Protein AF-A0A7X8C1Z1-F1 (afdb_monomer)

pLDDT: mean 78.47, std 12.82, range [42.66, 96.12]

Mean predicted aligned error: 22.62 Å

Nearest PDB structures (foldseek):
  5nnv-assembly1_A  TM=7.033E-01  e=5.741E-03  Bacillus subtilis subsp. subtilis str. 168
  8iyj-assembly1_V7  TM=1.852E-01  e=5.511E-02  Mus musculus
  8otz-assembly1_EY  TM=2.264E-01  e=3.628E-01  Bos taurus
  8auc-assembly3_B  TM=2.057E-01  e=2.925E-01  Corynebacterium glutamicum ATCC 13032
  8auc-assembly3_A  TM=2.122E-01  e=5.582E-01  Corynebacterium glutamicum ATCC 13032

Secondary structure (DSSP, 8-state):
--HHHHHHHHHHHHHTHHHHHHHHHHHHHHHHHHHHHHHHHHHHHHHHHHHHHHTT--SEEEEEEEEE-HHHHHHHHTTTEEEEEE--EEEEEETTTEEEEEEE---TTS-EEEEE----STTEEEEEGGGGGSS--TT-EEEEPP-SPPPPTTS-GGGTT-PPPEES-SEEEEEEEEE-GGG-BSS--SSS--SEEEEE-GGGEE-SSEEEEEEEETTGGGS-TTSHHHHHHHHHHHHHHHHHHTTHHHHHHHHHHHHHHHHHHHHHHHHHHHHHHHHHHHHHHHHHHHHHHHHHHHHHHHHHHHHHHHHHHHHHHHHHHHHHHHHHHHHHHHHHHHHHHHHHHHHHHHHHHHHHHHHHHHHHHHHHHHHHHHHHHHHHHHHHHHHHHHHHHHHHHHHHHHHHHHHHHHHHHTTTGGGTTTTTHHHHHHHHTTSS-GGGHHHHHHHHHHHTTT---HHHHHHHHHHHHHHHHHHHHHHHHHHHHHHHHHHHHHHHHTTHHHHHHHHHHHHHHHHHHHHHHHHHHHHHHHHHHHHHHHHHHHHHHHHHHHHHHHHHHHHHHHHHHHHHHHHHHHHTS-TT-HHHHHHHHHHHHHHHHHHHHHHHHHHHHHHHHHHHHHHHHHHHHHHHHHHHHHHHHHHHHHHHHHHHHHHHHHHHHHHHTSHHHHHHHHHHHHHHHHHHHHHHHHHHTTSGGGSTTS-TT--SS-TTSGGGSTTTTHHHHHHHHHHHHHHHHHHHHHHHHHHHHHHHHHHHHHHHHHHHHHHHHHHHHHHHHHHHHHHHHHHHHHHHHHHHHHHHHHHHHHHHHHHHHHHHHHHHHHHHHHHHHHHHHHHHHHHHHHHHHHHHHHHHHHHHHHHHHHHHHHHT--PPPEEEEEGGGSHHHHHHHHHHHHHHHHHHHHHHHHHHHHHHHHHHHHHHHHHHTHHHHHHHHHTT--HHHHHHHHHHHHHHHHHHHHHHHHHHHHHHHHHHHHHHHTTTB--SS--

Solvent-accessible surface area (backbone atoms only — not comparable to full-atom values): 51003 Å² total; per-residue (Å²): 132,62,70,63,58,58,54,46,48,57,50,44,46,66,74,45,36,73,61,44,50,51,43,15,52,41,31,15,51,27,34,13,51,29,43,5,40,46,50,27,20,61,51,49,53,49,52,50,36,50,51,44,62,75,55,67,57,61,52,27,39,37,36,34,76,74,39,39,49,72,69,55,52,50,59,47,40,74,73,63,32,50,74,51,78,34,56,48,45,71,32,39,36,37,94,75,74,37,44,24,36,37,37,48,62,78,60,82,72,51,57,46,59,78,42,74,39,69,41,88,41,58,54,22,23,16,36,27,50,78,46,67,83,50,97,64,54,76,68,42,78,37,35,42,54,82,79,41,84,69,81,56,100,84,64,68,89,82,59,75,76,70,34,64,50,20,58,74,60,44,64,26,33,28,39,16,26,27,48,44,76,88,45,39,29,73,82,46,64,64,93,56,98,50,77,46,41,33,38,28,22,46,81,24,49,44,60,61,25,26,36,33,34,38,28,37,47,71,72,36,70,76,40,54,72,96,32,74,68,19,52,54,46,47,53,51,52,48,54,54,49,53,63,67,50,68,59,43,30,62,53,53,41,49,53,53,46,55,56,52,50,50,55,51,52,51,54,52,47,53,48,54,51,54,55,49,50,53,53,49,55,52,48,54,53,50,50,41,49,50,54,33,51,50,28,49,52,46,30,52,51,28,53,52,49,32,50,50,28,50,52,50,28,50,49,24,51,48,47,31,50,50,19,51,49,42,31,53,51,16,49,52,41,30,55,51,17,51,52,47,33,56,50,27,53,55,48,35,54,53,31,51,53,48,27,53,51,20,49,53,46,28,55,51,28,49,50,49,34,53,50,42,54,50,50,37,52,49,52,49,51,50,38,50,47,50,33,49,49,30,43,44,48,25,48,48,22,43,41,44,32,47,46,20,50,39,34,60,51,50,56,68,49,59,76,65,58,78,73,60,65,76,66,59,72,68,61,61,71,62,59,71,73,72,77,79,62,84,84,50,56,67,58,50,50,57,50,52,61,46,59,78,67,76,72,78,58,77,71,57,58,56,52,59,59,55,60,57,55,60,57,58,56,58,57,52,58,59,58,58,58,58,50,58,57,58,53,56,60,50,56,59,58,56,57,57,52,70,54,45,64,63,54,49,52,54,43,52,50,53,42,53,54,43,51,50,52,47,50,57,52,50,65,55,48,52,61,50,53,52,48,45,52,50,43,51,52,52,36,53,51,45,49,50,50,44,54,53,44,49,54,51,31,53,50,30,48,49,52,24,53,53,25,47,50,53,23,52,55,30,52,58,54,44,75,76,43,60,90,88,38,76,66,32,60,52,37,51,53,52,25,53,52,24,49,51,44,26,54,52,29,44,52,49,26,52,52,42,49,60,62,41,54,60,46,51,51,52,38,53,50,42,51,51,51,42,54,51,49,52,53,51,51,49,57,52,51,54,50,47,56,52,45,53,52,52,41,53,54,44,52,54,52,45,57,61,54,54,62,64,73,33,73,69,60,54,48,55,52,51,54,55,52,54,57,48,52,58,60,52,56,64,54,56,62,72,63,59,73,77,64,69,83,76,68,88,84,77,79,87,84,80,68,88,83,69,52,85,72,16,82,79,46,44,85,65,19,66,72,48,31,68,59,22,56,56,54,33,56,57,36,51,55,53,38,58,51,54,50,53,55,40,50,54,55,45,53,50,33,51,51,52,28,51,53,23,46,53,46,29,55,49,24,53,53,50,39,51,53,32,52,53,52,33,54,50,23,51,50,44,34,50,53,15,51,51,42,33,52,52,18,50,49,40,31,55,51,19,53,48,48,32,52,51,27,49,50,52,32,54,50,30,51,47,50,28,52,51,28,45,48,49,29,55,51,36,48,50,52,39,53,51,52,52,52,49,49,58,54,51,52,56,53,50,57,53,52,47,55,47,52,56,49,52,48,54,52,51,52,52,55,59,70,69,63,70,70,43,54,73,46,85,40,42,49,71,70,26,66,54,53,40,52,52,53,50,51,24,48,51,39,40,54,51,29,64,56,54,33,56,55,35,48,50,50,36,51,52,52,43,50,54,51,49,53,49,50,52,61,75,41,42,66,61,53,51,53,42,45,73,74,66,52,56,69,68,65,63,48,46,51,61,50,50,54,53,49,53,27,38,54,54,12,36,58,55,8,41,57,52,8,55,68,48,40,30,53,54,54,47,58,62,47,45,75,49,32,75,64,86,74,80,130

Sequence (983 aa):
MNKVIWKDNLTEIKKSWPRFLSILLIMLLGVAFFVGIRATSPAMVETARQFYEQYHLPDGQILSTLGLNEDDIQLIEEKGLTVDPLKALETTLNPLSERVKVYPNSNKNYFFAVEGALPQKADEIALDIKYRQSDINIGDVVELEQVSAAPKEDEDANLEGLQAPYLTRTKFKVTGFVDTPLYFSKISRGVSNINGYVLVMPEAVAGDIYTEVLYWSTEAGRYRAYSDQYNQVMDEVQSDLEAAFAQRPEIRLQQLKDDLNLTLSDGAKEIDEGYAELASAEKELESAKEELSEGQSLYESGSEELAKGYDEWTSASIKLADGRNEYHDGLAELESGEAAYQSGLEEIKTQEETLNNGEAEYQAGLAEYQSGVKTFNEKISSAQSELSLNKAKLDEAKEQLDASKAQLDEGWAALESGKAELTKGQEQMANELQQKIPNLAENLTNLKTQAQQGQFDEQTNQKILAESTSQAELTVIYLQQQLTQLTKQKTTLESQIKAAPEQIKQVNAGIAEVEAGLAELNEHLTPLAESESSLTEELSTVEATVTEQQAIVDQAQVAYNEAVQARDEKATQLENLEPESTEYATVEAQLQEAEALVTQTHNTLTAEQATLAPLIATRDELSAQLSTISEQKTALTDQVAELESQKATLEEQLAGLNQLISPETAKQVEQLTRAIASLQTQIESLQAGLQEFATAQAEIRTNEATLNEGQKAYEQGWSEYAAGLKAYQEGKAQFDEEKQAGQTELDNAKSELATAREKLDNGWSQLNAGKEQLASSFNELATGREKLATALQEIEDGETELADGLTELEDSQKELADAKKELEEGQKEYEENLAKFKAEKKDALKELKKAEADLADGQKEVDDLKEPTYYLNQRDSFDSYDSLYDNANQIKQISTVFPLFFFAIAVLVTFTTIKRMVSEQRNYMGTMKQMGYPNHVILSKFVMYALLATVIGTVIGIELGYRIFPPVIMNAYNSLFHFDSAV

Radius of gyration: 95.8 Å; Cα contacts (8 Å, |Δi|>4): 966; chains: 1; bounding box: 195×64×282 Å

Foldseek 3Di:
DDPVLVVVLVVVCVVPVVLLQVLLQLLLQLLLLLLQLQLQLVLLLVLVLCLCVVLVAFQFKKFWPQFAAPVNVVLLVVLVKDKDFWLKDWWAKPPVRFTAIETAPPDVRFKDFPWFDADPDQQAKEWAPVCVPDPDDQFDKMFTDWPADDDDPPDDPLCPGRWRKTFPGGIHGHGGHMDGSCQFFPPFDFDDPGPTYMYGHPVRIDTRGTRMMGIHHPLLVVDTPPDPSSVVVVVVSLVSSCVSCVCVLVVVLVVVLVSLVVVLVVLVVVLVVLVVVLVVLVVVLVVLVVLLVVLVVLLVVLVVLLVVLVVLLVVLVVLLVVLVVLLVVLVVLLVVLVVLLVVLVVLLVVLVVLLVVLVVLLVVLVVLLVVLVVVLCVLLVVLVVLLVVLVVLLVVLVCLQVVLVVLQVVLPPLQPPLVPPVPVVVPPVVPVVPPDDPVCPVVVVVVVVVVVVPDDDPVNVVVVVVVVVVVLVVVLVVLVVVLVVLVVVLVVLVVLLVPLVVVLVVLVVVLVVLVVVLVVLVVVLVVLVVVLVVLVVVLVVLVVVLVVLVVQLVVLVVQLVVLVVQLVVLVVVLVPDDPPDPVNVVSVVSNVVSVVSNVVSVVSSVVSVVVSVVSVVVSVVSVVVSVVSVVVSVVSVVVSVVSVVVSVVSVVVSVVSVVSNDPVSVVVSVVSVVVSVVSVVVSVVSVPVVPPPPPSPDDNPDRNDSNPPSNPSNPPSPVSSVVSVVSSVVSVVVSVVSSVVSVVSSVVSVVSSVVSVVSSVVSVVSSVVSVVSSVVSVVSSVVSVVSSVVSVVSSVVSVVSSVVSVVSSVVSVVSSVVSVVSSVVSVVVSVVSVVVSVVCVVVSVVVSVVSVVVSVVSVVVSVPDDRMDMDITGQCSRPVSVVSSVVSVVSVVVSVPVSVVSVVVSCVSLCVSLVVVCVVCVVVVVVCVVVVHDPVSVVCSSVVSSVVSSVSSSVSSSVSSNPPSNQVVVVVCCVGGVRDHRD

Organism: NCBI:txid136093

Structure (mmCIF, N/CA/C/O backbone):
data_AF-A0A7X8C1Z1-F1
#
_entry.id   AF-A0A7X8C1Z1-F1
#
loop_
_atom_site.group_PDB
_atom_site.id
_atom_site.type_symbol
_atom_site.label_atom_id
_atom_site.label_alt_id
_atom_site.label_comp_id
_atom_site.label_asym_id
_atom_site.label_entity_id
_atom_site.label_seq_id
_atom_site.pdbx_PDB_ins_code
_atom_site.Cartn_x
_atom_site.Cartn_y
_atom_site.Cartn_z
_atom_site.occupancy
_atom_site.B_iso_or_equiv
_atom_site.auth_seq_id
_atom_site.auth_comp_id
_atom_site.auth_asym_id
_atom_site.auth_atom_id
_atom_site.pdbx_PDB_model_num
ATOM 1 N N . MET A 1 1 ? 64.028 12.147 -149.260 1.00 51.75 1 MET A N 1
ATOM 2 C CA . MET A 1 1 ? 65.180 12.241 -148.331 1.00 51.75 1 MET A CA 1
ATOM 3 C C . MET A 1 1 ? 66.190 11.164 -148.716 1.00 51.75 1 MET A C 1
ATOM 5 O O . MET A 1 1 ? 65.846 9.991 -148.673 1.00 51.75 1 MET A O 1
ATOM 9 N N . ASN A 1 2 ? 67.366 11.548 -149.224 1.00 55.59 2 ASN A N 1
ATOM 10 C CA . ASN A 1 2 ? 68.317 10.635 -149.877 1.00 55.59 2 ASN A CA 1
ATOM 11 C C . ASN A 1 2 ? 68.725 9.462 -148.962 1.00 55.59 2 ASN A C 1
ATOM 13 O O . ASN A 1 2 ? 69.280 9.702 -147.892 1.00 55.59 2 ASN A O 1
ATOM 17 N N . LYS A 1 3 ? 68.551 8.203 -149.419 1.00 63.72 3 LYS A N 1
ATOM 18 C CA . LYS A 1 3 ? 69.095 6.967 -148.790 1.00 63.72 3 LYS A CA 1
ATOM 19 C C . LYS A 1 3 ? 70.566 7.114 -148.370 1.00 63.72 3 LYS A C 1
ATOM 21 O O . LYS A 1 3 ? 71.013 6.496 -147.409 1.00 63.72 3 LYS A O 1
ATOM 26 N N . VAL A 1 4 ? 71.296 7.960 -149.090 1.00 68.81 4 VAL A N 1
ATOM 27 C CA . VAL A 1 4 ? 72.692 8.315 -148.839 1.00 68.81 4 VAL A CA 1
ATOM 28 C C . VAL A 1 4 ? 72.886 8.986 -147.472 1.00 68.81 4 VAL A C 1
ATOM 30 O O . VAL A 1 4 ? 73.782 8.585 -146.743 1.00 68.81 4 VAL A O 1
ATOM 33 N N . ILE A 1 5 ? 72.021 9.926 -147.074 1.00 67.75 5 ILE A N 1
ATOM 34 C CA . ILE A 1 5 ? 72.144 10.665 -145.800 1.00 67.75 5 ILE A CA 1
ATOM 35 C C . ILE A 1 5 ? 71.871 9.743 -144.607 1.00 67.75 5 ILE A C 1
ATOM 37 O O . ILE A 1 5 ? 72.552 9.810 -143.591 1.00 67.75 5 ILE A O 1
ATOM 41 N N . TRP A 1 6 ? 70.903 8.835 -144.736 1.00 68.00 6 TRP A N 1
ATOM 42 C CA . TRP A 1 6 ? 70.576 7.882 -143.672 1.00 68.00 6 TRP A CA 1
ATOM 43 C C . TRP A 1 6 ? 71.698 6.861 -143.449 1.00 68.00 6 TRP A C 1
ATOM 45 O O . TRP A 1 6 ? 72.073 6.567 -142.315 1.00 68.00 6 TRP A O 1
ATOM 55 N N . LYS A 1 7 ? 72.285 6.358 -144.540 1.00 76.31 7 LYS A N 1
ATOM 56 C CA . LYS A 1 7 ? 73.430 5.444 -144.477 1.00 76.31 7 LYS A CA 1
ATOM 57 C C . LYS A 1 7 ? 74.681 6.143 -143.937 1.00 76.31 7 LYS A C 1
ATOM 59 O O . LYS A 1 7 ? 75.439 5.531 -143.185 1.00 76.31 7 LYS A O 1
ATOM 64 N N . ASP A 1 8 ? 74.864 7.416 -144.277 1.00 73.94 8 ASP A N 1
ATOM 65 C CA . ASP A 1 8 ? 75.932 8.253 -143.733 1.00 73.94 8 ASP A CA 1
ATOM 66 C C . ASP A 1 8 ? 75.754 8.482 -142.223 1.00 73.94 8 ASP A C 1
ATOM 68 O O . ASP A 1 8 ? 76.683 8.226 -141.467 1.00 73.94 8 ASP A O 1
ATOM 72 N N . ASN A 1 9 ? 74.546 8.811 -141.749 1.00 74.31 9 ASN A N 1
ATOM 73 C CA . ASN A 1 9 ? 74.257 8.976 -140.316 1.00 74.31 9 ASN A CA 1
ATOM 74 C C . ASN A 1 9 ? 74.516 7.699 -139.502 1.00 74.31 9 ASN A C 1
ATOM 76 O O . ASN A 1 9 ? 75.120 7.763 -138.436 1.00 74.31 9 ASN A O 1
ATOM 80 N N . LEU A 1 10 ? 74.110 6.530 -140.005 1.00 77.31 10 LEU A N 1
ATOM 81 C CA . LEU A 1 10 ? 74.387 5.250 -139.338 1.00 77.31 10 LEU A CA 1
ATOM 82 C C . LEU A 1 10 ? 75.880 4.916 -139.307 1.00 77.31 10 LEU A C 1
ATOM 84 O O . LEU A 1 10 ? 76.385 4.361 -138.331 1.00 77.31 10 LEU A O 1
ATOM 88 N N . THR A 1 11 ? 76.594 5.239 -140.382 1.00 79.25 11 THR A N 1
ATOM 89 C CA . THR A 1 11 ? 78.046 5.046 -140.441 1.00 79.25 11 THR A CA 1
ATOM 90 C C . THR A 1 11 ? 78.751 6.009 -139.488 1.00 79.25 11 THR A C 1
ATOM 92 O O . THR A 1 11 ? 79.716 5.628 -138.830 1.00 79.25 11 THR A O 1
ATOM 95 N N . GLU A 1 12 ? 78.239 7.230 -139.362 1.00 81.00 12 GLU A N 1
ATOM 96 C CA . GLU A 1 12 ? 78.730 8.235 -138.430 1.00 81.00 12 GLU A CA 1
ATOM 97 C C . GLU A 1 12 ? 78.554 7.791 -136.978 1.00 81.00 12 GLU A C 1
ATOM 99 O O . GLU A 1 12 ? 79.520 7.824 -136.227 1.00 81.00 12 GLU A O 1
ATOM 104 N N . ILE A 1 13 ? 77.384 7.256 -136.605 1.00 81.56 13 ILE A N 1
ATOM 105 C CA . ILE A 1 13 ? 77.152 6.660 -135.276 1.00 81.56 13 ILE A CA 1
ATOM 106 C C . ILE A 1 13 ? 78.198 5.586 -134.962 1.00 81.56 13 ILE A C 1
ATOM 108 O O . ILE A 1 13 ? 78.695 5.533 -133.841 1.00 81.56 13 ILE A O 1
ATOM 112 N N . LYS A 1 14 ? 78.601 4.774 -135.948 1.00 82.88 14 LYS A N 1
ATOM 113 C CA . LYS A 1 14 ? 79.664 3.775 -135.758 1.00 82.88 14 LYS A CA 1
ATOM 114 C C . LYS A 1 14 ? 81.058 4.396 -135.624 1.00 82.88 14 LYS A C 1
ATOM 116 O O . LYS A 1 14 ? 81.857 3.901 -134.837 1.00 82.88 14 LYS A O 1
ATOM 121 N N . LYS A 1 15 ? 81.365 5.466 -136.363 1.00 81.94 15 LYS A N 1
ATOM 122 C CA . LYS A 1 15 ? 82.672 6.146 -136.298 1.00 81.94 15 LYS A CA 1
ATOM 123 C C . LYS A 1 15 ? 82.842 6.984 -135.030 1.00 81.94 15 LYS A C 1
ATOM 125 O O . LYS A 1 15 ? 83.926 6.998 -134.457 1.00 81.94 15 LYS A O 1
ATOM 130 N N . SER A 1 16 ? 81.787 7.652 -134.570 1.00 84.06 16 SER A N 1
ATOM 131 C CA . SER A 1 16 ? 81.776 8.483 -133.362 1.00 84.06 16 SER A CA 1
ATOM 132 C C . SER A 1 16 ? 81.027 7.829 -132.196 1.00 84.06 16 SER A C 1
ATOM 134 O O . SER A 1 16 ? 80.465 8.528 -131.351 1.00 84.06 16 SER A O 1
ATOM 136 N N . TRP A 1 17 ? 81.046 6.494 -132.114 1.00 84.75 17 TRP A N 1
ATOM 137 C CA . TRP A 1 17 ? 80.276 5.711 -131.140 1.00 84.75 17 TRP A CA 1
ATOM 138 C C . TRP A 1 17 ? 80.414 6.165 -129.674 1.00 84.75 17 TRP A C 1
ATOM 140 O O . TRP A 1 17 ? 79.380 6.307 -129.020 1.00 84.75 17 TRP A O 1
ATOM 150 N N . PRO A 1 18 ? 81.610 6.514 -129.145 1.00 87.06 18 PRO A N 1
ATOM 151 C CA . PRO A 1 18 ? 81.729 6.990 -127.761 1.00 87.06 18 PRO A CA 1
ATOM 152 C C . PRO A 1 18 ? 80.897 8.248 -127.473 1.00 87.06 18 PRO A C 1
ATOM 154 O O . PRO A 1 18 ? 80.368 8.421 -126.380 1.00 87.06 18 PRO A O 1
ATOM 157 N N . ARG A 1 19 ? 80.737 9.123 -128.473 1.00 86.50 19 ARG A N 1
ATOM 158 C CA . ARG A 1 19 ? 79.930 10.345 -128.358 1.00 86.50 19 ARG A CA 1
ATOM 159 C C . ARG A 1 19 ? 78.437 10.040 -128.403 1.00 86.50 19 ARG A C 1
ATOM 161 O O . ARG A 1 19 ? 77.676 10.675 -127.685 1.00 86.50 19 ARG A O 1
ATOM 168 N N . PHE A 1 20 ? 78.024 9.087 -129.243 1.00 88.62 20 PHE A N 1
ATOM 169 C CA . PHE A 1 20 ? 76.629 8.636 -129.312 1.00 88.62 20 PHE A CA 1
ATOM 170 C C . PHE A 1 20 ? 76.206 8.012 -127.984 1.00 88.62 20 PHE A C 1
ATOM 172 O O . PHE A 1 20 ? 75.196 8.406 -127.407 1.00 88.62 20 PHE A O 1
ATOM 179 N N . LEU A 1 21 ? 77.029 7.091 -127.474 1.00 89.69 21 LEU A N 1
ATOM 180 C CA . LEU A 1 21 ? 76.781 6.402 -126.217 1.00 89.69 21 LEU A CA 1
ATOM 181 C C . LEU A 1 21 ? 76.767 7.376 -125.033 1.00 89.69 21 LEU A C 1
ATOM 183 O O . LEU A 1 21 ? 75.921 7.243 -124.163 1.00 89.69 21 LEU A O 1
ATOM 187 N N . SER A 1 22 ? 77.639 8.389 -125.020 1.00 88.31 22 SER A N 1
ATOM 188 C CA . SER A 1 22 ? 77.633 9.417 -123.971 1.00 88.31 22 SER A CA 1
ATOM 189 C C . SER A 1 22 ? 76.330 10.227 -123.941 1.00 88.31 22 SER A C 1
ATOM 191 O O . SER A 1 22 ? 75.760 10.397 -122.865 1.00 88.31 22 SER A O 1
ATOM 193 N N . ILE A 1 23 ? 75.824 10.673 -125.100 1.00 89.12 23 ILE A N 1
ATOM 194 C CA . ILE A 1 23 ? 74.533 11.382 -125.186 1.00 89.12 23 ILE A CA 1
ATOM 195 C C . ILE A 1 23 ? 73.380 10.449 -124.784 1.00 89.12 23 ILE A C 1
ATOM 197 O O . ILE A 1 23 ? 72.481 10.857 -124.053 1.00 89.12 23 ILE A O 1
ATOM 201 N N . LEU A 1 24 ? 73.412 9.189 -125.221 1.00 92.12 24 LEU A N 1
ATOM 202 C CA . LEU A 1 24 ? 72.391 8.202 -124.872 1.00 92.12 24 LEU A CA 1
ATOM 203 C C . LEU A 1 24 ? 72.365 7.930 -123.364 1.00 92.12 24 LEU A C 1
ATOM 205 O O . LEU A 1 24 ? 71.299 8.007 -122.763 1.00 92.12 24 LEU A O 1
ATOM 209 N N . LEU A 1 25 ? 73.515 7.640 -122.748 1.00 91.81 25 LEU A N 1
ATOM 210 C CA . LEU A 1 25 ? 73.607 7.303 -121.325 1.00 91.81 25 LEU A CA 1
ATOM 211 C C . LEU A 1 25 ? 73.201 8.473 -120.429 1.00 91.81 25 LEU A C 1
ATOM 213 O O . LEU A 1 25 ? 72.539 8.248 -119.421 1.00 91.81 25 LEU A O 1
ATOM 217 N N . ILE A 1 26 ? 73.545 9.713 -120.791 1.00 90.62 26 ILE A N 1
ATOM 218 C CA . ILE A 1 26 ? 73.160 10.873 -119.980 1.00 90.62 26 ILE A CA 1
ATOM 219 C C . ILE A 1 26 ? 71.663 11.182 -120.092 1.00 90.62 26 ILE A C 1
ATOM 221 O O . ILE A 1 26 ? 71.037 11.523 -119.090 1.00 90.62 26 ILE A O 1
ATOM 225 N N . MET A 1 27 ? 71.073 10.993 -121.280 1.00 91.69 27 MET A N 1
ATOM 226 C CA . MET A 1 27 ? 69.622 11.091 -121.465 1.00 91.69 27 MET A CA 1
ATOM 227 C C . MET A 1 27 ? 68.884 9.966 -120.739 1.00 91.69 27 MET A C 1
ATOM 229 O O . MET A 1 27 ? 67.872 10.227 -120.096 1.00 91.69 27 MET A O 1
ATOM 233 N N . LEU A 1 28 ? 69.405 8.738 -120.799 1.00 93.12 28 LEU A N 1
ATOM 234 C CA . LEU A 1 28 ? 68.870 7.589 -120.072 1.00 93.12 28 LEU A CA 1
ATOM 235 C C . LEU A 1 28 ? 68.874 7.847 -118.569 1.00 93.12 28 LEU A C 1
ATOM 237 O O . LEU A 1 28 ? 67.826 7.730 -117.944 1.00 93.12 28 LEU A O 1
ATOM 241 N N . LEU A 1 29 ? 70.018 8.241 -118.002 1.00 89.81 29 LEU A N 1
ATOM 242 C CA . LEU A 1 29 ? 70.148 8.503 -116.570 1.00 89.81 29 LEU A CA 1
ATOM 243 C C . LEU A 1 29 ? 69.206 9.628 -116.118 1.00 89.81 29 LEU A C 1
ATOM 245 O O . LEU A 1 29 ? 68.498 9.466 -115.129 1.00 89.81 29 LEU A O 1
ATOM 249 N N . GLY A 1 30 ? 69.157 10.741 -116.859 1.00 90.25 30 GLY A N 1
ATOM 250 C CA . GLY A 1 30 ? 68.296 11.874 -116.513 1.00 90.25 30 GLY A CA 1
ATOM 251 C C . GLY A 1 30 ? 66.805 11.531 -116.544 1.00 90.25 30 GLY A C 1
ATOM 252 O O . GLY A 1 30 ? 66.067 11.912 -115.638 1.00 90.25 30 GLY A O 1
ATOM 253 N N . VAL A 1 31 ? 66.363 10.771 -117.551 1.00 91.56 31 VAL A N 1
ATOM 254 C CA . VAL A 1 31 ? 64.961 10.341 -117.667 1.00 91.56 31 VAL A CA 1
ATOM 255 C C . VAL A 1 31 ? 64.616 9.257 -116.643 1.00 91.56 31 VAL A C 1
ATOM 257 O O . VAL A 1 31 ? 63.558 9.346 -116.024 1.00 91.56 31 VAL A O 1
ATOM 260 N N . ALA A 1 32 ? 65.500 8.279 -116.420 1.00 91.25 32 ALA A N 1
ATOM 261 C CA . ALA A 1 32 ? 65.293 7.235 -115.417 1.00 91.25 32 ALA A CA 1
ATOM 262 C C . ALA A 1 32 ? 65.145 7.816 -114.014 1.00 91.25 32 ALA A C 1
ATOM 264 O O . ALA A 1 32 ? 64.226 7.444 -113.290 1.00 91.25 32 ALA A O 1
ATOM 265 N N . PHE A 1 33 ? 65.997 8.776 -113.656 1.00 88.81 33 PHE A N 1
ATOM 266 C CA . PHE A 1 33 ? 65.933 9.444 -112.363 1.00 88.81 33 PHE A CA 1
ATOM 267 C C . PHE A 1 33 ? 64.655 10.287 -112.209 1.00 88.81 33 PHE A C 1
ATOM 269 O O . PHE A 1 33 ? 64.007 10.225 -111.168 1.00 88.81 33 PHE A O 1
ATOM 276 N N . PHE A 1 34 ? 64.244 11.030 -113.250 1.00 89.38 34 PHE A N 1
ATOM 277 C CA . PHE A 1 34 ? 62.995 11.808 -113.229 1.00 89.38 34 PHE A CA 1
ATOM 278 C C . PHE A 1 34 ? 61.769 10.921 -113.026 1.00 89.38 34 PHE A C 1
ATOM 280 O O . PHE A 1 34 ? 60.989 11.154 -112.107 1.00 89.38 34 PHE A O 1
ATOM 287 N N . VAL A 1 35 ? 61.595 9.911 -113.883 1.00 89.88 35 VAL A N 1
ATOM 288 C CA . VAL A 1 35 ? 60.420 9.032 -113.835 1.00 89.88 35 VAL A CA 1
ATOM 289 C C . VAL A 1 35 ? 60.425 8.203 -112.560 1.00 89.88 35 VAL A C 1
ATOM 291 O O . VAL A 1 35 ? 59.389 8.094 -111.913 1.00 89.88 35 VAL A O 1
ATOM 294 N N . GLY A 1 36 ? 61.588 7.673 -112.183 1.00 88.38 36 GLY A N 1
ATOM 295 C CA . GLY A 1 36 ? 61.745 6.824 -111.015 1.00 88.38 36 GLY A CA 1
ATOM 296 C C . GLY A 1 36 ? 61.325 7.509 -109.721 1.00 88.38 36 GLY A C 1
ATOM 297 O O . GLY A 1 36 ? 60.405 7.038 -109.064 1.00 88.38 36 GLY A O 1
ATOM 298 N N . ILE A 1 37 ? 61.927 8.655 -109.392 1.00 87.38 37 ILE A N 1
ATOM 299 C CA . ILE A 1 37 ? 61.613 9.369 -108.141 1.00 87.38 37 ILE A CA 1
ATOM 300 C C . ILE A 1 37 ? 60.203 9.964 -108.177 1.00 87.38 37 ILE A C 1
ATOM 302 O O . ILE A 1 37 ? 59.503 9.974 -107.166 1.00 87.38 37 ILE A O 1
ATOM 306 N N . ARG A 1 38 ? 59.743 10.443 -109.341 1.00 88.62 38 ARG A N 1
ATOM 307 C CA . ARG A 1 38 ? 58.397 11.019 -109.454 1.00 88.62 38 ARG A CA 1
ATOM 308 C C . ARG A 1 38 ? 57.295 9.971 -109.283 1.00 88.62 38 ARG A C 1
ATOM 310 O O . ARG A 1 38 ? 56.230 10.317 -108.783 1.00 88.62 38 ARG A O 1
ATOM 317 N N . ALA A 1 39 ? 57.542 8.721 -109.677 1.00 88.31 39 ALA A N 1
ATOM 318 C CA . ALA A 1 39 ? 56.617 7.610 -109.460 1.00 88.31 39 ALA A CA 1
ATOM 319 C C . ALA A 1 39 ? 56.599 7.123 -107.999 1.00 88.31 39 ALA A C 1
ATOM 321 O O . ALA A 1 39 ? 55.574 6.618 -107.549 1.00 88.31 39 ALA A O 1
ATOM 322 N N . THR A 1 40 ? 57.686 7.315 -107.244 1.00 87.31 40 THR A N 1
ATOM 323 C CA . THR A 1 40 ? 57.791 6.876 -105.844 1.00 87.31 40 THR A CA 1
ATOM 324 C C . THR A 1 40 ? 56.790 7.563 -104.913 1.00 87.31 40 THR A C 1
ATOM 326 O O .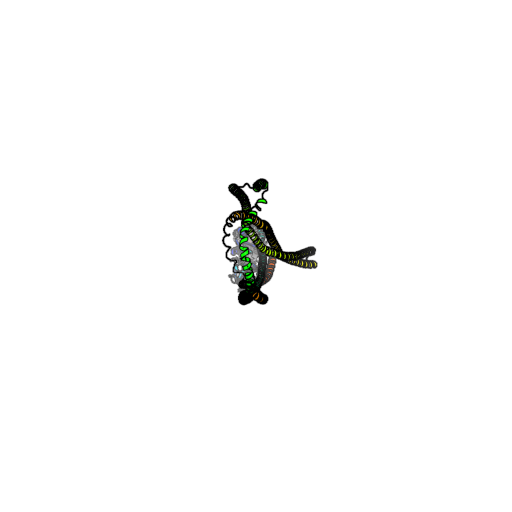 THR A 1 40 ? 56.201 6.895 -104.076 1.00 87.31 40 THR A O 1
ATOM 329 N N . SER A 1 41 ? 56.558 8.872 -105.055 1.00 85.69 41 SER A N 1
ATOM 330 C CA . SER A 1 41 ? 55.653 9.611 -104.155 1.00 85.69 41 SER A CA 1
ATOM 331 C C . SER A 1 41 ? 54.198 9.098 -104.201 1.00 85.69 41 SER A C 1
ATOM 333 O O . SER A 1 41 ? 53.682 8.717 -103.151 1.00 85.69 41 SER A O 1
ATOM 335 N N . PRO A 1 42 ? 53.545 8.979 -105.379 1.00 85.38 42 PRO A N 1
ATOM 336 C CA . PRO A 1 42 ? 52.236 8.333 -105.474 1.00 85.38 42 PRO A CA 1
ATOM 337 C C . PRO A 1 42 ? 52.238 6.878 -104.997 1.00 85.38 42 PRO A C 1
ATOM 339 O O . PRO A 1 42 ? 51.263 6.454 -104.394 1.00 85.38 42 PRO A O 1
ATOM 342 N N . ALA A 1 43 ? 53.320 6.125 -105.235 1.00 85.25 43 ALA A N 1
ATOM 343 C CA . ALA A 1 43 ? 53.429 4.742 -104.770 1.00 85.25 43 ALA A CA 1
ATOM 344 C C . ALA A 1 43 ? 53.443 4.641 -103.232 1.00 85.25 43 ALA A C 1
ATOM 346 O O . ALA A 1 43 ? 52.833 3.728 -102.686 1.00 85.25 43 ALA A O 1
ATOM 347 N N . MET A 1 44 ? 54.081 5.587 -102.529 1.00 84.50 44 MET A N 1
ATOM 348 C CA . MET A 1 44 ? 54.083 5.649 -101.057 1.00 84.50 44 MET A CA 1
ATOM 349 C C . MET A 1 44 ? 52.688 5.892 -100.493 1.00 84.50 44 MET A C 1
ATOM 351 O O . MET A 1 44 ? 52.238 5.132 -99.641 1.00 84.50 44 MET A O 1
ATOM 355 N N . VAL A 1 45 ? 51.985 6.900 -101.012 1.00 84.94 45 VAL A N 1
ATOM 356 C CA . VAL A 1 45 ? 50.613 7.216 -100.581 1.00 84.94 45 VAL A CA 1
ATOM 357 C C . VAL A 1 45 ? 49.657 6.065 -100.904 1.00 84.94 45 VAL A C 1
ATOM 359 O O . VAL A 1 45 ? 48.806 5.714 -100.097 1.00 84.94 45 VAL A O 1
ATOM 362 N N . GLU A 1 46 ? 49.822 5.432 -102.063 1.00 84.75 46 GLU A N 1
ATOM 363 C CA . GLU A 1 46 ? 49.012 4.288 -102.481 1.00 84.75 46 GLU A CA 1
ATOM 364 C C . GLU A 1 46 ? 49.257 3.040 -101.617 1.00 84.75 46 GLU A C 1
ATOM 366 O O . GLU A 1 46 ? 48.304 2.345 -101.275 1.00 84.75 46 GLU A O 1
ATOM 371 N N . THR A 1 47 ? 50.507 2.779 -101.222 1.00 84.25 47 THR A N 1
ATOM 372 C CA . THR A 1 47 ? 50.854 1.677 -100.304 1.00 84.25 47 THR A CA 1
ATOM 373 C C . THR A 1 47 ? 50.225 1.908 -98.931 1.00 84.25 47 THR A C 1
ATOM 375 O O . THR A 1 47 ? 49.610 1.004 -98.372 1.00 84.25 47 THR A O 1
ATOM 378 N N . ALA A 1 48 ? 50.298 3.142 -98.427 1.00 82.62 48 ALA A N 1
ATOM 379 C CA . ALA A 1 48 ? 49.635 3.539 -97.191 1.00 82.62 48 ALA A CA 1
ATOM 380 C C . ALA A 1 48 ? 48.118 3.342 -97.277 1.00 82.62 48 ALA A C 1
ATOM 382 O O . ALA A 1 48 ? 47.515 2.723 -96.410 1.00 82.62 48 ALA A O 1
ATOM 383 N N . ARG A 1 49 ? 47.499 3.821 -98.361 1.00 83.38 49 ARG A N 1
ATOM 384 C CA . ARG A 1 49 ? 46.061 3.684 -98.616 1.00 83.38 49 ARG A CA 1
ATOM 385 C C . ARG A 1 49 ? 45.622 2.222 -98.598 1.00 83.38 49 ARG A C 1
ATOM 387 O O . ARG A 1 49 ? 44.642 1.894 -97.940 1.00 83.38 49 ARG A O 1
ATOM 394 N N . GLN A 1 50 ? 46.343 1.353 -99.309 1.00 83.50 50 GLN A N 1
ATOM 395 C CA . GLN A 1 50 ? 46.049 -0.080 -99.326 1.00 83.50 50 GLN A CA 1
ATOM 396 C C . GLN A 1 50 ? 46.168 -0.690 -97.932 1.00 83.50 50 GLN A C 1
ATOM 398 O O . GLN A 1 50 ? 45.331 -1.507 -97.572 1.00 83.50 50 GLN A O 1
ATOM 403 N N . PHE A 1 51 ? 47.140 -0.252 -97.133 1.00 83.62 51 PHE A N 1
ATOM 404 C CA . PHE A 1 51 ? 47.283 -0.685 -95.748 1.00 83.62 51 PHE A CA 1
ATOM 405 C C . PHE A 1 51 ? 46.076 -0.273 -94.881 1.00 83.62 51 PHE A C 1
ATOM 407 O O . PHE A 1 51 ? 45.497 -1.123 -94.206 1.00 83.62 51 PHE A O 1
ATOM 414 N N . TYR A 1 52 ? 45.632 0.989 -94.954 1.00 82.06 52 TYR A N 1
ATOM 415 C CA . TYR A 1 52 ? 44.438 1.474 -94.240 1.00 82.06 52 TYR A CA 1
ATOM 416 C C . TYR A 1 52 ? 43.163 0.716 -94.633 1.00 82.06 52 TYR A C 1
ATOM 418 O O . TYR A 1 52 ? 42.372 0.349 -93.765 1.00 82.06 52 TYR A O 1
ATOM 426 N N . GLU A 1 53 ? 42.978 0.452 -95.929 1.00 82.75 53 GLU A N 1
ATOM 427 C CA . GLU A 1 53 ? 41.816 -0.281 -96.444 1.00 82.75 53 GLU A CA 1
ATOM 428 C C . GLU A 1 53 ? 41.865 -1.776 -96.104 1.00 82.75 53 GLU A C 1
ATOM 430 O O . GLU A 1 53 ? 40.844 -2.339 -95.722 1.00 82.75 53 GLU A O 1
ATOM 435 N N . GLN A 1 54 ? 43.033 -2.417 -96.218 1.00 83.25 54 GLN A N 1
ATOM 436 C CA . GLN A 1 54 ? 43.213 -3.847 -95.948 1.00 83.25 54 GLN A CA 1
ATOM 437 C C . GLN A 1 54 ? 42.921 -4.193 -94.487 1.00 83.25 54 GLN A C 1
ATOM 439 O O . GLN A 1 54 ? 42.328 -5.236 -94.218 1.00 83.25 54 GLN A O 1
ATOM 444 N N . TYR A 1 55 ? 43.347 -3.334 -93.560 1.00 82.88 55 TYR A N 1
ATOM 445 C CA . TYR A 1 55 ? 43.191 -3.553 -92.122 1.00 82.88 55 TYR A CA 1
ATOM 446 C C . TYR A 1 55 ? 41.991 -2.812 -91.514 1.00 82.88 55 TYR A C 1
ATOM 448 O O . TYR A 1 55 ? 41.809 -2.871 -90.302 1.00 82.88 55 TYR A O 1
ATOM 456 N N . HIS A 1 56 ? 41.164 -2.140 -92.329 1.00 85.00 56 HIS A N 1
ATOM 457 C CA . HIS A 1 56 ? 39.977 -1.389 -91.887 1.00 85.00 56 HIS A CA 1
ATOM 458 C C . HIS A 1 56 ? 40.240 -0.475 -90.675 1.00 85.00 56 HIS A C 1
ATOM 460 O O . HIS A 1 56 ? 39.463 -0.433 -89.723 1.00 85.00 56 HIS A O 1
ATOM 466 N N . LEU A 1 57 ? 41.358 0.250 -90.696 1.00 86.25 57 LEU A N 1
ATOM 467 C CA . LEU A 1 57 ? 41.798 1.070 -89.564 1.00 86.25 57 LEU A CA 1
ATOM 468 C C . LEU A 1 57 ? 40.840 2.246 -89.288 1.00 86.25 57 LEU A C 1
ATOM 470 O O . LEU A 1 57 ? 40.255 2.770 -90.238 1.00 86.25 57 LEU A O 1
ATOM 474 N N . PRO A 1 58 ? 40.697 2.700 -88.028 1.00 89.25 58 PRO A N 1
ATOM 475 C CA . PRO A 1 58 ? 39.795 3.798 -87.662 1.00 89.25 58 PRO A CA 1
ATOM 476 C C . PRO A 1 58 ? 40.166 5.121 -88.335 1.00 89.25 58 PRO A C 1
ATOM 478 O O . PRO A 1 58 ? 41.329 5.353 -88.682 1.00 89.25 58 PRO A O 1
ATOM 481 N N . ASP A 1 59 ? 39.170 5.982 -88.545 1.00 90.69 59 ASP A N 1
ATOM 482 C CA . ASP A 1 59 ? 39.349 7.340 -89.075 1.00 90.69 59 ASP A CA 1
ATOM 483 C C . ASP A 1 59 ? 39.759 8.337 -87.971 1.00 90.69 59 ASP A C 1
ATOM 485 O O . ASP A 1 59 ? 40.386 9.359 -88.264 1.00 90.69 59 ASP A O 1
ATOM 489 N N . GLY A 1 60 ? 39.502 8.001 -86.703 1.00 89.19 60 GLY A N 1
ATOM 490 C CA . GLY A 1 60 ? 40.015 8.728 -85.547 1.00 89.19 60 GLY A CA 1
ATOM 491 C C . GLY A 1 60 ? 39.771 8.021 -84.213 1.00 89.19 60 GLY A C 1
ATOM 492 O O . GLY A 1 60 ? 39.315 6.876 -84.159 1.00 89.19 60 GLY A O 1
ATOM 493 N N . GLN A 1 61 ? 40.128 8.709 -83.131 1.00 90.06 61 GLN A N 1
ATOM 494 C CA . GLN A 1 61 ? 40.085 8.210 -81.762 1.00 90.06 61 GLN A CA 1
ATOM 495 C C . GLN A 1 61 ? 39.697 9.324 -80.786 1.00 90.06 61 GLN A C 1
ATOM 497 O O . GLN A 1 61 ? 40.195 10.442 -80.891 1.00 90.06 61 GLN A O 1
ATOM 502 N N . ILE A 1 62 ? 38.879 8.994 -79.790 1.00 91.25 62 ILE A N 1
ATOM 503 C CA . ILE A 1 62 ? 38.514 9.886 -78.688 1.00 91.25 62 ILE A CA 1
ATOM 504 C C . ILE A 1 62 ? 39.060 9.326 -77.368 1.00 91.25 62 ILE A C 1
ATOM 506 O O . ILE A 1 62 ? 38.922 8.133 -77.108 1.00 91.25 62 ILE A O 1
ATOM 510 N N . LEU A 1 63 ? 39.683 10.174 -76.543 1.00 87.88 63 LEU A N 1
ATOM 511 C CA . LEU A 1 63 ? 40.214 9.834 -75.209 1.00 87.88 63 LEU A CA 1
ATOM 512 C C . LEU A 1 63 ? 39.686 10.825 -74.160 1.00 87.88 63 LEU A C 1
ATOM 514 O O . LEU A 1 63 ? 39.470 11.988 -74.489 1.00 87.88 63 LEU A O 1
ATOM 518 N N . SER A 1 64 ? 39.547 10.404 -72.899 1.00 86.94 64 SER A N 1
ATOM 519 C CA . SER A 1 64 ? 39.135 11.274 -71.780 1.00 86.94 64 SER A CA 1
ATOM 520 C C . SER A 1 64 ? 39.979 11.027 -70.530 1.00 86.94 64 SER A C 1
ATOM 522 O O . SER A 1 64 ? 40.260 9.878 -70.186 1.00 86.94 64 SER A O 1
ATOM 524 N N . THR A 1 65 ? 40.359 12.092 -69.812 1.00 80.12 65 THR A N 1
ATOM 525 C CA . THR A 1 65 ? 41.149 11.982 -68.568 1.00 80.12 65 THR A CA 1
ATOM 526 C C . THR A 1 65 ? 40.386 11.362 -67.395 1.00 80.12 65 THR A C 1
ATOM 528 O O . THR A 1 65 ? 41.033 10.872 -66.476 1.00 80.12 65 THR A O 1
ATOM 531 N N . LEU A 1 66 ? 39.047 11.371 -67.413 1.00 78.00 66 LEU A N 1
ATOM 532 C CA . LEU A 1 66 ? 38.190 10.697 -66.417 1.00 78.00 66 LEU A CA 1
ATOM 533 C C . LEU A 1 66 ? 37.314 9.602 -67.057 1.00 78.00 66 LEU A C 1
ATOM 535 O O . LEU A 1 66 ? 36.269 9.238 -66.521 1.00 78.00 66 LEU A O 1
ATOM 539 N N . GLY A 1 67 ? 37.738 9.089 -68.218 1.00 82.00 67 GLY A N 1
ATOM 540 C CA . GLY A 1 67 ? 36.995 8.100 -68.998 1.00 82.00 67 GLY A CA 1
ATOM 541 C C . GLY A 1 67 ? 35.762 8.663 -69.710 1.00 82.00 67 GLY A C 1
ATOM 542 O O . GLY A 1 67 ? 35.384 9.824 -69.544 1.00 82.00 67 GLY A O 1
ATOM 543 N N . LEU A 1 68 ? 35.184 7.821 -70.557 1.00 87.50 68 LEU A N 1
ATOM 544 C CA . LEU A 1 68 ? 33.972 8.029 -71.336 1.00 87.50 68 LEU A CA 1
ATOM 545 C C . LEU A 1 68 ? 32.909 7.055 -70.834 1.00 87.50 68 LEU A C 1
ATOM 547 O O . LEU A 1 68 ? 33.209 5.879 -70.609 1.00 87.50 68 LEU A O 1
ATOM 551 N N . ASN A 1 69 ? 31.686 7.532 -70.646 1.00 86.62 69 ASN A N 1
ATOM 552 C CA . ASN A 1 69 ? 30.559 6.695 -70.240 1.00 86.62 69 ASN A CA 1
ATOM 553 C C . ASN A 1 69 ? 29.663 6.354 -71.444 1.00 86.62 69 ASN A C 1
ATOM 555 O O . ASN A 1 69 ? 29.919 6.772 -72.573 1.00 86.62 69 ASN A O 1
ATOM 559 N N . GLU A 1 70 ? 28.606 5.581 -71.209 1.00 85.81 70 GLU A N 1
ATOM 560 C CA . GLU A 1 70 ? 27.674 5.172 -72.264 1.00 85.81 70 GLU A CA 1
ATOM 561 C C . GLU A 1 70 ? 26.966 6.369 -72.933 1.00 85.81 70 GLU A C 1
ATOM 563 O O . GLU A 1 70 ? 26.725 6.335 -74.139 1.00 85.81 70 GLU A O 1
ATOM 568 N N . ASP A 1 71 ? 26.710 7.461 -72.197 1.00 87.69 71 ASP A N 1
ATOM 569 C CA . ASP A 1 71 ? 26.154 8.697 -72.769 1.00 87.69 71 ASP A CA 1
ATOM 570 C C . ASP A 1 71 ? 27.112 9.316 -73.800 1.00 87.69 71 ASP A C 1
ATOM 572 O O . ASP A 1 71 ? 26.677 9.850 -74.821 1.00 87.69 71 ASP A O 1
ATOM 576 N N . ASP A 1 72 ? 28.424 9.249 -73.549 1.00 90.31 72 ASP A N 1
ATOM 577 C CA . ASP A 1 72 ? 29.435 9.727 -74.492 1.00 90.31 72 ASP A CA 1
ATOM 578 C C . ASP A 1 72 ? 29.507 8.835 -75.739 1.00 90.31 72 ASP A C 1
ATOM 580 O O . ASP A 1 72 ? 29.681 9.353 -76.842 1.00 90.31 72 ASP A O 1
ATOM 584 N N . ILE A 1 73 ? 29.329 7.514 -75.597 1.00 90.69 73 ILE A N 1
ATOM 585 C CA . ILE A 1 73 ? 29.259 6.585 -76.738 1.00 90.69 73 ILE A CA 1
ATOM 586 C C . ILE A 1 73 ? 28.056 6.925 -77.620 1.00 90.69 73 ILE A C 1
ATOM 588 O O . ILE A 1 73 ? 28.217 7.126 -78.826 1.00 90.69 73 ILE A O 1
ATOM 592 N N . GLN A 1 74 ? 26.877 7.082 -77.015 1.00 89.81 74 GLN A N 1
ATOM 593 C CA . GLN A 1 74 ? 25.655 7.460 -77.729 1.00 89.81 74 GLN A CA 1
ATOM 594 C C . GLN A 1 74 ? 25.811 8.811 -78.436 1.00 89.81 74 GLN A C 1
ATOM 596 O O . GLN A 1 74 ? 25.436 8.943 -79.601 1.00 89.81 74 GLN A O 1
ATOM 601 N N . LEU A 1 75 ? 26.438 9.794 -77.781 1.00 90.88 75 LEU A N 1
ATOM 602 C CA . LEU A 1 75 ? 26.698 11.110 -78.369 1.00 90.88 75 LEU A CA 1
ATOM 603 C C . LEU A 1 75 ? 27.549 11.027 -79.648 1.00 90.88 75 LEU A C 1
ATOM 605 O O . LEU A 1 75 ? 27.329 11.795 -80.588 1.00 90.88 75 LEU A O 1
ATOM 609 N N . ILE A 1 76 ? 28.521 10.110 -79.696 1.00 91.56 76 ILE A N 1
ATOM 610 C CA . ILE A 1 76 ? 29.369 9.896 -80.877 1.00 91.56 76 ILE A CA 1
ATOM 611 C C . ILE A 1 76 ? 28.577 9.178 -81.981 1.00 91.56 76 ILE A C 1
ATOM 613 O O . ILE A 1 76 ? 28.641 9.579 -83.146 1.00 91.56 76 ILE A O 1
ATOM 617 N N . GLU A 1 77 ? 27.799 8.150 -81.637 1.00 90.81 77 GLU A N 1
ATOM 618 C CA . GLU A 1 77 ? 26.971 7.402 -82.595 1.00 90.81 77 GLU A CA 1
ATOM 619 C C . GLU A 1 77 ? 25.891 8.277 -83.252 1.00 90.81 77 GLU A C 1
ATOM 621 O O . GLU A 1 77 ? 25.634 8.153 -84.454 1.00 90.81 77 GLU A O 1
ATOM 626 N N . GLU A 1 78 ? 25.312 9.233 -82.516 1.00 90.88 78 GLU A N 1
ATOM 627 C CA . GLU A 1 78 ? 24.356 10.221 -83.039 1.00 90.88 78 GLU A CA 1
ATOM 628 C C . GLU A 1 78 ? 24.938 11.094 -84.165 1.00 90.88 78 GLU A C 1
ATOM 630 O O . GLU A 1 78 ? 24.187 11.619 -84.993 1.00 90.88 78 GLU A O 1
ATOM 635 N N . LYS A 1 79 ? 26.271 11.217 -84.259 1.00 89.19 79 LYS A N 1
ATOM 636 C CA . LYS A 1 79 ? 26.960 11.886 -85.379 1.00 89.19 79 LYS A CA 1
ATOM 637 C C . LYS A 1 79 ? 27.090 11.011 -86.628 1.00 89.19 79 LYS A C 1
ATOM 639 O O . LYS A 1 79 ? 27.703 11.426 -87.609 1.00 89.19 79 LYS A O 1
ATOM 644 N N . GLY A 1 80 ? 26.496 9.818 -86.632 1.00 86.44 80 GLY A N 1
ATOM 645 C CA . GLY A 1 80 ? 26.549 8.881 -87.756 1.00 86.44 80 GLY A CA 1
ATOM 646 C C . GLY A 1 80 ? 27.893 8.161 -87.885 1.00 86.44 80 GLY A C 1
ATOM 647 O O . GLY A 1 80 ? 28.218 7.644 -88.960 1.00 86.44 80 GLY A O 1
ATOM 648 N N . LEU A 1 81 ? 28.674 8.140 -86.804 1.00 92.94 81 LEU A N 1
ATOM 649 C CA . LEU A 1 81 ? 29.947 7.439 -86.715 1.00 92.94 81 LEU A CA 1
ATOM 650 C C . LEU A 1 81 ? 29.717 6.031 -86.170 1.00 92.94 81 LEU A C 1
ATOM 652 O O . LEU A 1 81 ? 28.920 5.822 -85.262 1.00 92.94 81 LEU A O 1
ATOM 656 N N . THR A 1 82 ? 30.421 5.054 -86.733 1.00 91.69 82 THR A N 1
ATOM 657 C CA . THR A 1 82 ? 30.516 3.726 -86.112 1.00 91.69 82 THR A CA 1
ATOM 658 C C . THR A 1 82 ? 31.636 3.770 -85.089 1.00 91.69 82 THR A C 1
ATOM 660 O O . THR A 1 82 ? 32.696 4.310 -85.404 1.00 91.69 82 THR A O 1
ATOM 663 N N . VAL A 1 83 ? 31.419 3.214 -83.900 1.00 91.81 83 VAL A N 1
ATOM 664 C CA . VAL A 1 83 ? 32.370 3.291 -82.787 1.00 91.81 83 VAL A CA 1
ATOM 665 C C . VAL A 1 83 ? 32.772 1.910 -82.278 1.00 91.81 83 VAL A C 1
ATOM 667 O O . VAL A 1 83 ? 32.023 0.943 -82.400 1.00 91.81 83 VAL A O 1
ATOM 670 N N . ASP A 1 84 ? 33.969 1.828 -81.710 1.00 89.88 84 ASP A N 1
ATOM 671 C CA . ASP A 1 84 ? 34.482 0.671 -80.978 1.00 89.88 84 ASP A CA 1
ATOM 672 C C . ASP A 1 84 ? 35.072 1.177 -79.649 1.00 89.88 84 ASP A C 1
ATOM 674 O O . ASP A 1 84 ? 36.192 1.711 -79.633 1.00 89.88 84 ASP A O 1
ATOM 678 N N . PRO A 1 85 ? 34.291 1.130 -78.553 1.00 90.19 85 PRO A N 1
ATOM 679 C CA . PRO A 1 85 ? 34.725 1.610 -77.251 1.00 90.19 85 PRO A CA 1
ATOM 680 C C . PRO A 1 85 ? 35.623 0.572 -76.566 1.00 90.19 85 PRO A C 1
ATOM 682 O O . PRO A 1 85 ? 35.278 -0.604 -76.437 1.00 90.19 85 PRO A O 1
ATOM 685 N N . LEU A 1 86 ? 36.793 1.002 -76.097 1.00 87.75 86 LEU A N 1
ATOM 686 C CA . LEU A 1 86 ? 37.803 0.127 -75.511 1.00 87.75 86 LEU A CA 1
ATOM 687 C C . LEU A 1 86 ? 38.113 0.536 -74.068 1.00 87.75 86 LEU A C 1
ATOM 689 O O . LEU A 1 86 ? 38.315 1.704 -73.729 1.00 87.75 86 LEU A O 1
ATOM 693 N N . LYS A 1 87 ? 38.214 -0.482 -73.211 1.00 88.00 87 LYS A N 1
ATOM 694 C CA . LYS A 1 87 ? 38.704 -0.378 -71.831 1.00 88.00 87 LYS A CA 1
ATOM 695 C C . LYS A 1 87 ? 40.204 -0.666 -71.814 1.00 88.00 87 LYS A C 1
ATOM 697 O O . LYS A 1 87 ? 40.647 -1.683 -71.288 1.00 88.00 87 LYS A O 1
ATOM 702 N N . ALA A 1 88 ? 40.985 0.172 -72.488 1.00 87.06 88 ALA A N 1
ATOM 703 C CA . ALA A 1 88 ? 42.436 0.035 -72.497 1.00 87.06 88 ALA A CA 1
ATOM 704 C C . ALA A 1 88 ? 43.051 0.658 -71.241 1.00 87.06 88 ALA A C 1
ATOM 706 O O . ALA A 1 88 ? 42.591 1.689 -70.754 1.00 87.06 88 ALA A O 1
ATOM 707 N N . LEU A 1 89 ? 44.120 0.062 -70.727 1.00 87.19 89 LEU A N 1
ATOM 708 C CA . LEU A 1 89 ? 44.821 0.583 -69.554 1.00 87.19 89 LEU A CA 1
ATOM 709 C C . LEU A 1 89 ? 46.321 0.630 -69.800 1.00 87.19 89 LEU A C 1
ATOM 711 O O . LEU A 1 89 ? 46.876 -0.199 -70.516 1.00 87.19 89 LEU A O 1
ATOM 715 N N . GLU A 1 90 ? 46.988 1.625 -69.231 1.00 88.50 90 GLU A N 1
ATOM 716 C CA . GLU A 1 90 ? 48.439 1.752 -69.315 1.00 88.50 90 GLU A CA 1
ATOM 717 C C . GLU A 1 90 ? 49.064 1.312 -67.997 1.00 88.50 90 GLU A C 1
ATOM 719 O O . GLU A 1 90 ? 48.727 1.844 -66.945 1.00 88.50 90 GLU A O 1
ATOM 724 N N . THR A 1 91 ? 49.976 0.346 -68.053 1.00 90.44 91 THR A N 1
ATOM 725 C CA . THR A 1 91 ? 50.607 -0.246 -66.868 1.00 90.44 91 THR A CA 1
ATOM 726 C C . THR A 1 91 ? 52.076 -0.582 -67.119 1.00 90.44 91 THR A C 1
ATOM 728 O O . THR A 1 91 ? 52.570 -0.478 -68.241 1.00 90.44 91 THR A O 1
ATOM 731 N N . THR A 1 92 ? 52.794 -0.990 -66.081 1.00 91.50 92 THR A N 1
ATOM 732 C CA . THR A 1 92 ? 54.162 -1.495 -66.165 1.00 91.50 92 THR A CA 1
ATOM 733 C C . THR A 1 92 ? 54.160 -3.008 -66.380 1.00 91.50 92 THR A C 1
ATOM 735 O O . THR A 1 92 ? 53.551 -3.756 -65.616 1.00 91.50 92 THR A O 1
ATOM 738 N N . LEU A 1 93 ? 54.886 -3.472 -67.398 1.00 92.69 93 LEU A N 1
ATOM 739 C CA . LEU A 1 93 ? 55.177 -4.884 -67.641 1.00 92.69 93 LEU A CA 1
ATOM 740 C C . LEU A 1 93 ? 56.459 -5.298 -66.908 1.00 92.69 93 LEU A C 1
ATOM 742 O O . LEU A 1 93 ? 57.557 -4.872 -67.272 1.00 92.69 93 LEU A O 1
ATOM 746 N N . ASN A 1 94 ? 56.332 -6.190 -65.931 1.00 91.44 94 ASN A N 1
ATOM 747 C CA . ASN A 1 94 ? 57.431 -6.773 -65.166 1.00 91.44 94 ASN A CA 1
ATOM 748 C C . ASN A 1 94 ? 57.768 -8.198 -65.658 1.00 91.44 94 ASN A C 1
ATOM 750 O O . ASN A 1 94 ? 56.861 -8.962 -66.006 1.00 91.44 94 ASN A O 1
ATOM 754 N N . PRO A 1 95 ? 59.066 -8.577 -65.713 1.00 88.06 95 PRO A N 1
ATOM 755 C CA . PRO A 1 95 ? 60.227 -7.916 -65.091 1.00 88.06 95 PRO A CA 1
ATOM 756 C C . PRO A 1 95 ? 60.920 -6.839 -65.946 1.00 88.06 95 PRO A C 1
ATOM 758 O O . PRO A 1 95 ? 61.977 -6.354 -65.557 1.00 88.06 95 PRO A O 1
ATOM 761 N N . LEU A 1 96 ? 60.383 -6.478 -67.116 1.00 88.75 96 LEU A N 1
ATOM 762 C CA . LEU A 1 96 ? 61.045 -5.512 -68.002 1.00 88.75 96 LEU A CA 1
ATOM 763 C C . LEU A 1 96 ? 60.989 -4.064 -67.485 1.00 88.75 96 LEU A C 1
ATOM 765 O O . LEU A 1 96 ? 61.776 -3.241 -67.943 1.00 88.75 96 LEU A O 1
ATOM 769 N N . SER A 1 97 ? 60.085 -3.755 -66.550 1.00 89.75 97 SER A N 1
ATOM 770 C CA . SER A 1 97 ? 59.802 -2.396 -66.066 1.00 89.75 97 SER A CA 1
ATOM 771 C C . SER A 1 97 ? 59.477 -1.424 -67.208 1.00 89.75 97 SER A C 1
ATOM 773 O O . SER A 1 97 ? 59.884 -0.264 -67.221 1.00 89.75 97 SER A O 1
ATOM 775 N N . GLU A 1 98 ? 58.743 -1.926 -68.199 1.00 89.31 98 GLU A N 1
ATOM 776 C CA . GLU A 1 98 ? 58.397 -1.207 -69.422 1.00 89.31 98 GLU A CA 1
ATOM 777 C C . GLU A 1 98 ? 56.940 -0.750 -69.363 1.00 89.31 98 GLU A C 1
ATOM 779 O O . GLU A 1 98 ? 56.051 -1.565 -69.119 1.00 89.31 98 GLU A O 1
ATOM 784 N N . ARG A 1 99 ? 56.669 0.531 -69.644 1.00 89.81 99 ARG A N 1
ATOM 785 C CA . ARG A 1 99 ? 55.292 1.034 -69.753 1.00 89.81 99 ARG A CA 1
ATOM 786 C C . ARG A 1 99 ? 54.637 0.450 -71.001 1.00 89.81 99 ARG A C 1
ATOM 788 O O . ARG A 1 99 ? 55.090 0.706 -72.123 1.00 89.81 99 ARG A O 1
ATOM 795 N N . VAL A 1 100 ? 53.582 -0.326 -70.806 1.00 90.69 100 VAL A N 1
ATOM 796 C CA . VAL A 1 100 ? 52.806 -0.966 -71.861 1.00 90.69 100 VAL A CA 1
ATOM 797 C C . VAL A 1 100 ? 51.358 -0.518 -71.838 1.00 90.69 100 VAL A C 1
ATOM 799 O O . VAL A 1 100 ? 50.790 -0.250 -70.781 1.00 90.69 100 VAL A O 1
ATOM 802 N N . LYS A 1 101 ? 50.745 -0.488 -73.017 1.00 90.19 101 LYS A N 1
ATOM 803 C CA . LYS A 1 101 ? 49.298 -0.358 -73.149 1.00 90.19 101 LYS A CA 1
ATOM 804 C C . LYS A 1 101 ? 48.652 -1.729 -73.276 1.00 90.19 101 LYS A C 1
ATOM 806 O O . LYS A 1 101 ? 49.013 -2.510 -74.153 1.00 90.19 101 LYS A O 1
ATOM 811 N N . VAL A 1 102 ? 47.711 -2.015 -72.395 1.00 91.06 102 VAL A N 1
ATOM 812 C CA . VAL A 1 102 ? 46.943 -3.251 -72.350 1.00 91.06 102 VAL A CA 1
ATOM 813 C C . VAL A 1 102 ? 45.671 -3.043 -73.150 1.00 91.06 102 VAL A C 1
ATOM 815 O O . VAL A 1 102 ? 44.844 -2.199 -72.808 1.00 91.06 102 VAL A O 1
ATOM 818 N N . TYR A 1 103 ? 45.524 -3.829 -74.207 1.00 89.94 103 TYR A N 1
ATOM 819 C CA . TYR A 1 103 ? 44.314 -3.882 -75.005 1.00 89.94 103 TYR A CA 1
ATOM 820 C C . TYR A 1 103 ? 43.508 -5.131 -74.634 1.00 89.94 103 TYR A C 1
ATOM 822 O O . TYR A 1 103 ? 44.064 -6.237 -74.647 1.00 89.94 103 TYR A O 1
ATOM 830 N N . PRO A 1 104 ? 42.208 -4.996 -74.323 1.00 89.06 104 PRO A N 1
ATOM 831 C CA . PRO A 1 104 ? 41.314 -6.141 -74.297 1.00 89.06 104 PRO A CA 1
ATOM 832 C C . PRO A 1 104 ? 41.086 -6.629 -75.733 1.00 89.06 104 PRO A C 1
ATOM 834 O O . PRO A 1 104 ? 40.854 -5.842 -76.651 1.00 89.06 104 PRO A O 1
ATOM 837 N N . ASN A 1 105 ? 41.160 -7.941 -75.948 1.00 84.06 105 ASN A N 1
ATOM 838 C CA . ASN A 1 105 ? 40.958 -8.585 -77.248 1.00 84.06 105 ASN A CA 1
ATOM 839 C C . ASN A 1 105 ? 39.466 -8.648 -77.626 1.00 84.06 105 ASN A C 1
ATOM 841 O O . ASN A 1 105 ? 38.909 -9.726 -77.839 1.00 84.06 105 ASN A O 1
ATOM 845 N N . SER A 1 106 ? 38.809 -7.490 -77.658 1.00 72.44 106 SER A N 1
ATOM 846 C CA . SER A 1 106 ? 37.376 -7.334 -77.931 1.00 72.44 106 SER A CA 1
ATOM 847 C C . SER A 1 106 ? 37.065 -7.469 -79.422 1.00 72.44 106 SER A C 1
ATOM 849 O O . SER A 1 106 ? 36.017 -7.987 -79.805 1.00 72.44 106 SER A O 1
ATOM 851 N N . ASN A 1 107 ? 38.002 -7.049 -80.277 1.00 68.31 107 ASN A N 1
ATOM 852 C CA . ASN A 1 107 ? 37.844 -7.018 -81.724 1.00 68.31 107 ASN A CA 1
ATOM 853 C C . ASN A 1 107 ? 39.067 -7.640 -82.421 1.00 68.31 107 ASN A C 1
ATOM 855 O O . ASN A 1 107 ? 40.208 -7.217 -82.233 1.00 68.31 107 ASN A O 1
ATOM 859 N N . LYS A 1 108 ? 38.825 -8.663 -83.250 1.00 62.59 108 LYS A N 1
ATOM 860 C CA . LYS A 1 108 ? 39.871 -9.525 -83.834 1.00 62.59 108 LYS A CA 1
ATOM 861 C C . LYS A 1 108 ? 40.684 -8.870 -84.956 1.00 62.59 108 LYS A C 1
ATOM 863 O O . LYS A 1 108 ? 41.606 -9.499 -85.465 1.00 62.59 108 LYS A O 1
ATOM 868 N N . ASN A 1 109 ? 40.346 -7.645 -85.360 1.00 69.19 109 ASN A N 1
ATOM 869 C CA . ASN A 1 109 ? 40.926 -7.015 -86.549 1.00 69.19 109 ASN A CA 1
ATOM 870 C C . ASN A 1 109 ? 42.139 -6.113 -86.259 1.00 69.19 109 ASN A C 1
ATOM 872 O O . ASN A 1 109 ? 42.822 -5.715 -87.200 1.00 69.19 109 ASN A O 1
ATOM 876 N N . TYR A 1 110 ? 42.450 -5.823 -84.989 1.00 76.62 110 TYR A N 1
ATOM 877 C CA . TYR A 1 110 ? 43.565 -4.931 -84.633 1.00 76.62 110 TYR A CA 1
ATOM 878 C C . TYR A 1 110 ? 44.845 -5.646 -84.225 1.00 76.62 110 TYR A C 1
ATOM 880 O O . TYR A 1 110 ? 45.899 -5.026 -84.205 1.00 76.62 110 TYR A O 1
ATOM 888 N N . PHE A 1 111 ? 44.791 -6.923 -83.868 1.00 85.81 111 PHE A N 1
ATOM 889 C CA . PHE A 1 111 ? 45.965 -7.637 -83.380 1.00 85.81 111 PHE A CA 1
ATOM 890 C C . PHE A 1 111 ? 46.055 -8.994 -84.051 1.00 85.81 111 PHE A C 1
ATOM 892 O O . PHE A 1 111 ? 45.088 -9.755 -84.078 1.00 85.81 111 PHE A O 1
ATOM 899 N N . PHE A 1 112 ? 47.234 -9.317 -84.568 1.00 85.62 112 PHE A N 1
ATOM 900 C CA . PHE A 1 112 ? 47.501 -10.615 -85.168 1.00 85.62 112 PHE A CA 1
ATOM 901 C C . PHE A 1 112 ? 48.750 -11.238 -84.552 1.00 85.62 112 PHE A C 1
ATOM 903 O O . PHE A 1 112 ? 49.735 -10.565 -84.248 1.00 85.62 112 PHE A O 1
ATOM 910 N N . ALA A 1 113 ? 48.696 -12.553 -84.341 1.00 86.06 113 ALA A N 1
ATOM 911 C CA . ALA A 1 113 ? 49.820 -13.303 -83.802 1.00 86.06 113 ALA A CA 1
ATOM 912 C C . ALA A 1 113 ? 50.892 -13.471 -84.885 1.00 86.06 113 ALA A C 1
ATOM 914 O O . ALA A 1 113 ? 50.633 -14.048 -85.942 1.00 86.06 113 ALA A O 1
ATOM 915 N N . VAL A 1 114 ? 52.100 -12.987 -84.603 1.00 87.19 114 VAL A N 1
ATOM 916 C CA . VAL A 1 114 ? 53.280 -13.189 -85.457 1.00 87.19 114 VAL A CA 1
ATOM 917 C C . VAL A 1 114 ? 53.995 -14.481 -85.064 1.00 87.19 114 VAL A C 1
ATOM 919 O O . VAL A 1 114 ? 54.477 -15.223 -85.919 1.00 87.19 114 VAL A O 1
ATOM 922 N N . GLU A 1 115 ? 54.049 -14.768 -83.763 1.00 89.50 115 GLU A N 1
ATOM 923 C CA . GLU A 1 115 ? 54.631 -15.984 -83.199 1.00 89.50 115 GLU A CA 1
ATOM 924 C C . GLU A 1 115 ? 53.803 -16.440 -81.993 1.00 89.50 115 GLU A C 1
ATOM 926 O O . GLU A 1 115 ? 53.403 -15.623 -81.171 1.00 89.50 115 GLU A O 1
ATOM 931 N N . GLY A 1 116 ? 53.532 -17.741 -81.871 1.00 90.94 116 GLY A N 1
ATOM 932 C CA . GLY A 1 116 ? 52.620 -18.255 -80.843 1.00 90.94 116 GLY A CA 1
ATOM 933 C C . GLY A 1 116 ? 51.144 -18.055 -81.206 1.00 90.94 116 GLY A C 1
ATOM 934 O O . GLY A 1 116 ? 50.770 -18.189 -82.372 1.00 90.94 116 GLY A O 1
ATOM 935 N N . ALA A 1 117 ? 50.300 -17.789 -80.208 1.00 90.38 117 ALA A N 1
ATOM 936 C CA . ALA A 1 117 ? 48.857 -17.604 -80.373 1.00 90.38 117 ALA A CA 1
ATOM 937 C C . ALA A 1 117 ? 48.358 -16.336 -79.659 1.00 90.38 117 ALA A C 1
ATOM 939 O O . ALA A 1 117 ? 49.003 -15.846 -78.737 1.00 90.38 117 ALA A O 1
ATOM 940 N N . LEU A 1 118 ? 47.199 -15.823 -80.089 1.00 90.38 118 LEU A N 1
ATOM 941 C CA . LEU A 1 118 ? 46.453 -14.800 -79.346 1.00 90.38 118 LEU A CA 1
ATOM 942 C C . LEU A 1 118 ? 45.893 -15.407 -78.048 1.00 90.38 118 LEU A C 1
ATOM 944 O O . LEU A 1 118 ? 45.489 -16.578 -78.085 1.00 90.38 118 LEU A O 1
ATOM 948 N N . PRO A 1 119 ? 45.795 -14.636 -76.948 1.00 92.06 119 PRO A N 1
ATOM 949 C CA . PRO A 1 119 ? 45.240 -15.130 -75.693 1.00 92.06 119 PRO A CA 1
ATOM 950 C C . PRO A 1 119 ? 43.806 -15.629 -75.913 1.00 92.06 119 PRO A C 1
ATOM 952 O O . PRO A 1 119 ? 43.035 -15.014 -76.653 1.00 92.06 119 PRO A O 1
ATOM 955 N N . GLN A 1 120 ? 43.474 -16.778 -75.323 1.00 89.62 120 GLN A N 1
ATOM 956 C CA . GLN A 1 120 ? 42.139 -17.390 -75.368 1.00 89.62 120 GLN A CA 1
ATOM 957 C C . GLN A 1 120 ? 41.494 -17.469 -73.981 1.00 89.62 120 GLN A C 1
ATOM 959 O O . GLN A 1 120 ? 40.292 -17.706 -73.874 1.00 89.62 120 GLN A O 1
ATOM 964 N N . LYS A 1 121 ? 42.289 -17.317 -72.917 1.00 90.94 121 LYS A N 1
ATOM 965 C CA . LYS A 1 121 ? 41.837 -17.352 -71.524 1.00 90.94 121 LYS A CA 1
ATOM 966 C C . LYS A 1 121 ? 42.206 -16.071 -70.793 1.00 90.94 121 LYS A C 1
ATOM 968 O O . LYS A 1 121 ? 43.162 -15.391 -71.152 1.00 90.94 121 LYS A O 1
ATOM 973 N N . ALA A 1 122 ? 41.468 -15.777 -69.728 1.00 88.94 122 ALA A N 1
ATOM 974 C CA . ALA A 1 122 ? 41.673 -14.572 -68.934 1.00 88.94 122 ALA A CA 1
ATOM 975 C C . ALA A 1 122 ? 43.073 -14.474 -68.293 1.00 88.94 122 ALA A C 1
ATOM 977 O O . ALA A 1 122 ? 43.514 -13.373 -68.015 1.00 88.94 122 ALA A O 1
ATOM 978 N N . ASP A 1 123 ? 43.784 -15.586 -68.057 1.00 92.00 123 ASP A N 1
ATOM 979 C CA . ASP A 1 123 ? 45.163 -15.642 -67.528 1.00 92.00 123 ASP A CA 1
ATOM 980 C C . ASP A 1 123 ? 46.249 -15.650 -68.612 1.00 92.00 123 ASP A C 1
ATOM 982 O O . ASP A 1 123 ? 47.426 -15.839 -68.308 1.00 92.00 123 ASP A O 1
ATOM 986 N N . GLU A 1 124 ? 45.882 -15.454 -69.872 1.00 94.81 124 GLU A N 1
ATOM 987 C CA . GLU A 1 124 ? 46.806 -15.453 -70.997 1.00 94.81 124 GLU A CA 1
ATOM 988 C C . GLU A 1 124 ? 47.039 -14.029 -71.509 1.00 94.81 124 GLU A C 1
ATOM 990 O O . GLU A 1 124 ? 46.121 -13.212 -71.584 1.00 94.81 124 GLU A O 1
ATOM 995 N N . ILE A 1 125 ? 48.281 -13.745 -71.897 1.00 95.00 125 ILE A N 1
ATOM 996 C CA . ILE A 1 125 ? 48.694 -12.470 -72.489 1.00 95.00 125 ILE A CA 1
ATOM 997 C C . ILE A 1 125 ? 49.501 -12.735 -73.754 1.00 95.00 125 ILE A C 1
ATOM 999 O O . ILE A 1 125 ? 50.241 -13.720 -73.834 1.00 95.00 125 ILE A O 1
ATOM 1003 N N . ALA A 1 126 ? 49.389 -11.858 -74.742 1.00 94.50 126 ALA A N 1
ATOM 1004 C CA . ALA A 1 126 ? 50.346 -11.786 -75.836 1.00 94.50 126 ALA A CA 1
ATOM 1005 C C . ALA A 1 126 ? 51.069 -10.439 -75.801 1.00 94.50 126 ALA A C 1
ATOM 1007 O O . ALA A 1 126 ? 50.459 -9.401 -75.553 1.00 94.50 126 ALA A O 1
ATOM 1008 N N . LEU A 1 127 ? 52.381 -10.465 -76.016 1.00 94.25 127 LEU A N 1
ATOM 1009 C CA . LEU A 1 127 ? 53.236 -9.284 -75.899 1.00 94.25 127 LEU A CA 1
ATOM 1010 C C . LEU A 1 127 ? 53.539 -8.697 -77.276 1.00 94.25 127 LEU A C 1
ATOM 1012 O O . LEU A 1 127 ? 53.560 -9.418 -78.267 1.00 94.25 127 LEU A O 1
ATOM 1016 N N . ASP A 1 128 ? 53.829 -7.404 -77.345 1.00 91.25 128 ASP A N 1
ATOM 1017 C CA . ASP A 1 128 ? 54.343 -6.745 -78.549 1.00 91.25 128 ASP A CA 1
ATOM 1018 C C . ASP A 1 128 ? 55.479 -7.537 -79.216 1.00 91.25 128 ASP A C 1
ATOM 1020 O O . ASP A 1 128 ? 56.367 -8.052 -78.532 1.00 91.25 128 ASP A O 1
ATOM 1024 N N . ILE A 1 129 ? 55.521 -7.573 -80.547 1.00 88.75 129 ILE A N 1
ATOM 1025 C CA . ILE A 1 129 ? 56.570 -8.255 -81.310 1.00 88.75 129 ILE A CA 1
ATOM 1026 C C . ILE A 1 129 ? 57.985 -7.753 -81.005 1.00 88.75 129 ILE A C 1
ATOM 1028 O O . ILE A 1 129 ? 58.939 -8.530 -81.106 1.00 88.75 129 ILE A O 1
ATOM 1032 N N . LYS A 1 130 ? 58.163 -6.505 -80.550 1.00 86.31 130 LYS A N 1
ATOM 1033 C CA . LYS A 1 130 ? 59.482 -6.041 -80.069 1.00 86.31 130 LYS A CA 1
ATOM 1034 C C . LYS A 1 130 ? 59.972 -6.843 -78.847 1.00 86.31 130 LYS A C 1
ATOM 1036 O O . LYS A 1 130 ? 61.175 -7.035 -78.682 1.00 86.31 130 LYS A O 1
ATOM 1041 N N . TYR A 1 131 ? 59.017 -7.347 -78.058 1.00 90.44 131 TYR A N 1
ATOM 1042 C CA . TYR A 1 131 ? 59.093 -8.349 -76.989 1.00 90.44 131 TYR A CA 1
ATOM 1043 C C . TYR A 1 131 ? 59.997 -9.540 -77.301 1.00 90.44 131 TYR A C 1
ATOM 1045 O O . TYR A 1 131 ? 60.704 -10.064 -76.441 1.00 90.44 131 TYR A O 1
ATOM 1053 N N . ARG A 1 132 ? 59.997 -9.957 -78.566 1.00 88.06 132 ARG A N 1
ATOM 1054 C CA . ARG A 1 132 ? 60.617 -11.201 -79.017 1.00 88.06 132 ARG A CA 1
ATOM 1055 C C . ARG A 1 132 ? 62.124 -11.272 -78.781 1.00 88.06 132 ARG A C 1
ATOM 1057 O O . ARG A 1 132 ? 62.669 -12.359 -78.645 1.00 88.06 132 ARG A O 1
ATOM 1064 N N . GLN A 1 133 ? 62.807 -10.129 -78.803 1.00 84.31 133 GLN A N 1
ATOM 1065 C CA . GLN A 1 133 ? 64.260 -10.067 -78.611 1.00 84.31 133 GLN A CA 1
ATOM 1066 C C . GLN A 1 133 ? 64.659 -9.863 -77.141 1.00 84.31 133 GLN A C 1
ATOM 1068 O O . GLN A 1 133 ? 65.847 -9.722 -76.860 1.00 84.31 133 GLN A O 1
ATOM 1073 N N . SER A 1 134 ? 63.685 -9.810 -76.227 1.00 88.44 134 SER A N 1
ATOM 1074 C CA . SER A 1 134 ? 63.925 -9.728 -74.784 1.00 88.44 134 SER A CA 1
ATOM 1075 C C . SER A 1 134 ? 64.174 -11.108 -74.166 1.00 88.44 134 SER A C 1
ATOM 1077 O O . SER A 1 134 ? 64.124 -12.128 -74.850 1.00 88.44 134 SER A O 1
ATOM 1079 N N . ASP A 1 135 ? 64.404 -11.136 -72.852 1.00 86.94 135 ASP A N 1
ATOM 1080 C CA . ASP A 1 135 ? 64.593 -12.375 -72.090 1.00 86.94 135 ASP A CA 1
ATOM 1081 C C . ASP A 1 135 ? 63.277 -13.145 -71.820 1.00 86.94 135 ASP A C 1
ATOM 1083 O O . ASP A 1 135 ? 63.314 -14.216 -71.214 1.00 86.94 135 ASP A O 1
ATOM 1087 N N . ILE A 1 136 ? 62.119 -12.630 -72.261 1.00 91.12 136 ILE A N 1
ATOM 1088 C CA . ILE A 1 136 ? 60.805 -13.271 -72.082 1.00 91.12 136 ILE A CA 1
ATOM 1089 C C . ILE A 1 136 ? 60.526 -14.263 -73.216 1.00 91.12 136 ILE A C 1
ATOM 1091 O O . ILE A 1 136 ? 60.547 -13.896 -74.391 1.00 91.12 136 ILE A O 1
ATOM 1095 N N . ASN A 1 137 ? 60.166 -15.499 -72.869 1.00 91.69 137 ASN A N 1
ATOM 1096 C CA . ASN A 1 137 ? 59.794 -16.553 -73.810 1.00 91.69 137 ASN A CA 1
ATOM 1097 C C . ASN A 1 137 ? 58.300 -16.899 -73.741 1.00 91.69 137 ASN A C 1
ATOM 1099 O O . ASN A 1 137 ? 57.609 -16.670 -72.748 1.00 91.69 137 ASN A O 1
ATOM 1103 N N . ILE A 1 138 ? 57.793 -17.524 -74.808 1.00 92.94 138 ILE A N 1
ATOM 1104 C CA . ILE A 1 138 ? 56.432 -18.072 -74.821 1.00 92.94 138 ILE A CA 1
ATOM 1105 C C . ILE A 1 138 ? 56.325 -19.174 -73.759 1.00 92.94 138 ILE A C 1
ATOM 1107 O O . ILE A 1 138 ? 57.096 -20.133 -73.759 1.00 92.94 138 ILE A O 1
ATOM 1111 N N . GLY A 1 139 ? 55.324 -19.054 -72.892 1.00 91.50 139 GLY A N 1
ATOM 1112 C CA . GLY A 1 139 ? 55.083 -19.928 -71.749 1.00 91.50 139 GLY A CA 1
ATOM 1113 C C . GLY A 1 139 ? 55.500 -19.332 -70.405 1.00 91.50 139 GLY A C 1
ATOM 1114 O O . GLY A 1 139 ? 55.026 -19.842 -69.387 1.00 91.50 139 GLY A O 1
ATOM 1115 N N . ASP A 1 140 ? 56.308 -18.268 -70.400 1.00 94.94 140 ASP A N 1
ATOM 1116 C CA . ASP A 1 140 ? 56.712 -17.565 -69.181 1.00 94.94 140 ASP A CA 1
ATOM 1117 C C . ASP A 1 140 ? 55.528 -16.821 -68.552 1.00 94.94 140 ASP A C 1
ATOM 1119 O O . ASP A 1 140 ? 54.528 -16.526 -69.211 1.00 94.94 140 ASP A O 1
ATOM 1123 N N . VAL A 1 141 ? 55.636 -16.525 -67.256 1.00 94.25 141 VAL A N 1
ATOM 1124 C CA . VAL A 1 141 ? 54.655 -15.712 -66.533 1.00 94.25 141 VAL A CA 1
ATOM 1125 C C . VAL A 1 141 ? 55.225 -14.316 -66.346 1.00 94.25 141 VAL A C 1
ATOM 1127 O O . VAL A 1 141 ? 56.315 -14.157 -65.798 1.00 94.25 141 VAL A O 1
ATOM 1130 N N . VAL A 1 142 ? 54.469 -13.323 -66.791 1.00 94.31 142 VAL A N 1
ATOM 1131 C CA . VAL A 1 142 ? 54.766 -11.900 -66.624 1.00 94.31 142 VAL A CA 1
ATOM 1132 C C . VAL A 1 142 ? 53.741 -11.272 -65.694 1.00 94.31 142 VAL A C 1
ATOM 1134 O O . VAL A 1 142 ? 52.644 -11.808 -65.508 1.00 94.31 142 VAL A O 1
ATOM 1137 N N . GLU A 1 143 ? 54.102 -10.140 -65.106 1.00 94.12 143 GLU A N 1
ATOM 1138 C CA . GLU A 1 143 ? 53.225 -9.400 -64.207 1.00 94.12 143 GLU A CA 1
ATOM 1139 C C . GLU A 1 143 ? 52.964 -8.000 -64.758 1.00 94.12 143 GLU A C 1
ATOM 1141 O O . GLU A 1 143 ? 53.892 -7.298 -65.156 1.00 94.12 143 GLU A O 1
ATOM 1146 N N . LEU A 1 144 ? 51.694 -7.620 -64.804 1.00 93.19 144 LEU A N 1
ATOM 1147 C CA . LEU A 1 144 ? 51.244 -6.264 -65.068 1.00 93.19 144 LEU A CA 1
ATOM 1148 C C . LEU A 1 144 ? 50.930 -5.601 -63.729 1.00 93.19 144 LEU A C 1
ATOM 1150 O O . LEU A 1 144 ? 50.203 -6.173 -62.917 1.00 93.19 144 LEU A O 1
ATOM 1154 N N . GLU A 1 145 ? 51.474 -4.411 -63.490 1.00 89.94 145 GLU A N 1
ATOM 1155 C CA . GLU A 1 145 ? 51.165 -3.659 -62.271 1.00 89.94 145 GLU A CA 1
ATOM 1156 C C . GLU A 1 145 ? 49.681 -3.266 -62.223 1.00 89.94 145 GLU A C 1
ATOM 1158 O O . GLU A 1 145 ? 49.046 -2.979 -63.243 1.00 89.94 145 GLU A O 1
ATOM 1163 N N . GLN A 1 146 ? 49.105 -3.264 -61.023 1.00 84.25 146 GLN A N 1
ATOM 1164 C CA . GLN A 1 146 ? 47.735 -2.806 -60.844 1.00 84.25 146 GLN A CA 1
ATOM 1165 C C . GLN A 1 146 ? 47.697 -1.277 -60.943 1.00 84.25 146 GLN A C 1
ATOM 1167 O O . GLN A 1 146 ? 48.411 -0.592 -60.213 1.00 84.25 146 GLN A O 1
ATOM 1172 N N . VAL A 1 147 ? 46.863 -0.749 -61.839 1.00 69.88 147 VAL A N 1
ATOM 1173 C CA . VAL A 1 147 ? 46.764 0.699 -62.110 1.00 69.88 147 VAL A CA 1
ATOM 1174 C C . VAL A 1 147 ? 45.647 1.355 -61.288 1.00 69.88 147 VAL A C 1
ATOM 1176 O O . VAL A 1 147 ? 45.732 2.530 -60.947 1.00 69.88 147 VAL A O 1
ATOM 1179 N N . SER A 1 148 ? 44.618 0.580 -60.944 1.00 67.00 148 SER A N 1
ATOM 1180 C CA . SER A 1 148 ? 43.385 0.998 -60.267 1.00 67.00 148 SER A CA 1
ATOM 1181 C C . SER A 1 148 ? 42.934 -0.098 -59.296 1.00 67.00 148 SER A C 1
ATOM 1183 O O . SER A 1 148 ? 43.051 -1.294 -59.591 1.00 67.00 148 SER A O 1
ATOM 1185 N N . ALA A 1 149 ? 42.478 0.297 -58.105 1.00 57.88 149 ALA A N 1
ATOM 1186 C CA . ALA A 1 149 ? 42.047 -0.647 -57.081 1.00 57.88 149 ALA A CA 1
ATOM 1187 C C . ALA A 1 149 ? 40.835 -1.445 -57.584 1.00 57.88 149 ALA A C 1
ATOM 1189 O O . ALA A 1 149 ? 39.854 -0.863 -58.041 1.00 57.88 149 ALA A O 1
ATOM 1190 N N . ALA A 1 150 ? 40.923 -2.775 -57.510 1.00 56.66 150 ALA A N 1
ATOM 1191 C CA . ALA A 1 150 ? 39.736 -3.609 -57.629 1.00 56.66 150 ALA A CA 1
ATOM 1192 C C . ALA A 1 150 ? 38.810 -3.292 -56.438 1.00 56.66 150 ALA A C 1
ATOM 1194 O O . ALA A 1 150 ? 39.330 -3.039 -55.344 1.00 56.66 150 ALA A O 1
ATOM 1195 N N . PRO A 1 151 ? 37.481 -3.303 -56.629 1.00 58.28 151 PRO A N 1
ATOM 1196 C CA . PRO A 1 151 ? 36.553 -3.096 -55.525 1.00 58.28 151 PRO A CA 1
ATOM 1197 C C . PRO A 1 151 ? 36.794 -4.177 -54.467 1.00 58.28 151 PRO A C 1
ATOM 1199 O O . PRO A 1 151 ? 37.082 -5.333 -54.807 1.00 58.28 151 PRO A O 1
ATOM 1202 N N . LYS A 1 152 ? 36.741 -3.806 -53.185 1.00 56.69 152 LYS A N 1
ATOM 1203 C CA . LYS A 1 152 ? 36.806 -4.804 -52.108 1.00 56.69 152 LYS A CA 1
ATOM 1204 C C . LYS A 1 152 ? 35.499 -5.603 -52.113 1.00 56.69 152 LYS A C 1
ATOM 1206 O O . LYS A 1 152 ? 34.457 -5.043 -52.424 1.00 56.69 152 LYS A O 1
ATOM 1211 N N . GLU A 1 153 ? 35.552 -6.896 -51.781 1.00 49.38 153 GLU A N 1
ATOM 1212 C CA . GLU A 1 153 ? 34.393 -7.815 -51.861 1.00 49.38 153 GLU A CA 1
ATOM 1213 C C . GLU A 1 153 ? 33.160 -7.363 -51.043 1.00 49.38 153 GLU A C 1
ATOM 1215 O O . GLU A 1 153 ? 32.066 -7.849 -51.316 1.00 49.38 153 GLU A O 1
ATOM 1220 N N . ASP A 1 154 ? 33.330 -6.410 -50.116 1.00 48.66 154 ASP A N 1
ATOM 1221 C CA . ASP A 1 154 ? 32.290 -5.869 -49.228 1.00 48.66 154 ASP A CA 1
ATOM 1222 C C . ASP A 1 154 ? 31.931 -4.388 -49.503 1.00 48.66 154 ASP A C 1
ATOM 1224 O O . ASP A 1 154 ? 31.180 -3.793 -48.736 1.00 48.66 154 ASP A O 1
ATOM 1228 N N . GLU A 1 155 ? 32.485 -3.753 -50.547 1.00 50.88 155 GLU A N 1
ATOM 1229 C CA . GLU A 1 155 ? 32.142 -2.364 -50.901 1.00 50.88 155 GLU A CA 1
ATOM 1230 C C . GLU A 1 155 ? 30.898 -2.323 -51.803 1.00 50.88 155 GLU A C 1
ATOM 1232 O O . GLU A 1 155 ? 30.800 -3.029 -52.808 1.00 50.88 155 GLU A O 1
ATOM 1237 N N . ASP A 1 156 ? 29.945 -1.499 -51.378 1.00 44.62 156 ASP A N 1
ATOM 1238 C CA . ASP A 1 156 ? 28.547 -1.467 -51.786 1.00 44.62 156 ASP A CA 1
ATOM 1239 C C . ASP A 1 156 ? 28.285 -1.323 -53.293 1.00 44.62 156 ASP A C 1
ATOM 1241 O O . ASP A 1 156 ? 29.043 -0.707 -54.048 1.00 44.62 156 ASP A O 1
ATOM 1245 N N . ALA A 1 157 ? 27.112 -1.807 -53.707 1.00 44.97 157 ALA A N 1
ATOM 1246 C CA . ALA A 1 157 ? 26.582 -1.764 -55.074 1.00 44.97 157 ALA A CA 1
ATOM 1247 C C . ALA A 1 157 ? 26.301 -0.340 -55.615 1.00 44.97 157 ALA A C 1
ATOM 1249 O O . ALA A 1 157 ? 25.749 -0.192 -56.701 1.00 44.97 157 ALA A O 1
ATOM 1250 N N . ASN A 1 158 ? 26.679 0.711 -54.882 1.00 46.62 158 ASN A N 1
ATOM 1251 C CA . ASN A 1 158 ? 26.310 2.101 -55.163 1.00 46.62 158 ASN A CA 1
ATOM 1252 C C . ASN A 1 158 ? 27.347 2.875 -56.001 1.00 46.62 158 ASN A C 1
ATOM 1254 O O . ASN A 1 158 ? 27.108 4.027 -56.346 1.00 46.62 158 ASN A O 1
ATOM 1258 N N . LEU A 1 159 ? 28.481 2.264 -56.369 1.00 52.31 159 LEU A N 1
ATOM 1259 C CA . LEU A 1 159 ? 29.493 2.861 -57.263 1.00 52.31 159 LEU A CA 1
ATOM 1260 C C . LEU A 1 159 ? 29.354 2.410 -58.734 1.00 52.31 159 LEU A C 1
ATOM 1262 O O . LEU A 1 159 ? 30.331 2.431 -59.491 1.00 52.31 159 LEU A O 1
ATOM 1266 N N . GLU A 1 160 ? 28.156 1.990 -59.152 1.00 52.28 160 GLU A N 1
ATOM 1267 C CA . GLU A 1 160 ? 27.872 1.639 -60.549 1.00 52.28 160 GLU A CA 1
ATOM 1268 C C . GLU A 1 160 ? 28.130 2.837 -61.487 1.00 52.28 160 GLU A C 1
ATOM 1270 O O . GLU A 1 160 ? 27.632 3.940 -61.274 1.00 52.28 160 GLU A O 1
ATOM 1275 N N . GLY A 1 161 ? 28.909 2.631 -62.555 1.00 57.25 161 GLY A N 1
ATOM 1276 C CA . GLY A 1 161 ? 29.110 3.632 -63.617 1.00 57.25 161 GLY A CA 1
ATOM 1277 C C . GLY A 1 161 ? 30.317 4.563 -63.440 1.00 57.25 161 GLY A C 1
ATOM 1278 O O . GLY A 1 161 ? 30.568 5.427 -64.291 1.00 57.25 161 GLY A O 1
ATOM 1279 N N . LEU A 1 162 ? 31.101 4.376 -62.376 1.00 64.38 162 LEU A N 1
ATOM 1280 C CA . LEU A 1 162 ? 32.240 5.237 -62.026 1.00 64.38 162 LEU A CA 1
ATOM 1281 C C . LEU A 1 162 ? 33.587 4.516 -61.973 1.00 64.38 162 LEU A C 1
ATOM 1283 O O . LEU A 1 162 ? 34.636 5.149 -61.833 1.00 64.38 162 LEU A O 1
ATOM 1287 N N . GLN A 1 163 ? 33.587 3.195 -62.130 1.00 74.25 163 GLN A N 1
ATOM 1288 C CA . GLN A 1 163 ? 34.788 2.403 -61.933 1.00 74.25 163 GLN A CA 1
ATOM 1289 C C . GLN A 1 163 ? 35.736 2.462 -63.140 1.00 74.25 163 GLN A C 1
ATOM 1291 O O . GLN A 1 163 ? 35.398 2.015 -64.240 1.00 74.25 163 GLN A O 1
ATOM 1296 N N . ALA A 1 164 ? 36.951 2.975 -62.915 1.00 77.06 164 ALA A N 1
ATOM 1297 C CA . ALA A 1 164 ? 38.038 2.963 -63.893 1.00 77.06 164 ALA A CA 1
ATOM 1298 C C . ALA A 1 164 ? 38.440 1.535 -64.292 1.00 77.06 164 ALA A C 1
ATOM 1300 O O . ALA A 1 164 ? 38.398 0.648 -63.436 1.00 77.06 164 ALA A O 1
ATOM 1301 N N . PRO A 1 165 ? 38.883 1.286 -65.544 1.00 84.56 165 PRO A N 1
ATOM 1302 C CA . PRO A 1 165 ? 39.308 -0.043 -65.941 1.00 84.56 165 PRO A CA 1
ATOM 1303 C C . PRO A 1 165 ? 40.439 -0.546 -65.057 1.00 84.56 165 PRO A C 1
ATOM 1305 O O . PRO A 1 165 ? 41.441 0.148 -64.874 1.00 84.56 165 PRO A O 1
ATOM 1308 N N . TYR A 1 166 ? 40.286 -1.752 -64.529 1.00 86.31 166 TYR A N 1
ATOM 1309 C CA . TYR A 1 166 ? 41.264 -2.415 -63.678 1.00 86.31 166 TYR A CA 1
ATOM 1310 C C . TYR A 1 166 ? 41.493 -3.847 -64.148 1.00 86.31 166 TYR A C 1
ATOM 1312 O O . TYR A 1 166 ? 40.651 -4.465 -64.805 1.00 86.31 166 TYR A O 1
ATOM 1320 N N . LEU A 1 167 ? 42.662 -4.390 -63.813 1.00 87.69 167 LEU A N 1
ATOM 1321 C CA . LEU A 1 167 ? 42.976 -5.776 -64.124 1.00 87.69 167 LEU A CA 1
ATOM 1322 C C . LEU A 1 167 ? 42.318 -6.691 -63.087 1.00 87.69 167 LEU A C 1
ATOM 1324 O O . LEU A 1 167 ? 42.522 -6.513 -61.886 1.00 87.69 167 LEU A O 1
ATOM 1328 N N . THR A 1 168 ? 41.585 -7.712 -63.538 1.00 87.00 168 THR A N 1
ATOM 1329 C CA . THR A 1 168 ? 41.015 -8.747 -62.648 1.00 87.00 168 THR A CA 1
ATOM 1330 C C . THR A 1 168 ? 42.084 -9.704 -62.114 1.00 87.00 168 THR A C 1
ATOM 1332 O O . THR A 1 168 ? 41.822 -10.533 -61.243 1.00 87.00 168 THR A O 1
ATOM 1335 N N . ARG A 1 169 ? 43.303 -9.617 -62.657 1.00 87.81 169 ARG A N 1
ATOM 1336 C CA . ARG A 1 169 ? 44.501 -10.349 -62.236 1.00 87.81 169 ARG A CA 1
ATOM 1337 C C . ARG A 1 169 ? 45.754 -9.639 -62.735 1.00 87.81 169 ARG A C 1
ATOM 1339 O O . ARG A 1 169 ? 45.743 -9.078 -63.821 1.00 87.81 169 ARG A O 1
ATOM 1346 N N . THR A 1 170 ? 46.857 -9.743 -62.003 1.00 90.19 170 THR A N 1
ATOM 1347 C CA . THR A 1 170 ? 48.127 -9.105 -62.393 1.00 90.19 170 THR A CA 1
ATOM 1348 C C . THR A 1 170 ? 49.092 -10.056 -63.096 1.00 90.19 170 THR A C 1
ATOM 1350 O O . THR A 1 170 ? 49.970 -9.612 -63.827 1.00 90.19 170 THR A O 1
ATOM 1353 N N . LYS A 1 171 ? 48.941 -11.375 -62.923 1.00 93.62 171 LYS A N 1
ATOM 1354 C CA . LYS A 1 171 ? 49.861 -12.384 -63.471 1.00 93.62 171 LYS A CA 1
ATOM 1355 C C . LYS A 1 171 ? 49.272 -13.078 -64.685 1.00 93.62 171 LYS A C 1
ATOM 1357 O O . LYS A 1 171 ? 48.182 -13.645 -64.610 1.00 93.62 171 LYS A O 1
ATOM 1362 N N . PHE A 1 172 ? 50.042 -13.096 -65.766 1.00 95.75 172 PHE A N 1
ATOM 1363 C CA . PHE A 1 172 ? 49.613 -13.640 -67.045 1.00 95.75 172 PHE A CA 1
ATOM 1364 C C . PHE A 1 172 ? 50.673 -14.541 -67.660 1.00 95.75 172 PHE A C 1
ATOM 1366 O O . PHE A 1 172 ? 51.869 -14.254 -67.616 1.00 95.75 172 PHE A O 1
ATOM 1373 N N . LYS A 1 173 ? 50.223 -15.620 -68.292 1.00 96.12 173 LYS A N 1
ATOM 1374 C CA . LYS A 1 173 ? 51.066 -16.519 -69.070 1.00 96.12 173 LYS A CA 1
ATOM 1375 C C . LYS A 1 173 ? 51.211 -16.008 -70.500 1.00 96.12 173 LYS A C 1
ATOM 1377 O O . LYS A 1 173 ? 50.217 -15.832 -71.205 1.00 96.12 173 LYS A O 1
ATOM 1382 N N . VAL A 1 174 ? 52.448 -15.834 -70.953 1.00 95.75 174 VAL A N 1
ATOM 1383 C CA . VAL A 1 174 ? 52.766 -15.386 -72.312 1.00 95.75 174 VAL A CA 1
ATOM 1384 C C . VAL A 1 174 ? 52.417 -16.488 -73.312 1.00 95.75 174 VAL A C 1
ATOM 1386 O O . VAL A 1 174 ? 52.972 -17.586 -73.272 1.00 95.75 174 VAL A O 1
ATOM 1389 N N . THR A 1 175 ? 51.497 -16.198 -74.226 1.00 94.12 175 THR A N 1
ATOM 1390 C CA . THR A 1 175 ? 50.998 -17.135 -75.253 1.00 94.12 175 THR A CA 1
ATOM 1391 C C . THR A 1 175 ? 51.585 -16.892 -76.636 1.00 94.12 175 THR A C 1
ATOM 1393 O O . THR A 1 175 ? 51.611 -17.802 -77.471 1.00 94.12 175 THR A O 1
ATOM 1396 N N . GLY A 1 176 ? 52.117 -15.697 -76.870 1.00 94.06 176 GLY A N 1
ATOM 1397 C CA . GLY A 1 176 ? 52.688 -15.326 -78.149 1.00 94.06 176 GLY A CA 1
ATOM 1398 C C . GLY A 1 176 ? 53.151 -13.880 -78.197 1.00 94.06 176 GLY A C 1
ATOM 1399 O O . GLY A 1 176 ? 53.014 -13.123 -77.233 1.00 94.06 176 GLY A O 1
ATOM 1400 N N . PHE A 1 177 ? 53.684 -13.527 -79.360 1.00 93.81 177 PHE A N 1
ATOM 1401 C CA . PHE A 1 177 ? 54.040 -12.176 -79.743 1.00 93.81 177 PHE A CA 1
ATOM 1402 C C . PHE A 1 177 ? 53.103 -11.682 -80.847 1.00 93.81 177 PHE A C 1
ATOM 1404 O O . PHE A 1 177 ? 52.887 -12.372 -81.853 1.00 93.81 177 PHE A O 1
ATOM 1411 N N . VAL A 1 178 ? 52.550 -10.490 -80.657 1.00 91.44 178 VAL A N 1
ATOM 1412 C CA . VAL A 1 178 ? 51.549 -9.870 -81.531 1.00 91.44 178 VAL A CA 1
ATOM 1413 C C . VAL A 1 178 ? 52.085 -8.612 -82.189 1.00 91.44 178 VAL A C 1
ATOM 1415 O O . VAL A 1 178 ? 52.909 -7.903 -81.614 1.00 91.44 178 VAL A O 1
ATOM 1418 N N . ASP A 1 179 ? 51.587 -8.339 -83.390 1.00 87.25 179 ASP A N 1
ATOM 1419 C CA . ASP A 1 179 ? 51.763 -7.057 -84.068 1.00 87.25 179 ASP A CA 1
ATOM 1420 C C . ASP A 1 179 ? 50.385 -6.424 -84.332 1.00 87.25 179 ASP A C 1
ATOM 1422 O O . ASP A 1 179 ? 49.356 -7.115 -84.315 1.00 87.25 179 ASP A O 1
ATOM 1426 N N . THR A 1 180 ? 50.353 -5.106 -84.523 1.00 86.38 180 THR A N 1
ATOM 1427 C CA . THR A 1 180 ? 49.117 -4.339 -84.721 1.00 86.38 180 THR A CA 1
ATOM 1428 C C . THR A 1 180 ? 49.246 -3.331 -85.859 1.00 86.38 180 THR A C 1
ATOM 1430 O O . THR A 1 180 ? 50.196 -2.543 -85.882 1.00 86.38 180 THR A O 1
ATOM 1433 N N . PRO A 1 181 ? 48.268 -3.269 -86.784 1.00 83.50 181 PRO A N 1
ATOM 1434 C CA . PRO A 1 181 ? 48.257 -2.251 -87.818 1.00 83.50 181 PRO A CA 1
ATOM 1435 C C . PRO A 1 181 ? 47.847 -0.871 -87.266 1.00 83.50 181 PRO A C 1
ATOM 1437 O O . PRO A 1 181 ? 48.032 0.125 -87.962 1.00 83.50 181 PRO A O 1
ATOM 1440 N N . LEU A 1 182 ? 47.368 -0.776 -86.012 1.00 81.31 182 LEU A N 1
ATOM 1441 C CA . LEU A 1 182 ? 47.104 0.504 -85.335 1.00 81.31 182 LEU A CA 1
ATOM 1442 C C . LEU A 1 182 ? 48.387 1.343 -85.175 1.00 81.31 182 LEU A C 1
ATOM 1444 O O . LEU A 1 182 ? 48.329 2.571 -85.197 1.00 81.31 182 LEU A O 1
ATOM 1448 N N . TYR A 1 183 ? 49.553 0.692 -85.081 1.00 80.94 183 TYR A N 1
ATOM 1449 C CA . TYR A 1 183 ? 50.865 1.335 -84.976 1.00 80.94 183 TYR A CA 1
ATOM 1450 C C . TYR A 1 183 ? 51.780 0.922 -86.131 1.00 80.94 183 TYR A C 1
ATOM 1452 O O . TYR A 1 183 ? 52.778 0.230 -85.955 1.00 80.94 183 TYR A O 1
ATOM 1460 N N . PHE A 1 184 ? 51.466 1.374 -87.342 1.00 78.69 184 PHE A N 1
ATOM 1461 C CA . PHE A 1 184 ? 52.254 1.020 -88.527 1.00 78.69 184 PHE A CA 1
ATOM 1462 C C . PHE A 1 184 ? 53.631 1.714 -88.608 1.00 78.69 184 PHE A C 1
ATOM 1464 O O . PHE A 1 184 ? 54.438 1.351 -89.462 1.00 78.69 184 PHE A O 1
ATOM 1471 N N . SER A 1 185 ? 53.942 2.693 -87.749 1.00 80.06 185 SER A N 1
ATOM 1472 C CA . SER A 1 185 ? 55.299 3.252 -87.621 1.00 80.06 185 SER A CA 1
ATOM 1473 C C . SER A 1 185 ? 56.127 2.441 -86.624 1.00 80.06 185 SER A C 1
ATOM 1475 O O . SER A 1 185 ? 55.687 2.140 -85.519 1.00 80.06 185 SER A O 1
ATOM 1477 N N . LYS A 1 186 ? 57.374 2.130 -86.993 1.00 75.25 186 LYS A N 1
ATOM 1478 C CA . LYS A 1 186 ? 58.344 1.432 -86.127 1.00 75.25 186 LYS A CA 1
ATOM 1479 C C . LYS A 1 186 ? 58.951 2.335 -85.055 1.00 75.25 186 LYS A C 1
ATOM 1481 O O . LYS A 1 186 ? 59.635 1.837 -84.166 1.00 75.25 186 LYS A O 1
ATOM 1486 N N . ILE A 1 187 ? 58.746 3.648 -85.169 1.00 73.31 187 ILE A N 1
ATOM 1487 C CA . ILE A 1 187 ? 59.372 4.666 -84.315 1.00 73.31 187 ILE A CA 1
ATOM 1488 C C . ILE A 1 187 ? 58.340 5.320 -83.395 1.00 73.31 187 ILE A C 1
ATOM 1490 O O . ILE A 1 187 ? 58.620 5.512 -82.217 1.00 73.31 187 ILE A O 1
ATOM 1494 N N . SER A 1 188 ? 57.159 5.649 -83.924 1.00 72.88 188 SER A N 1
ATOM 1495 C CA . SER A 1 188 ? 56.111 6.380 -83.206 1.00 72.88 188 SER A CA 1
ATOM 1496 C C . SER A 1 188 ? 54.902 5.478 -82.961 1.00 72.88 188 SER A C 1
ATOM 1498 O O . SER A 1 188 ? 54.419 4.823 -83.885 1.00 72.88 188 SER A O 1
ATOM 1500 N N . ARG A 1 189 ? 54.426 5.417 -81.712 1.00 73.44 189 ARG A N 1
ATOM 1501 C CA . ARG A 1 189 ? 53.368 4.496 -81.251 1.00 73.44 189 ARG A CA 1
ATOM 1502 C C . ARG A 1 189 ? 52.170 5.250 -80.666 1.00 73.44 189 ARG A C 1
ATOM 1504 O O . ARG A 1 189 ? 51.675 4.938 -79.587 1.00 73.44 189 ARG A O 1
ATOM 1511 N N . GLY A 1 190 ? 51.698 6.238 -81.426 1.00 69.69 190 GLY A N 1
ATOM 1512 C CA . GLY A 1 190 ? 50.531 7.058 -81.098 1.00 69.69 190 GLY A CA 1
ATOM 1513 C C . GLY A 1 190 ? 50.866 8.285 -80.249 1.00 69.69 190 GLY A C 1
ATOM 1514 O O . GLY A 1 190 ? 52.001 8.749 -80.233 1.00 69.69 190 GLY A O 1
ATOM 1515 N N . VAL A 1 191 ? 49.852 8.817 -79.563 1.00 61.47 191 VAL A N 1
ATOM 1516 C CA . VAL A 1 191 ? 49.936 10.066 -78.778 1.00 61.47 191 VAL A CA 1
ATOM 1517 C C . VAL A 1 191 ? 50.514 9.880 -77.365 1.00 61.47 191 VAL A C 1
ATOM 1519 O O . VAL A 1 191 ? 50.938 10.844 -76.733 1.00 61.47 191 VAL A O 1
ATOM 1522 N N . SER A 1 192 ? 50.561 8.644 -76.864 1.00 64.94 192 SER A N 1
ATOM 1523 C CA . SER A 1 192 ? 51.064 8.277 -75.534 1.00 64.94 192 SER A CA 1
ATOM 1524 C C . SER A 1 192 ? 52.514 7.782 -75.595 1.00 64.94 192 SER A C 1
ATOM 1526 O O . SER A 1 192 ? 52.862 6.991 -76.471 1.00 64.94 192 SER A O 1
ATOM 1528 N N . ASN A 1 193 ? 53.353 8.167 -74.625 1.00 70.12 193 ASN A N 1
ATOM 1529 C CA . ASN A 1 193 ? 54.735 7.679 -74.490 1.00 70.12 193 ASN A CA 1
ATOM 1530 C C . ASN A 1 193 ? 54.771 6.248 -73.911 1.00 70.12 193 ASN A C 1
ATOM 1532 O O . ASN A 1 193 ? 55.236 6.028 -72.789 1.00 70.12 193 ASN A O 1
ATOM 1536 N N . ILE A 1 194 ? 54.195 5.298 -74.647 1.00 82.06 194 ILE A N 1
ATOM 1537 C CA . ILE A 1 194 ? 54.207 3.872 -74.324 1.00 82.06 194 ILE A CA 1
ATOM 1538 C C . ILE A 1 194 ? 55.390 3.211 -75.011 1.00 82.06 194 ILE A C 1
ATOM 1540 O O . ILE A 1 194 ? 55.706 3.495 -76.169 1.00 82.06 194 ILE A O 1
ATOM 1544 N N . ASN A 1 195 ? 56.023 2.272 -74.320 1.00 86.06 195 ASN A N 1
ATOM 1545 C CA . ASN A 1 195 ? 57.113 1.541 -74.926 1.00 86.06 195 ASN A CA 1
ATOM 1546 C C . ASN A 1 195 ? 56.555 0.411 -75.795 1.00 86.06 195 ASN A C 1
ATOM 1548 O O . ASN A 1 195 ? 57.093 0.166 -76.874 1.00 86.06 195 ASN A O 1
ATOM 1552 N N . GLY A 1 196 ? 55.503 -0.288 -75.362 1.00 86.88 196 GLY A N 1
ATOM 1553 C CA . GLY A 1 196 ? 54.885 -1.394 -76.100 1.00 86.88 196 GLY A CA 1
ATOM 1554 C C . GLY A 1 196 ? 53.407 -1.578 -75.809 1.00 86.88 196 GLY A C 1
ATOM 1555 O O . GLY A 1 196 ? 52.821 -0.835 -75.028 1.00 86.88 196 GLY A O 1
ATOM 1556 N N . TYR A 1 197 ? 52.806 -2.571 -76.448 1.00 90.12 197 TYR A N 1
ATOM 1557 C CA . TYR A 1 197 ? 51.437 -2.984 -76.172 1.00 90.12 197 TYR A CA 1
ATOM 1558 C C . TYR A 1 197 ? 51.373 -4.461 -75.802 1.00 90.12 197 TYR A C 1
ATOM 1560 O O . TYR A 1 197 ? 52.247 -5.262 -76.135 1.00 90.12 197 TYR A O 1
ATOM 1568 N N . VAL A 1 198 ? 50.327 -4.822 -75.080 1.00 92.56 198 VAL A N 1
ATOM 1569 C CA . VAL A 1 198 ? 50.028 -6.199 -74.722 1.00 92.56 198 VAL A CA 1
ATOM 1570 C C . VAL A 1 198 ? 48.548 -6.447 -74.939 1.00 92.56 198 VAL A C 1
ATOM 1572 O O . VAL A 1 198 ? 47.725 -5.542 -74.813 1.00 92.56 198 VAL A O 1
ATOM 1575 N N . LEU A 1 199 ? 48.220 -7.678 -75.286 1.00 92.69 199 LEU A N 1
ATOM 1576 C CA . LEU A 1 199 ? 46.863 -8.105 -75.556 1.00 92.69 199 LEU A CA 1
ATOM 1577 C C . LEU A 1 199 ? 46.449 -9.105 -74.484 1.00 92.69 199 LEU A C 1
ATOM 1579 O O . LEU A 1 199 ? 47.143 -10.103 -74.277 1.00 92.69 199 LEU A O 1
ATOM 1583 N N . VAL A 1 200 ? 45.319 -8.849 -73.837 1.00 93.00 200 VAL A N 1
ATOM 1584 C CA . VAL A 1 200 ? 44.687 -9.744 -72.858 1.00 93.00 200 VAL A CA 1
ATOM 1585 C C . VAL A 1 200 ? 43.268 -10.067 -73.306 1.00 93.00 200 VAL A C 1
ATOM 1587 O O . VAL A 1 200 ? 42.717 -9.408 -74.186 1.00 93.00 200 VAL A O 1
ATOM 1590 N N . MET A 1 201 ? 42.653 -11.090 -72.724 1.00 91.69 201 MET A N 1
ATOM 1591 C CA . MET A 1 201 ? 41.230 -11.342 -72.957 1.00 91.69 201 MET A CA 1
ATOM 1592 C C . MET A 1 201 ? 40.361 -10.240 -72.321 1.00 91.69 201 MET A C 1
ATOM 1594 O O . MET A 1 201 ? 40.752 -9.719 -71.276 1.00 91.69 201 MET A O 1
ATOM 1598 N N . PRO A 1 202 ? 39.195 -9.886 -72.897 1.00 88.56 202 PRO A N 1
ATOM 1599 C CA . PRO A 1 202 ? 38.310 -8.866 -72.330 1.00 88.56 202 PRO A CA 1
ATOM 1600 C C . PRO A 1 202 ? 37.967 -9.092 -70.853 1.00 88.56 202 PRO A C 1
ATOM 1602 O O . PRO A 1 202 ? 37.945 -8.144 -70.086 1.00 88.56 202 PRO A O 1
ATOM 1605 N N . GLU A 1 203 ? 37.809 -10.342 -70.412 1.00 88.31 203 GLU A N 1
ATOM 1606 C CA . GLU A 1 203 ? 37.497 -10.698 -69.019 1.00 88.31 203 GLU A CA 1
ATOM 1607 C C . GLU A 1 203 ? 38.660 -10.441 -68.038 1.00 88.31 203 GLU A C 1
ATOM 1609 O O . GLU A 1 203 ? 38.489 -10.500 -66.817 1.00 88.31 203 GLU A O 1
ATOM 1614 N N . ALA A 1 204 ? 39.866 -10.178 -68.550 1.00 89.31 204 ALA A N 1
ATOM 1615 C CA . ALA A 1 204 ? 41.002 -9.754 -67.739 1.00 89.31 204 ALA A CA 1
ATOM 1616 C C . ALA A 1 204 ? 40.918 -8.273 -67.334 1.00 89.31 204 ALA A C 1
ATOM 1618 O O . ALA A 1 204 ? 41.669 -7.857 -66.451 1.00 89.31 204 ALA A O 1
ATOM 1619 N N . VAL A 1 205 ? 40.027 -7.496 -67.961 1.00 89.25 205 VAL A N 1
ATOM 1620 C CA . VAL A 1 205 ? 39.824 -6.071 -67.695 1.00 89.25 205 VAL A CA 1
ATOM 1621 C C . VAL A 1 205 ? 38.367 -5.826 -67.304 1.00 89.25 205 VAL A C 1
ATOM 1623 O O . VAL A 1 205 ? 37.456 -6.030 -68.102 1.00 89.25 205 VAL A O 1
ATOM 1626 N N . ALA A 1 206 ? 38.150 -5.374 -66.074 1.00 84.25 206 ALA A N 1
ATOM 1627 C CA . ALA A 1 206 ? 36.838 -4.997 -65.545 1.00 84.25 206 ALA A CA 1
ATOM 1628 C C . ALA A 1 206 ? 36.774 -3.482 -65.289 1.00 84.25 206 ALA A C 1
ATOM 1630 O O . ALA A 1 206 ? 37.783 -2.800 -65.441 1.00 84.25 206 ALA A O 1
ATOM 1631 N N . GLY A 1 207 ? 35.600 -2.961 -64.930 1.00 80.69 207 GLY A N 1
ATOM 1632 C CA . GLY A 1 207 ? 35.318 -1.528 -64.762 1.00 80.69 207 GLY A CA 1
ATOM 1633 C C . GLY A 1 207 ? 34.265 -1.041 -65.758 1.00 80.69 207 GLY A C 1
ATOM 1634 O O . GLY A 1 207 ? 34.030 -1.704 -66.770 1.00 80.69 207 GLY A O 1
ATOM 1635 N N . ASP A 1 208 ? 33.639 0.100 -65.485 1.00 80.25 208 ASP A N 1
ATOM 1636 C CA . ASP A 1 208 ? 32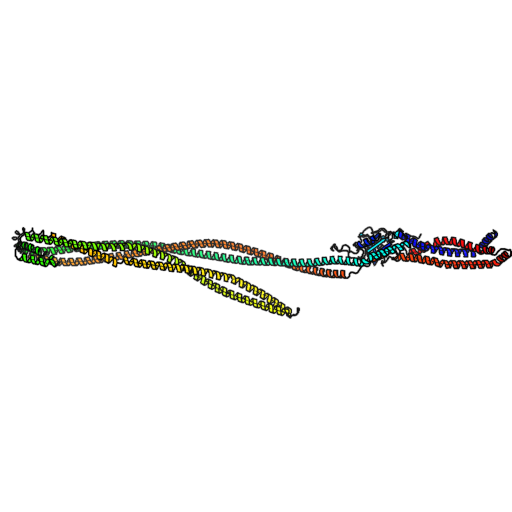.448 0.577 -66.203 1.00 80.25 208 ASP A CA 1
ATOM 1637 C C . ASP A 1 208 ? 32.766 1.636 -67.257 1.00 80.25 208 ASP A C 1
ATOM 1639 O O . ASP A 1 208 ? 32.113 1.682 -68.297 1.00 80.25 208 ASP A O 1
ATOM 1643 N N . ILE A 1 209 ? 33.808 2.440 -67.039 1.00 84.31 209 ILE A N 1
ATOM 1644 C CA . ILE A 1 209 ? 34.159 3.540 -67.945 1.00 84.31 209 ILE A CA 1
ATOM 1645 C C . ILE A 1 209 ? 35.058 3.056 -69.093 1.00 84.31 209 ILE A C 1
ATOM 1647 O O . ILE A 1 209 ? 35.951 2.224 -68.911 1.00 84.31 209 ILE A O 1
ATOM 1651 N N . TYR A 1 210 ? 34.861 3.609 -70.285 1.00 88.31 210 TYR A N 1
ATOM 1652 C CA . TYR A 1 210 ? 35.744 3.410 -71.434 1.00 88.31 210 TYR A CA 1
ATOM 1653 C C . TYR A 1 210 ? 36.876 4.438 -71.396 1.00 88.31 210 TYR A C 1
ATOM 1655 O O . TYR A 1 210 ? 36.663 5.597 -71.062 1.00 88.31 210 TYR A O 1
ATOM 1663 N N . THR A 1 211 ? 38.104 4.053 -71.721 1.00 88.00 211 THR A N 1
ATOM 1664 C CA . THR A 1 211 ? 39.249 4.989 -71.714 1.00 88.00 211 THR A CA 1
ATOM 1665 C C . THR A 1 211 ? 39.522 5.567 -73.091 1.00 88.00 211 THR A C 1
ATOM 1667 O O . THR A 1 211 ? 40.098 6.650 -73.210 1.00 88.00 211 THR A O 1
ATOM 1670 N N . GLU A 1 212 ? 39.090 4.863 -74.133 1.00 88.06 212 GLU A N 1
ATOM 1671 C CA . GLU A 1 212 ? 39.229 5.291 -75.512 1.00 88.06 212 GLU A CA 1
ATOM 1672 C C . GLU A 1 212 ? 38.075 4.783 -76.378 1.00 88.06 212 GLU A C 1
ATOM 1674 O O . GLU A 1 212 ? 37.516 3.715 -76.136 1.00 88.06 212 GLU A O 1
ATOM 1679 N N . VAL A 1 213 ? 37.749 5.536 -77.424 1.00 91.56 213 VAL A N 1
ATOM 1680 C CA . VAL A 1 213 ? 36.756 5.152 -78.431 1.00 91.56 213 VAL A CA 1
ATOM 1681 C C . VAL A 1 213 ? 37.376 5.326 -79.807 1.00 91.56 213 VAL A C 1
ATOM 1683 O O . VAL A 1 213 ? 37.773 6.432 -80.175 1.00 91.56 213 VAL A O 1
ATOM 1686 N N . LEU A 1 214 ? 37.482 4.243 -80.573 1.00 90.62 214 LEU A N 1
ATOM 1687 C CA . LEU A 1 214 ? 37.877 4.299 -81.982 1.00 90.62 214 LEU A CA 1
ATOM 1688 C C . LEU A 1 214 ? 36.632 4.542 -82.837 1.00 90.62 214 LEU A C 1
ATOM 1690 O O . LEU A 1 214 ? 35.582 3.982 -82.532 1.00 90.62 214 LEU A O 1
ATOM 1694 N N . TYR A 1 215 ? 36.728 5.346 -83.899 1.00 92.44 215 TYR A N 1
ATOM 1695 C CA . TYR A 1 215 ? 35.569 5.636 -84.750 1.00 92.44 215 TYR A CA 1
ATOM 1696 C C . TYR A 1 215 ? 35.864 5.595 -86.258 1.00 92.44 215 TYR A C 1
ATOM 1698 O O . TYR A 1 215 ? 36.987 5.844 -86.707 1.00 92.44 215 TYR A O 1
ATOM 1706 N N . TRP A 1 216 ? 34.820 5.309 -87.044 1.00 91.56 216 TRP A N 1
ATOM 1707 C CA . TRP A 1 216 ? 34.814 5.314 -88.512 1.00 91.56 216 TRP A CA 1
ATOM 1708 C C . TRP A 1 216 ? 33.686 6.199 -89.039 1.00 91.56 216 TRP A C 1
ATOM 1710 O O . TRP A 1 216 ? 32.537 6.101 -88.595 1.00 91.56 216 TRP A O 1
ATOM 1720 N N . SER A 1 217 ? 33.995 7.015 -90.044 1.00 91.56 217 SER A N 1
ATOM 1721 C CA . SER A 1 217 ? 33.013 7.809 -90.774 1.00 91.56 217 SER A CA 1
ATOM 1722 C C . SER A 1 217 ? 32.565 7.068 -92.030 1.00 91.56 217 SER A C 1
ATOM 1724 O O . SER A 1 217 ? 33.329 6.838 -92.973 1.00 91.56 217 SER A O 1
ATOM 1726 N N . THR A 1 218 ? 31.271 6.744 -92.078 1.00 87.81 218 THR A N 1
ATOM 1727 C CA . THR A 1 218 ? 30.655 6.106 -93.253 1.00 87.81 218 THR A CA 1
ATOM 1728 C C . THR A 1 218 ? 30.783 6.981 -94.509 1.00 87.81 218 THR A C 1
ATOM 1730 O O . THR A 1 218 ? 30.871 6.458 -95.624 1.00 87.81 218 THR A O 1
ATOM 1733 N N . GLU A 1 219 ? 30.799 8.310 -94.352 1.00 88.06 219 GLU A N 1
ATOM 1734 C CA . GLU A 1 219 ? 30.977 9.246 -95.466 1.00 88.06 219 GLU A CA 1
ATOM 1735 C C . GLU A 1 219 ? 32.447 9.338 -95.897 1.00 88.06 219 GLU A C 1
ATOM 1737 O O . GLU A 1 219 ? 32.729 9.271 -97.095 1.00 88.06 219 GLU A O 1
ATOM 1742 N N . ALA A 1 220 ? 33.393 9.403 -94.951 1.00 87.12 220 ALA A N 1
ATOM 1743 C CA . ALA A 1 220 ? 34.822 9.469 -95.269 1.00 87.12 220 ALA A CA 1
ATOM 1744 C C . ALA A 1 220 ? 35.300 8.203 -95.996 1.00 87.12 220 ALA A C 1
ATOM 1746 O O . ALA A 1 220 ? 36.054 8.298 -96.966 1.00 87.12 220 ALA A O 1
ATOM 1747 N N . GLY A 1 221 ? 34.772 7.031 -95.621 1.00 83.44 221 GLY A N 1
ATOM 1748 C CA . GLY A 1 221 ? 35.059 5.746 -96.271 1.00 83.44 221 GLY A CA 1
ATOM 1749 C C . GLY A 1 221 ? 34.687 5.665 -97.762 1.00 83.44 221 GLY A C 1
ATOM 1750 O O . GLY A 1 221 ? 35.076 4.714 -98.441 1.00 83.44 221 GLY A O 1
ATOM 1751 N N . ARG A 1 222 ? 33.962 6.652 -98.312 1.00 87.12 222 ARG A N 1
ATOM 1752 C CA . ARG A 1 222 ? 33.674 6.759 -99.758 1.00 87.12 222 ARG A CA 1
ATOM 1753 C C . ARG A 1 222 ? 34.832 7.354 -100.557 1.00 87.12 222 ARG A C 1
ATOM 1755 O O . ARG A 1 222 ? 34.871 7.203 -101.782 1.00 87.12 222 ARG A O 1
ATOM 1762 N N . TYR A 1 223 ? 35.754 8.034 -99.885 1.00 88.38 223 TYR A N 1
ATOM 1763 C CA . TYR A 1 223 ? 36.894 8.716 -100.481 1.00 88.38 223 TYR A CA 1
ATOM 1764 C C . TYR A 1 223 ? 38.195 7.991 -100.130 1.00 88.38 223 TYR A C 1
ATOM 1766 O O . TYR A 1 223 ? 38.284 7.233 -99.169 1.00 88.38 223 TYR A O 1
ATOM 1774 N N . ARG A 1 224 ? 39.233 8.198 -100.943 1.00 82.94 224 ARG A N 1
ATOM 1775 C CA . ARG A 1 224 ? 40.537 7.567 -100.703 1.00 82.94 224 ARG A CA 1
ATOM 1776 C C . ARG A 1 224 ? 41.256 8.292 -99.569 1.00 82.94 224 ARG A C 1
ATOM 1778 O O . ARG A 1 224 ? 41.336 9.519 -99.613 1.00 82.94 224 ARG A O 1
ATOM 1785 N N . ALA A 1 225 ? 41.844 7.553 -98.630 1.00 81.00 225 ALA A N 1
ATOM 1786 C CA . ALA A 1 225 ? 42.744 8.131 -97.629 1.00 81.00 225 ALA A CA 1
ATOM 1787 C C . ALA A 1 225 ? 43.834 8.988 -98.308 1.00 81.00 225 ALA A C 1
ATOM 1789 O O . ALA A 1 225 ? 44.283 8.656 -99.411 1.00 81.00 225 ALA A O 1
ATOM 1790 N N . TYR A 1 226 ? 44.220 10.097 -97.670 1.00 81.88 226 TYR A N 1
ATOM 1791 C CA . TYR A 1 226 ? 45.096 11.150 -98.213 1.00 81.88 226 TYR A CA 1
ATOM 1792 C C . TYR A 1 226 ? 44.560 11.936 -99.430 1.00 81.88 226 TYR A C 1
ATOM 1794 O O . TYR A 1 226 ? 45.313 12.704 -100.032 1.00 81.88 226 TYR A O 1
ATOM 1802 N N . SER A 1 227 ? 43.295 11.762 -99.836 1.00 85.38 227 SER A N 1
ATOM 1803 C CA . SER A 1 227 ? 42.676 12.625 -100.856 1.00 85.38 227 SER A CA 1
ATOM 1804 C C . SER A 1 227 ? 42.104 13.902 -100.246 1.00 85.38 227 SER A C 1
ATOM 1806 O O . SER A 1 227 ? 41.637 13.897 -99.110 1.00 85.38 227 SER A O 1
ATOM 1808 N N . ASP A 1 228 ? 42.070 14.976 -101.036 1.00 85.69 228 ASP A N 1
ATOM 1809 C CA . ASP A 1 228 ? 41.488 16.254 -100.610 1.00 85.69 228 ASP A CA 1
ATOM 1810 C C . ASP A 1 228 ? 40.022 16.093 -100.158 1.00 85.69 228 ASP A C 1
ATOM 1812 O O . ASP A 1 228 ? 39.601 16.726 -99.196 1.00 85.69 228 ASP A O 1
ATOM 1816 N N . GLN A 1 229 ? 39.249 15.210 -100.810 1.00 89.69 229 GLN A N 1
ATOM 1817 C CA . GLN A 1 229 ? 37.856 14.940 -100.434 1.00 89.69 229 GLN A CA 1
ATOM 1818 C C . GLN A 1 229 ? 37.729 14.202 -99.097 1.00 89.69 229 GLN A C 1
ATOM 1820 O O . GLN A 1 229 ? 36.831 14.512 -98.324 1.00 89.69 229 GLN A O 1
ATOM 1825 N N . TYR A 1 230 ? 38.611 13.234 -98.829 1.00 89.38 230 TYR A N 1
ATOM 1826 C CA . TYR A 1 230 ? 38.633 12.531 -97.545 1.00 89.38 230 TYR A CA 1
ATOM 1827 C C . TYR A 1 230 ? 38.944 13.510 -96.408 1.00 89.38 230 TYR A C 1
ATOM 1829 O O . TYR A 1 230 ? 38.213 13.544 -95.424 1.00 89.38 230 TYR A O 1
ATOM 1837 N N . ASN A 1 231 ? 39.977 14.343 -96.579 1.00 88.06 231 ASN A N 1
ATOM 1838 C CA . ASN A 1 231 ? 40.373 15.319 -95.563 1.00 88.06 231 ASN A CA 1
ATOM 1839 C C . ASN A 1 231 ? 39.239 16.317 -95.277 1.00 88.06 231 ASN A C 1
ATOM 1841 O O . ASN A 1 231 ? 38.938 16.560 -94.121 1.00 88.06 231 ASN A O 1
ATOM 1845 N N . GLN A 1 232 ? 38.535 16.804 -96.308 1.00 90.81 232 GLN A N 1
ATOM 1846 C CA . GLN A 1 232 ? 37.406 17.720 -96.113 1.00 90.81 232 GLN A CA 1
ATOM 1847 C C . GLN A 1 232 ? 36.266 17.101 -95.283 1.00 90.81 232 GLN A C 1
ATOM 1849 O O . GLN A 1 232 ? 35.709 17.766 -94.416 1.00 90.81 232 GLN A O 1
ATOM 1854 N N . VAL A 1 233 ? 35.901 15.840 -95.544 1.00 91.62 233 VAL A N 1
ATOM 1855 C CA . VAL A 1 233 ? 34.857 15.156 -94.757 1.00 91.62 233 VAL A CA 1
ATOM 1856 C C . VAL A 1 233 ? 35.314 14.952 -93.315 1.00 91.62 233 VAL A C 1
ATOM 1858 O O . VAL A 1 233 ? 34.518 15.095 -92.392 1.00 91.62 233 VAL A O 1
ATOM 1861 N N . MET A 1 234 ? 36.589 14.628 -93.110 1.00 92.06 234 MET A N 1
ATOM 1862 C CA . MET A 1 234 ? 37.141 14.469 -91.769 1.00 92.06 234 MET A CA 1
ATOM 1863 C C . MET A 1 234 ? 37.208 15.799 -91.008 1.00 92.06 234 MET A C 1
ATOM 1865 O O . MET A 1 234 ? 36.861 15.811 -89.831 1.00 92.06 234 MET A O 1
ATOM 1869 N N . ASP A 1 235 ? 37.512 16.922 -91.664 1.00 91.56 235 ASP A N 1
ATOM 1870 C CA . ASP A 1 235 ? 37.438 18.259 -91.054 1.00 91.56 235 ASP A CA 1
ATOM 1871 C C . ASP A 1 235 ? 36.007 18.588 -90.571 1.00 91.56 235 ASP A C 1
ATOM 1873 O O . ASP A 1 235 ? 35.819 19.151 -89.491 1.00 91.56 235 ASP A O 1
ATOM 1877 N N . GLU A 1 236 ? 34.979 18.207 -91.342 1.00 91.00 236 GLU A N 1
ATOM 1878 C CA . GLU A 1 236 ? 33.569 18.367 -90.946 1.00 91.00 236 GLU A CA 1
ATOM 1879 C C . GLU A 1 236 ? 33.223 17.485 -89.734 1.00 91.00 236 GLU A C 1
ATOM 1881 O O . GLU A 1 236 ? 32.656 17.974 -88.756 1.00 91.00 236 GLU A O 1
ATOM 1886 N N . VAL A 1 237 ? 33.642 16.212 -89.750 1.00 92.19 237 VAL A N 1
ATOM 1887 C CA . VAL A 1 237 ? 33.487 15.290 -88.610 1.00 92.19 237 VAL A CA 1
ATOM 1888 C C . VAL A 1 237 ? 34.190 15.830 -87.359 1.00 92.19 237 VAL A C 1
ATOM 1890 O O . VAL A 1 237 ? 33.632 15.735 -86.265 1.00 92.19 237 VAL A O 1
ATOM 1893 N N . GLN A 1 238 ? 35.376 16.435 -87.503 1.00 91.31 238 GLN A N 1
ATOM 1894 C CA . GLN A 1 238 ? 36.104 17.049 -86.388 1.00 91.31 238 GLN A CA 1
ATOM 1895 C C . GLN A 1 238 ? 35.276 18.154 -85.744 1.00 91.31 238 GLN A C 1
ATOM 1897 O O . GLN A 1 238 ? 35.076 18.155 -84.533 1.00 91.31 238 GLN A O 1
ATOM 1902 N N . SER A 1 239 ? 34.777 19.084 -86.561 1.00 91.19 239 SER A N 1
ATOM 1903 C CA . SER A 1 239 ? 34.019 20.236 -86.079 1.00 91.19 239 SER A CA 1
ATOM 1904 C C . SER A 1 239 ? 32.724 19.811 -85.382 1.00 91.19 239 SER A C 1
ATOM 1906 O O . SER A 1 239 ? 32.329 20.436 -84.396 1.00 91.19 239 SER A O 1
ATOM 1908 N N . ASP A 1 240 ? 32.058 18.765 -85.876 1.00 90.88 240 ASP A N 1
ATOM 1909 C CA . ASP A 1 240 ? 30.832 18.238 -85.274 1.00 90.88 240 ASP A CA 1
ATOM 1910 C C . ASP A 1 240 ? 31.092 17.551 -83.927 1.00 90.88 240 ASP A C 1
ATOM 1912 O O . ASP A 1 240 ? 30.291 17.707 -82.996 1.00 90.88 240 ASP A O 1
ATOM 1916 N N . LEU A 1 241 ? 32.204 16.820 -83.804 1.00 91.50 241 LEU A N 1
ATOM 1917 C CA . LEU A 1 241 ? 32.638 16.217 -82.544 1.00 91.50 241 LEU A CA 1
ATOM 1918 C C . LEU A 1 241 ? 33.088 17.285 -81.538 1.00 91.50 241 LEU A C 1
ATOM 1920 O O . LEU A 1 241 ? 32.666 17.238 -80.385 1.00 91.50 241 LEU A O 1
ATOM 1924 N N . GLU A 1 242 ? 33.863 18.287 -81.960 1.00 91.25 242 GLU A N 1
ATOM 1925 C CA . GLU A 1 242 ? 34.283 19.409 -81.106 1.00 91.25 242 GLU A CA 1
ATOM 1926 C C . GLU A 1 242 ? 33.078 20.183 -80.559 1.00 91.25 242 GLU A C 1
ATOM 1928 O O . GLU A 1 242 ? 33.027 20.495 -79.369 1.00 91.25 242 GLU A O 1
ATOM 1933 N N . ALA A 1 243 ? 32.064 20.435 -81.394 1.00 90.62 243 ALA A N 1
ATOM 1934 C CA . ALA A 1 243 ? 30.828 21.078 -80.960 1.00 90.62 243 ALA A CA 1
ATOM 1935 C C . ALA A 1 243 ? 30.015 20.203 -79.990 1.00 90.62 243 ALA A C 1
ATOM 1937 O O . ALA A 1 243 ? 29.449 20.725 -79.030 1.00 90.62 243 ALA A O 1
ATOM 1938 N N . ALA A 1 244 ? 29.953 18.887 -80.221 1.00 89.62 244 ALA A N 1
ATOM 1939 C CA . ALA A 1 244 ? 29.241 17.955 -79.345 1.00 89.62 244 ALA A CA 1
ATOM 1940 C C . ALA A 1 244 ? 29.904 17.823 -77.966 1.00 89.62 244 ALA A C 1
ATOM 1942 O O . ALA A 1 244 ? 29.210 17.791 -76.951 1.00 89.62 244 ALA A O 1
ATOM 1943 N N . PHE A 1 245 ? 31.237 17.798 -77.921 1.00 91.88 245 PHE A N 1
ATOM 1944 C CA . PHE A 1 245 ? 32.001 17.622 -76.686 1.00 91.88 245 PHE A CA 1
ATOM 1945 C C . PHE A 1 245 ? 32.314 18.932 -75.947 1.00 91.88 245 PHE A C 1
ATOM 1947 O O . PHE A 1 245 ? 32.804 18.876 -74.824 1.00 91.88 245 PHE A O 1
ATOM 1954 N N . ALA A 1 246 ? 31.970 20.104 -76.496 1.00 89.50 246 ALA A N 1
ATOM 1955 C CA . ALA A 1 246 ? 32.306 21.407 -75.907 1.00 89.50 246 ALA A CA 1
ATOM 1956 C C . ALA A 1 246 ? 31.818 21.601 -74.457 1.00 89.50 246 ALA A C 1
ATOM 1958 O O . ALA A 1 246 ? 32.521 22.210 -73.658 1.00 89.50 246 ALA A O 1
ATOM 1959 N N . GLN A 1 247 ? 30.631 21.087 -74.112 1.00 88.44 247 GLN A N 1
ATOM 1960 C CA . GLN A 1 247 ? 30.061 21.174 -72.753 1.00 88.44 247 GLN A CA 1
ATOM 1961 C C . GLN A 1 247 ? 30.197 19.875 -71.949 1.00 88.44 247 GLN A C 1
ATOM 1963 O O . GLN A 1 247 ? 29.827 19.828 -70.777 1.00 88.44 247 GLN A O 1
ATOM 1968 N N . ARG A 1 248 ? 30.720 18.800 -72.553 1.00 87.94 248 ARG A N 1
ATOM 1969 C CA . ARG A 1 248 ? 30.836 17.504 -71.872 1.00 87.94 248 ARG A CA 1
ATOM 1970 C C . ARG A 1 248 ? 31.781 17.519 -70.664 1.00 87.94 248 ARG A C 1
ATOM 1972 O O . ARG A 1 248 ? 31.445 16.821 -69.712 1.00 87.94 248 ARG A O 1
ATOM 1979 N N . PRO A 1 249 ? 32.880 18.305 -70.616 1.00 88.38 249 PRO A N 1
ATOM 1980 C CA . PRO A 1 249 ? 33.689 18.447 -69.404 1.00 88.38 249 PRO A CA 1
ATOM 1981 C C . PRO A 1 249 ? 32.893 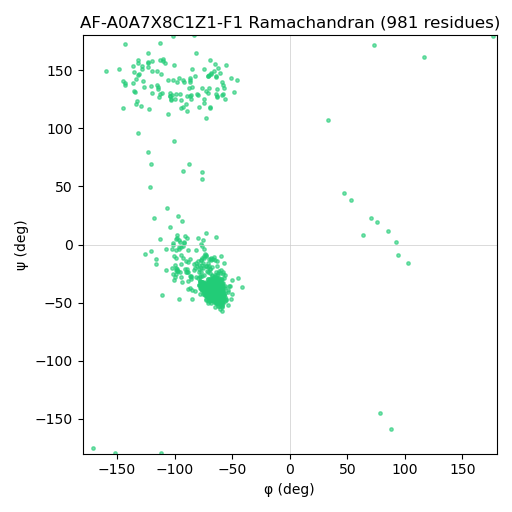18.862 -68.163 1.00 88.38 249 PRO A C 1
ATOM 1983 O O . PRO A 1 249 ? 32.946 18.178 -67.142 1.00 88.38 249 PRO A O 1
ATOM 1986 N N . GLU A 1 250 ? 32.109 19.937 -68.265 1.00 86.44 250 GLU A N 1
ATOM 1987 C CA . GLU A 1 250 ? 31.309 20.460 -67.150 1.00 86.44 250 GLU A CA 1
ATOM 1988 C C . GLU A 1 250 ? 30.208 19.474 -66.741 1.00 86.44 250 GLU A C 1
ATOM 1990 O O . GLU A 1 250 ? 30.044 19.181 -65.557 1.00 86.44 250 GLU A O 1
ATOM 1995 N N . ILE A 1 251 ? 29.493 18.906 -67.723 1.00 85.62 251 ILE A N 1
ATOM 1996 C CA . ILE A 1 251 ? 28.424 17.927 -67.472 1.00 85.62 251 ILE A CA 1
ATOM 1997 C C . ILE A 1 251 ? 28.982 16.696 -66.754 1.00 85.62 251 ILE A C 1
ATOM 1999 O O . ILE A 1 251 ? 28.409 16.252 -65.760 1.00 85.62 251 ILE A O 1
ATOM 2003 N N . ARG A 1 252 ? 30.120 16.167 -67.218 1.00 83.81 252 ARG A N 1
ATOM 2004 C CA . ARG A 1 252 ? 30.733 14.970 -66.635 1.00 83.81 252 ARG A CA 1
ATOM 2005 C C . ARG A 1 252 ? 31.257 15.222 -65.222 1.00 83.81 252 ARG A C 1
ATOM 2007 O O . ARG A 1 252 ? 31.123 14.344 -64.375 1.00 83.81 252 ARG A O 1
ATOM 2014 N N . LEU A 1 253 ? 31.822 16.403 -64.954 1.00 83.75 253 LEU A N 1
ATOM 2015 C CA . LEU A 1 253 ? 32.252 16.783 -63.606 1.00 83.75 253 LEU A CA 1
ATOM 2016 C C . LEU A 1 253 ? 31.063 16.885 -62.644 1.00 83.75 253 LEU A C 1
ATOM 2018 O O . LEU A 1 253 ? 31.162 16.417 -61.514 1.00 83.75 253 LEU A O 1
ATOM 2022 N N . GLN A 1 254 ? 29.947 17.476 -63.080 1.00 83.06 254 GLN A N 1
ATOM 2023 C CA . GLN A 1 254 ? 28.767 17.610 -62.229 1.00 83.06 254 GLN A CA 1
ATOM 2024 C C . GLN A 1 254 ? 28.126 16.253 -61.927 1.00 83.06 254 GLN A C 1
ATOM 2026 O O . GLN A 1 254 ? 27.852 15.983 -60.766 1.00 83.06 254 GLN A O 1
ATOM 2031 N N . GLN A 1 255 ? 27.971 15.380 -62.930 1.00 80.62 255 GLN A N 1
ATOM 2032 C CA . GLN A 1 255 ? 27.486 14.007 -62.722 1.00 80.62 255 GLN A CA 1
ATOM 2033 C C . GLN A 1 255 ? 28.347 13.260 -61.693 1.00 80.62 255 GLN A C 1
ATOM 2035 O O . GLN A 1 255 ? 27.823 12.690 -60.746 1.00 80.62 255 GLN A O 1
ATOM 2040 N N . LEU A 1 256 ? 29.676 13.348 -61.825 1.00 77.50 256 LEU A N 1
ATOM 2041 C CA . LEU A 1 256 ? 30.614 12.732 -60.887 1.00 77.50 256 LEU A CA 1
ATOM 2042 C C . LEU A 1 256 ? 30.465 13.283 -59.457 1.00 77.50 256 LEU A C 1
ATOM 2044 O O . LEU A 1 256 ? 30.539 12.523 -58.498 1.00 77.50 256 LEU A O 1
ATOM 2048 N N . LYS A 1 257 ? 30.256 14.596 -59.303 1.00 81.31 257 LYS A N 1
ATOM 2049 C CA . LYS A 1 257 ? 30.026 15.219 -57.991 1.00 81.31 257 LYS A CA 1
ATOM 2050 C C . LYS A 1 257 ? 28.679 14.827 -57.390 1.00 81.31 257 LYS A C 1
ATOM 2052 O O . LYS A 1 257 ? 28.615 14.603 -56.188 1.00 81.31 257 LYS A O 1
ATOM 2057 N N . ASP A 1 258 ? 27.625 14.764 -58.196 1.00 80.12 258 ASP A N 1
ATOM 2058 C CA . ASP A 1 258 ? 26.287 14.391 -57.736 1.00 80.12 258 ASP A CA 1
ATOM 2059 C C . ASP A 1 258 ? 26.263 12.933 -57.249 1.00 80.12 258 ASP A C 1
ATOM 2061 O O . ASP A 1 258 ? 25.788 12.675 -56.144 1.00 80.12 258 ASP A O 1
ATOM 2065 N N . ASP A 1 259 ? 26.863 12.012 -58.007 1.00 73.25 259 ASP A N 1
ATOM 2066 C CA . ASP A 1 259 ? 26.957 10.595 -57.636 1.00 73.25 259 ASP A CA 1
ATOM 2067 C C . ASP A 1 259 ? 27.799 10.391 -56.361 1.00 73.25 259 ASP A C 1
ATOM 2069 O O . ASP A 1 259 ? 27.387 9.677 -55.449 1.00 73.25 259 ASP A O 1
ATOM 2073 N N . LEU A 1 260 ? 28.950 11.068 -56.234 1.00 76.62 260 LEU A N 1
ATOM 2074 C CA . LEU A 1 260 ? 29.789 10.964 -55.031 1.00 76.62 260 LEU A CA 1
ATOM 2075 C C . LEU A 1 260 ? 29.136 11.600 -53.792 1.00 76.62 260 LEU A C 1
ATOM 2077 O O . LEU A 1 260 ? 29.284 11.077 -52.689 1.00 76.62 260 LEU A O 1
ATOM 2081 N N . ASN A 1 261 ? 28.389 12.698 -53.951 1.00 79.12 261 ASN A N 1
ATOM 2082 C CA . ASN A 1 261 ? 27.657 13.323 -52.845 1.00 79.12 261 ASN A CA 1
ATOM 2083 C C . ASN A 1 261 ? 26.487 12.458 -52.350 1.00 79.12 261 ASN A C 1
ATOM 2085 O O . ASN A 1 261 ? 26.164 12.518 -51.164 1.00 79.12 261 ASN A O 1
ATOM 2089 N N . LEU A 1 262 ? 25.861 11.653 -53.218 1.00 77.12 262 LEU A N 1
ATOM 2090 C CA . LEU A 1 262 ? 24.860 10.665 -52.798 1.00 77.12 262 LEU A CA 1
ATOM 2091 C C . LEU A 1 262 ? 25.491 9.611 -51.879 1.00 77.12 262 LEU A C 1
ATOM 2093 O O . LEU A 1 262 ? 24.991 9.396 -50.779 1.00 77.12 262 LEU A O 1
ATOM 2097 N N . THR A 1 263 ? 26.644 9.057 -52.259 1.00 71.19 263 THR A N 1
ATOM 2098 C CA . THR A 1 263 ? 27.388 8.093 -51.429 1.00 71.19 263 THR A CA 1
ATOM 2099 C C . THR A 1 263 ? 27.836 8.693 -50.093 1.00 71.19 263 THR A C 1
ATOM 2101 O O . THR A 1 263 ? 27.727 8.045 -49.054 1.00 71.19 263 THR A O 1
ATOM 2104 N N . LEU A 1 264 ? 28.299 9.949 -50.084 1.00 76.06 264 LEU A N 1
ATOM 2105 C CA . LEU A 1 264 ? 28.636 10.653 -48.840 1.00 76.06 264 LEU A CA 1
ATOM 2106 C C . LEU A 1 264 ? 27.395 10.896 -47.967 1.00 76.06 264 LEU A C 1
ATOM 2108 O O . LEU A 1 264 ? 27.476 10.798 -46.746 1.00 76.06 264 LEU A O 1
ATOM 2112 N N . SER A 1 265 ? 26.235 11.178 -48.564 1.00 78.50 265 SER A N 1
ATOM 2113 C CA . SER A 1 265 ? 24.981 11.329 -47.819 1.00 78.50 265 SER A CA 1
ATOM 2114 C C . SER A 1 265 ? 24.531 10.020 -47.166 1.00 78.50 265 SER A C 1
ATOM 2116 O O . SER A 1 265 ? 24.019 10.057 -46.048 1.00 78.50 265 SER A O 1
ATOM 2118 N N . ASP A 1 266 ? 24.713 8.884 -47.837 1.00 75.00 266 ASP A N 1
ATOM 2119 C CA . ASP A 1 266 ? 24.403 7.569 -47.271 1.00 75.00 266 ASP A CA 1
ATOM 2120 C C . ASP A 1 266 ? 25.363 7.233 -46.119 1.00 75.00 266 ASP A C 1
ATOM 2122 O O . ASP A 1 266 ? 24.909 6.874 -45.033 1.00 75.00 266 ASP A O 1
ATOM 2126 N N . GLY A 1 267 ? 26.667 7.487 -46.286 1.00 77.81 267 GLY A N 1
ATOM 2127 C CA . GLY A 1 267 ? 27.652 7.326 -45.208 1.00 77.81 267 GLY A CA 1
ATOM 2128 C C . GLY A 1 267 ? 27.382 8.225 -43.992 1.00 77.81 267 GLY A C 1
ATOM 2129 O O . GLY A 1 267 ? 27.549 7.799 -42.851 1.00 77.81 267 GLY A O 1
ATOM 2130 N N . ALA A 1 268 ? 26.899 9.455 -44.200 1.00 79.56 268 ALA A N 1
ATOM 2131 C CA . ALA A 1 268 ? 26.473 10.330 -43.105 1.00 79.56 268 ALA A CA 1
ATOM 2132 C C . ALA A 1 268 ? 25.239 9.779 -42.365 1.00 79.56 268 ALA A C 1
ATOM 2134 O O . ALA A 1 268 ? 25.157 9.873 -41.141 1.00 79.56 268 ALA A O 1
ATOM 2135 N N . LYS A 1 269 ? 24.300 9.163 -43.093 1.00 82.44 269 LYS A N 1
ATOM 2136 C CA . LYS A 1 269 ? 23.105 8.543 -42.513 1.00 82.44 269 LYS A CA 1
ATOM 2137 C C . LYS A 1 269 ? 23.446 7.315 -41.665 1.00 82.44 269 LYS A C 1
ATOM 2139 O O . LYS A 1 269 ? 22.861 7.150 -40.600 1.00 82.44 269 LYS A O 1
ATOM 2144 N N . GLU A 1 270 ? 24.400 6.492 -42.092 1.00 78.38 270 GLU A N 1
ATOM 2145 C CA . GLU A 1 270 ? 24.886 5.352 -41.299 1.00 78.38 270 GLU A CA 1
ATOM 2146 C C . GLU A 1 270 ? 25.547 5.797 -39.984 1.00 78.38 270 GLU A C 1
ATOM 2148 O O . GLU A 1 270 ? 25.361 5.157 -38.948 1.00 78.38 270 GLU A O 1
ATOM 2153 N N . ILE A 1 271 ? 26.270 6.925 -39.991 1.00 82.12 271 ILE A N 1
ATOM 2154 C CA . ILE A 1 271 ? 26.835 7.524 -38.770 1.00 82.12 271 ILE A CA 1
ATOM 2155 C C . ILE A 1 271 ? 25.713 7.960 -37.814 1.00 82.12 271 ILE A C 1
ATOM 2157 O O . ILE A 1 271 ? 25.771 7.653 -36.620 1.00 82.12 271 ILE A O 1
ATOM 2161 N N . ASP A 1 272 ? 24.679 8.636 -38.325 1.00 82.75 272 ASP A N 1
ATOM 2162 C CA . ASP A 1 272 ? 23.518 9.056 -37.529 1.00 82.75 272 ASP A CA 1
ATOM 2163 C C . ASP A 1 272 ? 22.750 7.852 -36.950 1.00 82.75 272 ASP A C 1
ATOM 2165 O O . ASP A 1 272 ? 22.373 7.857 -35.773 1.00 82.75 272 ASP A O 1
ATOM 2169 N N . GLU A 1 273 ? 22.545 6.799 -37.747 1.00 82.00 273 GLU A N 1
ATOM 2170 C CA . GLU A 1 273 ? 21.924 5.541 -37.312 1.00 82.00 273 GLU A CA 1
ATOM 2171 C C . GLU A 1 273 ? 22.766 4.850 -36.223 1.00 82.00 273 GLU A C 1
ATOM 2173 O O . GLU A 1 273 ? 22.216 4.436 -35.201 1.00 82.00 273 GLU A O 1
ATOM 2178 N N . GLY A 1 274 ? 24.097 4.828 -36.353 1.00 84.06 274 GLY A N 1
ATOM 2179 C CA . GLY A 1 274 ? 24.991 4.269 -35.335 1.00 84.06 274 GLY A CA 1
ATOM 2180 C C . GLY A 1 274 ? 24.993 5.048 -34.008 1.00 84.06 274 GLY A C 1
ATOM 2181 O O . GLY A 1 274 ? 25.051 4.444 -32.932 1.00 84.06 274 GLY A O 1
ATOM 2182 N N . TYR A 1 275 ? 24.862 6.380 -34.036 1.00 83.38 275 TYR A N 1
ATOM 2183 C CA . TYR A 1 275 ? 24.640 7.167 -32.813 1.00 83.38 275 TYR A CA 1
ATOM 2184 C C . TYR A 1 275 ? 23.247 6.923 -32.206 1.00 83.38 275 TYR A C 1
ATOM 2186 O O . TYR A 1 275 ? 23.110 6.908 -30.979 1.00 83.38 275 TYR A O 1
ATOM 2194 N N . ALA A 1 276 ? 22.219 6.697 -33.030 1.00 82.31 276 ALA A N 1
ATOM 2195 C CA . ALA A 1 276 ? 20.875 6.362 -32.561 1.00 82.31 276 ALA A CA 1
ATOM 2196 C C . ALA A 1 276 ? 20.813 4.972 -31.899 1.00 82.31 276 ALA A C 1
ATOM 2198 O O . ALA A 1 276 ? 20.151 4.820 -30.870 1.00 82.31 276 ALA A O 1
ATOM 2199 N N . GLU A 1 277 ? 21.537 3.978 -32.421 1.00 80.00 277 GLU A N 1
ATOM 2200 C CA . GLU A 1 277 ? 21.673 2.657 -31.792 1.00 80.00 277 GLU A CA 1
ATOM 2201 C C . GLU A 1 277 ? 22.351 2.743 -30.417 1.00 80.00 277 GLU A C 1
ATOM 2203 O O . GLU A 1 277 ? 21.865 2.144 -29.455 1.00 80.00 277 GLU A O 1
ATOM 2208 N N . LEU A 1 278 ? 23.406 3.558 -30.276 1.00 81.94 278 LEU A N 1
ATOM 2209 C CA . LEU A 1 278 ? 24.041 3.814 -28.977 1.00 81.94 278 LEU A CA 1
ATOM 2210 C C . LEU A 1 278 ? 23.080 4.450 -27.966 1.00 81.94 278 LEU A C 1
ATOM 2212 O O . LEU A 1 278 ? 23.087 4.066 -26.795 1.00 81.94 278 LEU A O 1
ATOM 2216 N N . ALA A 1 279 ? 22.242 5.391 -28.408 1.00 81.81 279 ALA A N 1
ATOM 2217 C CA . ALA A 1 279 ? 21.222 6.006 -27.561 1.00 81.81 279 ALA A CA 1
ATOM 2218 C C . ALA A 1 279 ? 20.122 5.005 -27.156 1.00 81.81 279 ALA A C 1
ATOM 2220 O O . ALA A 1 279 ? 19.628 5.049 -26.029 1.00 81.81 279 ALA A O 1
ATOM 2221 N N . SER A 1 280 ? 19.756 4.075 -28.045 1.00 75.44 280 SER A N 1
ATOM 2222 C CA . SER A 1 280 ? 18.811 2.996 -27.733 1.00 75.44 280 SER A CA 1
ATOM 2223 C C . SER A 1 280 ? 19.382 2.021 -26.700 1.00 75.44 280 SER A C 1
ATOM 2225 O O . SER A 1 280 ? 18.693 1.685 -25.741 1.00 75.44 280 SER A O 1
ATOM 2227 N N . ALA A 1 281 ? 20.649 1.623 -26.841 1.00 77.31 281 ALA A N 1
ATOM 2228 C CA . ALA A 1 281 ? 21.327 0.749 -25.882 1.00 77.31 281 ALA A CA 1
ATOM 2229 C C . ALA A 1 281 ? 21.502 1.412 -24.499 1.00 77.31 281 ALA A C 1
ATOM 2231 O O . ALA A 1 281 ? 21.424 0.745 -23.470 1.00 77.31 281 ALA A O 1
ATOM 2232 N N . GLU A 1 282 ? 21.691 2.736 -24.452 1.00 79.62 282 GLU A N 1
ATOM 2233 C CA . GLU A 1 282 ? 21.729 3.501 -23.195 1.00 79.62 282 GLU A CA 1
ATOM 2234 C C . GLU A 1 282 ? 20.351 3.538 -22.513 1.00 79.62 282 GLU A C 1
ATOM 2236 O O . GLU A 1 282 ? 20.263 3.466 -21.289 1.00 79.62 282 GLU A O 1
ATOM 2241 N N . LYS A 1 283 ? 19.270 3.565 -23.301 1.00 81.31 283 LYS A N 1
ATOM 2242 C CA . LYS A 1 283 ? 17.896 3.493 -22.795 1.00 81.31 283 LYS A CA 1
ATOM 2243 C C . LYS A 1 283 ? 17.533 2.103 -22.257 1.00 81.31 283 LYS A C 1
ATOM 2245 O O . LYS A 1 283 ? 16.884 2.027 -21.222 1.00 81.31 283 LYS A O 1
ATOM 2250 N N . GLU A 1 284 ? 17.967 1.025 -22.913 1.00 76.31 284 GLU A N 1
ATOM 2251 C CA . GLU A 1 284 ? 17.793 -0.350 -22.406 1.00 76.31 284 GLU A CA 1
ATOM 2252 C C . GLU A 1 284 ? 18.498 -0.557 -21.057 1.00 76.31 284 GLU A C 1
ATOM 2254 O O . GLU A 1 284 ? 17.950 -1.199 -20.162 1.00 76.31 284 GLU A O 1
ATOM 2259 N N . LEU A 1 285 ? 19.679 0.044 -20.873 1.00 81.06 285 LEU A N 1
ATOM 2260 C CA . LEU A 1 285 ? 20.391 0.017 -19.595 1.00 81.06 285 LEU A CA 1
ATOM 2261 C C . LEU A 1 285 ? 19.646 0.785 -18.487 1.00 81.06 285 LEU A C 1
ATOM 2263 O O . LEU A 1 285 ? 19.674 0.356 -17.334 1.00 81.06 285 LEU A O 1
ATOM 2267 N N . GLU A 1 286 ? 18.988 1.901 -18.818 1.00 80.06 286 GLU A N 1
ATOM 2268 C CA . GLU A 1 286 ? 18.166 2.642 -17.851 1.00 80.06 286 GLU A CA 1
ATOM 2269 C C . GLU A 1 286 ? 16.898 1.862 -17.478 1.00 80.06 286 GLU A C 1
ATOM 2271 O O . GLU A 1 286 ? 16.571 1.782 -16.300 1.00 80.06 286 GLU A O 1
ATOM 2276 N N . SER A 1 287 ? 16.245 1.188 -18.431 1.00 76.06 287 SER A N 1
ATOM 2277 C CA . SER A 1 287 ? 15.110 0.302 -18.129 1.00 76.06 287 SER A CA 1
ATOM 2278 C C . SER A 1 287 ? 15.507 -0.877 -17.230 1.00 76.06 287 SER A C 1
ATOM 2280 O O . SER A 1 287 ? 14.820 -1.148 -16.253 1.00 76.06 287 SER A O 1
ATOM 2282 N N . ALA A 1 288 ? 16.660 -1.514 -17.467 1.00 76.50 288 ALA A N 1
ATOM 2283 C CA . ALA A 1 288 ? 17.173 -2.568 -16.580 1.00 76.50 288 ALA A CA 1
ATOM 2284 C C . ALA A 1 288 ? 17.502 -2.053 -15.160 1.00 76.50 288 ALA A C 1
ATOM 2286 O O . ALA A 1 288 ? 17.477 -2.805 -14.187 1.00 76.50 288 ALA A O 1
ATOM 2287 N N . LYS A 1 289 ? 17.824 -0.762 -15.023 1.00 80.19 289 LYS A N 1
ATOM 2288 C CA . LYS A 1 289 ? 18.061 -0.108 -13.731 1.00 80.19 289 LYS A CA 1
ATOM 2289 C C . LYS A 1 289 ? 16.758 0.244 -13.008 1.00 80.19 289 LYS A C 1
ATOM 2291 O O . LYS A 1 289 ? 16.719 0.162 -11.782 1.00 80.19 289 LYS A O 1
ATOM 2296 N N . GLU A 1 290 ? 15.711 0.614 -13.745 1.00 80.94 290 GLU A N 1
ATOM 2297 C CA . GLU A 1 290 ? 14.355 0.783 -13.207 1.00 80.94 290 GLU A CA 1
ATOM 2298 C C . GLU A 1 290 ? 13.813 -0.551 -12.669 1.00 80.94 290 GLU A C 1
ATOM 2300 O O . GLU A 1 290 ? 13.394 -0.601 -11.515 1.00 80.94 290 GLU A O 1
ATOM 2305 N N . GLU A 1 291 ? 13.939 -1.648 -13.425 1.00 75.38 291 GLU A N 1
ATOM 2306 C CA . GLU A 1 291 ? 13.536 -2.997 -12.980 1.00 75.38 291 GLU A CA 1
ATOM 2307 C C . GLU A 1 291 ? 14.293 -3.450 -11.716 1.00 75.38 291 GLU A C 1
ATOM 2309 O O . GLU A 1 291 ? 13.699 -4.007 -10.792 1.00 75.38 291 GLU A O 1
ATOM 2314 N N . LEU A 1 292 ? 15.594 -3.144 -11.616 1.00 79.44 292 LEU A N 1
ATOM 2315 C CA . LEU A 1 292 ? 16.381 -3.404 -10.405 1.00 79.44 292 LEU A CA 1
ATOM 2316 C C . LEU A 1 292 ? 15.855 -2.620 -9.188 1.00 79.44 292 LEU A C 1
ATOM 2318 O O . LEU A 1 292 ? 15.816 -3.147 -8.075 1.00 79.44 292 LEU A O 1
ATOM 2322 N N . SER A 1 293 ? 15.445 -1.367 -9.394 1.00 81.50 293 SER A N 1
ATOM 2323 C CA . SER A 1 293 ? 14.864 -0.530 -8.341 1.00 81.50 293 SER A CA 1
ATOM 2324 C C . SER A 1 293 ? 13.488 -1.034 -7.899 1.00 81.50 293 SER A C 1
ATOM 2326 O O . SER A 1 293 ? 13.181 -0.983 -6.708 1.00 81.50 293 SER A O 1
ATOM 2328 N N . GLU A 1 294 ? 12.666 -1.530 -8.827 1.00 78.44 294 GLU A N 1
ATOM 2329 C CA . GLU A 1 294 ? 11.373 -2.151 -8.514 1.00 78.44 294 GLU A CA 1
ATOM 2330 C C . GLU A 1 294 ? 11.555 -3.436 -7.696 1.00 78.44 294 GLU A C 1
ATOM 2332 O O . GLU A 1 294 ? 10.916 -3.591 -6.653 1.00 78.44 294 GLU A O 1
ATOM 2337 N N . GLY A 1 295 ? 12.496 -4.307 -8.084 1.00 80.88 295 GLY A N 1
ATOM 2338 C CA . GLY A 1 295 ? 12.847 -5.504 -7.311 1.00 80.88 295 GLY A CA 1
ATOM 2339 C C . GLY A 1 295 ? 13.347 -5.180 -5.897 1.00 80.88 295 GLY A C 1
ATOM 2340 O O . GLY A 1 295 ? 13.042 -5.895 -4.941 1.00 80.88 295 GLY A O 1
ATOM 2341 N N . GLN A 1 296 ? 14.071 -4.068 -5.731 1.00 81.25 296 GLN A N 1
ATOM 2342 C CA . GLN A 1 296 ? 14.563 -3.631 -4.423 1.00 81.25 296 GLN A CA 1
ATOM 2343 C C . GLN A 1 296 ? 13.424 -3.117 -3.529 1.00 81.25 296 GLN A C 1
ATOM 2345 O O . GLN A 1 296 ? 13.378 -3.456 -2.346 1.00 81.25 296 GLN A O 1
ATOM 2350 N N . SER A 1 297 ? 12.465 -2.387 -4.106 1.00 82.12 297 SER A N 1
ATOM 2351 C CA . SER A 1 297 ? 11.253 -1.949 -3.404 1.00 82.12 297 SER A CA 1
ATOM 2352 C C . SER A 1 297 ? 10.354 -3.125 -3.005 1.00 82.12 297 SER A C 1
ATOM 2354 O O . SER A 1 297 ? 9.795 -3.110 -1.909 1.00 82.12 297 SER A O 1
ATOM 2356 N N . LEU A 1 298 ? 10.226 -4.148 -3.858 1.00 80.62 298 LEU A N 1
ATOM 2357 C CA . LEU A 1 298 ? 9.483 -5.375 -3.546 1.00 80.62 298 LEU A CA 1
ATOM 2358 C C . LEU A 1 298 ? 10.106 -6.115 -2.358 1.00 80.62 298 LEU A C 1
ATOM 2360 O O . LEU A 1 298 ? 9.393 -6.492 -1.430 1.00 80.62 298 LEU A O 1
ATOM 2364 N N . TYR A 1 299 ? 11.434 -6.253 -2.333 1.00 81.31 299 TYR A N 1
ATOM 2365 C CA . TYR A 1 299 ? 12.148 -6.867 -1.212 1.00 81.31 299 TYR A CA 1
ATOM 2366 C C . TYR A 1 299 ? 11.970 -6.094 0.107 1.00 81.31 299 TYR A C 1
ATOM 2368 O O . TYR A 1 299 ? 11.757 -6.711 1.151 1.00 81.31 299 TYR A O 1
ATOM 2376 N N . GLU A 1 300 ? 12.031 -4.757 0.079 1.00 84.44 300 GLU A N 1
ATOM 2377 C CA . GLU A 1 300 ? 11.768 -3.926 1.264 1.00 84.44 300 GLU A CA 1
ATOM 2378 C C . GLU A 1 300 ? 10.327 -4.091 1.761 1.00 84.44 300 GLU A C 1
ATOM 2380 O O . GLU A 1 300 ? 10.130 -4.361 2.946 1.00 84.44 300 GLU A O 1
ATOM 2385 N N . SER A 1 301 ? 9.338 -4.042 0.861 1.00 80.00 301 SER A N 1
ATOM 2386 C CA . SER A 1 301 ? 7.928 -4.232 1.226 1.00 80.00 301 SER A CA 1
ATOM 2387 C C . SER A 1 301 ? 7.653 -5.614 1.829 1.00 80.00 301 SER A C 1
ATOM 2389 O O . SER A 1 301 ? 7.074 -5.699 2.910 1.00 80.00 301 SER A O 1
ATOM 2391 N N . GLY A 1 302 ? 8.178 -6.689 1.227 1.00 83.06 302 GLY A N 1
ATOM 2392 C CA . GLY A 1 302 ? 8.037 -8.042 1.770 1.00 83.06 302 GLY A CA 1
ATOM 2393 C C . GLY A 1 302 ? 8.740 -8.218 3.121 1.00 83.06 302 GLY A C 1
ATOM 2394 O O . GLY A 1 302 ? 8.316 -9.024 3.948 1.00 83.06 302 GLY A O 1
ATOM 2395 N N . SER A 1 303 ? 9.803 -7.451 3.393 1.00 81.12 303 SER A N 1
ATOM 2396 C CA . SER A 1 303 ? 10.487 -7.488 4.689 1.00 81.12 303 SER A CA 1
ATOM 2397 C C . SER A 1 303 ? 9.690 -6.775 5.784 1.00 81.12 303 SER A C 1
ATOM 2399 O O . SER A 1 303 ? 9.757 -7.198 6.939 1.00 81.12 303 SER A O 1
ATOM 2401 N N . GLU A 1 304 ? 8.957 -5.711 5.451 1.00 83.81 304 GLU A N 1
ATOM 2402 C CA . GLU A 1 304 ? 8.027 -5.048 6.374 1.00 83.81 304 GLU A CA 1
ATOM 2403 C C . GLU A 1 304 ? 6.795 -5.915 6.653 1.00 83.81 304 GLU A C 1
ATOM 2405 O O . GLU A 1 304 ? 6.343 -6.002 7.795 1.00 83.81 304 GLU A O 1
ATOM 2410 N N . GLU A 1 305 ? 6.274 -6.590 5.632 1.00 80.56 305 GLU A N 1
ATOM 2411 C CA . GLU A 1 305 ? 5.111 -7.477 5.737 1.00 80.56 305 GLU A CA 1
ATOM 2412 C C . GLU A 1 305 ? 5.421 -8.705 6.608 1.00 80.56 305 GLU A C 1
ATOM 2414 O O . GLU A 1 305 ? 4.656 -9.034 7.514 1.00 80.56 305 GLU A O 1
ATOM 2419 N N . LEU A 1 306 ? 6.621 -9.284 6.462 1.00 81.50 306 LEU A N 1
ATOM 2420 C CA . LEU A 1 306 ? 7.119 -10.331 7.358 1.00 81.50 306 LEU A CA 1
ATOM 2421 C C . LEU A 1 306 ? 7.253 -9.857 8.818 1.00 81.50 306 LEU A C 1
ATOM 2423 O O . LEU A 1 306 ? 7.006 -10.632 9.744 1.00 81.50 306 LEU A O 1
ATOM 2427 N N . ALA A 1 307 ? 7.665 -8.605 9.043 1.00 84.06 307 ALA A N 1
ATOM 2428 C CA . ALA A 1 307 ? 7.768 -8.048 10.392 1.00 84.06 307 ALA A CA 1
ATOM 2429 C C . ALA A 1 307 ? 6.384 -7.892 11.043 1.00 84.06 307 ALA A C 1
ATOM 2431 O O . ALA A 1 307 ? 6.213 -8.291 12.194 1.00 84.06 307 ALA A O 1
ATOM 2432 N N . LYS A 1 308 ? 5.385 -7.408 10.289 1.00 82.38 308 LYS A N 1
ATOM 2433 C CA . LYS A 1 308 ? 3.988 -7.331 10.750 1.00 82.38 308 LYS A CA 1
ATOM 2434 C C . LYS A 1 308 ? 3.426 -8.705 11.105 1.00 82.38 308 LYS A C 1
ATOM 2436 O O . LYS A 1 308 ? 2.921 -8.867 12.212 1.00 82.38 308 LYS A O 1
ATOM 2441 N N . GLY A 1 309 ? 3.604 -9.702 10.233 1.00 83.25 309 GLY A N 1
ATOM 2442 C CA . GLY A 1 309 ? 3.161 -11.071 10.517 1.00 83.25 309 GLY A CA 1
ATOM 2443 C C . GLY A 1 309 ? 3.800 -11.645 11.791 1.00 83.25 309 GLY A C 1
ATOM 2444 O O . GLY A 1 309 ? 3.163 -12.375 12.550 1.00 83.25 309 GLY A O 1
ATOM 2445 N N . TYR A 1 310 ? 5.050 -11.271 12.091 1.00 83.50 310 TYR A N 1
ATOM 2446 C CA . TYR A 1 310 ? 5.724 -11.683 13.326 1.00 83.50 310 TYR A CA 1
ATOM 2447 C C . TYR A 1 310 ? 5.143 -11.007 14.580 1.00 83.50 310 TYR A C 1
ATOM 2449 O O . TYR A 1 310 ? 4.999 -11.654 15.626 1.00 83.50 310 TYR A O 1
ATOM 2457 N N . ASP A 1 311 ? 4.792 -9.725 14.493 1.00 84.12 311 ASP A N 1
ATOM 2458 C CA . ASP A 1 311 ? 4.164 -8.971 15.583 1.00 84.12 311 ASP A CA 1
ATOM 2459 C C . ASP A 1 311 ? 2.735 -9.469 15.870 1.00 84.12 311 ASP A C 1
ATOM 2461 O O . ASP A 1 311 ? 2.348 -9.622 17.035 1.00 84.12 311 ASP A O 1
ATOM 2465 N N . GLU A 1 312 ? 1.974 -9.808 14.828 1.00 81.62 312 GLU A N 1
ATOM 2466 C CA . GLU A 1 312 ? 0.630 -10.391 14.930 1.00 81.62 312 GLU A CA 1
ATOM 2467 C C . GLU A 1 312 ? 0.672 -11.790 15.555 1.00 81.62 312 GLU A C 1
ATOM 2469 O O . GLU A 1 312 ? -0.041 -12.057 16.527 1.00 81.62 312 GLU A O 1
ATOM 2474 N N . TRP A 1 313 ? 1.589 -12.652 15.102 1.00 84.06 313 TRP A N 1
ATOM 2475 C CA . TRP A 1 313 ? 1.818 -13.969 15.703 1.00 84.06 313 TRP A CA 1
ATOM 2476 C C . TRP A 1 313 ? 2.213 -13.876 17.187 1.00 84.06 313 TRP A C 1
ATOM 2478 O O . TRP A 1 313 ? 1.756 -14.661 18.030 1.00 84.06 313 TRP A O 1
ATOM 2488 N N . THR A 1 314 ? 3.045 -12.891 17.535 1.00 84.81 314 THR A N 1
ATOM 2489 C CA . THR A 1 314 ? 3.446 -12.631 18.926 1.00 84.81 314 THR A CA 1
ATOM 2490 C C . THR A 1 314 ? 2.260 -12.157 19.769 1.00 84.81 314 THR A C 1
ATOM 2492 O O . THR A 1 314 ? 2.077 -12.626 20.893 1.00 84.81 314 THR A O 1
ATOM 2495 N N . SER A 1 315 ? 1.415 -11.283 19.228 1.00 82.81 315 SER A N 1
ATOM 2496 C CA . SER A 1 315 ? 0.213 -10.790 19.909 1.00 82.81 315 SER A CA 1
ATOM 2497 C C . SER A 1 315 ? -0.808 -11.907 20.151 1.00 82.81 315 SER A C 1
ATOM 2499 O O . SER A 1 315 ? -1.295 -12.053 21.275 1.00 82.81 315 SER A O 1
ATOM 2501 N N . ALA A 1 316 ? -1.055 -12.768 19.157 1.00 84.94 316 ALA A N 1
ATOM 2502 C CA . ALA A 1 316 ? -1.901 -13.954 19.314 1.00 84.94 316 ALA A CA 1
ATOM 2503 C C . ALA A 1 316 ? -1.340 -14.923 20.376 1.00 84.94 316 ALA A C 1
ATOM 2505 O O . ALA A 1 316 ? -2.081 -15.462 21.201 1.00 84.94 316 ALA A O 1
ATOM 2506 N N . SER A 1 317 ? -0.012 -15.086 20.430 1.00 81.88 317 SER A N 1
ATOM 2507 C CA . SER A 1 317 ? 0.656 -15.896 21.459 1.00 81.88 317 SER A CA 1
ATOM 2508 C C . SER A 1 317 ? 0.444 -15.359 22.878 1.00 81.88 317 SER A C 1
ATOM 2510 O O . SER A 1 317 ? 0.302 -16.153 23.812 1.00 81.88 317 SER A O 1
ATOM 2512 N N . ILE A 1 318 ? 0.432 -14.032 23.053 1.00 85.31 318 ILE A N 1
ATOM 2513 C CA . ILE A 1 318 ? 0.178 -13.375 24.345 1.00 85.31 318 ILE A CA 1
ATOM 2514 C C . ILE A 1 318 ? -1.283 -13.571 24.756 1.00 85.31 318 ILE A C 1
ATOM 2516 O O . ILE A 1 318 ? -1.522 -14.071 25.853 1.00 85.31 318 ILE A O 1
ATOM 2520 N N . LYS A 1 319 ? -2.242 -13.312 23.857 1.00 82.00 319 LYS A N 1
ATOM 2521 C CA . LYS A 1 319 ? -3.677 -13.577 24.084 1.00 82.00 319 LYS A CA 1
ATOM 2522 C C . LYS A 1 319 ? -3.935 -15.009 24.561 1.00 82.00 319 LYS A C 1
ATOM 2524 O O . LYS A 1 319 ? -4.618 -15.229 25.556 1.00 82.00 319 LYS A O 1
ATOM 2529 N N . LEU A 1 320 ? -3.329 -15.993 23.895 1.00 85.38 320 LEU A N 1
ATOM 2530 C CA . LEU A 1 320 ? -3.463 -17.404 24.262 1.00 85.38 320 LEU A CA 1
ATOM 2531 C C . LEU A 1 320 ? -2.838 -17.732 25.634 1.00 85.38 320 LEU A C 1
ATOM 2533 O O . LEU A 1 320 ? -3.246 -18.686 26.305 1.00 85.38 320 LEU A O 1
ATOM 2537 N N . ALA A 1 321 ? -1.796 -17.005 26.041 1.00 85.62 321 ALA A N 1
ATOM 2538 C CA . ALA A 1 321 ? -1.204 -17.145 27.367 1.00 85.62 321 ALA A CA 1
ATOM 2539 C C . ALA A 1 321 ? -2.098 -16.517 28.447 1.00 85.62 321 ALA A C 1
ATOM 2541 O O . ALA A 1 321 ? -2.285 -17.135 29.496 1.00 85.62 321 ALA A O 1
ATOM 2542 N N . ASP A 1 322 ? -2.683 -15.353 28.170 1.00 84.62 322 ASP A N 1
ATOM 2543 C CA . ASP A 1 322 ? -3.593 -14.650 29.074 1.00 84.62 322 ASP A CA 1
ATOM 2544 C C . ASP A 1 322 ? -4.884 -15.446 29.292 1.00 84.62 322 ASP A C 1
ATOM 2546 O O . ASP A 1 322 ? -5.193 -15.771 30.439 1.00 84.62 322 ASP A O 1
ATOM 2550 N N . GLY A 1 323 ? -5.530 -15.932 28.225 1.00 86.94 323 GLY A N 1
ATOM 2551 C CA . GLY A 1 323 ? -6.698 -16.817 28.339 1.00 86.94 323 GLY A CA 1
ATOM 2552 C C . GLY A 1 323 ? -6.393 -18.106 29.120 1.00 86.94 323 GLY A C 1
ATOM 2553 O O . GLY A 1 323 ? -7.214 -18.595 29.899 1.00 86.94 323 GLY A O 1
ATOM 2554 N N . ARG A 1 324 ? -5.165 -18.643 29.016 1.00 88.25 324 ARG A N 1
ATOM 2555 C CA . ARG A 1 324 ? -4.719 -19.778 29.850 1.00 88.25 324 ARG A CA 1
ATOM 2556 C C . ARG A 1 324 ? -4.543 -19.423 31.324 1.00 88.25 324 ARG A C 1
ATOM 2558 O O . ARG A 1 324 ? -4.808 -20.282 32.170 1.00 88.25 324 ARG A O 1
ATOM 2565 N N . ASN A 1 325 ? -4.091 -18.214 31.640 1.00 86.19 325 ASN A N 1
ATOM 2566 C CA . ASN A 1 325 ? -3.988 -17.745 33.020 1.00 86.19 325 ASN A CA 1
ATOM 2567 C C . ASN A 1 325 ? -5.384 -17.520 33.613 1.00 86.19 325 ASN A C 1
ATOM 2569 O O . ASN A 1 325 ? -5.660 -18.032 34.696 1.00 86.19 325 ASN A O 1
ATOM 2573 N N . GLU A 1 326 ? -6.293 -16.881 32.871 1.00 86.19 326 GLU A N 1
ATOM 2574 C CA . GLU A 1 326 ? -7.683 -16.688 33.298 1.00 86.19 326 GLU A CA 1
ATOM 2575 C C . GLU A 1 326 ? -8.421 -18.012 33.506 1.00 86.19 326 GLU A C 1
ATOM 2577 O O . GLU A 1 326 ? -9.147 -18.174 34.489 1.00 86.19 326 GLU A O 1
ATOM 2582 N N . TYR A 1 327 ? -8.182 -19.006 32.645 1.00 85.62 327 TYR A N 1
ATOM 2583 C CA . TYR A 1 327 ? -8.707 -20.356 32.838 1.00 85.62 327 TYR A CA 1
ATOM 2584 C C . TYR A 1 327 ? -8.237 -20.947 34.171 1.00 85.62 327 TYR A C 1
ATOM 2586 O O . TYR A 1 327 ? -9.020 -21.572 34.888 1.00 85.62 327 TYR A O 1
ATOM 2594 N N . HIS A 1 328 ? -6.964 -20.745 34.519 1.00 85.00 328 HIS A N 1
ATOM 2595 C CA . HIS A 1 328 ? -6.382 -21.254 35.756 1.00 85.00 328 HIS A CA 1
ATOM 2596 C C . HIS A 1 328 ? -6.928 -20.529 37.000 1.00 85.00 328 HIS A C 1
ATOM 2598 O O . HIS A 1 328 ? -7.170 -21.181 38.022 1.00 85.00 328 HIS A O 1
ATOM 2604 N N . ASP A 1 329 ? -7.163 -19.221 36.904 1.00 82.44 329 ASP A N 1
ATOM 2605 C CA . ASP A 1 329 ? -7.754 -18.398 37.964 1.00 82.44 329 ASP A CA 1
ATOM 2606 C C . ASP A 1 329 ? -9.240 -18.726 38.172 1.00 82.44 329 ASP A C 1
ATOM 2608 O O . ASP A 1 329 ? -9.675 -18.943 39.306 1.00 82.44 329 ASP A O 1
ATOM 2612 N N . GLY A 1 330 ? -10.008 -18.874 37.088 1.00 86.19 330 GLY A N 1
ATOM 2613 C CA . GLY A 1 330 ? -11.402 -19.320 37.136 1.00 86.19 330 GLY A CA 1
ATOM 2614 C C . GLY A 1 330 ? -11.546 -20.708 37.766 1.00 86.19 330 GLY A C 1
ATOM 2615 O O . GLY A 1 330 ? -12.467 -20.945 38.551 1.00 86.19 330 GLY A O 1
ATOM 2616 N N . LEU A 1 331 ? -10.604 -21.621 37.499 1.00 85.31 331 LEU A N 1
ATOM 2617 C CA . LEU A 1 331 ? -10.564 -22.947 38.127 1.00 85.31 331 LEU A CA 1
ATOM 2618 C C . LEU A 1 331 ? -10.299 -22.871 39.634 1.00 85.31 331 LEU A C 1
ATOM 2620 O O . LEU A 1 331 ? -10.940 -23.594 40.398 1.00 85.31 331 LEU A O 1
ATOM 2624 N N . ALA A 1 332 ? -9.395 -21.991 40.065 1.00 83.62 332 ALA A N 1
ATOM 2625 C CA . ALA A 1 332 ? -9.103 -21.779 41.480 1.00 83.62 332 ALA A CA 1
ATOM 2626 C C . ALA A 1 332 ? -10.298 -21.155 42.229 1.00 83.62 332 ALA A C 1
ATOM 2628 O O . ALA A 1 332 ? -10.622 -21.588 43.339 1.00 83.62 332 ALA A O 1
ATOM 2629 N N . GLU A 1 333 ? -10.994 -20.188 41.622 1.00 82.62 333 GLU A N 1
ATOM 2630 C CA . GLU A 1 333 ? -12.224 -19.606 42.179 1.00 82.62 333 GLU A CA 1
ATOM 2631 C C . GLU A 1 333 ? -13.357 -20.636 42.269 1.00 82.62 333 GLU A C 1
ATOM 2633 O O . GLU A 1 333 ? -14.044 -20.702 43.289 1.00 82.62 333 GLU A O 1
ATOM 2638 N N . LEU A 1 334 ? -13.514 -21.494 41.255 1.00 82.50 334 LEU A N 1
ATOM 2639 C CA . LEU A 1 334 ? -14.487 -22.587 41.272 1.00 82.50 334 LEU A CA 1
ATOM 2640 C C . LEU A 1 334 ? -14.207 -23.581 42.412 1.00 82.50 334 LEU A C 1
ATOM 2642 O O . LEU A 1 334 ? -15.129 -23.993 43.117 1.00 82.50 334 LEU A O 1
ATOM 2646 N N . GLU A 1 335 ? -12.942 -23.966 42.603 1.00 83.44 335 GLU A N 1
ATOM 2647 C CA . GLU A 1 335 ? -12.524 -24.911 43.645 1.00 83.44 335 GLU A CA 1
ATOM 2648 C C . GLU A 1 335 ? -12.711 -24.315 45.054 1.00 83.44 335 GLU A C 1
ATOM 2650 O O . GLU A 1 335 ? -13.197 -24.994 45.964 1.00 83.44 335 GLU A O 1
ATOM 2655 N N . SER A 1 336 ? -12.419 -23.020 45.219 1.00 80.50 336 SER A N 1
ATOM 2656 C CA . SER A 1 336 ? -12.687 -22.263 46.447 1.00 80.50 336 SER A CA 1
ATOM 2657 C C . SER A 1 336 ? -14.188 -22.140 46.740 1.00 80.50 336 SER A C 1
ATOM 2659 O O . SER A 1 336 ? -14.621 -22.403 47.866 1.00 80.50 336 SER A O 1
ATOM 2661 N N . GLY A 1 337 ? -14.997 -21.792 45.735 1.00 83.56 337 GLY A N 1
ATOM 2662 C CA . GLY A 1 337 ? -16.451 -21.670 45.857 1.00 83.56 337 GLY A CA 1
ATOM 2663 C C . GLY A 1 337 ? -17.130 -23.000 46.199 1.00 83.56 337 GLY A C 1
ATOM 2664 O O . GLY A 1 337 ? -18.012 -23.040 47.058 1.00 83.56 337 GLY A O 1
ATOM 2665 N N . GLU A 1 338 ? -16.680 -24.113 45.608 1.00 83.38 338 GLU A N 1
ATOM 2666 C CA . GLU A 1 338 ? -17.165 -25.459 45.951 1.00 83.38 338 GLU A CA 1
ATOM 2667 C C . GLU A 1 338 ? -16.819 -25.820 47.404 1.00 83.38 338 GLU A C 1
ATOM 2669 O O . GLU A 1 338 ? -17.675 -26.312 48.142 1.00 83.38 338 GLU A O 1
ATOM 2674 N N . ALA A 1 339 ? -15.599 -25.525 47.862 1.00 83.06 339 ALA A N 1
ATOM 2675 C CA . ALA A 1 339 ? -15.207 -25.758 49.252 1.00 83.06 339 ALA A CA 1
ATOM 2676 C C . ALA A 1 339 ? -16.044 -24.924 50.244 1.00 83.06 339 ALA A C 1
ATOM 2678 O O . ALA A 1 339 ? -16.483 -25.447 51.275 1.00 83.06 339 ALA A O 1
ATOM 2679 N N . ALA A 1 340 ? -16.313 -23.654 49.925 1.00 81.31 340 ALA A N 1
ATOM 2680 C CA . ALA A 1 340 ? -17.167 -22.775 50.723 1.00 81.31 340 ALA A CA 1
ATOM 2681 C C . ALA A 1 340 ? -18.627 -23.261 50.757 1.00 81.31 340 ALA A C 1
ATOM 2683 O O . ALA A 1 340 ? -19.239 -23.298 51.826 1.00 81.31 340 ALA A O 1
ATOM 2684 N N . TYR A 1 341 ? -19.157 -23.724 49.621 1.00 81.06 341 TYR A N 1
ATOM 2685 C CA . TYR A 1 341 ? -20.497 -24.300 49.515 1.00 81.06 341 TYR A CA 1
ATOM 2686 C C . TYR A 1 341 ? -20.661 -25.559 50.383 1.00 81.06 341 TYR A C 1
ATOM 2688 O O . TYR A 1 341 ? -21.630 -25.671 51.138 1.00 81.06 341 TYR A O 1
ATOM 2696 N N . GLN A 1 342 ? -19.690 -26.480 50.350 1.00 82.31 342 GLN A N 1
ATOM 2697 C CA . GLN A 1 342 ? -19.703 -27.678 51.202 1.00 82.31 342 GLN A CA 1
ATOM 2698 C C . GLN A 1 342 ? -19.607 -27.321 52.693 1.00 82.31 342 GLN A C 1
ATOM 2700 O O . GLN A 1 342 ? -20.328 -27.889 53.515 1.00 82.31 342 GLN A O 1
ATOM 2705 N N . SER A 1 343 ? -18.767 -26.342 53.050 1.00 80.75 343 SER A N 1
ATOM 2706 C CA . SER A 1 343 ? -18.668 -25.847 54.428 1.00 80.75 343 SER A CA 1
ATOM 2707 C C . SER A 1 343 ? -19.985 -25.227 54.912 1.00 80.75 343 SER A C 1
ATOM 2709 O O . SER A 1 343 ? -20.425 -25.526 56.022 1.00 80.75 343 SER A O 1
ATOM 2711 N N . GLY A 1 344 ? -20.646 -24.416 54.080 1.00 83.50 344 GLY A N 1
ATOM 2712 C CA . GLY A 1 344 ? -21.939 -23.805 54.398 1.00 83.50 344 GLY A CA 1
ATOM 2713 C C . GLY A 1 344 ? -23.061 -24.832 54.595 1.00 83.50 344 GLY A C 1
ATOM 2714 O O . GLY A 1 344 ? -23.894 -24.672 55.488 1.00 83.50 344 GLY A O 1
ATOM 2715 N N . LEU A 1 345 ? -23.066 -25.927 53.824 1.00 82.56 345 LEU A N 1
ATOM 2716 C CA . LEU A 1 345 ? -24.019 -27.030 54.009 1.00 82.56 345 LEU A CA 1
ATOM 2717 C C . LEU A 1 345 ? -23.834 -27.744 55.358 1.00 82.56 345 LEU A C 1
ATOM 2719 O O . LEU A 1 345 ? -24.820 -28.041 56.039 1.00 82.56 345 LEU A O 1
ATOM 2723 N N . GLU A 1 346 ? -22.590 -28.013 55.762 1.00 81.62 346 GLU A N 1
ATOM 2724 C CA . GLU A 1 346 ? -22.293 -28.663 57.046 1.00 81.62 346 GLU A CA 1
ATOM 2725 C C . GLU A 1 346 ? -22.623 -27.735 58.237 1.00 81.62 346 GLU A C 1
ATOM 2727 O O . GLU A 1 346 ? -23.107 -28.187 59.282 1.00 81.62 346 GLU A O 1
ATOM 2732 N N . GLU A 1 347 ? -22.436 -26.424 58.068 1.00 82.06 347 GLU A N 1
ATOM 2733 C CA . GLU A 1 347 ? -22.764 -25.406 59.068 1.00 82.06 347 GLU A CA 1
ATOM 2734 C C . GLU A 1 347 ? -24.282 -25.248 59.263 1.00 82.06 347 GLU A C 1
ATOM 2736 O O . GLU A 1 347 ? -24.751 -25.295 60.402 1.00 82.06 347 GLU A O 1
ATOM 2741 N N . ILE A 1 348 ? -25.074 -25.195 58.181 1.00 83.25 348 ILE A N 1
ATOM 2742 C CA . ILE A 1 348 ? -26.550 -25.193 58.249 1.00 83.25 348 ILE A CA 1
ATOM 2743 C C . ILE A 1 348 ? -27.068 -26.433 58.981 1.00 83.25 348 ILE A C 1
ATOM 2745 O O . ILE A 1 348 ? -27.929 -26.321 59.853 1.00 83.25 348 ILE A O 1
ATOM 2749 N N . LYS A 1 349 ? -26.525 -27.615 58.678 1.00 83.06 349 LYS A N 1
ATOM 2750 C CA . LYS A 1 349 ? -26.909 -28.873 59.335 1.00 83.06 349 LYS A CA 1
ATOM 2751 C C . LYS A 1 349 ? -26.632 -28.841 60.844 1.00 83.06 349 LYS A C 1
ATOM 2753 O O . LYS A 1 349 ? -27.461 -29.280 61.639 1.00 83.06 349 LYS A O 1
ATOM 2758 N N . THR A 1 350 ? -25.495 -28.276 61.246 1.00 81.19 350 THR A N 1
ATOM 2759 C CA . THR A 1 350 ? -25.125 -28.102 62.662 1.00 81.19 350 THR A CA 1
ATOM 2760 C C . THR A 1 350 ? -26.041 -27.088 63.366 1.00 81.19 350 THR A C 1
ATOM 2762 O O . THR A 1 350 ? -26.452 -27.279 64.516 1.00 81.19 350 THR A O 1
ATOM 2765 N N . GLN A 1 351 ? -26.414 -26.010 62.676 1.00 81.88 351 GLN A N 1
ATOM 2766 C CA . GLN A 1 351 ? -27.330 -24.991 63.191 1.00 81.88 351 GLN A CA 1
ATOM 2767 C C . GLN A 1 351 ? -28.773 -25.513 63.302 1.00 81.88 351 GLN A C 1
ATOM 2769 O O . GLN A 1 351 ? -29.445 -25.210 64.288 1.00 81.88 351 GLN A O 1
ATOM 2774 N N . GLU A 1 352 ? -29.234 -26.363 62.379 1.00 80.12 352 GLU A N 1
ATOM 2775 C CA . GLU A 1 352 ? -30.528 -27.058 62.484 1.00 80.12 352 GLU A CA 1
ATOM 2776 C C . GLU A 1 352 ? -30.586 -27.994 63.701 1.00 80.12 352 GLU A C 1
ATOM 2778 O O . GLU A 1 352 ? -31.591 -28.011 64.414 1.00 80.12 352 GLU A O 1
ATOM 2783 N N . GLU A 1 353 ? -29.513 -28.735 64.006 1.00 79.69 353 GLU A N 1
ATOM 2784 C CA . GLU A 1 353 ? -29.430 -29.529 65.244 1.00 79.69 353 GLU A CA 1
ATOM 2785 C C . GLU A 1 353 ? -29.494 -28.646 66.499 1.00 79.69 353 GLU A C 1
ATOM 2787 O O . GLU A 1 353 ? -30.173 -28.985 67.472 1.00 79.69 353 GLU A O 1
ATOM 2792 N N . THR A 1 354 ? -28.843 -27.482 66.470 1.00 78.56 354 THR A N 1
ATOM 2793 C CA . THR A 1 354 ? -28.844 -26.519 67.582 1.00 78.56 354 THR A CA 1
ATOM 2794 C C . THR A 1 354 ? -30.231 -25.900 67.794 1.00 78.56 354 THR A C 1
ATOM 2796 O O . THR A 1 354 ? -30.693 -25.800 68.933 1.00 78.56 354 THR A O 1
ATOM 2799 N N . LEU A 1 355 ? -30.936 -25.558 66.711 1.00 80.75 355 LEU A N 1
ATOM 2800 C CA . LEU A 1 355 ? -32.313 -25.063 66.742 1.00 80.75 355 LEU A CA 1
ATOM 2801 C C . LEU A 1 355 ? -33.282 -26.126 67.284 1.00 80.75 355 LEU A C 1
ATOM 2803 O O . LEU A 1 355 ? -34.103 -25.823 68.149 1.00 80.75 355 LEU A O 1
ATOM 2807 N N . ASN A 1 356 ? -33.155 -27.377 66.832 1.00 79.94 356 ASN A N 1
ATOM 2808 C CA . ASN A 1 356 ? -33.981 -28.493 67.304 1.00 79.94 356 ASN A CA 1
ATOM 2809 C C . ASN A 1 356 ? -33.768 -28.777 68.801 1.00 79.94 356 ASN A C 1
ATOM 2811 O O . ASN A 1 356 ? -34.731 -29.039 69.524 1.00 79.94 356 ASN A O 1
ATOM 2815 N N . ASN A 1 357 ? -32.526 -28.682 69.284 1.00 78.56 357 ASN A N 1
ATOM 2816 C CA . ASN A 1 357 ? -32.217 -28.801 70.710 1.00 78.56 357 ASN A CA 1
ATOM 2817 C C . ASN A 1 357 ? -32.789 -27.623 71.519 1.00 78.56 357 ASN A C 1
ATOM 2819 O O . ASN A 1 357 ? -33.368 -27.843 72.582 1.00 78.56 357 ASN A O 1
ATOM 2823 N N . GLY A 1 358 ? -32.691 -26.390 71.008 1.00 81.19 358 GLY A N 1
ATOM 2824 C CA . GLY A 1 358 ? -33.296 -25.206 71.630 1.00 81.19 358 GLY A CA 1
ATOM 2825 C C . GLY A 1 358 ? -34.824 -25.288 71.725 1.00 81.19 358 GLY A C 1
ATOM 2826 O O . GLY A 1 358 ? -35.394 -24.947 72.761 1.00 81.19 358 GLY A O 1
ATOM 2827 N N . GLU A 1 359 ? -35.492 -25.809 70.691 1.00 81.00 359 GLU A N 1
ATOM 2828 C CA . GLU A 1 359 ? -36.944 -26.047 70.695 1.00 81.00 359 GLU A CA 1
ATOM 2829 C C . GLU A 1 359 ? -37.329 -27.111 71.728 1.00 81.00 359 GLU A C 1
ATOM 2831 O O . GLU A 1 359 ? -38.277 -26.922 72.491 1.00 81.00 359 GLU A O 1
ATOM 2836 N N . ALA A 1 360 ? -36.564 -28.202 71.827 1.00 80.69 360 ALA A N 1
ATOM 2837 C CA . ALA A 1 360 ? -36.794 -29.231 72.837 1.00 80.69 360 ALA A CA 1
ATOM 2838 C C . ALA A 1 360 ? -36.634 -28.691 74.274 1.00 80.69 360 ALA A C 1
ATOM 2840 O O . ALA A 1 360 ? -37.466 -28.988 75.134 1.00 80.69 360 ALA A O 1
ATOM 2841 N N . GLU A 1 361 ? -35.612 -27.867 74.533 1.00 80.31 361 GLU A N 1
ATOM 2842 C CA . GLU A 1 361 ? -35.406 -27.200 75.827 1.00 80.31 361 GLU A CA 1
ATOM 2843 C C . GLU A 1 361 ? -36.529 -26.199 76.148 1.00 80.31 361 GLU A C 1
ATOM 2845 O O . GLU A 1 361 ? -37.002 -26.150 77.285 1.00 80.31 361 GLU A O 1
ATOM 2850 N N . TYR A 1 362 ? -37.010 -25.439 75.158 1.00 82.06 362 TYR A N 1
ATOM 2851 C CA . TYR A 1 362 ? -38.127 -24.506 75.330 1.00 82.06 362 TYR A CA 1
ATOM 2852 C C . TYR A 1 362 ? -39.438 -25.231 75.663 1.00 82.06 362 TYR A C 1
ATOM 2854 O O . TYR A 1 362 ? -40.147 -24.829 76.587 1.00 82.06 362 TYR A O 1
ATOM 2862 N N . GLN A 1 363 ? -39.745 -26.334 74.973 1.00 80.69 363 GLN A N 1
ATOM 2863 C CA . GLN A 1 363 ? -40.931 -27.151 75.257 1.00 80.69 363 GLN A CA 1
ATOM 2864 C C . GLN A 1 363 ? -40.852 -27.825 76.634 1.00 80.69 363 GLN A C 1
ATOM 2866 O O . GLN A 1 363 ? -41.853 -27.875 77.354 1.00 80.69 363 GLN A O 1
ATOM 2871 N N . ALA A 1 364 ? -39.669 -28.304 77.033 1.00 79.62 364 ALA A N 1
ATOM 2872 C CA . ALA A 1 364 ? -39.440 -28.859 78.365 1.00 79.62 364 ALA A CA 1
ATOM 2873 C C . ALA A 1 364 ? -39.622 -27.796 79.465 1.00 79.62 364 ALA A C 1
ATOM 2875 O O . ALA A 1 364 ? -40.390 -28.020 80.402 1.00 79.62 364 ALA A O 1
ATOM 2876 N N . GLY A 1 365 ? -39.014 -26.615 79.307 1.00 81.56 365 GLY A N 1
ATOM 2877 C CA . GLY A 1 365 ? -39.169 -25.496 80.242 1.00 81.56 365 GLY A CA 1
ATOM 2878 C C . GLY A 1 365 ? -40.606 -24.969 80.311 1.00 81.56 365 GLY A C 1
ATOM 2879 O O . GLY A 1 365 ? -41.086 -24.585 81.378 1.00 81.56 365 GLY A O 1
ATOM 2880 N N . LEU A 1 366 ? -41.347 -24.999 79.197 1.00 82.88 366 LEU A N 1
ATOM 2881 C CA . LEU A 1 366 ? -42.759 -24.613 79.169 1.00 82.88 366 LEU A CA 1
ATOM 2882 C C . LEU A 1 366 ? -43.622 -25.622 79.939 1.00 82.88 366 LEU A C 1
ATOM 2884 O O . LEU A 1 366 ? -44.524 -25.220 80.678 1.00 82.88 366 LEU A O 1
ATOM 2888 N N . ALA A 1 367 ? -43.334 -26.919 79.801 1.00 80.25 367 ALA A N 1
ATOM 2889 C CA . ALA A 1 367 ? -44.007 -27.977 80.546 1.00 80.25 367 ALA A CA 1
ATOM 2890 C C . ALA A 1 367 ? -43.702 -27.906 82.054 1.00 80.25 367 ALA A C 1
ATOM 2892 O O . ALA A 1 367 ? -44.620 -28.051 82.865 1.00 80.25 367 ALA A O 1
ATOM 2893 N N . GLU A 1 368 ? -42.455 -27.625 82.443 1.00 78.19 368 GLU A N 1
ATOM 2894 C CA . GLU A 1 368 ? -42.073 -27.394 83.843 1.00 78.19 368 GLU A CA 1
ATOM 2895 C C . GLU A 1 368 ? -42.737 -26.147 84.423 1.00 78.19 368 GLU A C 1
ATOM 2897 O O . GLU A 1 368 ? -43.305 -26.223 85.512 1.00 78.19 368 GLU A O 1
ATOM 2902 N N . TYR A 1 369 ? -42.781 -25.035 83.684 1.00 79.31 369 TYR A N 1
ATOM 2903 C CA . TYR A 1 369 ? -43.511 -23.836 84.098 1.00 79.31 369 TYR A CA 1
ATOM 2904 C C . TYR A 1 369 ? -45.010 -24.117 84.291 1.00 79.31 369 TYR A C 1
ATOM 2906 O O . TYR A 1 369 ? -45.578 -23.761 85.322 1.00 79.31 369 TYR A O 1
ATOM 2914 N N . GLN A 1 370 ? -45.665 -24.812 83.354 1.00 79.81 370 GLN A N 1
ATOM 2915 C CA . GLN A 1 370 ? -47.082 -25.190 83.475 1.00 79.81 370 GLN A CA 1
ATOM 2916 C C . GLN A 1 370 ? -47.340 -26.151 84.648 1.00 79.81 370 GLN A C 1
ATOM 2918 O O . GLN A 1 370 ? -48.327 -25.993 85.373 1.00 79.81 370 GLN A O 1
ATOM 2923 N N . SER A 1 371 ? -46.453 -27.124 84.863 1.00 76.19 371 SER A N 1
ATOM 2924 C CA . SER A 1 371 ? -46.505 -28.051 85.999 1.00 76.19 371 SER A CA 1
ATOM 2925 C C . SER A 1 371 ? -46.279 -27.328 87.331 1.00 76.19 371 SER A C 1
ATOM 2927 O O . SER A 1 371 ? -46.993 -27.584 88.303 1.00 76.19 371 SER A O 1
ATOM 2929 N N . GLY A 1 372 ? -45.352 -26.368 87.367 1.00 78.50 372 GLY A N 1
ATOM 2930 C CA . GLY A 1 372 ? -45.082 -25.494 88.506 1.00 78.50 372 GLY A CA 1
ATOM 2931 C C . GLY A 1 372 ? -46.271 -24.596 88.838 1.00 78.50 372 GLY A C 1
ATOM 2932 O O . GLY A 1 372 ? -46.692 -24.558 89.989 1.00 78.50 372 GLY A O 1
ATOM 2933 N N . VAL A 1 373 ? -46.905 -23.968 87.837 1.00 79.31 373 VAL A N 1
ATOM 2934 C CA . VAL A 1 373 ? -48.157 -23.200 88.006 1.00 79.31 373 VAL A CA 1
ATOM 2935 C C . VAL A 1 373 ? -49.265 -24.095 88.570 1.00 79.31 373 VAL A C 1
ATOM 2937 O O . VAL A 1 373 ? -49.982 -23.694 89.488 1.0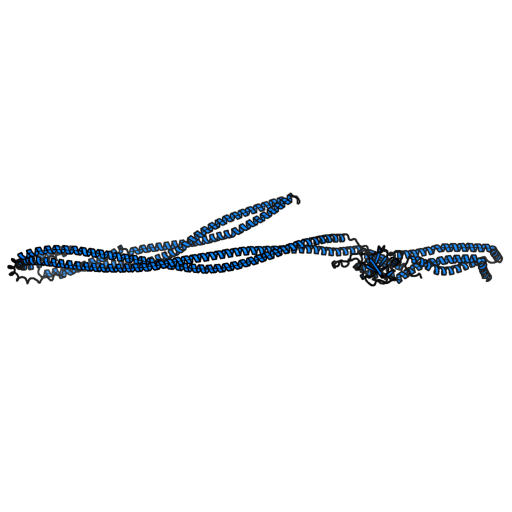0 79.31 373 VAL A O 1
ATOM 2940 N N . LYS A 1 374 ? -49.415 -25.318 88.049 1.00 77.56 374 LYS A N 1
ATOM 2941 C CA . LYS A 1 374 ? -50.422 -26.276 88.524 1.00 77.56 374 LYS A CA 1
ATOM 2942 C C . LYS A 1 374 ? -50.162 -26.698 89.973 1.00 77.56 374 LYS A C 1
ATOM 2944 O O . LYS A 1 374 ? -51.066 -26.601 90.794 1.00 77.56 374 LYS A O 1
ATOM 2949 N N . THR A 1 375 ? -48.933 -27.093 90.294 1.00 76.06 375 THR A N 1
ATOM 2950 C CA . THR A 1 375 ? -48.513 -27.515 91.640 1.00 76.06 375 THR A CA 1
ATOM 2951 C C . THR A 1 375 ? -48.620 -26.366 92.644 1.00 76.06 375 THR A C 1
ATOM 2953 O O . THR A 1 375 ? -49.085 -26.572 93.762 1.00 76.06 375 THR A O 1
ATOM 2956 N N . PHE A 1 376 ? -48.252 -25.144 92.247 1.00 78.88 376 PHE A N 1
ATOM 2957 C CA . PHE A 1 376 ? -48.436 -23.930 93.041 1.00 78.88 376 PHE A CA 1
ATOM 2958 C C . PHE A 1 376 ? -49.912 -23.692 93.353 1.00 78.88 376 PHE A C 1
ATOM 2960 O O . PHE A 1 376 ? -50.277 -23.528 94.514 1.00 78.88 376 PHE A O 1
ATOM 2967 N N . ASN A 1 377 ? -50.777 -23.747 92.336 1.00 74.75 377 ASN A N 1
ATOM 2968 C CA . ASN A 1 377 ? -52.216 -23.583 92.516 1.00 74.75 377 ASN A CA 1
ATOM 2969 C C . ASN A 1 377 ? -52.828 -24.703 93.371 1.00 74.75 377 ASN A C 1
ATOM 2971 O O . ASN A 1 377 ? -53.722 -24.420 94.161 1.00 74.75 377 ASN A O 1
ATOM 2975 N N . GLU A 1 378 ? -52.356 -25.947 93.256 1.00 75.19 378 GLU A N 1
ATOM 2976 C CA . GLU A 1 378 ? -52.798 -27.080 94.081 1.00 75.19 378 GLU A CA 1
ATOM 2977 C C . GLU A 1 378 ? -52.355 -26.934 95.546 1.00 75.19 378 GLU A C 1
ATOM 2979 O O . GLU A 1 378 ? -53.194 -27.069 96.438 1.00 75.19 378 GLU A O 1
ATOM 2984 N N . LYS A 1 379 ? -51.084 -26.588 95.807 1.00 73.44 379 LYS A N 1
ATOM 2985 C CA . LYS A 1 379 ? -50.559 -26.325 97.161 1.00 73.44 379 LYS A CA 1
ATOM 2986 C C . LYS A 1 379 ? -51.279 -25.144 97.813 1.00 73.44 379 LYS A C 1
ATOM 2988 O O . LYS A 1 379 ? -51.837 -25.315 98.893 1.00 73.44 379 LYS A O 1
ATOM 2993 N N . ILE A 1 380 ? -51.388 -24.008 97.109 1.00 76.75 380 ILE A N 1
ATOM 2994 C CA . ILE A 1 380 ? -52.153 -22.834 97.558 1.00 76.75 380 ILE A CA 1
ATOM 2995 C C . ILE A 1 380 ? -53.607 -23.208 97.807 1.00 76.75 380 ILE A C 1
ATOM 2997 O O . ILE A 1 380 ? -54.112 -22.898 98.874 1.00 76.75 380 ILE A O 1
ATOM 3001 N N . SER A 1 381 ? -54.277 -23.913 96.893 1.00 72.81 381 SER A N 1
ATOM 3002 C CA . SER A 1 381 ? -55.676 -24.313 97.097 1.00 72.81 381 SER A CA 1
ATOM 3003 C C . SER A 1 381 ? -55.835 -25.241 98.301 1.00 72.81 381 SER A C 1
ATOM 3005 O O . SER A 1 381 ? -56.811 -25.105 99.034 1.00 72.81 381 SER A O 1
ATOM 3007 N N . SER A 1 382 ? -54.882 -26.147 98.553 1.00 70.69 382 SER A N 1
ATOM 3008 C CA . SER A 1 382 ? -54.912 -27.037 99.720 1.00 70.69 382 SER A CA 1
ATOM 3009 C C . SER A 1 382 ? -54.662 -26.281 101.030 1.00 70.69 382 SER A C 1
ATOM 3011 O O . SER A 1 382 ? -55.460 -26.412 101.956 1.00 70.69 382 SER A O 1
ATOM 3013 N N . ALA A 1 383 ? -53.662 -25.394 101.075 1.00 69.50 383 ALA A N 1
ATOM 3014 C CA . ALA A 1 383 ? -53.342 -24.561 102.232 1.00 69.50 383 ALA A CA 1
ATOM 3015 C C . ALA A 1 383 ? -54.444 -23.526 102.503 1.00 69.50 383 ALA A C 1
ATOM 3017 O O . ALA A 1 383 ? -54.780 -23.241 103.649 1.00 69.50 383 ALA A O 1
ATOM 3018 N N . GLN A 1 384 ? -55.069 -22.994 101.452 1.00 69.00 384 GLN A N 1
ATOM 3019 C CA . GLN A 1 384 ? -56.214 -22.091 101.525 1.00 69.00 384 GLN A CA 1
ATOM 3020 C C . GLN A 1 384 ? -57.474 -22.841 101.958 1.00 69.00 384 GLN A C 1
ATOM 3022 O O . GLN A 1 384 ? -58.266 -22.283 102.712 1.00 69.00 384 GLN A O 1
ATOM 3027 N N . SER A 1 385 ? -57.643 -24.105 101.559 1.00 69.19 385 SER A N 1
ATOM 3028 C CA . SER A 1 385 ? -58.711 -24.978 102.049 1.00 69.19 385 SER A CA 1
ATOM 3029 C C . SER A 1 385 ? -58.503 -25.349 103.518 1.00 69.19 385 SER A C 1
ATOM 3031 O O . SER A 1 385 ? -59.466 -25.321 104.271 1.00 69.19 385 SER A O 1
ATOM 3033 N N . GLU A 1 386 ? -57.281 -25.642 103.964 1.00 69.31 386 GLU A N 1
ATOM 3034 C CA . GLU A 1 386 ? -56.962 -25.949 105.366 1.00 69.31 386 GLU A CA 1
ATOM 3035 C C . GLU A 1 386 ? -57.063 -24.704 106.263 1.00 69.31 386 GLU A C 1
ATOM 3037 O O . GLU A 1 386 ? -57.654 -24.762 107.342 1.00 69.31 386 GLU A O 1
ATOM 3042 N N . LEU A 1 387 ? -56.610 -23.541 105.780 1.00 73.38 387 LEU A N 1
ATOM 3043 C CA . LEU A 1 387 ? -56.829 -22.240 106.417 1.00 73.38 387 LEU A CA 1
ATOM 3044 C C . LEU A 1 387 ? -58.320 -21.891 106.481 1.00 73.38 387 LEU A C 1
ATOM 3046 O O . LEU A 1 387 ? -58.787 -21.443 107.526 1.00 73.38 387 LEU A O 1
ATOM 3050 N N . SER A 1 388 ? -59.075 -22.131 105.404 1.00 69.69 388 SER A N 1
ATOM 3051 C CA . SER A 1 388 ? -60.532 -21.937 105.369 1.00 69.69 388 SER A CA 1
ATOM 3052 C C . SER A 1 388 ? -61.251 -22.920 106.283 1.00 69.69 388 SER A C 1
ATOM 3054 O O . SER A 1 388 ? -62.252 -22.548 106.870 1.00 69.69 388 SER A O 1
ATOM 3056 N N . LEU A 1 389 ? -60.736 -24.136 106.469 1.00 73.06 389 LEU A N 1
ATOM 3057 C CA . LEU A 1 389 ? -61.306 -25.149 107.358 1.00 73.06 389 LEU A CA 1
ATOM 3058 C C . LEU A 1 389 ? -60.984 -24.856 108.831 1.00 73.06 389 LEU A C 1
ATOM 3060 O O . LEU A 1 389 ? -61.831 -25.054 109.694 1.00 73.06 389 LEU A O 1
ATOM 3064 N N . ASN A 1 390 ? -59.803 -24.313 109.134 1.00 72.25 390 ASN A N 1
ATOM 3065 C CA . ASN A 1 390 ? -59.447 -23.820 110.469 1.00 72.25 390 ASN A CA 1
ATOM 3066 C C . ASN A 1 390 ? -60.162 -22.502 110.803 1.00 72.25 390 ASN A C 1
ATOM 3068 O O . ASN A 1 390 ? -60.576 -22.304 111.946 1.00 72.25 390 ASN A O 1
ATOM 3072 N N . LYS A 1 391 ? -60.374 -21.630 109.807 1.00 71.31 391 LYS A N 1
ATOM 3073 C CA . LYS A 1 391 ? -61.239 -20.449 109.914 1.00 71.31 391 LYS A CA 1
ATOM 3074 C C . LYS A 1 391 ? -62.696 -20.856 110.083 1.00 71.31 391 LYS A C 1
ATOM 3076 O O . LYS A 1 391 ? -63.333 -20.307 110.961 1.00 71.31 391 LYS A O 1
ATOM 3081 N N . ALA A 1 392 ? -63.177 -21.854 109.343 1.00 67.06 392 ALA A N 1
ATOM 3082 C CA . ALA A 1 392 ? -64.520 -22.404 109.481 1.00 67.06 392 ALA A CA 1
ATOM 3083 C C . ALA A 1 392 ? -64.716 -23.066 110.844 1.00 67.06 392 ALA A C 1
ATOM 3085 O O . ALA A 1 392 ? -65.728 -22.814 111.456 1.00 67.06 392 ALA A O 1
ATOM 3086 N N . LYS A 1 393 ? -63.750 -23.814 111.393 1.00 67.81 393 LYS A N 1
ATOM 3087 C CA . LYS A 1 393 ? -63.836 -24.353 112.768 1.00 67.81 393 LYS A CA 1
ATOM 3088 C C . LYS A 1 393 ? -63.833 -23.259 113.841 1.00 67.81 393 LYS A C 1
ATOM 3090 O O . LYS A 1 393 ? -64.514 -23.389 114.852 1.00 67.81 393 LYS A O 1
ATOM 3095 N N . LEU A 1 394 ? -63.057 -22.188 113.645 1.00 68.75 394 LEU A N 1
ATOM 3096 C CA . LEU A 1 394 ? -63.090 -21.000 114.504 1.00 68.75 394 LEU A CA 1
ATOM 3097 C C . LEU A 1 394 ? -64.428 -20.257 114.374 1.00 68.75 394 LEU A C 1
ATOM 3099 O O . LEU A 1 394 ? -64.985 -19.841 115.385 1.00 68.75 394 LEU A O 1
ATOM 3103 N N . ASP A 1 395 ? -64.936 -20.110 113.152 1.00 62.56 395 ASP A N 1
ATOM 3104 C CA . ASP A 1 395 ? -66.211 -19.471 112.839 1.00 62.56 395 ASP A CA 1
ATOM 3105 C C . ASP A 1 395 ? -67.394 -20.314 113.288 1.00 62.56 395 ASP A C 1
ATOM 3107 O O . ASP A 1 395 ? -68.351 -19.727 113.738 1.00 62.56 395 ASP A O 1
ATOM 3111 N N . GLU A 1 396 ? -67.307 -21.642 113.271 1.00 61.59 396 GLU A N 1
ATOM 3112 C CA . GLU A 1 396 ? -68.320 -22.596 113.732 1.00 61.59 396 GLU A CA 1
ATOM 3113 C C . GLU A 1 396 ? -68.346 -22.639 115.263 1.00 61.59 396 GLU A C 1
ATOM 3115 O O . GLU A 1 396 ? -69.412 -22.619 115.865 1.00 61.59 396 GLU A O 1
ATOM 3120 N N . ALA A 1 397 ? -67.187 -22.579 115.928 1.00 58.81 397 ALA A N 1
ATOM 3121 C CA . ALA A 1 397 ? -67.114 -22.406 117.380 1.00 58.81 397 ALA A CA 1
ATOM 3122 C C . ALA A 1 397 ? -67.559 -20.996 117.826 1.00 58.81 397 ALA A C 1
ATOM 3124 O O . ALA A 1 397 ? -68.084 -20.815 118.927 1.00 58.81 397 ALA A O 1
ATOM 3125 N N . LYS A 1 398 ? -67.365 -19.985 116.968 1.00 62.44 398 LYS A N 1
ATOM 3126 C CA . LYS A 1 398 ? -67.886 -18.625 117.149 1.00 62.44 398 LYS A CA 1
ATOM 3127 C C . LYS A 1 398 ? -69.383 -18.546 116.847 1.00 62.44 398 LYS A C 1
ATOM 3129 O O . LYS A 1 398 ? -70.093 -17.895 117.598 1.00 62.44 398 LYS A O 1
ATOM 3134 N N . GLU A 1 399 ? -69.868 -19.240 115.823 1.00 58.88 399 GLU A N 1
ATOM 3135 C CA . GLU A 1 399 ? -71.272 -19.368 115.430 1.00 58.88 399 GLU A CA 1
ATOM 3136 C C . GLU A 1 399 ? -72.031 -20.199 116.443 1.00 58.88 399 GLU A C 1
ATOM 3138 O O . GLU A 1 399 ? -73.152 -19.857 116.737 1.00 58.88 399 GLU A O 1
ATOM 3143 N N . GLN A 1 400 ? -71.476 -21.239 117.054 1.00 55.69 400 GLN A N 1
ATOM 3144 C CA . GLN A 1 400 ? -72.177 -21.956 118.121 1.00 55.69 400 GLN A CA 1
ATOM 3145 C C . GLN A 1 400 ? -72.326 -21.090 119.376 1.00 55.69 400 GLN A C 1
ATOM 3147 O O . GLN A 1 400 ? -73.348 -21.161 120.057 1.00 55.69 400 GLN A O 1
ATOM 3152 N N . LEU A 1 401 ? -71.364 -20.208 119.655 1.00 53.53 401 LEU A N 1
ATOM 3153 C CA . LEU A 1 401 ? -71.462 -19.200 120.710 1.00 53.53 401 LEU A CA 1
ATOM 3154 C C . LEU A 1 401 ? -72.440 -18.059 120.347 1.00 53.53 401 LEU A C 1
ATOM 3156 O O . LEU A 1 401 ? -73.260 -17.665 121.180 1.00 53.53 401 LEU A O 1
ATOM 3160 N N . ASP A 1 402 ? -72.383 -17.557 119.110 1.00 57.34 402 ASP A N 1
ATOM 3161 C CA . ASP A 1 402 ? -73.196 -16.446 118.602 1.00 57.34 402 ASP A CA 1
ATOM 3162 C C . ASP A 1 402 ? -74.630 -16.890 118.237 1.00 57.34 402 ASP A C 1
ATOM 3164 O O . ASP A 1 402 ? -75.562 -16.155 118.523 1.00 57.34 402 ASP A O 1
ATOM 3168 N N . ALA A 1 403 ? -74.859 -18.099 117.722 1.00 54.41 403 ALA A N 1
ATOM 3169 C CA . ALA A 1 403 ? -76.172 -18.692 117.422 1.00 54.41 403 ALA A CA 1
ATOM 3170 C C . ALA A 1 403 ? -76.931 -19.040 118.697 1.00 54.41 403 ALA A C 1
ATOM 3172 O O . ALA A 1 403 ? -78.132 -18.819 118.790 1.00 54.41 403 ALA A O 1
ATOM 3173 N N . SER A 1 404 ? -76.232 -19.487 119.736 1.00 51.44 404 SER A N 1
ATOM 3174 C CA . SER A 1 404 ? -76.855 -19.676 121.042 1.00 51.44 404 SER A CA 1
ATOM 3175 C C . SER A 1 404 ? -77.233 -18.356 121.725 1.00 51.44 404 SER A C 1
ATOM 3177 O O . SER A 1 404 ? -78.085 -18.328 122.612 1.00 51.44 404 SER A O 1
ATOM 3179 N N . LYS A 1 405 ? -76.594 -17.252 121.319 1.00 53.12 405 LYS A N 1
ATOM 3180 C CA . LYS A 1 405 ? -76.938 -15.885 121.721 1.00 53.12 405 LYS A CA 1
ATOM 3181 C C . LYS A 1 405 ? -78.046 -15.296 120.836 1.00 53.12 405 LYS A C 1
ATOM 3183 O O . LYS A 1 405 ? -78.945 -14.644 121.350 1.00 53.12 405 LYS A O 1
ATOM 3188 N N . ALA A 1 406 ? -78.012 -15.577 119.535 1.00 51.56 406 ALA A N 1
ATOM 3189 C CA . ALA A 1 406 ? -78.928 -15.080 118.515 1.00 51.56 406 ALA A CA 1
ATOM 3190 C C . ALA A 1 406 ? -80.276 -15.812 118.507 1.00 51.56 406 ALA A C 1
ATOM 3192 O O . ALA A 1 406 ? -81.290 -15.162 118.310 1.00 51.56 406 ALA A O 1
ATOM 3193 N N . GLN A 1 407 ? -80.355 -17.100 118.855 1.00 51.72 407 GLN A N 1
ATOM 3194 C CA . GLN A 1 407 ? -81.644 -17.785 119.050 1.00 51.72 407 GLN A CA 1
ATOM 3195 C C . GLN A 1 407 ? -82.471 -17.186 120.208 1.00 51.72 407 GLN A C 1
ATOM 3197 O O . GLN A 1 407 ? -83.680 -17.404 120.281 1.00 51.72 407 GLN A O 1
ATOM 3202 N N . LEU A 1 408 ? -81.840 -16.430 121.114 1.00 48.69 408 LEU A N 1
ATOM 3203 C CA . LEU A 1 408 ? -82.507 -15.667 122.171 1.00 48.69 408 LEU A CA 1
ATOM 3204 C C . LEU A 1 408 ? -82.972 -14.270 121.694 1.00 48.69 408 LEU A C 1
ATOM 3206 O O . LEU A 1 408 ? -83.958 -13.754 122.216 1.00 48.69 408 LEU A O 1
ATOM 3210 N N . ASP A 1 409 ? -82.296 -13.687 120.694 1.00 51.97 409 ASP A N 1
ATOM 3211 C CA . ASP A 1 409 ? -82.520 -12.322 120.185 1.00 51.97 409 ASP A CA 1
ATOM 3212 C C . ASP A 1 409 ? -83.353 -12.289 118.861 1.00 51.97 409 ASP A C 1
ATOM 3214 O O . ASP A 1 409 ? -84.075 -11.324 118.602 1.00 51.97 409 ASP A O 1
ATOM 3218 N N . GLU A 1 410 ? -83.357 -13.353 118.042 1.00 50.12 410 GLU A N 1
ATOM 3219 C CA . GLU A 1 410 ? -84.037 -13.439 116.727 1.00 50.12 410 GLU A CA 1
ATOM 3220 C C . GLU A 1 410 ? -85.554 -13.629 116.801 1.00 50.12 410 GLU A C 1
ATOM 3222 O O . GLU A 1 410 ? -86.287 -13.066 115.984 1.00 50.12 410 GLU A O 1
ATOM 3227 N N . GLY A 1 411 ? -86.074 -14.343 117.800 1.00 51.00 411 GLY A N 1
ATOM 3228 C CA . GLY A 1 411 ? -87.526 -14.444 117.961 1.00 51.00 411 GLY A CA 1
ATOM 3229 C C . GLY A 1 411 ? -88.184 -13.117 118.378 1.00 51.00 411 GLY A C 1
ATOM 3230 O O . GLY A 1 411 ? -89.405 -12.997 118.324 1.00 51.00 411 GLY A O 1
ATOM 3231 N N . TRP A 1 412 ? -87.390 -12.120 118.788 1.00 45.03 412 TRP A N 1
ATOM 3232 C CA . TRP A 1 412 ? -87.865 -10.797 119.202 1.00 45.03 412 TRP A CA 1
ATOM 3233 C C . TRP A 1 412 ? -87.793 -9.741 118.082 1.00 45.03 412 TRP A C 1
ATOM 3235 O O . TRP A 1 412 ? -88.553 -8.777 118.113 1.00 45.03 412 TRP A O 1
ATOM 3245 N N . ALA A 1 413 ? -86.937 -9.914 117.068 1.00 49.31 413 ALA A N 1
ATOM 3246 C CA . ALA A 1 413 ? -86.716 -8.920 116.007 1.00 49.31 413 ALA A CA 1
ATOM 3247 C C . ALA A 1 413 ? -87.492 -9.190 114.695 1.00 49.31 413 ALA A C 1
ATOM 3249 O O . ALA A 1 413 ? -87.763 -8.259 113.933 1.00 49.31 413 ALA A O 1
ATOM 3250 N N . ALA A 1 414 ? -87.917 -10.433 114.436 1.00 49.72 414 ALA A N 1
ATOM 3251 C CA . ALA A 1 414 ? -88.613 -10.826 113.201 1.00 49.72 414 ALA A CA 1
ATOM 3252 C C . ALA A 1 414 ? -90.042 -10.245 113.036 1.00 49.72 414 ALA A C 1
ATOM 3254 O O . ALA A 1 414 ? -90.611 -10.305 111.943 1.00 49.72 414 ALA A O 1
ATOM 3255 N N . LEU A 1 415 ? -90.617 -9.653 114.089 1.00 47.28 415 LEU A N 1
ATOM 3256 C CA . LEU A 1 415 ? -91.957 -9.047 114.090 1.00 47.28 415 LEU A CA 1
ATOM 3257 C C . LEU A 1 415 ? -91.953 -7.553 113.691 1.00 47.28 415 LEU A C 1
ATOM 3259 O O . LEU A 1 415 ? -92.960 -7.041 113.201 1.00 47.28 415 LEU A O 1
ATOM 3263 N N . GLU A 1 416 ? -90.825 -6.853 113.859 1.00 52.03 416 GLU A N 1
ATOM 3264 C CA . GLU A 1 416 ? -90.765 -5.384 113.755 1.00 52.03 416 GLU A CA 1
ATOM 3265 C C . GLU A 1 416 ? -90.245 -4.889 112.382 1.00 52.03 416 GLU A C 1
ATOM 3267 O O . GLU A 1 416 ? -90.621 -3.811 111.926 1.00 52.03 416 GLU A O 1
ATOM 3272 N N . SER A 1 417 ? -89.444 -5.695 111.668 1.00 46.75 417 SER A N 1
ATOM 3273 C CA . SER A 1 417 ? -88.801 -5.323 110.388 1.00 46.75 417 SER A CA 1
ATOM 3274 C C . SER A 1 417 ? -89.761 -5.255 109.182 1.00 46.75 417 SER A C 1
ATOM 3276 O O . SER A 1 417 ? -89.660 -4.356 108.347 1.00 46.75 417 SER A O 1
ATOM 3278 N N . GLY A 1 418 ? -90.779 -6.123 109.116 1.00 51.12 418 GLY A N 1
ATOM 3279 C CA . GLY A 1 418 ? -91.697 -6.195 107.963 1.00 51.12 418 GLY A CA 1
ATOM 3280 C C . GLY A 1 418 ? -92.587 -4.958 107.746 1.00 51.12 418 GLY A C 1
ATOM 3281 O O . GLY A 1 418 ? -93.229 -4.832 106.707 1.00 51.12 418 GLY A O 1
ATOM 3282 N N . LYS A 1 419 ? -92.639 -4.026 108.707 1.00 48.06 419 LYS A N 1
ATOM 3283 C CA . LYS A 1 419 ? -93.419 -2.778 108.611 1.00 48.06 419 LYS A CA 1
ATOM 3284 C C . LYS A 1 419 ? -92.626 -1.583 108.060 1.00 48.06 419 LYS A C 1
ATOM 3286 O O . LYS A 1 419 ? -93.246 -0.570 107.746 1.00 48.06 419 LYS A O 1
ATOM 3291 N N . ALA A 1 420 ? -91.298 -1.664 107.937 1.00 48.62 420 ALA A N 1
ATOM 3292 C CA . ALA A 1 420 ? -90.451 -0.507 107.620 1.00 48.62 420 ALA A CA 1
ATOM 3293 C C . ALA A 1 420 ? -90.063 -0.363 106.130 1.00 48.62 420 ALA A C 1
ATOM 3295 O O . ALA A 1 420 ? -89.775 0.749 105.688 1.00 48.62 420 ALA A O 1
ATOM 3296 N N . GLU A 1 421 ? -90.088 -1.434 105.330 1.00 52.50 421 GLU A N 1
ATOM 3297 C CA . GLU A 1 421 ? -89.647 -1.398 103.919 1.00 52.50 421 GLU A CA 1
ATOM 3298 C C . GLU A 1 421 ? -90.676 -0.805 102.940 1.00 52.50 421 GLU A C 1
ATOM 3300 O O . GLU A 1 421 ? -90.298 -0.269 101.899 1.00 52.50 421 GLU A O 1
ATOM 3305 N N . LEU A 1 422 ? -91.963 -0.778 103.302 1.00 47.62 422 LEU A N 1
ATOM 3306 C CA . LEU A 1 422 ? -93.037 -0.219 102.467 1.00 47.62 422 LEU A CA 1
ATOM 3307 C C . LEU A 1 422 ? -92.909 1.307 102.258 1.00 47.62 422 LEU A C 1
ATOM 3309 O O . LEU A 1 422 ? -93.347 1.842 101.242 1.00 47.62 422 LEU A O 1
ATOM 3313 N N . THR A 1 423 ? -92.294 2.017 103.205 1.00 49.75 423 THR A N 1
ATOM 3314 C CA . THR A 1 423 ? -92.263 3.490 103.232 1.00 49.75 423 THR A CA 1
ATOM 3315 C C . THR A 1 423 ? -91.089 4.081 102.437 1.00 49.75 423 THR A C 1
ATOM 3317 O O . THR A 1 423 ? -91.172 5.211 101.966 1.00 49.75 423 THR A O 1
ATOM 3320 N N . LYS A 1 424 ? -90.000 3.328 102.220 1.00 50.38 424 LYS A N 1
ATOM 3321 C CA . LYS A 1 424 ? -88.786 3.831 101.539 1.00 50.38 424 LYS A CA 1
ATOM 3322 C C . LYS A 1 424 ? -88.907 3.905 100.011 1.00 50.38 424 LYS A C 1
ATOM 3324 O O . LYS A 1 424 ? -88.327 4.803 99.406 1.00 50.38 424 LYS A O 1
ATOM 3329 N N . GLY A 1 425 ? -89.685 3.018 99.387 1.00 50.75 425 GLY A N 1
ATOM 3330 C CA . GLY A 1 425 ? -89.849 2.981 97.925 1.00 50.75 425 GLY A CA 1
ATOM 3331 C C . GLY A 1 425 ? -90.582 4.195 97.334 1.00 50.75 425 GLY A C 1
ATOM 3332 O O . GLY A 1 425 ? -90.441 4.487 96.151 1.00 50.75 425 GLY A O 1
ATOM 3333 N N . GLN A 1 426 ? -91.329 4.943 98.153 1.00 43.69 426 GLN A N 1
ATOM 3334 C CA . GLN A 1 426 ? -92.090 6.117 97.709 1.00 43.69 426 GLN A CA 1
ATOM 3335 C C . GLN A 1 426 ? -91.249 7.409 97.633 1.00 43.69 426 GLN A C 1
ATOM 3337 O O . GLN A 1 426 ? -91.615 8.323 96.897 1.00 43.69 426 GLN A O 1
ATOM 3342 N N . GLU A 1 427 ? -90.115 7.505 98.340 1.00 47.28 427 GLU A N 1
ATOM 3343 C CA . GLU A 1 427 ? -89.315 8.744 98.429 1.00 47.28 427 GLU A CA 1
ATOM 3344 C C . GLU A 1 427 ? -88.240 8.896 97.333 1.00 47.28 427 GLU A C 1
ATOM 3346 O O . GLU A 1 427 ? -87.850 10.021 97.013 1.00 47.28 427 GLU A O 1
ATOM 3351 N N . GLN A 1 428 ? -87.767 7.809 96.710 1.00 50.34 428 GLN A N 1
ATOM 3352 C CA . GLN A 1 428 ? -86.708 7.882 95.686 1.00 50.34 428 GLN A CA 1
ATOM 3353 C C . GLN A 1 428 ? -87.206 8.379 94.317 1.00 50.34 428 GLN A C 1
ATOM 3355 O O . GLN A 1 428 ? -86.528 9.181 93.678 1.00 50.34 428 GLN A O 1
ATOM 3360 N N . MET A 1 429 ? -88.419 8.003 93.902 1.00 49.44 429 MET A N 1
ATOM 3361 C CA . MET A 1 429 ? -88.982 8.363 92.589 1.00 49.44 429 MET A CA 1
ATOM 3362 C C . MET A 1 429 ? -89.321 9.866 92.461 1.00 49.44 429 MET A C 1
ATOM 3364 O O . MET A 1 429 ? -89.326 10.424 91.365 1.00 49.44 429 MET A O 1
ATOM 3368 N N . ALA A 1 430 ? -89.557 10.555 93.583 1.00 44.97 430 ALA A N 1
ATOM 3369 C CA . ALA A 1 430 ? -89.880 11.983 93.606 1.00 44.97 430 ALA A CA 1
ATOM 3370 C C . ALA A 1 430 ? -88.652 12.906 93.434 1.00 44.97 430 ALA A C 1
ATOM 3372 O O . ALA A 1 430 ? -88.804 14.045 92.993 1.00 44.97 430 ALA A O 1
ATOM 3373 N N . ASN A 1 431 ? -87.440 12.435 93.756 1.00 46.78 431 ASN A N 1
ATOM 3374 C CA . ASN A 1 431 ? -86.235 13.275 93.775 1.00 46.78 431 ASN A CA 1
ATOM 3375 C C . ASN A 1 431 ? -85.544 13.414 92.404 1.00 46.78 431 ASN A C 1
ATOM 3377 O O . ASN A 1 431 ? -84.945 14.455 92.134 1.00 46.78 431 ASN A O 1
ATOM 3381 N N . GLU A 1 432 ? -85.657 12.431 91.507 1.00 51.09 432 GLU A N 1
ATOM 3382 C CA . GLU A 1 432 ? -85.007 12.485 90.183 1.00 51.09 432 GLU A CA 1
ATOM 3383 C C . GLU A 1 432 ? -85.752 13.377 89.171 1.00 51.09 432 GLU A C 1
ATOM 3385 O O . GLU A 1 432 ? -85.130 14.019 88.322 1.00 51.09 432 GLU A O 1
ATOM 3390 N N . LEU A 1 433 ? -87.075 13.523 89.314 1.00 45.50 433 LEU A N 1
ATOM 3391 C CA . LEU A 1 433 ? -87.910 14.394 88.471 1.00 45.50 433 LEU A CA 1
ATOM 3392 C C . LEU A 1 433 ? -87.768 15.895 88.800 1.00 45.50 433 LEU A C 1
ATOM 3394 O O . LEU A 1 433 ? -88.128 16.744 87.984 1.00 45.50 433 LEU A O 1
ATOM 3398 N N . GLN A 1 434 ? -87.208 16.249 89.962 1.00 45.50 434 GLN A N 1
ATOM 3399 C CA . GLN A 1 434 ? -87.139 17.634 90.446 1.00 45.50 434 GLN A CA 1
ATOM 3400 C C . GLN A 1 434 ? -85.906 18.420 89.945 1.00 45.50 434 GLN A C 1
ATOM 3402 O O . GLN A 1 434 ? -85.880 19.645 90.062 1.00 45.50 434 GLN A O 1
ATOM 3407 N N . GLN A 1 435 ? -84.898 17.766 89.349 1.00 46.16 435 GLN A N 1
ATOM 3408 C CA . GLN A 1 435 ? -83.618 18.411 88.999 1.00 46.16 435 GLN A CA 1
ATOM 3409 C C . GLN A 1 435 ? -83.442 18.861 87.536 1.00 46.16 435 GLN A C 1
ATOM 3411 O O . GLN A 1 435 ? -82.422 19.487 87.248 1.00 46.16 435 GLN A O 1
ATOM 3416 N N . LYS A 1 436 ? -84.373 18.600 86.599 1.00 52.06 436 LYS A N 1
ATOM 3417 C CA . LYS A 1 436 ? -84.068 18.801 85.160 1.00 52.06 436 LYS A CA 1
ATOM 3418 C C . LYS A 1 436 ? -84.972 19.690 84.299 1.00 52.06 436 LYS A C 1
ATOM 3420 O O . LYS A 1 436 ? -84.525 19.999 83.199 1.00 52.06 436 LYS A O 1
ATOM 3425 N N . ILE A 1 437 ? -86.136 20.198 84.732 1.00 42.66 437 ILE A N 1
ATOM 3426 C CA . ILE A 1 437 ? -86.900 21.188 83.926 1.00 42.66 437 ILE A CA 1
ATOM 3427 C C . ILE A 1 437 ? -87.610 22.239 84.816 1.00 42.66 437 ILE A C 1
ATOM 3429 O O . ILE A 1 437 ? -88.511 21.881 85.574 1.00 42.66 437 ILE A O 1
ATOM 3433 N N . PRO A 1 438 ? -87.280 23.548 84.705 1.00 46.59 438 PRO A N 1
ATOM 3434 C CA . PRO A 1 438 ? -87.808 24.601 85.590 1.00 46.59 438 PRO A CA 1
ATOM 3435 C C . PRO A 1 438 ? -89.308 24.933 85.471 1.00 46.59 438 PRO A C 1
ATOM 3437 O O . PRO A 1 438 ? -89.844 25.583 86.360 1.00 46.59 438 PRO A O 1
ATOM 3440 N N . ASN A 1 439 ? -90.018 24.487 84.429 1.00 47.28 439 ASN A N 1
ATOM 3441 C CA . ASN A 1 439 ? -91.425 24.869 84.206 1.00 47.28 439 ASN A CA 1
ATOM 3442 C C . ASN A 1 439 ? -92.473 23.914 84.816 1.00 47.28 439 ASN A C 1
ATOM 3444 O O . ASN A 1 439 ? -93.667 24.172 84.697 1.00 47.28 439 ASN A O 1
ATOM 3448 N N . LEU A 1 440 ? -92.060 22.849 85.518 1.00 45.28 440 LEU A N 1
ATOM 3449 C CA . LEU A 1 440 ? -92.973 22.027 86.332 1.00 45.28 440 LEU A CA 1
ATOM 3450 C C . LEU A 1 440 ? -93.102 22.512 87.784 1.00 45.28 440 LEU A C 1
ATOM 3452 O O . LEU A 1 440 ? -94.044 22.117 88.467 1.00 45.28 440 LEU A O 1
ATOM 3456 N N . ALA A 1 441 ? -92.209 23.389 88.258 1.00 44.09 441 ALA A N 1
ATOM 3457 C CA . ALA A 1 441 ? -92.159 23.818 89.658 1.00 44.09 441 ALA A CA 1
ATOM 3458 C C . ALA A 1 441 ? -93.421 24.581 90.112 1.00 44.09 441 ALA A C 1
ATOM 3460 O O . ALA A 1 441 ? -93.824 24.466 91.270 1.00 44.09 441 ALA A O 1
ATOM 3461 N N . GLU A 1 442 ? -94.090 25.303 89.210 1.00 45.09 442 GLU A N 1
ATOM 3462 C CA . GLU A 1 442 ? -95.313 26.057 89.522 1.00 45.09 442 GLU A CA 1
ATOM 3463 C C . GLU A 1 442 ? -96.551 25.141 89.629 1.00 45.09 442 GLU A C 1
ATOM 3465 O O . GLU A 1 442 ? -97.355 25.281 90.552 1.00 45.09 442 GLU A O 1
ATOM 3470 N N . ASN A 1 443 ? -96.645 24.106 88.784 1.00 48.59 443 ASN A N 1
ATOM 3471 C CA . ASN A 1 443 ? -97.706 23.093 88.862 1.00 48.59 443 ASN A CA 1
ATOM 3472 C C . ASN A 1 443 ? -97.491 22.105 90.022 1.00 48.59 443 ASN A C 1
ATOM 3474 O O . ASN A 1 443 ? -98.455 21.737 90.693 1.00 48.59 443 ASN A O 1
ATOM 3478 N N . LEU A 1 444 ? -96.239 21.737 90.328 1.00 49.16 444 LEU A N 1
ATOM 3479 C CA . LEU A 1 444 ? -95.903 20.877 91.470 1.00 49.16 444 LEU A CA 1
ATOM 3480 C C . LEU A 1 444 ? -96.150 21.582 92.813 1.00 49.16 444 LEU A C 1
ATOM 3482 O O . LEU A 1 444 ? -96.570 20.940 93.772 1.00 49.16 444 LEU A O 1
ATOM 3486 N N . THR A 1 445 ? -95.931 22.900 92.886 1.00 48.34 445 THR A N 1
ATOM 3487 C CA . THR A 1 445 ? -96.246 23.689 94.089 1.00 48.34 445 THR A CA 1
ATOM 3488 C C . THR A 1 445 ? -97.760 23.734 94.318 1.00 48.34 445 THR A C 1
ATOM 3490 O O . THR A 1 445 ? -98.205 23.476 95.434 1.00 48.34 445 THR A O 1
ATOM 3493 N N . ASN A 1 446 ? -98.560 23.916 93.261 1.00 49.84 446 ASN A N 1
ATOM 3494 C CA . ASN A 1 446 ? -100.026 23.874 93.346 1.00 49.84 446 ASN A CA 1
ATOM 3495 C C . ASN A 1 446 ? -100.575 22.477 93.720 1.00 49.84 446 ASN A C 1
ATOM 3497 O O . ASN A 1 446 ? -101.506 22.386 94.521 1.00 49.84 446 ASN A O 1
ATOM 3501 N N . LEU A 1 447 ? -99.963 21.386 93.236 1.00 49.75 447 LEU A N 1
ATOM 3502 C CA . LEU A 1 447 ? -100.298 20.002 93.622 1.00 49.75 447 LEU A CA 1
ATOM 3503 C C . LEU A 1 447 ? -99.879 19.662 95.065 1.00 49.75 447 LEU A C 1
ATOM 3505 O O . LEU A 1 447 ? -100.626 19.006 95.793 1.00 49.75 447 LEU A O 1
ATOM 3509 N N . LYS A 1 448 ? -98.725 20.159 95.527 1.00 47.47 448 LYS A N 1
ATOM 3510 C CA . LYS A 1 448 ? -98.237 19.980 96.907 1.00 47.47 448 LYS A CA 1
ATOM 3511 C C . LYS A 1 448 ? -99.087 20.754 97.925 1.00 47.47 448 LYS A C 1
ATOM 3513 O O . LYS A 1 448 ? -99.326 20.247 99.021 1.00 47.47 448 LYS A O 1
ATOM 3518 N N . THR A 1 449 ? -99.607 21.930 97.558 1.00 48.34 449 THR A N 1
ATOM 3519 C CA . THR A 1 449 ? -100.558 22.701 98.382 1.00 48.34 449 THR A CA 1
ATOM 3520 C C . THR A 1 449 ? -101.934 22.025 98.483 1.00 48.34 449 THR A C 1
ATOM 3522 O O . THR A 1 449 ? -102.568 22.126 99.531 1.00 48.34 449 THR A O 1
ATOM 3525 N N . GLN A 1 450 ? -102.370 21.273 97.466 1.00 47.41 450 GLN A N 1
ATOM 3526 C CA . GLN A 1 450 ? -103.592 20.454 97.533 1.00 47.41 450 GLN A CA 1
ATOM 3527 C C . GLN A 1 450 ? -103.388 19.147 98.332 1.00 47.41 450 GLN A C 1
ATOM 3529 O O . GLN A 1 450 ? -104.264 18.759 99.103 1.00 47.41 450 GLN A O 1
ATOM 3534 N N . ALA A 1 451 ? -102.201 18.527 98.260 1.00 45.84 451 ALA A N 1
ATOM 3535 C CA . ALA A 1 451 ? -101.861 17.313 99.019 1.00 45.84 451 ALA A CA 1
ATOM 3536 C C . ALA A 1 451 ? -101.791 17.533 100.540 1.00 45.84 451 ALA A C 1
ATOM 3538 O O . ALA A 1 451 ? -102.229 16.686 101.317 1.00 45.84 451 ALA A O 1
ATOM 3539 N N . GLN A 1 452 ? -101.283 18.684 100.988 1.00 44.78 452 GLN A N 1
ATOM 3540 C CA . GLN A 1 452 ? -101.190 19.012 102.417 1.00 44.78 452 GLN A CA 1
ATOM 3541 C C . GLN A 1 452 ? -102.545 19.368 103.066 1.00 44.78 452 GLN A C 1
ATOM 3543 O O . GLN A 1 452 ? -102.613 19.475 104.288 1.00 44.78 452 GLN A O 1
ATOM 3548 N N . GLN A 1 453 ? -103.627 19.510 102.286 1.00 43.22 453 GLN A N 1
ATOM 3549 C CA . GLN A 1 453 ? -104.988 19.789 102.777 1.00 43.22 453 GLN A CA 1
ATOM 3550 C C . GLN A 1 453 ? -105.883 18.538 102.899 1.00 43.22 453 GLN A C 1
ATOM 3552 O O . GLN A 1 453 ? -107.068 18.658 103.204 1.00 43.22 453 GLN A O 1
ATOM 3557 N N . GLY A 1 454 ? -105.329 17.331 102.731 1.00 48.25 454 GLY A N 1
ATOM 3558 C CA . GLY A 1 454 ? -106.011 16.079 103.086 1.00 48.25 454 GLY A CA 1
ATOM 3559 C C . GLY A 1 454 ? -107.197 15.685 102.194 1.00 48.25 454 GLY A C 1
ATOM 3560 O O . GLY A 1 454 ? -108.049 14.920 102.639 1.00 48.25 454 GLY A O 1
ATOM 3561 N N . GLN A 1 455 ? -107.272 16.177 100.953 1.00 46.31 455 GLN A N 1
ATOM 3562 C CA . GLN A 1 455 ? -108.325 15.819 99.994 1.00 46.31 455 GLN A CA 1
ATOM 3563 C C . GLN A 1 455 ? -107.736 15.241 98.702 1.00 46.31 455 GLN A C 1
ATOM 3565 O O . GLN A 1 455 ? -107.671 15.930 97.692 1.00 46.31 455 GLN A O 1
ATOM 3570 N N . PHE A 1 456 ? -107.356 13.963 98.715 1.00 47.84 456 PHE A N 1
ATOM 3571 C CA . PHE A 1 456 ? -107.276 13.174 97.484 1.00 47.84 456 PHE A CA 1
ATOM 3572 C C . PHE A 1 456 ? -107.938 11.815 97.707 1.00 47.84 456 PHE A C 1
ATOM 3574 O O . PHE A 1 456 ? -107.556 11.070 98.608 1.00 47.84 456 PHE A O 1
ATOM 3581 N N . ASP A 1 457 ? -108.962 11.524 96.907 1.00 53.06 457 ASP A N 1
ATOM 3582 C CA . ASP A 1 457 ? -109.536 10.190 96.779 1.00 53.06 457 ASP A CA 1
ATOM 3583 C C . ASP A 1 457 ? -108.704 9.332 95.807 1.00 53.06 457 ASP A C 1
ATOM 3585 O O . ASP A 1 457 ? -107.861 9.819 95.048 1.00 53.06 457 ASP A O 1
ATOM 3589 N N . GLU A 1 458 ? -108.930 8.021 95.848 1.00 50.69 458 GLU A N 1
ATOM 3590 C CA . GLU A 1 458 ? -108.206 7.000 95.078 1.00 50.69 458 GLU A CA 1
ATOM 3591 C C . GLU A 1 458 ? -108.247 7.241 93.553 1.00 50.69 458 GLU A C 1
ATOM 3593 O O . GLU A 1 458 ? -107.310 6.887 92.835 1.00 50.69 458 GLU A O 1
ATOM 3598 N N . GLN A 1 459 ? -109.283 7.930 93.060 1.00 50.75 459 GLN A N 1
ATOM 3599 C CA . GLN A 1 459 ? -109.430 8.294 91.649 1.00 50.75 459 GLN A CA 1
ATOM 3600 C C . GLN A 1 459 ? -108.471 9.409 91.215 1.00 50.75 459 GLN A C 1
ATOM 3602 O O . GLN A 1 459 ? -107.983 9.401 90.082 1.00 50.75 459 GLN A O 1
ATOM 3607 N N . THR A 1 460 ? -108.159 10.349 92.106 1.00 47.56 460 THR A N 1
ATOM 3608 C CA . THR A 1 460 ? -107.266 11.472 91.792 1.00 47.56 460 THR A CA 1
ATOM 3609 C C . THR A 1 460 ? -105.793 11.039 91.762 1.00 47.56 460 THR A C 1
ATOM 3611 O O . THR A 1 460 ? -105.031 11.505 90.914 1.00 47.56 460 THR A O 1
ATOM 3614 N N . ASN A 1 461 ? -105.406 10.053 92.582 1.00 48.75 461 ASN A N 1
ATOM 3615 C CA . ASN A 1 461 ? -104.056 9.471 92.574 1.00 48.75 461 ASN A CA 1
ATOM 3616 C C . ASN A 1 461 ? -103.750 8.645 91.311 1.00 48.75 461 ASN A C 1
ATOM 3618 O O . ASN A 1 461 ? -102.624 8.683 90.818 1.00 48.75 461 ASN A O 1
ATOM 3622 N N . GLN A 1 462 ? -104.740 7.954 90.734 1.00 52.69 462 GLN A N 1
ATOM 3623 C CA . GLN A 1 462 ? -104.554 7.249 89.456 1.00 52.69 462 GLN A CA 1
ATOM 3624 C C . GLN A 1 462 ? -104.365 8.212 88.272 1.00 52.69 462 GLN A C 1
ATOM 3626 O O . GLN A 1 462 ? -103.629 7.902 87.337 1.00 52.69 462 GLN A O 1
ATOM 3631 N N . LYS A 1 463 ? -104.986 9.399 88.314 1.00 49.03 463 LYS A N 1
ATOM 3632 C CA . LYS A 1 463 ? -104.882 10.399 87.240 1.00 49.03 463 LYS A CA 1
ATOM 3633 C C . LYS A 1 463 ? -103.505 11.079 87.193 1.00 49.03 463 LYS A C 1
ATOM 3635 O O . LYS A 1 463 ? -102.974 11.292 86.109 1.00 49.03 463 LYS A O 1
ATOM 3640 N N . ILE A 1 464 ? -102.905 11.344 88.356 1.00 52.25 464 ILE A N 1
ATOM 3641 C CA . ILE A 1 464 ? -101.548 11.909 88.489 1.00 52.25 464 ILE A CA 1
ATOM 3642 C C . ILE A 1 464 ? -100.476 10.915 88.000 1.00 52.25 464 ILE A C 1
ATOM 3644 O O . ILE A 1 464 ? -99.477 11.328 87.413 1.00 52.25 464 ILE A O 1
ATOM 3648 N N . LEU A 1 465 ? -100.707 9.607 88.179 1.00 51.66 465 LEU A N 1
ATOM 3649 C CA . LEU A 1 465 ? -99.832 8.546 87.664 1.00 51.66 465 LEU A CA 1
ATOM 3650 C C . LEU A 1 465 ? -99.820 8.461 86.128 1.00 51.66 465 LEU A C 1
ATOM 3652 O O . LEU A 1 465 ? -98.795 8.124 85.550 1.00 51.66 465 LEU A O 1
ATOM 3656 N N . ALA A 1 466 ? -100.939 8.761 85.463 1.00 53.00 466 ALA A N 1
ATOM 3657 C CA . ALA A 1 466 ? -101.039 8.668 84.006 1.00 53.00 466 ALA A CA 1
ATOM 3658 C C . ALA A 1 466 ? -100.373 9.854 83.279 1.00 53.00 466 ALA A C 1
ATOM 3660 O O . ALA A 1 466 ? -99.822 9.689 82.191 1.00 53.00 466 ALA A O 1
ATOM 3661 N N . GLU A 1 467 ? -100.394 11.051 83.875 1.00 51.41 467 GLU A N 1
ATOM 3662 C CA . GLU A 1 467 ? -99.824 12.266 83.270 1.00 51.41 467 GLU A CA 1
ATOM 3663 C C . GLU A 1 467 ? -98.282 12.312 83.342 1.00 51.41 467 GLU A C 1
ATOM 3665 O O . GLU A 1 467 ? -97.649 12.902 82.462 1.00 51.41 467 GLU A O 1
ATOM 3670 N N . SER A 1 468 ? -97.656 11.651 84.325 1.00 52.03 468 SER A N 1
ATOM 3671 C CA . SER A 1 468 ? -96.190 11.577 84.455 1.00 52.03 468 SER A CA 1
ATOM 3672 C C . SER A 1 468 ? -95.543 10.598 83.464 1.00 52.03 468 SER A C 1
ATOM 3674 O O . SER A 1 468 ? -94.450 10.871 82.964 1.00 52.03 468 SER A O 1
ATOM 3676 N N . THR A 1 469 ? -96.231 9.511 83.100 1.00 52.28 469 THR A N 1
ATOM 3677 C CA . THR A 1 469 ? -95.757 8.539 82.099 1.00 52.28 469 THR A CA 1
ATOM 3678 C C . THR A 1 469 ? -95.702 9.146 80.690 1.00 52.28 469 THR A C 1
ATOM 3680 O O . THR A 1 469 ? -94.707 8.977 79.990 1.00 52.28 469 THR A O 1
ATOM 3683 N N . SER A 1 470 ? -96.698 9.951 80.293 1.00 53.81 470 SER A N 1
ATOM 3684 C CA . SER A 1 470 ? -96.736 10.572 78.955 1.00 53.81 470 SER A CA 1
ATOM 3685 C C . SER A 1 470 ? -95.648 11.630 78.700 1.00 53.81 470 SER A C 1
ATOM 3687 O O . SER A 1 470 ? -95.259 11.831 77.550 1.00 53.81 470 SER A O 1
ATOM 3689 N N . GLN A 1 471 ? -95.127 12.317 79.726 1.00 56.12 471 GLN A N 1
ATOM 3690 C CA . GLN A 1 471 ? -94.033 13.289 79.536 1.00 56.12 471 GLN A CA 1
ATOM 3691 C C . GLN A 1 471 ? -92.646 12.634 79.414 1.00 56.12 471 GLN A C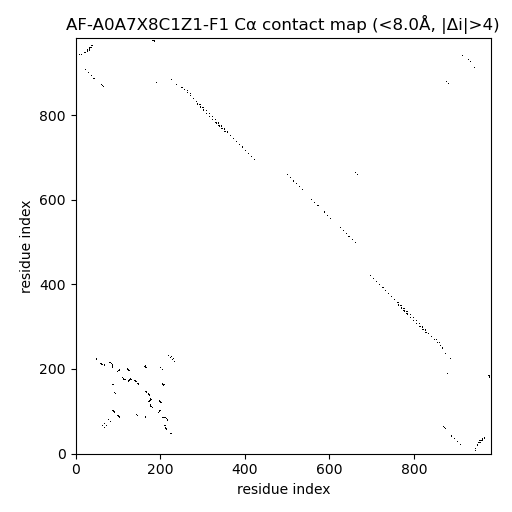 1
ATOM 3693 O O . GLN A 1 471 ? -91.777 13.162 78.714 1.00 56.12 471 GLN A O 1
ATOM 3698 N N . ALA A 1 472 ? -92.441 11.471 80.038 1.00 60.03 472 ALA A N 1
ATOM 3699 C CA . ALA A 1 472 ? -91.201 10.705 79.912 1.00 60.03 472 ALA A CA 1
ATOM 3700 C C . ALA A 1 472 ? -91.012 10.154 78.482 1.00 60.03 472 ALA A C 1
ATOM 3702 O O . ALA A 1 472 ? -89.908 10.205 77.937 1.00 60.03 472 ALA A O 1
ATOM 3703 N N . GLU A 1 473 ? -92.099 9.734 77.830 1.00 60.12 473 GLU A N 1
ATOM 3704 C CA . GLU A 1 473 ? -92.085 9.196 76.461 1.00 60.12 473 GLU A CA 1
ATOM 3705 C C . GLU A 1 473 ? -91.674 10.238 75.397 1.00 60.12 473 GLU A C 1
ATOM 3707 O O . GLU A 1 473 ? -90.932 9.915 74.468 1.00 60.12 473 GLU A O 1
ATOM 3712 N N . LEU A 1 474 ? -92.064 11.512 75.547 1.00 61.38 474 LEU A N 1
ATOM 3713 C CA . LEU A 1 474 ? -91.693 12.595 74.614 1.00 61.38 474 LEU A CA 1
ATOM 3714 C C . LEU A 1 474 ? -90.187 12.916 74.620 1.00 61.38 474 LEU A C 1
ATOM 3716 O O . LEU A 1 474 ? -89.630 13.320 73.596 1.00 61.38 474 LEU A O 1
ATOM 3720 N N . THR A 1 475 ? -89.518 12.717 75.756 1.00 62.78 475 THR A N 1
ATOM 3721 C CA . THR A 1 475 ? -88.081 12.998 75.921 1.00 62.78 475 THR A CA 1
ATOM 3722 C C . THR A 1 475 ? -87.216 11.969 75.183 1.00 62.78 475 THR A C 1
ATOM 3724 O O . THR A 1 475 ? -86.176 12.317 74.621 1.00 62.78 475 THR A O 1
ATOM 3727 N N . VAL A 1 476 ? -87.681 10.720 75.097 1.00 66.31 476 VAL A N 1
ATOM 3728 C CA . VAL A 1 476 ? -87.008 9.640 74.357 1.00 66.31 476 VAL A CA 1
ATOM 3729 C C . VAL A 1 476 ? -86.983 9.919 72.844 1.00 66.31 476 VAL A C 1
ATOM 3731 O O . VAL A 1 476 ? -85.954 9.722 72.196 1.00 66.31 476 VAL A O 1
ATOM 3734 N N . ILE A 1 477 ? -88.069 10.470 72.286 1.00 69.62 477 ILE A N 1
ATOM 3735 C CA . ILE A 1 477 ? -88.202 10.753 70.842 1.00 69.62 477 ILE A CA 1
ATOM 3736 C C . ILE A 1 477 ? -87.217 11.838 70.366 1.00 69.62 477 ILE A C 1
ATOM 3738 O O . ILE A 1 477 ? -86.642 11.731 69.280 1.00 69.62 477 ILE A O 1
ATOM 3742 N N . TYR A 1 478 ? -86.985 12.879 71.170 1.00 67.50 478 TYR A N 1
ATOM 3743 C CA . TYR A 1 478 ? -86.057 13.967 70.830 1.00 67.50 478 TYR A CA 1
ATOM 3744 C C . TYR A 1 478 ? -84.598 13.485 70.719 1.00 67.50 478 TYR A C 1
ATOM 3746 O O . TYR A 1 478 ? -83.882 13.857 69.785 1.00 67.50 478 TYR A O 1
ATOM 3754 N N . LEU A 1 479 ? -84.162 12.604 71.626 1.00 69.38 479 LEU A N 1
ATOM 3755 C CA . LEU A 1 479 ? -82.803 12.050 71.628 1.00 69.38 479 LEU A CA 1
ATOM 3756 C C . LEU A 1 479 ? -82.536 11.148 70.409 1.00 69.38 479 LEU A C 1
ATOM 3758 O O . LEU A 1 479 ? -81.432 11.155 69.861 1.00 69.38 479 LEU A O 1
ATOM 3762 N N . GLN A 1 480 ? -83.557 10.446 69.909 1.00 69.06 480 GLN A N 1
ATOM 3763 C CA . GLN A 1 480 ? -83.450 9.596 68.716 1.00 69.06 480 GLN A CA 1
ATOM 3764 C C . GLN A 1 480 ? -83.197 10.393 67.420 1.00 69.06 480 GLN A C 1
ATOM 3766 O O . GLN A 1 480 ? -82.511 9.907 66.516 1.00 69.06 480 GLN A O 1
ATOM 3771 N N . GLN A 1 481 ? -83.671 11.641 67.320 1.00 69.06 481 GLN A N 1
ATOM 3772 C CA . GLN A 1 481 ? -83.416 12.485 66.142 1.00 69.06 481 GLN A CA 1
ATOM 3773 C C . GLN A 1 481 ? -81.956 12.960 66.044 1.00 69.06 481 GLN A C 1
ATOM 3775 O O . GLN A 1 481 ? -81.406 12.996 64.940 1.00 69.06 481 GLN A O 1
ATOM 3780 N N . GLN A 1 482 ? -81.294 13.274 67.165 1.00 72.69 482 GLN A N 1
ATOM 3781 C CA . GLN A 1 482 ? -79.885 13.701 67.154 1.00 72.69 482 GLN A CA 1
ATOM 3782 C C . GLN A 1 482 ? -78.920 12.580 66.738 1.00 72.69 482 GLN A C 1
ATOM 3784 O O . GLN A 1 482 ? -77.964 12.827 65.999 1.00 72.69 482 GLN A O 1
ATOM 3789 N N . LEU A 1 483 ? -79.219 11.337 67.123 1.00 77.50 483 LEU A N 1
ATOM 3790 C CA . LEU A 1 483 ? -78.441 10.150 66.755 1.00 77.50 483 LEU A CA 1
ATOM 3791 C C . LEU A 1 483 ? -78.325 9.972 65.226 1.00 77.50 483 LEU A C 1
ATOM 3793 O O . LEU A 1 483 ? -77.281 9.587 64.694 1.00 77.50 483 LEU A O 1
ATOM 3797 N N . THR A 1 484 ? -79.390 10.318 64.500 1.00 71.62 484 THR A N 1
ATOM 3798 C CA . THR A 1 484 ? -79.476 10.132 63.044 1.00 71.62 484 THR A CA 1
ATOM 3799 C C . THR A 1 484 ? -78.544 11.079 62.271 1.00 71.62 484 THR A C 1
ATOM 3801 O O . THR A 1 484 ? -77.990 10.696 61.241 1.00 71.62 484 THR A O 1
ATOM 3804 N N . GLN A 1 485 ? -78.331 12.307 62.757 1.00 70.38 485 GLN A N 1
ATOM 3805 C CA . GLN A 1 485 ? -77.483 13.300 62.080 1.00 70.38 485 GLN A CA 1
ATOM 3806 C C . GLN A 1 485 ? -75.985 12.997 62.232 1.00 70.38 485 GLN A C 1
ATOM 3808 O O . GLN A 1 485 ? -75.244 13.045 61.250 1.00 70.38 485 GLN A O 1
ATOM 3813 N N . LEU A 1 486 ? -75.548 12.607 63.433 1.00 76.00 486 LEU A N 1
ATOM 3814 C CA . LEU A 1 486 ? -74.152 12.236 63.707 1.00 76.00 486 LEU A CA 1
ATOM 3815 C C . LEU A 1 486 ? -73.710 10.998 62.907 1.00 76.00 486 LEU A C 1
ATOM 3817 O O . LEU A 1 486 ? -72.577 10.926 62.433 1.00 76.00 486 LEU A O 1
ATOM 3821 N N . THR A 1 487 ? -74.631 10.061 62.670 1.00 74.81 487 THR A N 1
ATOM 3822 C CA . THR A 1 487 ? -74.366 8.842 61.888 1.00 74.81 487 THR A CA 1
ATOM 3823 C C . THR A 1 487 ? -74.047 9.149 60.416 1.00 74.81 487 THR A C 1
ATOM 3825 O O . THR A 1 487 ? -73.170 8.521 59.817 1.00 74.81 487 THR A O 1
ATOM 3828 N N . LYS A 1 488 ? -74.695 10.162 59.823 1.00 75.44 488 LYS A N 1
ATOM 3829 C CA . LYS A 1 488 ? -74.431 10.564 58.430 1.00 75.44 488 LYS A CA 1
ATOM 3830 C C . LYS A 1 488 ? -73.037 11.167 58.235 1.00 75.44 488 LYS A C 1
ATOM 3832 O O . LYS A 1 488 ? -72.393 10.849 57.242 1.00 75.44 488 LYS A O 1
ATOM 3837 N N . GLN A 1 489 ? -72.554 11.994 59.164 1.00 72.25 489 GLN A N 1
ATOM 3838 C CA . GLN A 1 489 ? -71.230 12.629 59.054 1.00 72.25 489 GLN A CA 1
ATOM 3839 C C . GLN A 1 489 ? -70.076 11.619 59.124 1.00 72.25 489 GLN A C 1
ATOM 3841 O O . GLN A 1 489 ? -69.120 11.734 58.361 1.00 72.25 489 GLN A O 1
ATOM 3846 N N . LYS A 1 490 ? -70.198 10.592 59.972 1.00 80.75 490 LYS A N 1
ATOM 3847 C CA . LYS A 1 490 ? -69.227 9.491 60.069 1.00 80.75 490 LYS A CA 1
ATOM 3848 C C . LYS A 1 490 ? -69.041 8.752 58.734 1.00 80.75 490 LYS A C 1
ATOM 3850 O O . LYS A 1 490 ? -67.915 8.512 58.311 1.00 80.75 490 LYS A O 1
ATOM 3855 N N . THR A 1 491 ? -70.147 8.459 58.050 1.00 74.06 491 THR A N 1
ATOM 3856 C CA . THR A 1 491 ? -70.151 7.630 56.830 1.00 74.06 491 THR A CA 1
ATOM 3857 C C . THR A 1 491 ? -69.382 8.287 55.667 1.00 74.06 491 THR A C 1
ATOM 3859 O O . THR A 1 491 ? -68.730 7.604 54.881 1.00 74.06 491 THR A O 1
ATOM 3862 N N . THR A 1 492 ? -69.413 9.621 55.557 1.00 74.31 492 THR A N 1
ATOM 3863 C CA . THR A 1 492 ? -68.712 10.363 54.490 1.00 74.31 492 THR A CA 1
ATOM 3864 C C . THR A 1 492 ? -67.186 10.329 54.647 1.00 74.31 492 THR A C 1
ATOM 3866 O O . THR A 1 492 ? -66.480 10.131 53.660 1.00 74.31 492 THR A O 1
ATOM 3869 N N . LEU A 1 493 ? -66.671 10.478 55.873 1.00 72.94 493 LEU A N 1
ATOM 3870 C CA . LEU A 1 493 ? -65.230 10.427 56.171 1.00 72.94 493 LEU A CA 1
ATOM 3871 C C . LEU A 1 493 ? -64.639 9.025 55.947 1.00 72.94 493 LEU A C 1
ATOM 3873 O O . LEU A 1 493 ? -63.552 8.891 55.386 1.00 72.94 493 LEU A O 1
ATOM 3877 N N . GLU A 1 494 ? -65.380 7.972 56.300 1.00 71.00 494 GLU A N 1
ATOM 3878 C CA . GLU A 1 494 ? -64.966 6.578 56.073 1.00 71.00 494 GLU A CA 1
ATOM 3879 C C . GLU A 1 494 ? -64.810 6.246 54.576 1.00 71.00 494 GLU A C 1
ATOM 3881 O O . GLU A 1 494 ? -63.921 5.483 54.195 1.00 71.00 494 GLU A O 1
ATOM 3886 N N . SER A 1 495 ? -65.626 6.855 53.706 1.00 70.00 495 SER A N 1
ATOM 3887 C CA . SER A 1 495 ? -65.538 6.656 52.253 1.00 70.00 495 SER A CA 1
ATOM 3888 C C . SER A 1 495 ? -64.281 7.271 51.627 1.00 70.00 495 SER A C 1
ATOM 3890 O O . SER A 1 495 ? -63.794 6.735 50.633 1.00 70.00 495 SER A O 1
ATOM 3892 N N . GLN A 1 496 ? -63.761 8.379 52.165 1.00 66.25 496 GLN A N 1
ATOM 3893 C CA . GLN A 1 496 ? -62.563 9.049 51.639 1.00 66.25 496 GLN A CA 1
ATOM 3894 C C . GLN A 1 496 ? -61.274 8.313 52.038 1.00 66.25 496 GLN A C 1
ATOM 3896 O O . GLN A 1 496 ? -60.389 8.135 51.206 1.00 66.25 496 GLN A O 1
ATOM 3901 N N . ILE A 1 497 ? -61.207 7.788 53.267 1.00 71.62 497 ILE A N 1
ATOM 3902 C CA . ILE A 1 497 ? -60.073 6.983 53.763 1.00 71.62 497 ILE A CA 1
ATOM 3903 C C . ILE A 1 497 ? -59.915 5.678 52.964 1.00 71.62 497 ILE A C 1
ATOM 3905 O O . ILE A 1 497 ? -58.802 5.214 52.733 1.00 71.62 497 ILE A O 1
ATOM 3909 N N . LYS A 1 498 ? -61.021 5.093 52.488 1.00 72.31 498 LYS A N 1
ATOM 3910 C CA . LYS A 1 498 ? -61.013 3.810 51.768 1.00 72.31 498 LYS A CA 1
ATOM 3911 C C . LYS A 1 498 ? -60.423 3.884 50.349 1.00 72.31 498 LYS A C 1
ATOM 3913 O O . LYS A 1 498 ? -59.988 2.857 49.840 1.00 72.31 498 LYS A O 1
ATOM 3918 N N . ALA A 1 499 ? -60.411 5.060 49.712 1.00 64.69 499 ALA A N 1
ATOM 3919 C CA . ALA A 1 499 ? -59.921 5.246 48.338 1.00 64.69 499 ALA A CA 1
ATOM 3920 C C . ALA A 1 499 ? -58.421 5.605 48.247 1.00 64.69 499 ALA A C 1
ATOM 3922 O O . ALA A 1 499 ? -57.802 5.388 47.208 1.00 64.69 499 ALA A O 1
ATOM 3923 N N . ALA A 1 500 ? -57.834 6.124 49.329 1.00 71.00 500 ALA A N 1
ATOM 3924 C CA . ALA A 1 500 ? -56.450 6.601 49.366 1.00 71.00 500 ALA A CA 1
ATOM 3925 C C . ALA A 1 500 ? -55.363 5.509 49.181 1.00 71.00 500 ALA A C 1
ATOM 3927 O O . ALA A 1 500 ? -54.384 5.788 48.489 1.00 71.00 500 ALA A O 1
ATOM 3928 N N . PRO A 1 501 ? -55.503 4.265 49.697 1.00 73.25 501 PRO A N 1
ATOM 3929 C CA . PRO A 1 501 ? -54.475 3.230 49.530 1.00 73.25 501 PRO A CA 1
ATOM 3930 C C . PRO A 1 501 ? -54.199 2.848 48.069 1.00 73.25 501 PRO A C 1
ATOM 3932 O O . PRO A 1 501 ? -53.050 2.610 47.705 1.00 73.25 501 PRO A O 1
ATOM 3935 N N . GLU A 1 502 ? -55.231 2.825 47.218 1.00 71.81 502 GLU A N 1
ATOM 3936 C CA . GLU A 1 502 ? -55.070 2.433 45.810 1.00 71.81 502 GLU A CA 1
ATOM 3937 C C . GLU A 1 502 ? -54.405 3.541 44.975 1.00 71.81 502 GLU A C 1
ATOM 3939 O O . GLU A 1 502 ? -53.615 3.254 44.081 1.00 71.81 502 GLU A O 1
ATOM 3944 N N . GLN A 1 503 ? -54.650 4.811 45.314 1.00 70.88 503 GLN A N 1
ATOM 3945 C CA . GLN A 1 503 ? -53.972 5.956 44.693 1.00 70.88 503 GLN A CA 1
ATOM 3946 C C . GLN A 1 503 ? -52.497 6.040 45.116 1.00 70.88 503 GLN A C 1
ATOM 3948 O O . GLN A 1 503 ? -51.637 6.277 44.273 1.00 70.88 503 GLN A O 1
ATOM 3953 N N . ILE A 1 504 ? -52.183 5.762 46.388 1.00 77.50 504 ILE A N 1
ATOM 3954 C CA . ILE A 1 504 ? -50.796 5.668 46.885 1.00 77.50 504 ILE A CA 1
ATOM 3955 C C . ILE A 1 504 ? -50.031 4.552 46.168 1.00 77.50 504 ILE A C 1
ATOM 3957 O O . ILE A 1 504 ? -48.884 4.741 45.773 1.00 77.50 504 ILE A O 1
ATOM 3961 N N . LYS A 1 505 ? -50.672 3.398 45.949 1.00 76.94 505 LYS A N 1
ATOM 3962 C CA . LYS A 1 505 ? -50.075 2.281 45.209 1.00 76.94 505 LYS A CA 1
ATOM 3963 C C . LYS A 1 505 ? -49.743 2.651 43.758 1.00 76.94 505 LYS A C 1
ATOM 3965 O O . LYS A 1 505 ? -48.687 2.257 43.276 1.00 76.94 505 LYS A O 1
ATOM 3970 N N . GLN A 1 506 ? -50.607 3.412 43.080 1.00 73.88 506 GLN A N 1
ATOM 3971 C CA . GLN A 1 506 ? -50.349 3.891 41.715 1.00 73.88 506 GLN A CA 1
ATOM 3972 C C . GLN A 1 506 ? -49.198 4.904 41.653 1.00 73.88 506 GLN A C 1
ATOM 3974 O O . GLN A 1 506 ? -48.347 4.786 40.778 1.00 73.88 506 GLN A O 1
ATOM 3979 N N . VAL A 1 507 ? -49.131 5.854 42.591 1.00 78.81 507 VAL A N 1
ATOM 3980 C CA . VAL A 1 507 ? -48.037 6.843 42.639 1.00 78.81 507 VAL A CA 1
ATOM 3981 C C . VAL A 1 507 ? -46.698 6.177 42.976 1.00 78.81 507 VAL A C 1
ATOM 3983 O O . VAL A 1 507 ? -45.706 6.453 42.312 1.00 78.81 507 VAL A O 1
ATOM 3986 N N . ASN A 1 508 ? -46.669 5.233 43.925 1.00 77.38 508 ASN A N 1
ATOM 3987 C CA . ASN A 1 508 ? -45.458 4.467 44.249 1.00 77.38 508 ASN A CA 1
ATOM 3988 C C . ASN A 1 508 ? -44.962 3.606 43.077 1.00 77.38 508 ASN A C 1
ATOM 3990 O O . ASN A 1 508 ? -43.757 3.462 42.905 1.00 77.38 508 ASN A O 1
ATOM 3994 N N . ALA A 1 509 ? -45.868 3.046 42.270 1.00 76.19 509 ALA A N 1
ATOM 3995 C CA . ALA A 1 509 ? -45.487 2.320 41.059 1.00 76.19 509 ALA A CA 1
ATOM 3996 C C . ALA A 1 509 ? -44.844 3.253 40.017 1.00 76.19 509 ALA A C 1
ATOM 3998 O O . ALA A 1 509 ? -43.827 2.889 39.439 1.00 76.19 509 ALA A O 1
ATOM 3999 N N . GLY A 1 510 ? -45.384 4.465 39.837 1.00 74.50 510 GLY A N 1
ATOM 4000 C CA . GLY A 1 510 ? -44.787 5.477 38.959 1.00 74.50 510 GLY A CA 1
ATOM 4001 C C . GLY A 1 510 ? -43.417 5.969 39.441 1.00 74.50 510 GLY A C 1
ATOM 4002 O O . GLY A 1 510 ? -42.521 6.148 38.627 1.00 74.50 510 GLY A O 1
ATOM 4003 N N . ILE A 1 511 ? -43.219 6.131 40.757 1.00 79.25 511 ILE A N 1
ATOM 4004 C CA . ILE A 1 511 ? -41.900 6.465 41.330 1.00 79.25 511 ILE A CA 1
ATOM 4005 C C . ILE A 1 511 ? -40.897 5.340 41.050 1.00 79.25 511 ILE A C 1
ATOM 4007 O O . ILE A 1 511 ? -39.801 5.622 40.585 1.00 79.25 511 ILE A O 1
ATOM 4011 N N . ALA A 1 512 ? -41.285 4.079 41.260 1.00 75.75 512 ALA A N 1
ATOM 4012 C CA . ALA A 1 512 ? -40.411 2.933 41.006 1.00 75.75 512 ALA A CA 1
ATOM 4013 C C . ALA A 1 512 ? -40.024 2.792 39.520 1.00 75.75 512 ALA A C 1
ATOM 4015 O O . ALA A 1 512 ? -38.897 2.415 39.213 1.00 75.75 512 ALA A O 1
ATOM 4016 N N . GLU A 1 513 ? -40.934 3.111 38.596 1.00 77.06 513 GLU A N 1
ATOM 4017 C CA . GLU A 1 513 ? -40.669 3.100 37.150 1.00 77.06 513 GLU A CA 1
ATOM 4018 C C . GLU A 1 513 ? -39.678 4.208 36.745 1.00 77.06 513 GLU A C 1
ATOM 4020 O O . GLU A 1 513 ? -38.750 3.957 35.978 1.00 77.06 513 GLU A O 1
ATOM 4025 N N . VAL A 1 514 ? -39.802 5.405 37.332 1.00 80.88 514 VAL A N 1
ATOM 4026 C CA . VAL A 1 514 ? -38.845 6.509 37.134 1.00 80.88 514 VAL A CA 1
ATOM 4027 C C . VAL A 1 514 ? -37.485 6.207 37.777 1.00 80.88 514 VAL A C 1
ATOM 4029 O O . VAL A 1 514 ? -36.452 6.508 37.188 1.00 80.88 514 VAL A O 1
ATOM 4032 N N . GLU A 1 515 ? -37.455 5.584 38.957 1.00 78.50 515 GLU A N 1
ATOM 4033 C CA . GLU A 1 515 ? -36.212 5.162 39.620 1.00 78.50 515 GLU A CA 1
ATOM 4034 C C . GLU A 1 515 ? -35.472 4.071 38.839 1.00 78.50 515 GLU A C 1
ATOM 4036 O O . GLU A 1 515 ? -34.246 4.116 38.759 1.00 78.50 515 GLU A O 1
ATOM 4041 N N . ALA A 1 516 ? -36.199 3.134 38.223 1.00 75.69 516 ALA A N 1
ATOM 4042 C CA . ALA A 1 516 ? -35.615 2.135 37.332 1.00 75.69 516 ALA A CA 1
ATOM 4043 C C . ALA A 1 516 ? -35.011 2.783 36.074 1.00 75.69 516 ALA A C 1
ATOM 4045 O O . ALA A 1 516 ? -33.870 2.486 35.733 1.00 75.69 516 ALA A O 1
ATOM 4046 N N . GLY A 1 517 ? -35.724 3.725 35.443 1.00 76.94 517 GLY A N 1
ATOM 4047 C CA . GLY A 1 517 ? -35.204 4.472 34.291 1.00 76.94 517 GLY A CA 1
ATOM 4048 C C . GLY A 1 517 ? -33.992 5.351 34.627 1.00 76.94 517 GLY A C 1
ATOM 4049 O O . GLY A 1 517 ? -33.066 5.453 33.827 1.00 76.94 517 GLY A O 1
ATOM 4050 N N . LEU A 1 518 ? -33.952 5.945 35.826 1.00 79.12 518 LEU A N 1
ATOM 4051 C CA . LEU A 1 518 ? -32.782 6.680 36.326 1.00 79.12 518 LEU A CA 1
ATOM 4052 C C . LEU A 1 518 ? -31.580 5.759 36.567 1.00 79.12 518 LEU A C 1
ATOM 4054 O O . LEU A 1 518 ? -30.456 6.152 36.267 1.00 79.12 518 LEU A O 1
ATOM 4058 N N . ALA A 1 519 ? -31.802 4.554 37.099 1.00 75.94 519 ALA A N 1
ATOM 4059 C CA . ALA A 1 519 ? -30.741 3.572 37.307 1.00 75.94 519 ALA A CA 1
ATOM 4060 C C . ALA A 1 519 ? -30.144 3.094 35.973 1.00 75.94 519 ALA A C 1
ATOM 4062 O O . ALA A 1 519 ? -28.924 3.097 35.831 1.00 75.94 519 ALA A O 1
ATOM 4063 N N . GLU A 1 520 ? -30.992 2.785 34.989 1.00 77.69 520 GLU A N 1
ATOM 4064 C CA . GLU A 1 520 ? -30.583 2.374 33.638 1.00 77.69 520 GLU A CA 1
ATOM 4065 C C . GLU A 1 520 ? -29.801 3.490 32.917 1.00 77.69 520 GLU A C 1
ATOM 4067 O O . GLU A 1 520 ? -28.741 3.242 32.345 1.00 77.69 520 GLU A O 1
ATOM 4072 N N . LEU A 1 521 ? -30.238 4.756 33.016 1.00 80.44 521 LEU A N 1
ATOM 4073 C CA . LEU A 1 521 ? -29.478 5.879 32.450 1.00 80.44 521 LEU A CA 1
ATOM 4074 C C . LEU A 1 521 ? -28.126 6.105 33.147 1.00 80.44 521 LEU A C 1
ATOM 4076 O O . LEU A 1 521 ? -27.143 6.421 32.474 1.00 80.44 521 LEU A O 1
ATOM 4080 N N . ASN A 1 522 ? -28.056 5.953 34.473 1.00 74.00 522 ASN A N 1
ATOM 4081 C CA . ASN A 1 522 ? -26.802 6.118 35.218 1.00 74.00 522 ASN A CA 1
ATOM 4082 C C . ASN A 1 522 ? -25.784 5.012 34.899 1.00 74.00 522 ASN A C 1
ATOM 4084 O O . ASN A 1 522 ? -24.578 5.276 34.866 1.00 74.00 522 ASN A O 1
ATOM 4088 N N . GLU A 1 523 ? -26.257 3.795 34.626 1.00 78.81 523 GLU A N 1
ATOM 4089 C CA . GLU A 1 523 ? -25.419 2.671 34.201 1.00 78.81 523 GLU A CA 1
ATOM 4090 C C . GLU A 1 523 ? -24.743 2.948 32.847 1.00 78.81 523 GLU A C 1
ATOM 4092 O O . GLU A 1 523 ? -23.597 2.557 32.642 1.00 78.81 523 GLU A O 1
ATOM 4097 N N . HIS A 1 524 ? -25.385 3.723 31.965 1.00 78.25 524 HIS A N 1
ATOM 4098 C CA . HIS A 1 524 ? -24.809 4.159 30.687 1.00 78.25 524 HIS A CA 1
ATOM 4099 C C . HIS A 1 524 ? -23.948 5.433 30.775 1.00 78.25 524 HIS A C 1
ATOM 4101 O O . HIS A 1 524 ? -22.999 5.590 30.007 1.00 78.25 524 HIS A O 1
ATOM 4107 N N . LEU A 1 525 ? -24.232 6.342 31.713 1.00 80.06 525 LEU A N 1
ATOM 4108 C CA . LEU A 1 525 ? -23.490 7.601 31.897 1.00 80.06 525 LEU A CA 1
ATOM 4109 C C . LEU A 1 525 ? -22.057 7.393 32.406 1.00 80.06 525 LEU A C 1
ATOM 4111 O O . LEU A 1 525 ? -21.150 8.135 32.025 1.00 80.06 525 LEU A O 1
ATOM 4115 N N . THR A 1 526 ? -21.862 6.388 33.257 1.00 76.50 526 THR A N 1
ATOM 4116 C CA . THR A 1 526 ? -20.569 6.076 33.885 1.00 76.50 526 THR A CA 1
ATOM 4117 C C . THR A 1 526 ? -19.505 5.634 32.862 1.00 76.50 526 THR A C 1
ATOM 4119 O O . THR A 1 526 ? -18.475 6.306 32.776 1.00 76.50 526 THR A O 1
ATOM 4122 N N . PRO A 1 527 ? -19.748 4.622 32.001 1.00 77.25 527 PRO A N 1
ATOM 4123 C CA . PRO A 1 527 ? -18.791 4.224 30.965 1.00 77.25 527 PRO A CA 1
ATOM 4124 C C . PRO A 1 527 ? -18.586 5.297 29.881 1.00 77.25 527 PRO A C 1
ATOM 4126 O O . PRO A 1 527 ? -17.489 5.406 29.331 1.00 77.25 527 PRO A O 1
ATOM 4129 N N . LEU A 1 528 ? -19.590 6.141 29.594 1.00 82.44 528 LEU A N 1
ATOM 4130 C CA . LEU A 1 528 ? -19.411 7.299 28.705 1.00 82.44 528 LEU A CA 1
ATOM 4131 C C . LEU A 1 528 ? -18.461 8.347 29.304 1.00 82.44 528 LEU A C 1
ATOM 4133 O O . LEU A 1 528 ? -17.651 8.919 28.579 1.00 82.44 528 LEU A O 1
ATOM 4137 N N . ALA A 1 529 ? -18.546 8.609 30.612 1.00 77.69 529 ALA A N 1
ATOM 4138 C CA . ALA A 1 529 ? -17.657 9.548 31.295 1.00 77.69 529 ALA A CA 1
ATOM 4139 C C . ALA A 1 529 ? -16.212 9.028 31.375 1.00 77.69 529 ALA A C 1
ATOM 4141 O O . ALA A 1 529 ? -15.274 9.811 31.226 1.00 77.69 529 ALA A O 1
ATOM 4142 N N . GLU A 1 530 ? -16.032 7.720 31.570 1.00 80.12 530 GLU A N 1
ATOM 4143 C CA . GLU A 1 530 ? -14.720 7.066 31.518 1.00 80.12 530 GLU A CA 1
ATOM 4144 C C . GLU A 1 530 ? -14.134 7.095 30.099 1.00 80.12 530 GLU A C 1
ATOM 4146 O O . GLU A 1 530 ? -12.973 7.466 29.931 1.00 80.12 530 GLU A O 1
ATOM 4151 N N . SER A 1 531 ? -14.952 6.826 29.075 1.00 82.00 531 SER A N 1
ATOM 4152 C CA . SER A 1 531 ? -14.542 6.920 27.665 1.00 82.00 531 SER A CA 1
ATOM 4153 C C . SER A 1 531 ? -14.164 8.350 27.262 1.00 82.00 531 SER A C 1
ATOM 4155 O O . SER A 1 531 ? -13.148 8.548 26.603 1.00 82.00 531 SER A O 1
ATOM 4157 N N . GLU A 1 532 ? -14.927 9.364 27.691 1.00 83.88 532 GLU A N 1
ATOM 4158 C CA . GLU A 1 532 ? -14.595 10.782 27.470 1.00 83.88 532 GLU A CA 1
ATOM 4159 C C . GLU A 1 532 ? -13.254 11.145 28.126 1.00 83.88 532 GLU A C 1
ATOM 4161 O O . GLU A 1 532 ? -12.434 11.831 27.517 1.00 83.88 532 GLU A O 1
ATOM 4166 N N . SER A 1 533 ? -13.001 10.658 29.345 1.00 81.62 533 SER A N 1
ATOM 4167 C CA . SER A 1 533 ? -11.736 10.889 30.049 1.00 81.62 533 SER A CA 1
ATOM 4168 C C . SER A 1 533 ? -10.556 10.214 29.343 1.00 81.62 533 SER A C 1
ATOM 4170 O O . SER A 1 533 ? -9.528 10.861 29.155 1.00 81.62 533 SER A O 1
ATOM 4172 N N . SER A 1 534 ? -10.713 8.956 28.919 1.00 81.44 534 SER A N 1
ATOM 4173 C CA . SER A 1 534 ? -9.678 8.190 28.207 1.00 81.44 534 SER A CA 1
ATOM 4174 C C . SER A 1 534 ? -9.329 8.833 26.865 1.00 81.44 534 SER A C 1
ATOM 4176 O O . SER A 1 534 ? -8.165 9.110 26.592 1.00 81.44 534 SER A O 1
ATOM 4178 N N . LEU A 1 535 ? -10.342 9.171 26.062 1.00 86.69 535 LEU A N 1
ATOM 4179 C CA . LEU A 1 535 ? -10.153 9.833 24.769 1.00 86.69 535 LEU A CA 1
ATOM 4180 C C . LEU A 1 535 ? -9.559 11.236 24.916 1.00 86.69 535 LEU A C 1
ATOM 4182 O O . LEU A 1 535 ? -8.798 11.669 24.057 1.00 86.69 535 LEU A O 1
ATOM 4186 N N . THR A 1 536 ? -9.870 11.953 26.002 1.00 86.56 536 THR A N 1
ATOM 4187 C CA . THR A 1 536 ? -9.239 13.252 26.293 1.00 86.56 536 THR A CA 1
ATOM 4188 C C . THR A 1 536 ? -7.746 13.088 26.584 1.00 86.56 536 THR A C 1
ATOM 4190 O O . THR A 1 536 ? -6.936 13.895 26.127 1.00 86.56 536 THR A O 1
ATOM 4193 N N . GLU A 1 537 ? -7.368 12.051 27.331 1.00 85.62 537 GLU A N 1
ATOM 4194 C CA . GLU A 1 537 ? -5.972 11.757 27.661 1.00 85.62 537 GLU A CA 1
ATOM 4195 C C . GLU A 1 537 ? -5.187 11.305 26.418 1.00 85.62 537 GLU A C 1
ATOM 4197 O O . GLU A 1 537 ? -4.125 11.865 26.126 1.00 85.62 537 GLU A O 1
ATOM 4202 N N . GLU A 1 538 ? -5.752 10.401 25.613 1.00 85.44 538 GLU A N 1
ATOM 4203 C CA . GLU A 1 538 ? -5.190 9.978 24.323 1.00 85.44 538 GLU A CA 1
ATOM 4204 C C . GLU A 1 538 ? -5.044 11.150 23.347 1.00 85.44 538 GLU A C 1
ATOM 4206 O O . GLU A 1 538 ? -3.955 11.366 22.813 1.00 85.44 538 GLU A O 1
ATOM 4211 N N . LEU A 1 539 ? -6.086 11.971 23.174 1.00 89.62 539 LEU A N 1
ATOM 4212 C CA . LEU A 1 539 ? -6.044 13.157 22.316 1.00 89.62 539 LEU A CA 1
ATOM 4213 C C . LEU A 1 539 ? -4.950 14.133 22.762 1.00 89.62 539 LEU A C 1
ATOM 4215 O O . LEU A 1 539 ? -4.206 14.628 21.919 1.00 89.62 539 LEU A O 1
ATOM 4219 N N . SER A 1 540 ? -4.798 14.365 24.071 1.00 86.12 540 SER A N 1
ATOM 4220 C CA . SER A 1 540 ? -3.738 15.238 24.597 1.00 86.12 540 SER A CA 1
ATOM 4221 C C . SER A 1 540 ? -2.335 14.697 24.307 1.00 86.12 540 SER A C 1
ATOM 4223 O O . SER A 1 540 ? -1.404 15.464 24.046 1.00 86.12 540 SER A O 1
ATOM 4225 N N . THR A 1 541 ? -2.191 13.370 24.305 1.00 88.00 541 THR A N 1
ATOM 4226 C CA . THR A 1 541 ? -0.927 12.689 24.030 1.00 88.00 541 THR A CA 1
ATOM 4227 C C . THR A 1 541 ? -0.578 12.820 22.552 1.00 88.00 541 THR A C 1
ATOM 4229 O O . THR A 1 541 ? 0.520 13.269 22.225 1.00 88.00 541 THR A O 1
ATOM 4232 N N . VAL A 1 542 ? -1.535 12.539 21.660 1.00 89.12 542 VAL A N 1
ATOM 4233 C CA . VAL A 1 542 ? -1.354 12.684 20.208 1.00 89.12 542 VAL A CA 1
ATOM 4234 C C . VAL A 1 542 ? -1.142 14.151 19.819 1.00 89.12 542 VAL A C 1
ATOM 4236 O O . VAL A 1 542 ? -0.283 14.431 18.989 1.00 89.12 542 VAL A O 1
ATOM 4239 N N . GLU A 1 543 ? -1.838 15.114 20.434 1.00 87.75 543 GLU A N 1
ATOM 4240 C CA . GLU A 1 543 ? -1.596 16.550 20.208 1.00 87.75 543 GLU A CA 1
ATOM 4241 C C . GLU A 1 543 ? -0.169 16.967 20.587 1.00 87.75 543 GLU A C 1
ATOM 4243 O O . GLU A 1 543 ? 0.468 17.741 19.861 1.00 87.75 543 GLU A O 1
ATOM 4248 N N . ALA A 1 544 ? 0.361 16.437 21.693 1.00 87.06 544 ALA A N 1
ATOM 4249 C CA . ALA A 1 544 ? 1.749 16.662 22.075 1.00 87.06 544 ALA A CA 1
ATOM 4250 C C . ALA A 1 544 ? 2.717 16.065 21.037 1.00 87.06 544 ALA A C 1
ATOM 4252 O O . ALA A 1 544 ? 3.654 16.750 20.626 1.00 87.06 544 ALA A O 1
ATOM 4253 N N . THR A 1 545 ? 2.454 14.847 20.547 1.00 86.50 545 THR A N 1
ATOM 4254 C CA . THR A 1 545 ? 3.282 14.190 19.518 1.00 86.50 545 THR A CA 1
ATOM 4255 C C . THR A 1 545 ? 3.221 14.917 18.173 1.00 86.50 545 THR A C 1
ATOM 4257 O O . THR A 1 545 ? 4.252 15.125 17.543 1.00 86.50 545 THR A O 1
ATOM 4260 N N . VAL A 1 546 ? 2.038 15.375 17.747 1.00 90.00 546 VAL A N 1
ATOM 4261 C CA . VAL A 1 546 ? 1.858 16.205 16.541 1.00 90.00 546 VAL A CA 1
ATOM 4262 C C . VAL A 1 546 ? 2.657 17.500 16.665 1.00 90.00 546 VAL A C 1
ATOM 4264 O O . VAL A 1 546 ? 3.313 17.908 15.710 1.00 90.00 546 VAL A O 1
ATOM 4267 N N . THR A 1 547 ? 2.640 18.139 17.837 1.00 89.00 547 THR A N 1
ATOM 4268 C CA . THR A 1 547 ? 3.395 19.377 18.081 1.00 89.00 547 THR A CA 1
ATOM 4269 C C . THR A 1 547 ? 4.905 19.141 18.007 1.00 89.00 547 THR A C 1
ATOM 4271 O O . THR A 1 547 ? 5.627 19.945 17.417 1.00 89.00 547 THR A O 1
ATOM 4274 N N . GLU A 1 548 ? 5.388 18.039 18.579 1.00 89.06 548 GLU A N 1
ATOM 4275 C CA . GLU A 1 548 ? 6.800 17.652 18.533 1.00 89.06 548 GLU A CA 1
ATOM 4276 C C . GLU A 1 548 ? 7.246 17.316 17.102 1.00 89.06 548 GLU A C 1
ATOM 4278 O O . GLU A 1 548 ? 8.238 17.865 16.619 1.00 89.06 548 GLU A O 1
ATOM 4283 N N . GLN A 1 549 ? 6.461 16.514 16.381 1.00 89.25 549 GLN A N 1
ATOM 4284 C CA . GLN A 1 549 ? 6.747 16.124 15.002 1.00 89.25 549 GLN A CA 1
ATOM 4285 C C . GLN A 1 549 ? 6.669 17.318 14.034 1.00 89.25 549 GLN A C 1
ATOM 4287 O O . GLN A 1 549 ? 7.500 17.450 13.137 1.00 89.25 549 GLN A O 1
ATOM 4292 N N . GLN A 1 550 ? 5.738 18.253 14.245 1.00 90.12 550 GLN A N 1
ATOM 4293 C CA . GLN A 1 550 ? 5.673 19.503 13.481 1.00 90.12 550 GLN A CA 1
ATOM 4294 C C . GLN A 1 550 ? 6.932 20.357 13.684 1.00 90.12 550 GLN A C 1
ATOM 4296 O O . GLN A 1 550 ? 7.433 20.941 12.726 1.00 90.12 550 GLN A O 1
ATOM 4301 N N . ALA A 1 551 ? 7.487 20.403 14.899 1.00 89.69 551 ALA A N 1
ATOM 4302 C CA . ALA A 1 551 ? 8.737 21.118 15.151 1.00 89.69 551 ALA A CA 1
ATOM 4303 C C . ALA A 1 551 ? 9.935 20.478 14.420 1.00 89.69 551 ALA A C 1
ATOM 4305 O O . ALA A 1 551 ? 10.838 21.197 13.984 1.00 89.69 551 ALA A O 1
ATOM 4306 N N . ILE A 1 552 ? 9.937 19.150 14.251 1.00 90.19 552 ILE A N 1
ATOM 4307 C CA . ILE A 1 552 ? 10.944 18.417 13.464 1.00 90.19 552 ILE A CA 1
ATOM 4308 C C . ILE A 1 552 ? 10.803 18.747 11.972 1.00 90.19 552 ILE A C 1
ATOM 4310 O O . ILE A 1 552 ? 11.798 19.079 11.323 1.00 90.19 552 ILE A O 1
ATOM 4314 N N . VAL A 1 553 ? 9.576 18.751 11.442 1.00 90.44 553 VAL A N 1
ATOM 4315 C CA . VAL A 1 553 ? 9.287 19.181 10.061 1.00 90.44 553 VAL A CA 1
ATOM 4316 C C . VAL A 1 553 ? 9.753 20.618 9.822 1.00 90.44 553 VAL A C 1
ATOM 4318 O O . VAL A 1 553 ? 10.416 20.893 8.821 1.00 90.44 553 VAL A O 1
ATOM 4321 N N . ASP A 1 554 ? 9.474 21.528 10.756 1.00 90.12 554 ASP A N 1
ATOM 4322 C CA . ASP A 1 554 ? 9.898 22.927 10.664 1.00 90.12 554 ASP A CA 1
ATOM 4323 C C . ASP A 1 554 ? 11.433 23.051 10.653 1.00 90.12 554 ASP A C 1
ATOM 4325 O O . ASP A 1 554 ? 11.988 23.843 9.887 1.00 90.12 554 ASP A O 1
ATOM 4329 N N . GLN A 1 555 ? 12.146 22.240 11.444 1.00 89.56 555 GLN A N 1
ATOM 4330 C CA . GLN A 1 555 ? 13.613 22.187 11.420 1.00 89.56 555 GLN A CA 1
ATOM 4331 C C . GLN A 1 555 ? 14.160 21.628 10.102 1.00 89.56 555 GLN A C 1
ATOM 4333 O O . GLN A 1 555 ? 15.088 22.212 9.536 1.00 89.56 555 GLN A O 1
ATOM 4338 N N . ALA A 1 556 ? 13.583 20.544 9.579 1.00 87.94 556 ALA A N 1
ATOM 4339 C CA . ALA A 1 556 ? 13.970 19.978 8.287 1.00 87.94 556 ALA A CA 1
ATOM 4340 C C . ALA A 1 556 ? 13.720 20.973 7.139 1.00 87.94 556 ALA A C 1
ATOM 4342 O O . ALA A 1 556 ? 14.531 21.088 6.218 1.00 87.94 556 ALA A O 1
ATOM 4343 N N . GLN A 1 557 ? 12.647 21.764 7.230 1.00 92.50 557 GLN A N 1
ATOM 4344 C CA . GLN A 1 557 ? 12.316 22.809 6.263 1.00 92.50 557 GLN A CA 1
ATOM 4345 C C . GLN A 1 557 ? 13.339 23.948 6.283 1.00 92.50 557 GLN A C 1
ATOM 4347 O O . GLN A 1 557 ? 13.720 24.450 5.222 1.00 92.50 557 GLN A O 1
ATOM 4352 N N . VAL A 1 558 ? 13.797 24.354 7.471 1.00 92.62 558 VAL A N 1
ATOM 4353 C CA . VAL A 1 558 ? 14.883 25.333 7.623 1.00 92.62 558 VAL A CA 1
ATOM 4354 C C . VAL A 1 558 ? 16.180 24.790 7.021 1.00 92.62 558 VAL A C 1
ATOM 4356 O O . VAL A 1 558 ? 16.790 25.484 6.210 1.00 92.62 558 VAL A O 1
ATOM 4359 N N . ALA A 1 559 ? 16.556 23.546 7.330 1.00 88.94 559 ALA A N 1
ATOM 4360 C CA . ALA A 1 559 ? 17.766 22.916 6.795 1.00 88.94 559 ALA A CA 1
ATOM 4361 C C . ALA A 1 559 ? 17.747 22.810 5.258 1.00 88.94 559 ALA A C 1
ATOM 4363 O O . ALA A 1 559 ? 18.755 23.084 4.605 1.00 88.94 559 ALA A O 1
ATOM 4364 N N . TYR A 1 560 ? 16.594 22.481 4.667 1.00 92.88 560 TYR A N 1
ATOM 4365 C CA . TYR A 1 560 ? 16.410 22.487 3.214 1.00 92.88 560 TYR A CA 1
ATOM 4366 C C . TYR A 1 560 ? 16.592 23.886 2.613 1.00 92.88 560 TYR A C 1
ATOM 4368 O O . TYR A 1 560 ? 17.322 24.053 1.636 1.00 92.88 560 TYR A O 1
ATOM 4376 N N . ASN A 1 561 ? 15.982 24.910 3.216 1.00 92.19 561 ASN A N 1
ATOM 4377 C CA . ASN A 1 561 ? 16.104 26.288 2.737 1.00 92.19 561 ASN A CA 1
ATOM 4378 C C . ASN 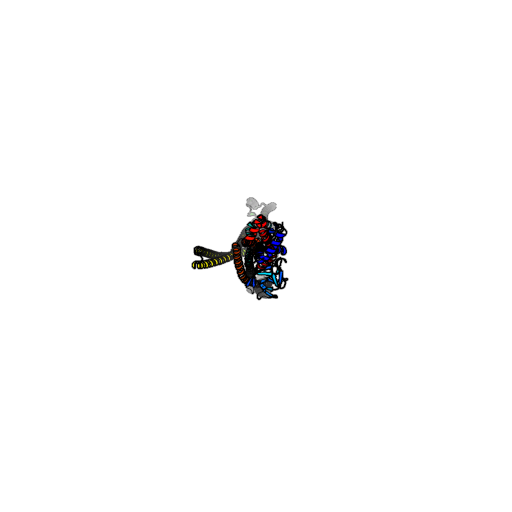A 1 561 ? 17.557 26.797 2.809 1.00 92.19 561 ASN A C 1
ATOM 4380 O O . ASN A 1 561 ? 18.016 27.470 1.886 1.00 92.19 561 ASN A O 1
ATOM 4384 N N . GLU A 1 562 ? 18.294 26.452 3.869 1.00 91.56 562 GLU A N 1
ATOM 4385 C CA . GLU A 1 562 ? 19.718 26.782 4.015 1.00 91.56 562 GLU A CA 1
ATOM 4386 C C . GLU A 1 562 ? 20.589 26.057 2.975 1.00 91.56 562 GLU A C 1
ATOM 4388 O O . GLU A 1 562 ? 21.476 26.674 2.382 1.00 91.56 562 GLU A O 1
ATOM 4393 N N . ALA A 1 563 ? 20.314 24.778 2.691 1.00 89.94 563 ALA A N 1
ATOM 4394 C CA . ALA A 1 563 ? 21.015 24.023 1.652 1.00 89.94 563 ALA A CA 1
ATOM 4395 C C . ALA A 1 563 ? 20.764 24.610 0.251 1.00 89.94 563 ALA A C 1
ATOM 4397 O O . ALA A 1 563 ? 21.698 24.753 -0.541 1.00 89.94 563 ALA A O 1
ATOM 4398 N N . VAL A 1 564 ? 19.519 25.008 -0.041 1.00 92.88 564 VAL A N 1
ATOM 4399 C CA . VAL A 1 564 ? 19.140 25.666 -1.302 1.00 92.88 564 VAL A CA 1
ATOM 4400 C C . VAL A 1 564 ? 19.877 26.993 -1.457 1.00 92.88 564 VAL A C 1
ATOM 4402 O O . VAL A 1 564 ? 20.447 27.258 -2.515 1.00 92.88 564 VAL A O 1
ATOM 4405 N N . GLN A 1 565 ? 19.937 27.794 -0.392 1.00 92.31 565 GLN A N 1
ATOM 4406 C CA . GLN A 1 565 ? 20.690 29.044 -0.395 1.00 92.31 565 GLN A CA 1
ATOM 4407 C C . GLN A 1 565 ? 22.188 28.801 -0.643 1.00 92.31 565 GLN A C 1
ATOM 4409 O O . GLN A 1 565 ? 22.789 29.486 -1.470 1.00 92.31 565 GLN A O 1
ATOM 4414 N N . ALA A 1 566 ? 22.790 27.810 0.023 1.00 88.69 566 ALA A N 1
ATOM 4415 C CA . ALA A 1 566 ? 24.199 27.467 -0.161 1.00 88.69 566 ALA A CA 1
ATOM 4416 C C . ALA A 1 566 ? 24.507 27.017 -1.600 1.00 88.69 566 ALA A C 1
ATOM 4418 O O . ALA A 1 566 ? 25.515 27.440 -2.170 1.00 88.69 566 ALA A O 1
ATOM 4419 N N . ARG A 1 567 ? 23.627 26.217 -2.219 1.00 94.56 567 ARG A N 1
ATOM 4420 C CA . ARG A 1 567 ? 23.719 25.850 -3.641 1.00 94.56 567 ARG A CA 1
ATOM 4421 C C . ARG A 1 567 ? 23.683 27.090 -4.534 1.00 94.56 567 ARG A C 1
ATOM 4423 O O . ARG A 1 567 ? 24.548 27.244 -5.391 1.00 94.56 567 ARG A O 1
ATOM 4430 N N . ASP A 1 568 ? 22.717 27.981 -4.328 1.00 92.31 568 ASP A N 1
ATOM 4431 C CA . ASP A 1 568 ? 22.535 29.170 -5.172 1.00 92.31 568 ASP A CA 1
ATOM 4432 C C . ASP A 1 568 ? 23.717 30.143 -5.074 1.00 92.31 568 ASP A C 1
ATOM 4434 O O . ASP A 1 568 ? 24.170 30.694 -6.084 1.00 92.31 568 ASP A O 1
ATOM 4438 N N . GLU A 1 569 ? 24.284 30.306 -3.877 1.00 91.50 569 GLU A N 1
ATOM 4439 C CA . GLU A 1 569 ? 25.510 31.078 -3.663 1.00 91.50 569 GLU A CA 1
ATOM 4440 C C . GLU A 1 569 ? 26.705 30.469 -4.415 1.00 91.50 569 GLU A C 1
ATOM 4442 O O . GLU A 1 569 ? 27.503 31.208 -5.003 1.00 91.50 569 GLU A O 1
ATOM 4447 N N . LYS A 1 570 ? 26.821 29.134 -4.447 1.00 91.88 570 LYS A N 1
ATOM 4448 C CA . LYS A 1 570 ? 27.891 28.423 -5.167 1.00 91.88 570 LYS A CA 1
ATOM 4449 C C . LYS A 1 570 ? 27.709 28.462 -6.681 1.00 91.88 570 LYS A C 1
ATOM 4451 O O . LYS A 1 570 ? 28.686 28.716 -7.382 1.00 91.88 570 LYS A O 1
ATOM 4456 N N . ALA A 1 571 ? 26.481 28.330 -7.175 1.00 87.81 571 ALA A N 1
ATOM 4457 C CA . ALA A 1 571 ? 26.158 28.477 -8.593 1.00 87.81 571 ALA A CA 1
ATOM 4458 C C . ALA A 1 571 ? 26.498 29.891 -9.094 1.00 87.81 571 ALA A C 1
ATOM 4460 O O . ALA A 1 571 ? 27.147 30.054 -10.126 1.00 87.81 571 ALA A O 1
ATOM 4461 N N . THR A 1 572 ? 26.165 30.915 -8.301 1.00 89.31 572 THR A N 1
ATOM 4462 C CA . THR A 1 572 ? 26.497 32.318 -8.605 1.00 89.31 572 THR A CA 1
ATOM 4463 C C . THR A 1 572 ? 28.011 32.574 -8.571 1.00 89.31 572 THR A C 1
ATOM 4465 O O . THR A 1 572 ? 28.535 33.343 -9.378 1.00 89.31 572 THR A O 1
ATOM 4468 N N . GLN A 1 573 ? 28.750 31.952 -7.643 1.00 88.44 573 GLN A N 1
ATOM 4469 C CA . GLN A 1 573 ? 30.219 32.035 -7.617 1.00 88.44 573 GLN A CA 1
ATOM 4470 C C . GLN A 1 573 ? 30.845 31.391 -8.859 1.00 88.44 573 GLN A C 1
ATOM 4472 O O . GLN A 1 573 ? 31.785 31.958 -9.415 1.00 88.44 573 GLN A O 1
ATOM 4477 N N . LEU A 1 574 ? 30.308 30.255 -9.309 1.00 87.56 574 LEU A N 1
ATOM 4478 C CA . LEU A 1 574 ? 30.799 29.524 -10.476 1.00 87.56 574 LEU A CA 1
ATOM 4479 C C . LEU A 1 574 ? 30.622 30.318 -11.783 1.00 87.56 574 LEU A C 1
ATOM 4481 O O . LEU A 1 574 ? 31.526 30.328 -12.614 1.00 87.56 574 LEU A O 1
ATOM 4485 N N . GLU A 1 575 ? 29.511 31.049 -11.935 1.00 86.62 575 GLU A N 1
ATOM 4486 C CA . GLU A 1 575 ? 29.218 31.895 -13.110 1.00 86.62 575 GLU A CA 1
ATOM 4487 C C . GLU A 1 575 ? 30.239 33.037 -13.310 1.00 86.62 575 GLU A C 1
ATOM 4489 O O . GLU A 1 575 ? 30.440 33.518 -14.425 1.00 86.62 575 GLU A O 1
ATOM 4494 N N . ASN A 1 576 ? 30.922 33.460 -12.240 1.00 84.06 576 ASN A N 1
ATOM 4495 C CA . ASN A 1 576 ? 31.879 34.571 -12.252 1.00 84.06 576 ASN A CA 1
ATOM 4496 C C . ASN A 1 576 ? 33.353 34.135 -12.405 1.00 84.06 576 ASN A C 1
ATOM 4498 O O . ASN A 1 576 ? 34.246 34.985 -12.331 1.00 84.06 576 ASN A O 1
ATOM 4502 N N . LEU A 1 577 ? 33.628 32.840 -12.594 1.00 85.19 577 LEU A N 1
ATOM 4503 C CA . LEU A 1 577 ? 34.978 32.270 -12.692 1.00 85.19 577 LEU A CA 1
ATOM 4504 C C . LEU A 1 577 ? 35.275 31.760 -14.112 1.00 85.19 577 LEU A C 1
ATOM 4506 O O . LEU A 1 577 ? 34.389 31.267 -14.803 1.00 85.19 577 LEU A O 1
ATOM 4510 N N . GLU A 1 578 ? 36.535 31.857 -14.556 1.00 78.50 578 GLU A N 1
ATOM 4511 C CA . GLU A 1 578 ? 36.932 31.326 -15.869 1.00 78.50 578 GLU A CA 1
ATOM 4512 C C . GLU A 1 578 ? 36.941 29.780 -15.869 1.00 78.50 578 GLU A C 1
ATOM 4514 O O . GLU A 1 578 ? 37.570 29.181 -14.980 1.00 78.50 578 GLU A O 1
ATOM 4519 N N . PRO A 1 579 ? 36.305 29.130 -16.869 1.00 72.50 579 PRO A N 1
ATOM 4520 C CA . PRO A 1 579 ? 36.351 27.680 -17.043 1.00 72.50 579 PRO A CA 1
ATOM 4521 C C . PRO A 1 579 ? 37.798 27.262 -17.348 1.00 72.50 579 PRO A C 1
ATOM 4523 O O . PRO A 1 579 ? 38.426 27.864 -18.210 1.00 72.50 579 PRO A O 1
ATOM 4526 N N . GLU A 1 580 ? 38.317 26.264 -16.619 1.00 75.31 580 GLU A N 1
ATOM 4527 C CA . GLU A 1 580 ? 39.729 25.796 -16.538 1.00 75.31 580 GLU A CA 1
ATOM 4528 C C . GLU A 1 580 ? 40.587 26.385 -15.402 1.00 75.31 580 GLU A C 1
ATOM 4530 O O . GLU A 1 580 ? 41.682 25.877 -15.135 1.00 75.31 580 GLU A O 1
ATOM 4535 N N . SER A 1 581 ? 40.114 27.396 -14.665 1.00 78.38 581 SER A N 1
ATOM 4536 C CA . SER A 1 581 ? 40.834 27.846 -13.467 1.00 78.38 581 SER A CA 1
ATOM 4537 C C . SER A 1 581 ? 40.737 26.815 -12.333 1.00 78.38 581 SER A C 1
ATOM 4539 O O . SER A 1 581 ? 39.714 26.161 -12.131 1.00 78.38 581 SER A O 1
ATOM 4541 N N . THR A 1 582 ? 41.797 26.680 -11.532 1.00 81.75 582 THR A N 1
ATOM 4542 C CA . THR A 1 582 ? 41.799 25.784 -10.360 1.00 81.75 582 THR A CA 1
ATOM 4543 C C . THR A 1 582 ? 40.694 26.145 -9.359 1.00 81.75 582 THR A C 1
ATOM 4545 O O . THR A 1 582 ? 40.173 25.287 -8.648 1.00 81.75 582 THR A O 1
ATOM 4548 N N . GLU A 1 583 ? 40.337 27.429 -9.307 1.00 83.81 583 GLU A N 1
ATOM 4549 C CA . GLU A 1 583 ? 39.288 27.980 -8.452 1.00 83.81 583 GLU A CA 1
ATOM 4550 C C . GLU A 1 583 ? 37.889 27.596 -8.967 1.00 83.81 583 GLU A C 1
ATOM 4552 O O . GLU A 1 583 ? 37.047 27.213 -8.159 1.00 83.81 583 GLU A O 1
ATOM 4557 N N . TYR A 1 584 ? 37.679 27.554 -10.293 1.00 88.31 584 TYR A N 1
ATOM 4558 C CA . TYR A 1 584 ? 36.453 27.032 -10.918 1.00 88.31 584 TYR A CA 1
ATOM 4559 C C . TYR A 1 584 ? 36.205 25.570 -10.541 1.00 88.31 584 TYR A C 1
ATOM 4561 O O . TYR A 1 584 ? 35.165 25.261 -9.971 1.00 88.31 584 TYR A O 1
ATOM 4569 N N . ALA A 1 585 ? 37.189 24.687 -10.751 1.00 80.88 585 ALA A N 1
ATOM 4570 C CA . ALA A 1 585 ? 37.058 23.263 -10.417 1.00 80.88 585 ALA A CA 1
ATOM 4571 C C . ALA A 1 585 ? 36.781 23.025 -8.918 1.00 80.88 585 ALA A C 1
ATOM 4573 O O . ALA A 1 585 ? 36.117 22.065 -8.534 1.00 80.88 585 ALA A O 1
ATOM 4574 N N . THR A 1 586 ? 37.280 23.917 -8.054 1.00 86.75 586 THR A N 1
ATOM 4575 C CA . THR A 1 586 ? 37.029 23.851 -6.609 1.00 86.75 586 THR A CA 1
ATOM 4576 C C . THR A 1 586 ? 35.598 24.273 -6.264 1.00 86.75 586 THR A C 1
ATOM 4578 O O . THR A 1 586 ? 34.950 23.621 -5.447 1.00 86.75 586 THR A O 1
ATOM 4581 N N . VAL A 1 587 ? 35.089 25.350 -6.871 1.00 88.06 587 VAL A N 1
ATOM 4582 C CA . VAL A 1 587 ? 33.712 25.825 -6.648 1.00 88.06 587 VAL A CA 1
ATOM 4583 C C . VAL A 1 587 ? 32.686 24.888 -7.292 1.00 88.06 587 VAL A C 1
ATOM 4585 O O . VAL A 1 587 ? 31.630 24.678 -6.708 1.00 88.06 587 VAL A O 1
ATOM 4588 N N . GLU A 1 588 ? 33.009 24.263 -8.425 1.00 88.44 588 GLU A N 1
ATOM 4589 C CA . GLU A 1 588 ? 32.177 23.249 -9.089 1.00 88.44 588 GLU A CA 1
ATOM 4590 C C . GLU A 1 588 ? 31.977 22.016 -8.195 1.00 88.44 588 GLU A C 1
ATOM 4592 O O . GLU A 1 588 ? 30.849 21.572 -7.993 1.00 88.44 588 GLU A O 1
ATOM 4597 N N . ALA A 1 589 ? 33.049 21.523 -7.566 1.00 85.69 589 ALA A N 1
ATOM 4598 C CA . ALA A 1 589 ? 32.956 20.436 -6.592 1.00 85.69 589 ALA A CA 1
ATOM 4599 C C . ALA A 1 589 ? 32.117 20.825 -5.358 1.00 85.69 589 ALA A C 1
ATOM 4601 O O . ALA A 1 589 ? 31.316 20.027 -4.877 1.00 85.69 589 ALA A O 1
ATOM 4602 N N . GLN A 1 590 ? 32.255 22.063 -4.866 1.00 89.81 590 GLN A N 1
ATOM 4603 C CA . GLN A 1 590 ? 31.439 22.577 -3.756 1.00 89.81 590 GLN A CA 1
ATOM 4604 C C . GLN A 1 590 ? 29.965 22.766 -4.138 1.00 89.81 590 GLN A C 1
ATOM 4606 O O . GLN A 1 590 ? 29.095 22.617 -3.283 1.00 89.81 590 GLN A O 1
ATOM 4611 N N . LEU A 1 591 ? 29.675 23.108 -5.397 1.00 90.75 591 LEU A N 1
ATOM 4612 C CA . LEU A 1 591 ? 28.311 23.197 -5.911 1.00 90.75 591 LEU A CA 1
ATOM 4613 C C . LEU A 1 591 ? 27.666 21.811 -5.960 1.00 90.75 591 LEU A C 1
ATOM 4615 O O . LEU A 1 591 ? 26.565 21.660 -5.446 1.00 90.75 591 LEU A O 1
ATOM 4619 N N . GLN A 1 592 ? 28.368 20.797 -6.473 1.00 89.00 592 GLN A N 1
ATOM 4620 C CA . GLN A 1 592 ? 27.881 19.412 -6.455 1.00 89.00 592 GLN A CA 1
ATOM 4621 C C . GLN A 1 592 ? 27.622 18.909 -5.028 1.00 89.00 592 GLN A C 1
ATOM 4623 O O . GLN A 1 592 ? 26.622 18.242 -4.772 1.00 89.00 592 GLN A O 1
ATOM 4628 N N . GLU A 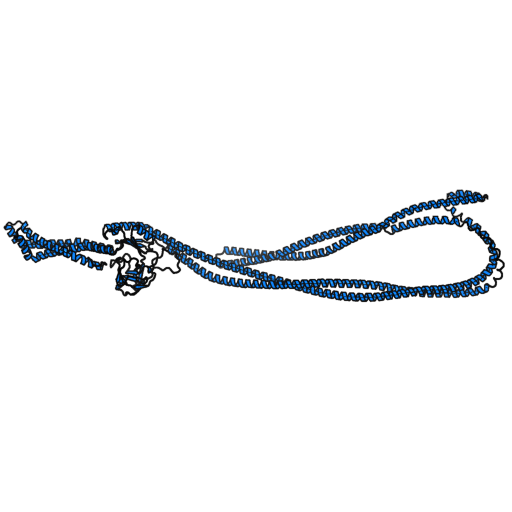1 593 ? 28.491 19.259 -4.078 1.00 89.06 593 GLU A N 1
ATOM 4629 C CA . GLU A 1 593 ? 28.310 18.917 -2.664 1.00 89.06 593 GLU A CA 1
ATOM 4630 C C . GLU A 1 593 ? 27.077 19.621 -2.060 1.00 89.06 593 GLU A C 1
ATOM 4632 O O . GLU A 1 593 ? 26.305 19.007 -1.322 1.00 89.06 593 GLU A O 1
ATOM 4637 N N . ALA A 1 594 ? 26.827 20.882 -2.433 1.00 88.25 594 ALA A N 1
ATOM 4638 C CA . ALA A 1 594 ? 25.628 21.616 -2.034 1.00 88.25 594 ALA A CA 1
ATOM 4639 C C . ALA A 1 594 ? 24.344 21.076 -2.700 1.00 88.25 594 ALA A C 1
ATOM 4641 O O . ALA A 1 594 ? 23.311 20.993 -2.042 1.00 88.25 594 ALA A O 1
ATOM 4642 N N . GLU A 1 595 ? 24.387 20.660 -3.969 1.00 88.75 595 GLU A N 1
ATOM 4643 C CA . GLU A 1 595 ? 23.262 20.017 -4.673 1.00 88.75 595 GLU A CA 1
ATOM 4644 C C . GLU A 1 595 ? 22.899 18.659 -4.058 1.00 88.75 595 GLU A C 1
ATOM 4646 O O . GLU A 1 595 ? 21.717 18.344 -3.874 1.00 88.75 595 GLU A O 1
ATOM 4651 N N . ALA A 1 596 ? 23.907 17.878 -3.662 1.00 89.69 596 ALA A N 1
ATOM 4652 C CA . ALA A 1 596 ? 23.707 16.641 -2.915 1.00 89.69 596 ALA A CA 1
ATOM 4653 C C . ALA A 1 596 ? 23.053 16.912 -1.549 1.00 89.69 596 ALA A C 1
ATOM 4655 O O . ALA A 1 596 ? 22.111 16.213 -1.170 1.00 89.69 596 ALA A O 1
ATOM 4656 N N . LEU A 1 597 ? 23.482 17.964 -0.843 1.00 91.31 597 LEU A N 1
ATOM 4657 C CA . LEU A 1 597 ? 22.899 18.365 0.440 1.00 91.31 597 LEU A CA 1
ATOM 4658 C C . LEU A 1 597 ? 21.446 18.855 0.301 1.00 91.31 597 LEU A C 1
ATOM 4660 O O . LEU A 1 597 ? 20.609 18.531 1.144 1.00 91.31 597 LEU A O 1
ATOM 4664 N N . VAL A 1 598 ? 21.116 19.587 -0.770 1.00 90.44 598 VAL A N 1
ATOM 4665 C CA . VAL A 1 598 ? 19.730 19.974 -1.102 1.00 90.44 598 VAL A CA 1
ATOM 4666 C C . VAL A 1 598 ? 18.864 18.738 -1.305 1.00 90.44 598 VAL A C 1
ATOM 4668 O O . VAL A 1 598 ? 17.767 18.659 -0.759 1.00 90.44 598 VAL A O 1
ATOM 4671 N N . THR A 1 599 ? 19.363 17.755 -2.051 1.00 88.69 599 THR A N 1
ATOM 4672 C CA . THR A 1 599 ? 18.634 16.505 -2.309 1.00 88.69 599 THR A CA 1
ATOM 4673 C C . THR A 1 599 ? 18.414 15.723 -1.013 1.00 88.69 599 THR A C 1
ATOM 4675 O O . THR A 1 599 ? 17.301 15.291 -0.726 1.00 88.69 599 THR A O 1
ATOM 4678 N N . GLN A 1 600 ? 19.449 15.606 -0.179 1.00 90.56 600 GLN A N 1
ATOM 4679 C CA . GLN A 1 600 ? 19.366 14.930 1.114 1.00 90.56 600 GLN A CA 1
ATOM 4680 C C . GLN A 1 600 ? 18.346 15.597 2.046 1.00 90.56 600 GLN A C 1
ATOM 4682 O O . GLN A 1 600 ? 17.467 14.924 2.578 1.00 90.56 600 GLN A O 1
ATOM 4687 N N . THR A 1 601 ? 18.436 16.916 2.225 1.00 90.44 601 THR A N 1
ATOM 4688 C CA . THR A 1 601 ? 17.535 17.671 3.113 1.00 90.44 601 THR A CA 1
ATOM 4689 C C . THR A 1 601 ? 16.101 17.724 2.587 1.00 90.44 601 THR A C 1
ATOM 4691 O O . THR A 1 601 ? 15.170 17.705 3.389 1.00 90.44 601 THR A O 1
ATOM 4694 N N . HIS A 1 602 ? 15.897 17.711 1.265 1.00 92.12 602 HIS A N 1
ATOM 4695 C CA . HIS A 1 602 ? 14.570 17.577 0.661 1.00 92.12 602 HIS A CA 1
ATOM 4696 C C . HIS A 1 602 ? 13.936 16.219 0.969 1.00 92.12 602 HIS A C 1
ATOM 4698 O O . HIS A 1 602 ? 12.771 16.158 1.364 1.00 92.12 602 HIS A O 1
ATOM 4704 N N . ASN A 1 603 ? 14.707 15.138 0.832 1.00 88.75 603 ASN A N 1
ATOM 4705 C CA . ASN A 1 603 ? 14.241 13.790 1.143 1.00 88.75 603 ASN A CA 1
ATOM 4706 C C . ASN A 1 603 ? 13.911 13.656 2.636 1.00 88.75 603 ASN A C 1
ATOM 4708 O O . ASN A 1 603 ? 12.867 13.106 2.974 1.00 88.75 603 ASN A O 1
ATOM 4712 N N . THR A 1 604 ? 14.738 14.222 3.524 1.00 89.75 604 THR A N 1
ATOM 4713 C CA . THR A 1 604 ? 14.449 14.273 4.966 1.00 89.75 604 THR A CA 1
ATOM 4714 C C . THR A 1 604 ? 13.176 15.064 5.260 1.00 89.75 604 THR A C 1
ATOM 4716 O O . THR A 1 604 ? 12.298 14.553 5.941 1.00 89.75 604 THR A O 1
ATOM 4719 N N . LEU A 1 605 ? 13.020 16.271 4.708 1.00 91.50 605 LEU A N 1
ATOM 4720 C CA . LEU A 1 605 ? 11.801 17.070 4.877 1.00 91.50 605 LEU A CA 1
ATOM 4721 C C . LEU A 1 605 ? 10.552 16.310 4.412 1.00 91.50 605 LEU A C 1
ATOM 4723 O O . LEU A 1 605 ? 9.537 16.317 5.101 1.00 91.50 605 LEU A O 1
ATOM 4727 N N . THR A 1 606 ? 10.637 15.643 3.263 1.00 87.88 606 THR A N 1
ATOM 4728 C CA . THR A 1 606 ? 9.523 14.875 2.696 1.00 87.88 606 THR A CA 1
ATOM 4729 C C . THR A 1 606 ? 9.174 13.674 3.579 1.00 87.88 606 THR A C 1
ATOM 4731 O O . THR A 1 606 ? 7.995 13.425 3.824 1.00 87.88 606 THR A O 1
ATOM 4734 N N . ALA A 1 607 ? 10.176 12.971 4.114 1.00 86.75 607 ALA A N 1
ATOM 4735 C CA . ALA A 1 607 ? 9.974 11.864 5.048 1.00 86.75 607 ALA A CA 1
ATOM 4736 C C . ALA A 1 607 ? 9.315 12.327 6.361 1.00 86.75 607 ALA A C 1
ATOM 4738 O O . ALA A 1 607 ? 8.333 11.730 6.791 1.00 86.75 607 ALA A O 1
ATOM 4739 N N . GLU A 1 608 ? 9.779 13.431 6.954 1.00 88.75 608 GLU A N 1
ATOM 4740 C CA . GLU A 1 608 ? 9.194 13.977 8.191 1.00 88.75 608 GLU A CA 1
ATOM 4741 C C . GLU A 1 608 ? 7.779 14.551 7.968 1.00 88.75 608 GLU A C 1
ATOM 4743 O O . GLU A 1 608 ? 6.927 14.508 8.855 1.00 88.75 608 GLU A O 1
ATOM 4748 N N . GLN A 1 609 ? 7.484 15.079 6.773 1.00 86.56 609 GLN A N 1
ATOM 4749 C CA . GLN A 1 609 ? 6.124 15.495 6.403 1.00 86.56 609 GLN A CA 1
ATOM 4750 C C . GLN A 1 609 ? 5.187 14.294 6.222 1.00 86.56 609 GLN A C 1
ATOM 4752 O O . GLN A 1 609 ? 4.007 14.380 6.576 1.00 86.56 609 GLN A O 1
ATOM 4757 N N . ALA A 1 610 ? 5.700 13.173 5.706 1.00 83.88 610 ALA A N 1
ATOM 4758 C CA . ALA A 1 610 ? 4.938 11.940 5.541 1.00 83.88 610 ALA A CA 1
ATOM 4759 C C . ALA A 1 610 ? 4.572 11.287 6.887 1.00 83.88 610 ALA A C 1
ATOM 4761 O O . ALA A 1 610 ? 3.495 10.703 6.993 1.00 83.88 610 ALA A O 1
ATOM 4762 N N . THR A 1 611 ? 5.401 11.433 7.928 1.00 87.62 611 THR A N 1
ATOM 4763 C CA . THR A 1 611 ? 5.105 10.926 9.285 1.00 87.62 611 THR A CA 1
ATOM 4764 C C . THR A 1 611 ? 4.115 11.806 10.055 1.00 87.62 611 THR A C 1
ATOM 4766 O O . THR A 1 611 ? 3.359 11.305 10.887 1.00 87.62 611 THR A O 1
ATOM 4769 N N . LEU A 1 612 ? 4.049 13.108 9.759 1.00 89.75 612 LEU A N 1
ATOM 4770 C CA . LEU A 1 612 ? 3.137 14.046 10.423 1.00 89.75 612 LEU A CA 1
ATOM 4771 C C . LEU A 1 612 ? 1.668 13.897 9.977 1.00 89.75 612 LEU A C 1
ATOM 4773 O O . LEU A 1 612 ? 0.752 14.039 10.790 1.00 89.75 612 LEU A O 1
ATOM 4777 N N . ALA A 1 613 ? 1.426 13.611 8.694 1.00 81.81 613 ALA A N 1
ATOM 4778 C CA . ALA A 1 613 ? 0.081 13.486 8.123 1.00 81.81 613 ALA A CA 1
ATOM 4779 C C . ALA A 1 613 ? -0.836 12.456 8.836 1.00 81.81 613 ALA A C 1
ATOM 4781 O O . ALA A 1 613 ? -1.968 12.822 9.170 1.00 81.81 613 ALA A O 1
ATOM 4782 N N . PRO A 1 614 ? -0.401 11.209 9.125 1.00 85.50 614 PRO A N 1
ATOM 4783 C CA . PRO A 1 614 ? -1.233 10.237 9.841 1.00 85.50 614 PRO A CA 1
ATOM 4784 C C . PRO A 1 614 ? -1.487 10.622 11.309 1.00 85.50 614 PRO A C 1
ATOM 4786 O O . PRO A 1 614 ? -2.578 10.370 11.823 1.00 85.50 614 PRO A O 1
ATOM 4789 N N . LEU A 1 615 ? -0.540 11.292 11.979 1.00 87.44 615 LEU A N 1
ATOM 4790 C CA . LEU A 1 615 ? -0.729 11.791 13.350 1.00 87.44 615 LEU A CA 1
ATOM 4791 C C . LEU A 1 615 ? -1.800 12.890 13.401 1.00 87.44 615 LEU A C 1
ATOM 4793 O O . LEU A 1 615 ? -2.660 12.892 14.282 1.00 87.44 615 LEU A O 1
ATOM 4797 N N . ILE A 1 616 ? -1.792 13.793 12.414 1.00 87.75 616 ILE A N 1
ATOM 4798 C CA . ILE A 1 616 ? -2.816 14.831 12.237 1.00 87.75 616 ILE A CA 1
ATOM 4799 C C . ILE A 1 616 ? -4.203 14.213 12.051 1.00 87.75 616 ILE A C 1
ATOM 4801 O O . ILE A 1 616 ? -5.141 14.682 12.702 1.00 87.75 616 ILE A O 1
ATOM 4805 N N . ALA A 1 617 ? -4.316 13.176 11.214 1.00 86.81 617 ALA A N 1
ATOM 4806 C CA . ALA A 1 617 ? -5.567 12.464 10.966 1.00 86.81 617 ALA A CA 1
ATOM 4807 C C . ALA A 1 617 ? -6.079 11.746 12.226 1.00 86.81 617 ALA A C 1
ATOM 4809 O O . ALA A 1 617 ? -7.249 11.889 12.571 1.00 86.81 617 ALA A O 1
ATOM 4810 N N . THR A 1 618 ? -5.189 11.072 12.960 1.00 87.50 618 THR A N 1
ATOM 4811 C CA . THR A 1 618 ? -5.514 10.389 14.226 1.00 87.50 618 THR A CA 1
ATOM 4812 C C . THR A 1 618 ? -6.030 11.378 15.277 1.00 87.50 618 THR A C 1
ATOM 4814 O O . THR A 1 618 ? -7.033 11.126 15.941 1.00 87.50 618 THR A O 1
ATOM 4817 N N . ARG A 1 619 ? -5.396 12.552 15.394 1.00 91.88 619 ARG A N 1
ATOM 4818 C CA . ARG A 1 619 ? -5.833 13.632 16.295 1.00 91.88 619 ARG A CA 1
ATOM 4819 C C . ARG A 1 619 ? -7.192 14.213 15.900 1.00 91.88 619 ARG A C 1
ATOM 4821 O O . ARG A 1 619 ? -8.006 14.485 16.779 1.00 91.88 619 ARG A O 1
ATOM 4828 N N . ASP A 1 620 ? -7.464 14.384 14.607 1.00 86.88 620 ASP A N 1
ATOM 4829 C CA . ASP A 1 620 ? -8.770 14.870 14.138 1.00 86.88 620 ASP A CA 1
ATOM 4830 C C . ASP A 1 620 ? -9.884 13.831 14.378 1.00 86.88 620 ASP A C 1
ATOM 4832 O O . ASP A 1 620 ? -10.997 14.194 14.763 1.00 86.88 620 ASP A O 1
ATOM 4836 N N . GLU A 1 621 ? -9.581 12.540 14.220 1.00 87.19 621 GLU A N 1
ATOM 4837 C CA . GLU A 1 621 ? -10.514 11.440 14.487 1.00 87.19 621 GLU A CA 1
ATOM 4838 C C . GLU A 1 621 ? -10.838 11.301 15.982 1.00 87.19 621 GLU A C 1
ATOM 4840 O O . GLU A 1 621 ? -12.016 11.293 16.349 1.00 87.19 621 GLU A O 1
ATOM 4845 N N . LEU A 1 622 ? -9.824 11.305 16.855 1.00 88.25 622 LEU A N 1
ATOM 4846 C CA . LEU A 1 622 ? -10.001 11.324 18.314 1.00 88.25 622 LEU A CA 1
ATOM 4847 C C . LEU A 1 622 ? -10.812 12.549 18.770 1.00 88.25 622 LEU A C 1
ATOM 4849 O O . LEU A 1 622 ? -11.706 12.429 19.609 1.00 88.25 622 LEU A O 1
ATOM 4853 N N . SER A 1 623 ? -10.566 13.723 18.177 1.00 85.00 623 SER A N 1
ATOM 4854 C CA . SER A 1 623 ? -11.328 14.945 18.468 1.00 85.00 623 SER A CA 1
ATOM 4855 C C . SER A 1 623 ? -12.809 14.816 18.078 1.00 85.00 623 SER A C 1
ATOM 4857 O O . SER A 1 623 ? -13.694 15.216 18.840 1.00 85.00 623 SER A O 1
ATOM 4859 N N . ALA A 1 624 ? -13.104 14.205 16.927 1.00 84.12 624 ALA A N 1
ATOM 4860 C CA . ALA A 1 624 ? -14.475 13.960 16.479 1.00 84.12 624 ALA A CA 1
ATOM 4861 C C . ALA A 1 624 ? -15.206 12.919 17.349 1.00 84.12 624 ALA A C 1
ATOM 4863 O O . ALA A 1 624 ? -16.385 13.104 17.680 1.00 84.12 624 ALA A O 1
ATOM 4864 N N . GLN A 1 625 ? -14.514 11.850 17.756 1.00 86.25 625 GLN A N 1
ATOM 4865 C CA . GLN A 1 625 ? -15.049 10.841 18.676 1.00 86.25 625 GLN A CA 1
ATOM 4866 C C . GLN A 1 625 ? -15.366 11.455 20.047 1.00 86.25 625 GLN A C 1
ATOM 4868 O O . GLN A 1 625 ? -16.472 11.269 20.560 1.00 86.25 625 GLN A O 1
ATOM 4873 N N . LEU A 1 626 ? -14.457 12.274 20.587 1.00 88.25 626 LEU A N 1
ATOM 4874 C CA . LEU A 1 626 ? -14.654 12.981 21.853 1.00 88.25 626 LEU A CA 1
ATOM 4875 C C . LEU A 1 626 ? -15.851 13.943 21.792 1.00 88.25 626 LEU A C 1
ATOM 4877 O O . LEU A 1 626 ? -16.676 13.960 22.705 1.00 88.25 626 LEU A O 1
ATOM 4881 N N . SER A 1 627 ? -16.003 14.691 20.693 1.00 83.38 627 SER A N 1
ATOM 4882 C CA . SER A 1 627 ? -17.163 15.569 20.481 1.00 83.38 627 SER A CA 1
ATOM 4883 C C . SER A 1 627 ? -18.481 14.788 20.473 1.00 83.38 627 SER A C 1
ATOM 4885 O O . SER A 1 627 ? -19.457 15.220 21.083 1.00 83.38 627 SER A O 1
ATOM 4887 N N . THR A 1 628 ? -18.511 13.626 19.817 1.00 84.88 628 THR A N 1
ATOM 4888 C CA . THR A 1 628 ? -19.712 12.779 19.722 1.00 84.88 628 THR A CA 1
ATOM 4889 C C . THR A 1 628 ? -20.108 12.218 21.089 1.00 84.88 628 THR A C 1
ATOM 4891 O O . THR A 1 628 ? -21.278 12.271 21.469 1.00 84.88 628 THR A O 1
ATOM 4894 N N . ILE A 1 629 ? -19.134 11.725 21.857 1.00 86.19 629 ILE A N 1
ATOM 4895 C CA . ILE A 1 629 ? -19.355 11.206 23.212 1.00 86.19 629 ILE A CA 1
ATOM 4896 C C . ILE A 1 629 ? -19.805 12.324 24.160 1.00 86.19 629 ILE A C 1
ATOM 4898 O O . ILE A 1 629 ? -20.727 12.117 24.949 1.00 86.19 629 ILE A O 1
ATOM 4902 N N . SER A 1 630 ? -19.238 13.528 24.047 1.00 81.62 630 SER A N 1
ATOM 4903 C CA . SER A 1 630 ? -19.639 14.673 24.875 1.00 81.62 630 SER A CA 1
ATOM 4904 C C . SER A 1 630 ? -21.078 15.134 24.575 1.00 81.62 630 SER A C 1
ATOM 4906 O O . SER A 1 630 ? -21.850 15.433 25.494 1.00 81.62 630 SER A O 1
ATOM 4908 N N . GLU A 1 631 ? -21.506 15.104 23.305 1.00 82.38 631 GLU A N 1
ATOM 4909 C CA . GLU A 1 631 ? -22.902 15.362 22.913 1.00 82.38 631 GLU A CA 1
ATOM 4910 C C . GLU A 1 631 ? -23.866 14.289 23.449 1.00 82.38 631 GLU A C 1
ATOM 4912 O O . GLU A 1 631 ? -24.914 14.624 24.009 1.00 82.38 631 GLU A O 1
ATOM 4917 N N . GLN A 1 632 ? -23.506 13.005 23.341 1.00 83.00 632 GLN A N 1
ATOM 4918 C CA . GLN A 1 632 ? -24.303 11.890 23.871 1.00 83.00 632 GLN A CA 1
ATOM 4919 C C . GLN A 1 632 ? -24.433 11.951 25.397 1.00 83.00 632 GLN A C 1
ATOM 4921 O O . GLN A 1 632 ? -25.534 11.798 25.933 1.00 83.00 632 GLN A O 1
ATOM 4926 N N . LYS A 1 633 ? -23.335 12.242 26.101 1.00 84.56 633 LYS A N 1
ATOM 4927 C CA . LYS A 1 633 ? -23.314 12.429 27.556 1.00 84.56 633 LYS A CA 1
ATOM 4928 C C . LYS A 1 633 ? -24.205 13.593 27.982 1.00 84.56 633 LYS A C 1
ATOM 4930 O O . LYS A 1 633 ? -24.948 13.465 28.955 1.00 84.56 633 LYS A O 1
ATOM 4935 N N . THR A 1 634 ? -24.171 14.707 27.251 1.00 81.75 634 THR A N 1
ATOM 4936 C CA . THR A 1 634 ? -25.029 15.870 27.524 1.00 81.75 634 THR A CA 1
ATOM 4937 C C . THR A 1 634 ? -26.507 15.511 27.353 1.00 81.75 634 THR A C 1
ATOM 4939 O O . THR A 1 634 ? -27.305 15.780 28.247 1.00 81.75 634 THR A O 1
ATOM 4942 N N . ALA A 1 635 ? -26.868 14.812 26.273 1.00 79.75 635 ALA A N 1
ATOM 4943 C CA . ALA A 1 635 ? -28.245 14.382 26.027 1.00 79.75 635 ALA A CA 1
ATOM 4944 C C . ALA A 1 635 ? -28.781 13.407 27.096 1.00 79.75 635 ALA A C 1
ATOM 4946 O O . ALA A 1 635 ? -29.930 13.540 27.521 1.00 79.75 635 ALA A O 1
ATOM 4947 N N . LEU A 1 636 ? -27.961 12.453 27.559 1.00 82.50 636 LEU A N 1
ATOM 4948 C CA . LEU A 1 636 ? -28.329 11.567 28.672 1.00 82.50 636 LEU A CA 1
ATOM 4949 C C . LEU A 1 636 ? -28.437 12.335 29.997 1.00 82.50 636 LEU A C 1
ATOM 4951 O O . LEU A 1 636 ? -29.363 12.097 30.766 1.00 82.50 636 LEU A O 1
ATOM 4955 N N . THR A 1 637 ? -27.538 13.289 30.254 1.00 81.19 637 THR A N 1
ATOM 4956 C CA . THR A 1 637 ? -27.587 14.133 31.463 1.00 81.19 637 THR A CA 1
ATOM 4957 C C . THR A 1 637 ? -28.878 14.959 31.515 1.00 81.19 637 THR A C 1
ATOM 4959 O O . THR A 1 637 ? -29.514 15.049 32.565 1.00 81.19 637 THR A O 1
ATOM 4962 N N . ASP A 1 638 ? -29.318 15.502 30.378 1.00 81.50 638 ASP A N 1
ATOM 4963 C CA . ASP A 1 638 ? -30.587 16.230 30.272 1.00 81.50 638 ASP A CA 1
ATOM 4964 C C . ASP A 1 638 ? -31.804 15.314 30.513 1.00 81.50 638 ASP A C 1
ATOM 4966 O O . ASP A 1 638 ? -32.773 15.720 31.158 1.00 81.50 638 ASP A O 1
ATOM 4970 N N . GLN A 1 639 ? -31.753 14.057 30.055 1.00 79.75 639 GLN A N 1
ATOM 4971 C CA . GLN A 1 639 ? -32.795 13.059 30.337 1.00 79.75 639 GLN A CA 1
ATOM 4972 C C . GLN A 1 639 ? -32.843 12.653 31.816 1.00 79.75 639 GLN A C 1
ATOM 4974 O O . GLN A 1 639 ? -33.938 12.507 32.362 1.00 79.75 639 GLN A O 1
ATOM 4979 N N . VAL A 1 640 ? -31.689 12.522 32.482 1.00 82.38 640 VAL A N 1
ATOM 4980 C CA . VAL A 1 640 ? -31.622 12.308 33.939 1.00 82.38 640 VAL A CA 1
ATOM 4981 C C . VAL A 1 640 ? -32.293 13.469 34.674 1.00 82.38 640 VAL A C 1
ATOM 4983 O O . VAL A 1 640 ? -33.151 13.233 35.522 1.00 82.38 640 VAL A O 1
ATOM 4986 N N . ALA A 1 641 ? -31.987 14.718 34.307 1.00 77.75 641 ALA A N 1
ATOM 4987 C CA . ALA A 1 641 ? -32.578 15.898 34.941 1.00 77.75 641 ALA A CA 1
ATOM 4988 C C . ALA A 1 641 ? -34.113 15.968 34.776 1.00 77.75 641 ALA A C 1
ATOM 4990 O O . ALA A 1 641 ? -34.829 16.358 35.704 1.00 77.75 641 ALA A O 1
ATOM 4991 N N . GLU A 1 642 ? -34.638 15.559 33.618 1.00 81.12 642 GLU A N 1
ATOM 4992 C CA . GLU A 1 642 ? -36.082 15.481 33.363 1.00 81.12 642 GLU A CA 1
ATOM 4993 C C . GLU A 1 642 ? -36.756 14.387 34.215 1.00 81.12 642 GLU A C 1
ATOM 4995 O O . GLU A 1 642 ? -37.797 14.633 34.831 1.00 81.12 642 GLU A O 1
ATOM 5000 N N . LEU A 1 643 ? -36.152 13.198 34.320 1.00 82.50 643 LEU A N 1
ATOM 5001 C CA . LEU A 1 643 ? -36.667 12.103 35.151 1.00 82.50 643 LEU A CA 1
ATOM 5002 C C . LEU A 1 643 ? -36.603 12.431 36.652 1.00 82.50 643 LEU A C 1
ATOM 5004 O O . LEU A 1 643 ? -37.555 12.145 37.381 1.00 82.50 643 LEU A O 1
ATOM 5008 N N . GLU A 1 644 ? -35.550 13.104 37.123 1.00 79.25 644 GLU A N 1
ATOM 5009 C CA . GLU A 1 644 ? -35.467 13.601 38.505 1.00 79.25 644 GLU A CA 1
ATOM 5010 C C . GLU A 1 644 ? -36.578 14.621 38.816 1.00 79.25 644 GLU A C 1
ATOM 5012 O O . GLU A 1 644 ? -37.169 14.594 39.901 1.00 79.25 644 GLU A O 1
ATOM 5017 N N . SER A 1 645 ? -36.935 15.475 37.851 1.00 79.50 645 SER A N 1
ATOM 5018 C CA . SER A 1 645 ? -38.058 16.416 37.978 1.00 79.50 645 SER A CA 1
ATOM 5019 C C . SER A 1 645 ? -39.416 15.703 38.072 1.00 79.50 645 SER A C 1
ATOM 5021 O O . SER A 1 645 ? -40.273 16.055 38.898 1.00 79.50 645 SER A O 1
ATOM 5023 N N . GLN A 1 646 ? -39.613 14.651 37.272 1.00 81.19 646 GLN A N 1
ATOM 5024 C CA . GLN A 1 646 ? -40.819 13.819 37.311 1.00 81.19 646 GLN A CA 1
ATOM 5025 C C . GLN A 1 646 ? -40.934 13.049 38.631 1.00 81.19 646 GLN A C 1
ATOM 5027 O O . GLN A 1 646 ? -42.016 13.024 39.229 1.00 81.19 646 GLN A O 1
ATOM 5032 N N . LYS A 1 647 ? -39.821 12.504 39.140 1.00 81.12 647 LYS A N 1
ATOM 5033 C CA . LYS A 1 647 ? -39.754 11.864 40.461 1.00 81.12 647 LYS A CA 1
ATOM 5034 C C . LYS A 1 647 ? -40.155 12.834 41.573 1.00 81.12 647 LYS A C 1
ATOM 5036 O O . LYS A 1 647 ? -41.043 12.508 42.359 1.00 81.12 647 LYS A O 1
ATOM 5041 N N . ALA A 1 648 ? -39.591 14.043 41.595 1.00 76.31 648 ALA A N 1
ATOM 5042 C CA . ALA A 1 648 ? -39.919 15.055 42.603 1.00 76.31 648 ALA A CA 1
ATOM 5043 C C . ALA A 1 648 ? -41.417 15.424 42.603 1.00 76.31 648 ALA A C 1
ATOM 5045 O O . ALA A 1 648 ? -42.034 15.578 43.659 1.00 76.31 648 ALA A O 1
ATOM 5046 N N . THR A 1 649 ? -42.030 15.502 41.418 1.00 79.88 649 THR A N 1
ATOM 5047 C CA . THR A 1 649 ? -43.468 15.782 41.270 1.00 79.88 649 THR A CA 1
ATOM 5048 C C . THR A 1 649 ? -44.336 14.642 41.822 1.00 79.88 649 THR A C 1
ATOM 5050 O O . THR A 1 649 ? -45.356 14.887 42.473 1.00 79.88 649 THR A O 1
ATOM 5053 N N . LEU A 1 650 ? -43.944 13.385 41.592 1.00 81.38 650 LEU A N 1
ATOM 5054 C CA . LEU A 1 650 ? -44.646 12.209 42.117 1.00 81.38 650 LEU A CA 1
ATOM 5055 C C . LEU A 1 650 ? -44.480 12.067 43.639 1.00 81.38 650 LEU A C 1
ATOM 5057 O O . LEU A 1 650 ? -45.440 11.726 44.333 1.00 81.38 650 LEU A O 1
ATOM 5061 N N . GLU A 1 651 ? -43.307 12.391 44.184 1.00 77.25 651 GLU A N 1
ATOM 5062 C CA . GLU A 1 651 ? -43.055 12.413 45.631 1.00 77.25 651 GLU A CA 1
ATOM 5063 C C . GLU A 1 651 ? -43.898 13.482 46.350 1.00 77.25 651 GLU A C 1
ATOM 5065 O O . GLU A 1 651 ? -44.438 13.229 47.434 1.00 77.25 651 GLU A O 1
ATOM 5070 N N . GLU A 1 652 ? -44.107 14.649 45.731 1.00 76.88 652 GLU A N 1
ATOM 5071 C CA . GLU A 1 652 ? -45.009 15.686 46.249 1.00 76.88 652 GLU A CA 1
ATOM 5072 C C . GLU A 1 652 ? -46.476 15.206 46.277 1.00 76.88 652 GLU A C 1
ATOM 5074 O O . GLU A 1 652 ? -47.189 15.403 47.269 1.00 76.88 652 GLU A O 1
ATOM 5079 N N . GLN A 1 653 ? -46.925 14.496 45.235 1.00 75.75 653 GLN A N 1
ATOM 5080 C CA . GLN A 1 653 ? -48.256 13.873 45.196 1.00 75.75 653 GLN A CA 1
ATOM 5081 C C . GLN A 1 653 ? -48.420 12.782 46.268 1.00 75.75 653 GLN A C 1
ATOM 5083 O O . GLN A 1 653 ? -49.469 12.705 46.921 1.00 75.75 653 GLN A O 1
ATOM 5088 N N . LEU A 1 654 ? -47.384 11.971 46.499 1.00 77.62 654 LEU A N 1
ATOM 5089 C CA . LEU A 1 654 ? -47.359 10.939 47.538 1.00 77.62 654 LEU A CA 1
ATOM 5090 C C . LEU A 1 654 ? -47.468 11.549 48.947 1.00 77.62 654 LEU A C 1
ATOM 5092 O O . LEU A 1 654 ? -48.226 11.050 49.787 1.00 77.62 654 LEU A O 1
ATOM 5096 N N . ALA A 1 655 ? -46.768 12.657 49.204 1.00 74.25 655 ALA A N 1
ATOM 5097 C CA . ALA A 1 655 ? -46.832 13.377 50.475 1.00 74.25 655 ALA A CA 1
ATOM 5098 C C . ALA A 1 655 ? -48.245 13.923 50.768 1.00 74.25 655 ALA A C 1
ATOM 5100 O O . ALA A 1 655 ? -48.729 13.815 51.900 1.00 74.25 655 ALA A O 1
ATOM 5101 N N . GLY A 1 656 ? -48.937 14.446 49.749 1.00 73.38 656 GLY A N 1
ATOM 5102 C CA . GLY A 1 656 ? -50.324 14.912 49.861 1.00 73.38 656 GLY A CA 1
ATOM 5103 C C . GLY A 1 656 ? -51.324 13.792 50.177 1.00 73.38 656 GLY A C 1
ATOM 5104 O O . GLY A 1 656 ? -52.196 13.960 51.033 1.00 73.38 656 GLY A O 1
ATOM 5105 N N . LEU A 1 657 ? -51.178 12.622 49.545 1.00 72.88 657 LEU A N 1
ATOM 5106 C CA . LEU A 1 657 ? -52.044 11.458 49.784 1.00 72.88 657 LEU A CA 1
ATOM 5107 C C . LEU A 1 657 ? -51.824 10.830 51.171 1.00 72.88 657 LEU A C 1
ATOM 5109 O O . LEU A 1 657 ? -52.788 10.416 51.819 1.00 72.88 657 LEU A O 1
ATOM 5113 N N . ASN A 1 658 ? -50.587 10.824 51.675 1.00 66.69 658 ASN A N 1
ATOM 5114 C CA . ASN A 1 658 ? -50.261 10.289 53.001 1.00 66.69 658 ASN A CA 1
ATOM 5115 C C . ASN A 1 658 ? -50.900 11.083 54.162 1.00 66.69 658 ASN A C 1
ATOM 5117 O O . ASN A 1 658 ? -51.191 10.501 55.210 1.00 66.69 658 ASN A O 1
ATOM 5121 N N . GLN A 1 659 ? -51.210 12.378 53.995 1.00 67.94 659 GLN A N 1
ATOM 5122 C CA . GLN A 1 659 ? -51.925 13.156 55.023 1.00 67.94 659 GLN A CA 1
ATOM 5123 C C . GLN A 1 659 ? -53.367 12.665 55.275 1.00 67.94 659 GLN A C 1
ATOM 5125 O O . GLN A 1 659 ? -53.854 12.750 56.408 1.00 67.94 659 GLN A O 1
ATOM 5130 N N . LEU A 1 660 ? -54.045 12.108 54.261 1.00 65.81 660 LEU A N 1
ATOM 5131 C CA . LEU A 1 660 ? -55.438 11.637 54.352 1.00 65.81 660 LEU A CA 1
ATOM 5132 C C . LEU A 1 660 ? -55.599 10.369 55.213 1.00 65.81 660 LEU A C 1
ATOM 5134 O O . LEU A 1 660 ? -56.676 10.147 55.767 1.00 65.81 660 LEU A O 1
ATOM 5138 N N . ILE A 1 661 ? -54.535 9.572 55.372 1.00 64.31 661 ILE A N 1
ATOM 5139 C CA . ILE A 1 661 ? -54.508 8.312 56.147 1.00 64.31 661 ILE A CA 1
ATOM 5140 C C . ILE A 1 661 ? -53.940 8.538 57.572 1.00 64.31 661 ILE A C 1
ATOM 5142 O O . ILE A 1 661 ? -53.771 7.606 58.354 1.00 64.31 661 ILE A O 1
ATOM 5146 N N . SER A 1 662 ? -53.661 9.790 57.953 1.00 63.00 662 SER A N 1
ATOM 5147 C CA . SER A 1 662 ? -53.008 10.112 59.228 1.00 63.00 662 SER A CA 1
ATOM 5148 C C . SER A 1 662 ? -53.846 9.762 60.484 1.00 63.00 662 SER A C 1
ATOM 5150 O O . SER A 1 662 ? -55.083 9.744 60.440 1.00 63.00 662 SER A O 1
ATOM 5152 N N . PRO A 1 663 ? -53.200 9.541 61.654 1.00 62.94 663 PRO A N 1
ATOM 5153 C CA . PRO A 1 663 ? -53.882 9.219 62.917 1.00 62.94 663 PRO A CA 1
ATOM 5154 C C . PRO A 1 663 ? -54.900 10.273 63.384 1.00 62.94 663 PRO A C 1
ATOM 5156 O O . PRO A 1 663 ? -55.814 9.956 64.146 1.00 62.94 663 PRO A O 1
ATOM 5159 N N . GLU A 1 664 ? -54.756 11.524 62.941 1.00 60.94 664 GLU A N 1
ATOM 5160 C CA . GLU A 1 664 ? -55.628 12.636 63.334 1.00 60.94 664 GLU A CA 1
ATOM 5161 C C . GLU A 1 664 ? -57.014 12.535 62.669 1.00 60.94 664 GLU A C 1
ATOM 5163 O O . GLU A 1 664 ? -58.036 12.761 63.322 1.00 60.94 664 GLU A O 1
ATOM 5168 N N . THR A 1 665 ? -57.074 12.080 61.411 1.00 62.53 665 THR A N 1
ATOM 5169 C CA . THR A 1 665 ? -58.327 11.803 60.684 1.00 62.53 665 THR A CA 1
ATOM 5170 C C . THR A 1 665 ? -59.044 10.571 61.256 1.00 62.53 665 THR A C 1
ATOM 5172 O O . THR A 1 665 ? -60.269 10.566 61.391 1.00 62.53 665 THR A O 1
ATOM 5175 N N . ALA A 1 666 ? -58.293 9.550 61.692 1.00 60.94 666 ALA A N 1
ATOM 5176 C CA . ALA A 1 666 ? -58.841 8.367 62.365 1.00 60.94 666 ALA A CA 1
ATOM 5177 C C . ALA A 1 666 ? -59.434 8.692 63.756 1.00 60.94 666 ALA A C 1
ATOM 5179 O O . ALA A 1 666 ? -60.516 8.206 64.098 1.00 60.94 666 ALA A O 1
ATOM 5180 N N . LYS A 1 667 ? -58.796 9.581 64.535 1.00 70.00 667 LYS A N 1
ATOM 5181 C CA . LYS A 1 667 ? -59.324 10.061 65.829 1.00 70.00 667 LYS A CA 1
ATOM 5182 C C . LYS A 1 667 ? -60.661 10.795 65.698 1.00 70.00 667 LYS A C 1
ATOM 5184 O O . LYS A 1 667 ? -61.511 10.650 66.576 1.00 70.00 667 LYS A O 1
ATOM 5189 N N . GLN A 1 668 ? -60.880 11.559 64.626 1.00 66.44 668 GLN A N 1
ATOM 5190 C CA . GLN A 1 668 ? -62.157 12.253 64.392 1.00 66.44 668 GLN A CA 1
ATOM 5191 C C . GLN A 1 668 ? -63.317 11.269 64.149 1.00 66.44 668 GLN A C 1
ATOM 5193 O O . GLN A 1 668 ? -64.413 11.458 64.685 1.00 66.44 668 GLN A O 1
ATOM 5198 N N . VAL A 1 669 ? -63.073 10.172 63.419 1.00 70.56 669 VAL A N 1
ATOM 5199 C CA . VAL A 1 669 ? -64.049 9.081 63.217 1.00 70.56 669 VAL A CA 1
ATOM 5200 C C . VAL A 1 669 ? -64.343 8.343 64.534 1.00 70.56 669 VAL A C 1
ATOM 5202 O O . VAL A 1 669 ? -65.498 8.003 64.830 1.00 70.56 669 VAL A O 1
ATOM 5205 N N . GLU A 1 670 ? -63.325 8.143 65.374 1.00 67.56 670 GLU A N 1
ATOM 5206 C CA . GLU A 1 670 ? -63.473 7.514 66.691 1.00 67.56 670 GLU A CA 1
ATOM 5207 C C . GLU A 1 670 ? -64.271 8.392 67.677 1.00 67.56 670 GLU A C 1
ATOM 5209 O O . GLU A 1 670 ? -65.169 7.900 68.366 1.00 67.56 670 GLU A O 1
ATOM 5214 N N . GLN A 1 671 ? -64.023 9.706 67.706 1.00 69.88 671 GLN A N 1
ATOM 5215 C CA . GLN A 1 671 ? -64.757 10.658 68.551 1.00 69.88 671 GLN A CA 1
ATOM 5216 C C . GLN A 1 671 ? -66.250 10.733 68.193 1.00 69.88 671 GLN A C 1
ATOM 5218 O O . GLN A 1 671 ? -67.095 10.696 69.093 1.00 69.88 671 GLN A O 1
ATOM 5223 N N . LEU A 1 672 ? -66.596 10.755 66.900 1.00 71.25 672 LEU A N 1
ATOM 5224 C CA . LEU A 1 672 ? -67.990 10.702 66.437 1.00 71.25 672 LEU A CA 1
ATOM 5225 C C . LEU A 1 672 ? -68.678 9.386 66.833 1.00 71.25 672 LEU A C 1
ATOM 5227 O O . LEU A 1 672 ? -69.847 9.385 67.220 1.00 71.25 672 LEU A O 1
ATOM 5231 N N . THR A 1 673 ? -67.945 8.269 66.809 1.00 73.38 673 THR A N 1
ATOM 5232 C CA . THR A 1 673 ? -68.467 6.953 67.208 1.00 73.38 673 THR A CA 1
ATOM 5233 C C . THR A 1 673 ? -68.784 6.892 68.708 1.00 73.38 673 THR A C 1
ATOM 5235 O O . THR A 1 673 ? -69.835 6.376 69.093 1.00 73.38 673 THR A O 1
ATOM 5238 N N . ARG A 1 674 ? -67.941 7.482 69.567 1.00 69.56 674 ARG A N 1
ATOM 5239 C CA . ARG A 1 674 ? -68.188 7.548 71.022 1.00 69.56 674 ARG A CA 1
ATOM 5240 C C . ARG A 1 674 ? -69.378 8.451 71.384 1.00 69.56 674 ARG A C 1
ATOM 5242 O O . ARG A 1 674 ? -70.138 8.118 72.292 1.00 69.56 674 ARG A O 1
ATOM 5249 N N . ALA A 1 675 ? -69.579 9.556 70.663 1.00 66.12 675 ALA A N 1
ATOM 5250 C CA . ALA A 1 675 ? -70.720 10.455 70.872 1.00 66.12 675 ALA A CA 1
ATOM 5251 C C . ALA A 1 675 ? -72.074 9.790 70.541 1.00 66.12 675 ALA A C 1
ATOM 5253 O O . ALA A 1 675 ? -73.050 9.994 71.261 1.00 66.12 675 ALA A O 1
ATOM 5254 N N . ILE A 1 676 ? -72.117 8.951 69.499 1.00 72.75 676 ILE A N 1
ATOM 5255 C CA . ILE A 1 676 ? -73.299 8.159 69.110 1.00 72.75 676 ILE A CA 1
ATOM 5256 C C . ILE A 1 676 ? -73.654 7.130 70.198 1.00 72.75 676 ILE A C 1
ATOM 5258 O O . ILE A 1 676 ? -74.813 7.049 70.605 1.00 72.75 676 ILE A O 1
ATOM 5262 N N . ALA A 1 677 ? -72.664 6.404 70.731 1.00 69.06 677 ALA A N 1
ATOM 5263 C CA . ALA A 1 677 ? -72.887 5.378 71.756 1.00 69.06 677 ALA A CA 1
ATOM 5264 C C . ALA A 1 677 ? -73.456 5.950 73.073 1.00 69.06 677 ALA A C 1
ATOM 5266 O O . ALA A 1 677 ? -74.383 5.386 73.649 1.00 69.06 677 ALA A O 1
ATOM 5267 N N . SER A 1 678 ? -72.963 7.111 73.520 1.00 63.34 678 SER A N 1
ATOM 5268 C CA . SER A 1 678 ? -73.436 7.777 74.748 1.00 63.34 678 SER A CA 1
ATOM 5269 C C . SER A 1 678 ? -74.917 8.191 74.692 1.00 63.34 678 SER A C 1
ATOM 5271 O O . SER A 1 678 ? -75.629 8.121 75.698 1.00 63.34 678 SER A O 1
ATOM 5273 N N . LEU A 1 679 ? -75.409 8.592 73.514 1.00 63.56 679 LEU A N 1
ATOM 5274 C CA . LEU A 1 679 ? -76.821 8.935 73.300 1.00 63.56 679 LEU A CA 1
ATOM 5275 C C . LEU A 1 679 ? -77.741 7.701 73.324 1.00 63.56 679 LEU A C 1
ATOM 5277 O O . LEU A 1 679 ? -78.892 7.826 73.738 1.00 63.56 679 LEU A O 1
ATOM 5281 N N . GLN A 1 680 ? -77.251 6.516 72.937 1.00 61.19 680 GLN A N 1
ATOM 5282 C CA . GLN A 1 680 ? -78.021 5.262 72.995 1.00 61.19 680 GLN A CA 1
ATOM 5283 C C . GLN A 1 680 ? -78.215 4.765 74.433 1.00 61.19 680 GLN A C 1
ATOM 5285 O O . GLN A 1 680 ? -79.333 4.432 74.816 1.00 61.19 680 GLN A O 1
ATOM 5290 N N . THR A 1 681 ? -77.172 4.802 75.266 1.00 60.62 681 THR A N 1
ATOM 5291 C CA . THR A 1 681 ? -77.248 4.340 76.665 1.00 60.62 681 THR A CA 1
ATOM 5292 C C . THR A 1 681 ? -78.221 5.169 77.515 1.00 60.62 681 THR A C 1
ATOM 5294 O O . THR A 1 681 ? -78.901 4.639 78.392 1.00 60.62 681 THR A O 1
ATOM 5297 N N . GLN A 1 682 ? -78.344 6.471 77.236 1.00 59.66 682 GLN A N 1
ATOM 5298 C CA . GLN A 1 682 ? -79.303 7.346 77.924 1.00 59.66 682 GLN A CA 1
ATOM 5299 C C . GLN A 1 682 ? -80.770 7.012 77.600 1.00 59.66 682 GLN A C 1
ATOM 5301 O O . GLN A 1 682 ? -81.642 7.276 78.424 1.00 59.66 682 GLN A O 1
ATOM 5306 N N . ILE A 1 683 ? -81.050 6.417 76.437 1.00 63.78 683 ILE A N 1
ATOM 5307 C CA . ILE A 1 683 ? -82.402 5.987 76.048 1.00 63.78 683 ILE A CA 1
ATOM 5308 C C . ILE A 1 683 ? -82.803 4.695 76.786 1.00 63.78 683 ILE A C 1
ATOM 5310 O O . ILE A 1 683 ? -83.940 4.586 77.239 1.00 63.78 683 ILE A O 1
ATOM 5314 N N . GLU A 1 684 ? -81.875 3.749 76.957 1.00 52.88 684 GLU A N 1
ATOM 5315 C CA . GLU A 1 684 ? -82.136 2.430 77.566 1.00 52.88 684 GLU A CA 1
ATOM 5316 C C . GLU A 1 684 ? -82.386 2.498 79.086 1.00 52.88 684 GLU A C 1
ATOM 5318 O O . GLU A 1 684 ? -83.281 1.831 79.605 1.00 52.88 684 GLU A O 1
ATOM 5323 N N . SER A 1 685 ? -81.656 3.354 79.811 1.00 52.12 685 SER A N 1
ATOM 5324 C CA . SER A 1 685 ? -81.802 3.519 81.270 1.00 52.12 685 SER A CA 1
ATOM 5325 C C . SER A 1 685 ? -83.191 4.017 81.701 1.00 52.12 685 SER A C 1
ATOM 5327 O O . SER A 1 685 ? -83.690 3.607 82.748 1.00 52.12 685 SER A O 1
ATOM 5329 N N . LEU A 1 686 ? -83.838 4.862 80.896 1.00 56.75 686 LEU A N 1
ATOM 5330 C CA . LEU A 1 686 ? -85.164 5.423 81.187 1.00 56.75 686 LEU A CA 1
ATOM 5331 C C . LEU A 1 686 ? -86.304 4.399 81.037 1.00 56.75 686 LEU A C 1
ATOM 5333 O O . LEU A 1 686 ? -87.384 4.610 81.583 1.00 56.75 686 LEU A O 1
ATOM 5337 N N . GLN A 1 687 ? -86.075 3.287 80.333 1.00 51.16 687 GLN A N 1
ATOM 5338 C CA . GLN A 1 687 ? -87.088 2.255 80.091 1.00 51.16 687 GLN A CA 1
ATOM 5339 C C . GLN A 1 687 ? -87.165 1.206 81.219 1.00 51.16 687 GLN A C 1
ATOM 5341 O O . GLN A 1 687 ? -88.236 0.652 81.453 1.00 51.16 687 GLN A O 1
ATOM 5346 N N . ALA A 1 688 ? -86.071 0.961 81.955 1.00 50.03 688 ALA A N 1
ATOM 5347 C CA . ALA A 1 688 ? -85.987 -0.086 82.984 1.00 50.03 688 ALA A CA 1
ATOM 5348 C C . ALA A 1 688 ? -86.669 0.274 84.325 1.00 50.03 688 ALA A C 1
ATOM 5350 O O . ALA A 1 688 ? -87.281 -0.584 84.960 1.00 50.03 688 ALA A O 1
ATOM 5351 N N . GLY A 1 689 ? -86.636 1.546 84.742 1.00 54.47 689 GLY A N 1
ATOM 5352 C CA . GLY A 1 689 ? -87.220 2.000 86.019 1.00 54.47 689 GLY A CA 1
ATOM 5353 C C . GLY A 1 689 ? -88.750 1.874 86.120 1.00 54.47 689 GLY A C 1
ATOM 5354 O O . GLY A 1 689 ? -89.310 1.935 87.211 1.00 54.47 689 GLY A O 1
ATOM 5355 N N . LEU A 1 690 ? -89.443 1.645 85.002 1.00 51.50 690 LEU A N 1
ATOM 5356 C CA . LEU A 1 690 ? -90.895 1.444 84.959 1.00 51.50 690 LEU A CA 1
ATOM 5357 C C . LEU A 1 690 ? -91.352 0.061 85.470 1.00 51.50 690 LEU A C 1
ATOM 5359 O O . LEU A 1 690 ? -92.548 -0.129 85.685 1.00 51.50 690 LEU A O 1
ATOM 5363 N N . GLN A 1 691 ? -90.441 -0.901 85.673 1.00 48.16 691 GLN A N 1
ATOM 5364 C CA . GLN A 1 691 ? -90.793 -2.319 85.850 1.00 48.16 691 GLN A CA 1
ATOM 5365 C C . GLN A 1 691 ? -90.638 -2.861 87.290 1.00 48.16 691 GLN A C 1
ATOM 5367 O O . GLN A 1 691 ? -91.319 -3.819 87.652 1.00 48.16 691 GLN A O 1
ATOM 5372 N N . GLU A 1 692 ? -89.824 -2.238 88.150 1.00 51.38 692 GLU A N 1
ATOM 5373 C CA . GLU A 1 692 ? -89.552 -2.715 89.527 1.00 51.38 692 GLU A CA 1
ATOM 5374 C C . GLU A 1 692 ? -90.650 -2.394 90.563 1.00 51.38 692 GLU A C 1
ATOM 5376 O O . GLU A 1 692 ? -90.744 -3.047 91.600 1.00 51.38 692 GLU A O 1
ATOM 5381 N N . PHE A 1 693 ? -91.547 -1.448 90.284 1.00 50.91 693 PHE A N 1
ATOM 5382 C CA . PHE A 1 693 ? -92.594 -0.996 91.216 1.00 50.91 693 PHE A CA 1
ATOM 5383 C C . PHE A 1 693 ? -93.668 -2.065 91.548 1.00 50.91 693 PHE A C 1
ATOM 5385 O O . PHE A 1 693 ? -94.448 -1.904 92.485 1.00 50.91 693 PHE A O 1
ATOM 5392 N N . ALA A 1 694 ? -93.718 -3.179 90.812 1.00 47.47 694 ALA A N 1
ATOM 5393 C CA . ALA A 1 694 ? -94.798 -4.167 90.893 1.00 47.47 694 ALA A CA 1
ATOM 5394 C C . ALA A 1 694 ? -94.615 -5.288 91.951 1.00 47.47 694 ALA A C 1
ATOM 5396 O O . ALA A 1 694 ? -95.587 -5.974 92.265 1.00 47.47 694 ALA A O 1
ATOM 5397 N N . THR A 1 695 ? -93.417 -5.497 92.517 1.00 47.59 695 THR A N 1
ATOM 5398 C CA . THR A 1 695 ? -93.059 -6.770 93.201 1.00 47.59 695 THR A CA 1
ATOM 5399 C C . THR A 1 695 ? -93.170 -6.756 94.740 1.00 47.59 695 THR A C 1
ATOM 5401 O O . THR A 1 695 ? -93.326 -7.807 95.355 1.00 47.59 695 THR A O 1
ATOM 5404 N N . ALA A 1 696 ? -93.174 -5.595 95.399 1.00 49.31 696 ALA A N 1
ATOM 5405 C CA . ALA A 1 696 ? -93.044 -5.464 96.865 1.00 49.31 696 ALA A CA 1
ATOM 5406 C C . ALA A 1 696 ? -94.272 -5.884 97.724 1.00 49.31 696 ALA A C 1
ATOM 5408 O O . ALA A 1 696 ? -94.321 -5.617 98.921 1.00 49.31 696 ALA A O 1
ATOM 5409 N N . GLN A 1 697 ? -95.298 -6.524 97.156 1.00 45.62 697 GLN A N 1
ATOM 5410 C CA . GLN A 1 697 ? -96.617 -6.676 97.795 1.00 45.62 697 GLN A CA 1
ATOM 5411 C C . GLN A 1 697 ? -96.853 -8.001 98.579 1.00 45.62 697 GLN A C 1
ATOM 5413 O O . GLN A 1 697 ? -97.954 -8.184 99.097 1.00 45.62 697 GLN A O 1
ATOM 5418 N N . ALA A 1 698 ? -95.888 -8.936 98.695 1.00 44.94 698 ALA A N 1
ATOM 5419 C CA . ALA A 1 698 ? -96.185 -10.359 98.994 1.00 44.94 698 ALA A CA 1
ATOM 5420 C C . ALA A 1 698 ? -95.691 -11.017 100.327 1.00 44.94 698 ALA A C 1
ATOM 5422 O O . ALA A 1 698 ? -96.190 -12.094 100.651 1.00 44.94 698 ALA A O 1
ATOM 5423 N N . GLU A 1 699 ? -94.786 -10.451 101.143 1.00 46.97 699 GLU A N 1
ATOM 5424 C CA . GLU A 1 699 ? -93.939 -11.256 102.077 1.00 46.97 699 GLU A CA 1
ATOM 5425 C C . GLU A 1 699 ? -94.297 -11.347 103.594 1.00 46.97 699 GLU A C 1
ATOM 5427 O O . GLU A 1 699 ? -93.641 -12.065 104.341 1.00 46.97 699 GLU A O 1
ATOM 5432 N N . ILE A 1 700 ? -95.358 -10.719 104.112 1.00 51.81 700 ILE A N 1
ATOM 5433 C CA . ILE A 1 700 ? -95.542 -10.490 105.577 1.00 51.81 700 ILE A CA 1
ATOM 5434 C C . ILE A 1 700 ? -96.002 -11.715 106.438 1.00 51.81 700 ILE A C 1
ATOM 5436 O O . ILE A 1 700 ? -96.162 -11.603 107.651 1.00 51.81 700 ILE A O 1
ATOM 5440 N N . ARG A 1 701 ? -96.218 -12.921 105.890 1.00 49.19 701 ARG A N 1
ATOM 5441 C CA . ARG A 1 701 ? -96.975 -14.002 106.586 1.00 49.19 701 ARG A CA 1
ATOM 5442 C C . ARG A 1 701 ? -96.190 -15.032 107.437 1.00 49.19 701 ARG A C 1
ATOM 5444 O O . ARG A 1 701 ? -96.843 -15.887 108.029 1.00 49.19 701 ARG A O 1
ATOM 5451 N N . THR A 1 702 ? -94.859 -14.991 107.547 1.00 50.66 702 THR A N 1
ATOM 5452 C CA . THR A 1 702 ? -94.070 -16.205 107.908 1.00 50.66 702 THR A CA 1
ATOM 5453 C C . THR A 1 702 ? -93.447 -16.268 109.333 1.00 50.66 702 THR A C 1
ATOM 5455 O O . THR A 1 702 ? -92.923 -17.312 109.704 1.00 50.66 702 THR A O 1
ATOM 5458 N N . ASN A 1 703 ? -93.534 -15.248 110.201 1.00 49.00 703 ASN A N 1
ATOM 5459 C CA . ASN A 1 703 ? -92.545 -15.064 111.299 1.00 49.00 703 ASN A CA 1
ATOM 5460 C C . ASN A 1 703 ? -92.906 -15.437 112.774 1.00 49.00 703 ASN A C 1
ATOM 5462 O O . ASN A 1 703 ? -92.167 -15.046 113.670 1.00 49.00 703 ASN A O 1
ATOM 5466 N N . GLU A 1 704 ? -93.967 -16.188 113.108 1.00 42.78 704 GLU A N 1
ATOM 5467 C CA . GLU A 1 704 ? -94.409 -16.349 114.528 1.00 42.78 704 GLU A CA 1
ATOM 5468 C C . GLU A 1 704 ? -93.930 -17.605 115.317 1.00 42.78 704 GLU A C 1
ATOM 5470 O O . GLU A 1 704 ? -94.237 -17.722 116.502 1.00 42.78 704 GLU A O 1
ATOM 5475 N N . ALA A 1 705 ? -93.181 -18.559 114.744 1.00 49.66 705 ALA A N 1
ATOM 5476 C CA . ALA A 1 705 ? -92.997 -19.894 115.360 1.00 49.66 705 ALA A CA 1
ATOM 5477 C C . ALA A 1 705 ? -91.673 -20.168 116.127 1.00 49.66 705 ALA A C 1
ATOM 5479 O O . ALA A 1 705 ? -91.575 -21.186 116.809 1.00 49.66 705 ALA A O 1
ATOM 5480 N N . THR A 1 706 ? -90.651 -19.312 116.062 1.00 53.28 706 THR A N 1
ATOM 5481 C CA . THR A 1 706 ? -89.244 -19.695 116.350 1.00 53.28 706 THR A CA 1
ATOM 5482 C C . THR A 1 706 ? -88.671 -19.312 117.731 1.00 53.28 706 THR A C 1
ATOM 5484 O O . THR A 1 706 ? -87.522 -19.626 118.020 1.00 53.28 706 THR A O 1
ATOM 5487 N N . LEU A 1 707 ? -89.432 -18.677 118.631 1.00 51.53 707 LEU A N 1
ATOM 5488 C CA . LEU A 1 707 ? -88.872 -17.990 119.818 1.00 51.53 707 LEU A CA 1
ATOM 5489 C C . LEU A 1 707 ? -88.526 -18.877 121.050 1.00 51.53 707 LEU A C 1
ATOM 5491 O O . LEU A 1 707 ? -87.793 -18.429 121.924 1.00 51.53 707 LEU A O 1
ATOM 5495 N N . ASN A 1 708 ? -89.006 -20.122 121.176 1.00 50.56 708 ASN A N 1
ATOM 5496 C CA . ASN A 1 708 ? -88.900 -20.880 122.447 1.00 50.56 708 ASN A CA 1
ATOM 5497 C C . ASN A 1 708 ? -87.702 -21.859 122.579 1.00 50.56 708 ASN A C 1
ATOM 5499 O O . ASN A 1 708 ? -87.525 -22.435 123.652 1.00 50.56 708 ASN A O 1
ATOM 5503 N N . GLU A 1 709 ? -86.860 -22.057 121.556 1.00 54.09 709 GLU A N 1
ATOM 5504 C CA . GLU A 1 709 ? -85.741 -23.032 121.594 1.00 54.09 709 GLU A CA 1
ATOM 5505 C C . GLU A 1 709 ? -84.374 -22.440 122.016 1.00 54.09 709 GLU A C 1
ATOM 5507 O O . GLU A 1 709 ? -83.495 -23.181 122.457 1.00 54.09 709 GLU A O 1
ATOM 5512 N N . GLY A 1 710 ? -84.193 -21.115 121.985 1.00 54.00 710 GLY A N 1
ATOM 5513 C CA . GLY A 1 710 ? -82.870 -20.478 122.088 1.00 54.00 710 GLY A CA 1
ATOM 5514 C C . GLY A 1 710 ? -82.199 -20.407 123.461 1.00 54.00 710 GLY A C 1
ATOM 5515 O O . GLY A 1 710 ? -80.991 -20.215 123.551 1.00 54.00 710 GLY A O 1
ATOM 5516 N N . GLN A 1 711 ? -82.926 -20.583 124.564 1.00 49.41 711 GLN A N 1
ATOM 5517 C CA . GLN A 1 711 ? -82.364 -20.280 125.889 1.00 49.41 711 GLN A CA 1
ATOM 5518 C C . GLN A 1 711 ? -81.397 -21.344 126.441 1.00 49.41 711 GLN A C 1
ATOM 5520 O O . GLN A 1 711 ? -80.678 -21.085 127.403 1.00 49.41 711 GLN A O 1
ATOM 5525 N N . LYS A 1 712 ? -81.340 -22.543 125.855 1.00 55.03 712 LYS A N 1
ATOM 5526 C CA . LYS A 1 712 ? -80.591 -23.682 126.418 1.00 55.03 712 LYS A CA 1
ATOM 5527 C C . LYS A 1 712 ? -79.203 -23.906 125.797 1.00 55.03 712 LYS A C 1
ATOM 5529 O O . LYS A 1 712 ? -78.430 -24.682 126.346 1.00 55.03 712 LYS A O 1
ATOM 5534 N N . ALA A 1 713 ? -78.884 -23.242 124.686 1.00 55.81 713 ALA A N 1
ATOM 5535 C CA . ALA A 1 713 ? -77.664 -23.474 123.907 1.00 55.81 713 ALA A CA 1
ATOM 5536 C C . ALA A 1 713 ? -76.452 -22.615 124.364 1.00 55.81 713 ALA A C 1
ATOM 5538 O O . ALA A 1 713 ? -75.299 -22.979 124.148 1.00 55.81 713 ALA A O 1
ATOM 5539 N N . TYR A 1 714 ? -76.689 -21.500 125.069 1.00 56.97 714 TYR A N 1
ATOM 5540 C CA . TYR A 1 714 ? -75.687 -20.438 125.291 1.00 56.97 714 TYR A CA 1
ATOM 5541 C C . TYR A 1 714 ? -74.518 -20.806 126.214 1.00 56.97 714 TYR A C 1
ATOM 5543 O O . TYR A 1 714 ? -73.406 -20.315 126.036 1.00 56.97 714 TYR A O 1
ATOM 5551 N N . GLU A 1 715 ? -74.727 -21.696 127.182 1.00 54.91 715 GLU A N 1
ATOM 5552 C CA . GLU A 1 715 ? -73.701 -22.023 128.184 1.00 54.91 715 GLU A CA 1
ATOM 5553 C C . GLU A 1 715 ? -72.624 -23.005 127.676 1.00 54.91 715 GLU A C 1
ATOM 5555 O O . GLU A 1 715 ? -71.568 -23.123 128.297 1.00 54.91 715 GLU A O 1
ATOM 5560 N N . GLN A 1 716 ? -72.840 -23.677 126.538 1.00 57.59 716 GLN A N 1
ATOM 5561 C CA . GLN A 1 716 ? -71.935 -24.704 126.001 1.00 57.59 716 GLN A CA 1
ATOM 5562 C C . GLN A 1 716 ? -70.920 -24.139 124.979 1.00 57.59 716 GLN A C 1
ATOM 5564 O O . GLN A 1 716 ? -69.765 -24.562 124.969 1.00 57.59 716 GLN A O 1
ATOM 5569 N N . GLY A 1 717 ? -71.291 -23.107 124.209 1.00 59.84 717 GLY A N 1
ATOM 5570 C CA . GLY A 1 717 ? -70.461 -22.547 123.126 1.00 59.84 717 GLY A CA 1
ATOM 5571 C C . GLY A 1 717 ? -69.203 -21.773 123.560 1.00 59.84 717 GLY A C 1
ATOM 5572 O O . GLY A 1 717 ? -68.273 -21.604 122.774 1.00 59.84 717 GLY A O 1
ATOM 5573 N N . TRP A 1 718 ? -69.098 -21.321 124.816 1.00 58.66 718 TRP A N 1
ATOM 5574 C CA . TRP A 1 718 ? -67.940 -20.513 125.248 1.00 58.66 718 TRP A CA 1
ATOM 5575 C C . TRP A 1 718 ? -66.633 -21.321 125.354 1.00 58.66 718 TRP A C 1
ATOM 5577 O O . TRP A 1 718 ? -65.547 -20.779 125.144 1.00 58.66 718 TRP A O 1
ATOM 5587 N N . SER A 1 719 ? -66.710 -22.622 125.656 1.00 59.00 719 SER A N 1
ATOM 5588 C CA . SER A 1 719 ? -65.519 -23.468 125.829 1.00 59.00 719 SER A CA 1
ATOM 5589 C C . SER A 1 719 ? -64.860 -23.880 124.505 1.00 59.00 719 SER A C 1
ATOM 5591 O O . SER A 1 719 ? -63.668 -24.186 124.495 1.00 59.00 719 SER A O 1
ATOM 5593 N N . GLU A 1 720 ? -65.602 -23.894 123.398 1.00 63.41 720 GLU A N 1
ATOM 5594 C CA . GLU A 1 720 ? -65.129 -24.365 122.086 1.00 63.41 720 GLU A CA 1
ATOM 5595 C C . GLU A 1 720 ? -64.466 -23.234 121.277 1.00 63.41 720 GLU A C 1
ATOM 5597 O O . GLU A 1 720 ? -63.464 -23.458 120.592 1.00 63.41 720 GLU A O 1
ATOM 5602 N N . TYR A 1 721 ? -64.914 -21.986 121.462 1.00 68.12 721 TYR A N 1
ATOM 5603 C CA . TYR A 1 721 ? -64.351 -20.795 120.812 1.00 68.12 721 TYR A CA 1
ATOM 5604 C C . TYR A 1 721 ? -62.854 -20.572 121.114 1.00 68.12 721 TYR A C 1
ATOM 5606 O O . TYR A 1 721 ? -62.068 -20.222 120.229 1.00 68.12 721 TYR A O 1
ATOM 5614 N N . ALA A 1 722 ? -62.420 -20.821 122.355 1.00 68.75 722 ALA A N 1
ATOM 5615 C CA . ALA A 1 722 ? -61.032 -20.597 122.770 1.00 68.75 722 ALA A CA 1
ATOM 5616 C C . ALA A 1 722 ? -60.027 -21.562 122.104 1.00 68.75 722 ALA A C 1
ATOM 5618 O O . ALA A 1 722 ? -58.876 -21.187 121.873 1.00 68.75 722 ALA A O 1
ATOM 5619 N N . ALA A 1 723 ? -60.444 -22.788 121.769 1.00 67.81 723 ALA A N 1
ATOM 5620 C CA . ALA A 1 723 ? -59.597 -23.775 121.097 1.00 67.81 723 ALA A CA 1
ATOM 5621 C C . ALA A 1 723 ? -59.456 -23.491 119.589 1.00 67.81 723 ALA A C 1
ATOM 5623 O O . ALA A 1 723 ? -58.361 -23.633 119.039 1.00 67.81 723 ALA A O 1
ATOM 5624 N N . GLY A 1 724 ? -60.525 -23.021 118.935 1.00 67.56 724 GLY A N 1
ATOM 5625 C CA . GLY A 1 724 ? -60.510 -22.655 117.513 1.00 67.56 724 GLY A CA 1
ATOM 5626 C C . GLY A 1 724 ? -59.563 -21.493 117.190 1.00 67.56 724 GLY A C 1
ATOM 5627 O O . GLY A 1 724 ? -58.930 -21.479 116.134 1.00 67.56 724 GLY A O 1
ATOM 5628 N N . LEU A 1 725 ? -59.389 -20.543 118.118 1.00 75.00 725 LEU A N 1
ATOM 5629 C CA . LEU A 1 725 ? -58.573 -19.346 117.874 1.00 75.00 725 LEU A CA 1
ATOM 5630 C C . LEU A 1 725 ? -57.081 -19.671 117.715 1.00 75.00 725 LEU A C 1
ATOM 5632 O O . LEU A 1 725 ? -56.390 -19.033 116.921 1.00 75.00 725 LEU A O 1
ATOM 5636 N N . LYS A 1 726 ? -56.589 -20.685 118.435 1.00 74.31 726 LYS A N 1
ATOM 5637 C CA . LYS A 1 726 ? -55.191 -21.124 118.359 1.00 74.31 726 LYS A CA 1
ATOM 5638 C C . LYS A 1 726 ? -54.886 -21.840 117.035 1.00 74.31 726 LYS A C 1
ATOM 5640 O O . LYS A 1 726 ? -53.889 -21.523 116.394 1.00 74.31 726 LYS A O 1
ATOM 5645 N N . ALA A 1 727 ? -55.769 -22.740 116.595 1.00 71.44 727 ALA A N 1
ATOM 5646 C CA . ALA A 1 727 ? -55.602 -23.497 115.349 1.00 71.44 727 ALA A CA 1
ATOM 5647 C C . ALA A 1 727 ? -55.601 -22.597 114.096 1.00 71.44 727 ALA A C 1
ATOM 5649 O O . ALA A 1 727 ? -54.863 -22.843 113.144 1.00 71.44 727 ALA A O 1
ATOM 5650 N N . TYR A 1 728 ? -56.379 -21.510 114.106 1.00 73.81 728 TYR A N 1
ATOM 5651 C CA . TYR A 1 728 ? -56.400 -20.538 113.010 1.00 73.81 728 TYR A CA 1
ATOM 5652 C C . TYR A 1 728 ? -55.082 -19.754 112.863 1.00 73.81 728 TYR A C 1
ATOM 5654 O O . TYR A 1 728 ? -54.653 -19.467 111.745 1.00 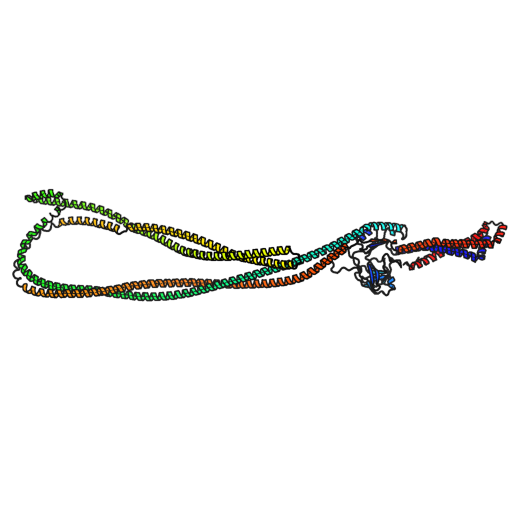73.81 728 TYR A O 1
ATOM 5662 N N . GLN A 1 729 ? -54.412 -19.420 113.973 1.00 74.69 729 GLN A N 1
ATOM 5663 C CA . GLN A 1 729 ? -53.147 -18.674 113.937 1.00 74.69 729 GLN A CA 1
ATOM 5664 C C . GLN A 1 729 ? -51.987 -19.513 113.384 1.00 74.69 729 GLN A C 1
ATOM 5666 O O . GLN A 1 729 ? -51.192 -18.997 112.600 1.00 74.69 729 GLN A O 1
ATOM 5671 N N . GLU A 1 730 ? -51.918 -20.796 113.745 1.00 74.50 730 GLU A N 1
ATOM 5672 C CA . GLU A 1 730 ? -50.912 -21.737 113.230 1.00 74.50 730 GLU A CA 1
ATOM 5673 C C . GLU A 1 730 ? -51.131 -22.017 111.727 1.00 74.50 730 GLU A C 1
ATOM 5675 O O . GLU A 1 730 ? -50.185 -21.931 110.946 1.00 74.50 730 GLU A O 1
ATOM 5680 N N . GLY A 1 731 ? -52.384 -22.206 111.288 1.00 74.12 731 GLY A N 1
ATOM 5681 C CA . GLY A 1 731 ? -52.710 -22.391 109.866 1.00 74.12 731 GLY A CA 1
ATOM 5682 C C . GLY A 1 731 ? -52.406 -21.171 108.986 1.00 74.12 731 GLY A C 1
ATOM 5683 O O . GLY A 1 731 ? -52.020 -21.320 107.828 1.00 74.12 731 GLY A O 1
ATOM 5684 N N . LYS A 1 732 ? -52.528 -19.947 109.522 1.00 76.38 732 LYS A N 1
ATOM 5685 C CA . LYS A 1 732 ? -52.184 -18.725 108.775 1.00 76.38 732 LYS A CA 1
ATOM 5686 C C . LYS A 1 732 ? -50.680 -18.621 108.500 1.00 76.38 732 LYS A C 1
ATOM 5688 O O . LYS A 1 732 ? -50.299 -18.197 107.414 1.00 76.38 732 LYS A O 1
ATOM 5693 N N . ALA A 1 733 ? -49.839 -19.002 109.461 1.00 76.88 733 ALA A N 1
ATOM 5694 C CA . ALA A 1 733 ? -48.387 -18.973 109.289 1.00 76.88 733 ALA A CA 1
ATOM 5695 C C . ALA A 1 733 ? -47.921 -19.961 108.205 1.00 76.88 733 ALA A C 1
ATOM 5697 O O . ALA A 1 733 ? -47.106 -19.599 107.361 1.00 76.88 733 ALA A O 1
ATOM 5698 N N . GLN A 1 734 ? -48.502 -21.163 108.175 1.00 75.00 734 GLN A N 1
ATOM 5699 C CA . GLN A 1 734 ? -48.195 -22.188 107.175 1.00 75.00 734 GLN A CA 1
ATOM 5700 C C . GLN A 1 734 ? -48.631 -21.780 105.752 1.00 75.00 734 GLN A C 1
ATOM 5702 O O . GLN A 1 734 ? -47.898 -22.008 104.794 1.00 75.00 734 GLN A O 1
ATOM 5707 N N . PHE A 1 735 ? -49.775 -21.096 105.608 1.00 78.75 735 PHE A N 1
ATOM 5708 C CA . PHE A 1 735 ? -50.225 -20.534 104.325 1.00 78.75 735 PHE A CA 1
ATOM 5709 C C . PHE A 1 735 ? -49.262 -19.473 103.763 1.00 78.75 735 PHE A C 1
ATOM 5711 O O . PHE A 1 735 ? -48.972 -19.464 102.565 1.00 78.75 735 PHE A O 1
ATOM 5718 N N . ASP A 1 736 ? -48.762 -18.577 104.621 1.00 77.25 736 ASP A N 1
ATOM 5719 C CA . ASP A 1 736 ? -47.828 -17.522 104.213 1.00 77.25 736 ASP A CA 1
ATOM 5720 C C . ASP A 1 736 ? -46.463 -18.124 103.774 1.00 77.25 736 ASP A C 1
ATOM 5722 O O . ASP A 1 736 ? -45.866 -17.649 102.804 1.00 77.25 736 ASP A O 1
ATOM 5726 N N . GLU A 1 737 ? -46.007 -19.214 104.411 1.00 77.62 737 GLU A N 1
ATOM 5727 C CA . GLU A 1 737 ? -44.760 -19.931 104.079 1.00 77.62 737 GLU A CA 1
ATOM 5728 C C . GLU A 1 737 ? -44.853 -20.720 102.755 1.00 77.62 737 GLU A C 1
ATOM 5730 O O . GLU A 1 737 ? -43.977 -20.590 101.894 1.00 77.62 737 GLU A O 1
ATOM 5735 N N . GLU A 1 738 ? -45.942 -21.464 102.522 1.00 77.12 738 GLU A N 1
ATOM 5736 C CA . GLU A 1 738 ? -46.148 -22.198 101.261 1.00 77.12 738 GLU A CA 1
ATOM 5737 C C . GLU A 1 738 ? -46.315 -21.267 100.052 1.00 77.12 738 GLU A C 1
ATOM 5739 O O . GLU A 1 738 ? -45.833 -21.569 98.955 1.00 77.12 738 GLU A O 1
ATOM 5744 N N . LYS A 1 739 ? -46.928 -20.094 100.252 1.00 76.38 739 LYS A N 1
ATOM 5745 C CA . LYS A 1 739 ? -47.044 -19.067 99.212 1.00 76.38 739 LYS A CA 1
ATOM 5746 C C . LYS A 1 739 ? -45.688 -18.513 98.795 1.00 76.38 739 LYS A C 1
ATOM 5748 O O . LYS A 1 739 ? -45.450 -18.344 97.602 1.00 76.38 739 LYS A O 1
ATOM 5753 N N . GLN A 1 740 ? -44.797 -18.245 99.747 1.00 79.19 740 GLN A N 1
ATOM 5754 C CA . GLN A 1 740 ? -43.469 -17.712 99.446 1.00 79.19 740 GLN A CA 1
ATOM 5755 C C . GLN A 1 740 ? -42.572 -18.754 98.755 1.00 79.19 740 GLN A C 1
ATOM 5757 O O . GLN A 1 740 ? -41.898 -18.426 97.773 1.00 79.19 740 GLN A O 1
ATOM 5762 N N . ALA A 1 741 ? -42.592 -20.008 99.220 1.00 77.62 741 ALA A N 1
ATOM 5763 C CA . ALA A 1 741 ? -41.838 -21.100 98.602 1.00 77.62 741 ALA A CA 1
ATOM 5764 C C . ALA A 1 741 ? -42.304 -21.369 97.161 1.00 77.62 741 ALA A C 1
ATOM 5766 O O . ALA A 1 741 ? -41.489 -21.437 96.242 1.00 77.62 741 ALA A O 1
ATOM 5767 N N . GLY A 1 742 ? -43.619 -21.423 96.946 1.00 77.81 742 GLY A N 1
ATOM 5768 C CA . GLY A 1 742 ? -44.200 -21.645 95.630 1.00 77.81 742 GLY A CA 1
ATOM 5769 C C . GLY A 1 742 ? -43.994 -20.489 94.641 1.00 77.81 742 GLY A C 1
ATOM 5770 O O . GLY A 1 742 ? -43.792 -20.729 93.454 1.00 77.81 742 GLY A O 1
ATOM 5771 N N . GLN A 1 743 ? -43.964 -19.240 95.121 1.00 78.56 743 GLN A N 1
ATOM 5772 C CA . GLN A 1 743 ? -43.615 -18.080 94.292 1.00 78.56 743 GLN A CA 1
ATOM 5773 C C . GLN A 1 743 ? -42.159 -18.164 93.798 1.00 78.56 743 GLN A C 1
ATOM 5775 O O . GLN A 1 743 ? -41.886 -17.884 92.636 1.00 78.56 743 GLN A O 1
ATOM 5780 N N . THR A 1 744 ? -41.244 -18.616 94.662 1.00 80.25 744 THR A N 1
ATOM 5781 C CA . THR A 1 744 ? -39.818 -18.786 94.330 1.00 80.25 744 THR A CA 1
ATOM 5782 C C . THR A 1 744 ? -39.605 -19.897 93.292 1.00 80.25 744 THR A C 1
ATOM 5784 O O . THR A 1 744 ? -38.829 -19.722 92.356 1.00 80.25 744 THR A O 1
ATOM 5787 N N . GLU A 1 745 ? -40.321 -21.022 93.410 1.00 77.69 745 GLU A N 1
ATOM 5788 C CA . GLU A 1 745 ? -40.298 -22.100 92.404 1.00 77.69 745 GLU A CA 1
ATOM 5789 C C . GLU A 1 745 ? -40.819 -21.614 91.035 1.00 77.69 745 GLU A C 1
ATOM 5791 O O . GLU A 1 745 ? -40.239 -21.942 90.000 1.00 77.69 745 GLU A O 1
ATOM 5796 N N . LEU A 1 746 ? -41.867 -20.780 91.020 1.00 79.00 746 LEU A N 1
ATOM 5797 C CA . LEU A 1 746 ? -42.447 -20.222 89.794 1.00 79.00 746 LEU A CA 1
ATOM 5798 C C . LEU A 1 746 ? -41.508 -19.233 89.084 1.00 79.00 746 LEU A C 1
ATOM 5800 O O . LEU A 1 746 ? -41.422 -19.231 87.854 1.00 79.00 746 LEU A O 1
ATOM 5804 N N . ASP A 1 747 ? -40.819 -18.389 89.854 1.00 80.81 747 ASP A N 1
ATOM 5805 C CA . ASP A 1 747 ? -39.879 -17.397 89.328 1.00 80.81 747 ASP A CA 1
ATOM 5806 C C . ASP A 1 747 ? -38.634 -18.071 88.724 1.00 80.81 747 ASP A C 1
ATOM 5808 O O . ASP A 1 747 ? -38.180 -17.663 87.652 1.00 80.81 747 ASP A O 1
ATOM 5812 N N . ASN A 1 748 ? -38.145 -19.157 89.336 1.00 79.56 748 ASN A N 1
ATOM 5813 C CA . ASN A 1 748 ? -37.058 -19.970 88.779 1.00 79.56 748 ASN A CA 1
ATOM 5814 C C . ASN A 1 748 ? -37.468 -20.631 87.452 1.00 79.56 748 ASN A C 1
ATOM 5816 O O . ASN A 1 748 ? -36.774 -20.458 86.450 1.00 79.56 748 ASN A O 1
ATOM 5820 N N . ALA A 1 749 ? -38.638 -21.282 87.402 1.00 80.44 749 ALA A N 1
ATOM 5821 C CA . ALA A 1 749 ? -39.148 -21.909 86.176 1.00 80.44 749 ALA A CA 1
ATOM 5822 C C . ALA A 1 749 ? -39.374 -20.887 85.043 1.00 80.44 749 ALA A C 1
ATOM 5824 O O . ALA A 1 749 ? -39.151 -21.169 83.866 1.00 80.44 749 ALA A O 1
ATOM 5825 N N . LYS A 1 750 ? -39.784 -19.657 85.384 1.00 81.25 750 LYS A N 1
ATOM 5826 C CA . LYS A 1 750 ? -39.928 -18.561 84.416 1.00 81.25 750 LYS A CA 1
ATOM 5827 C C . LYS A 1 750 ? -38.575 -18.075 83.879 1.00 81.25 750 LYS A C 1
ATOM 5829 O O . LYS A 1 750 ? -38.484 -17.732 82.701 1.00 81.25 750 LYS A O 1
ATOM 5834 N N . SER A 1 751 ? -37.540 -18.041 84.720 1.00 82.56 751 SER A N 1
ATOM 5835 C CA . SER A 1 751 ? -36.173 -17.678 84.318 1.00 82.56 751 SER A CA 1
ATOM 5836 C C . SER A 1 751 ? -35.543 -18.732 83.400 1.00 82.56 751 SER A C 1
ATOM 5838 O O . SER A 1 751 ? -34.892 -18.388 82.411 1.00 82.56 751 SER A O 1
ATOM 5840 N N . GLU A 1 752 ? -35.759 -20.014 83.688 1.00 81.06 752 GLU A N 1
ATOM 5841 C CA . GLU A 1 752 ? -35.287 -21.125 82.851 1.00 81.06 752 GLU A CA 1
ATOM 5842 C C . GLU A 1 752 ? -35.985 -21.131 81.481 1.00 81.06 752 GLU A C 1
ATOM 5844 O O . GLU A 1 752 ? -35.314 -21.215 80.450 1.00 81.06 752 GLU A O 1
ATOM 5849 N N . LEU A 1 753 ? -37.304 -20.898 81.441 1.00 83.75 753 LEU A N 1
ATOM 5850 C CA . LEU A 1 753 ? -38.064 -20.743 80.193 1.00 83.75 753 LEU A CA 1
ATOM 5851 C C . LEU A 1 753 ? -37.586 -19.549 79.345 1.00 83.75 753 LEU A C 1
ATOM 5853 O O . LEU A 1 753 ? -37.523 -19.647 78.119 1.00 83.75 753 LEU A O 1
ATOM 5857 N N . ALA A 1 754 ? -37.232 -18.425 79.976 1.00 82.94 754 ALA A N 1
ATOM 5858 C CA . ALA A 1 754 ? -36.680 -17.263 79.276 1.00 82.94 754 ALA A CA 1
ATOM 5859 C C . ALA A 1 754 ? -35.296 -17.558 78.665 1.00 82.94 754 ALA A C 1
ATOM 5861 O O . ALA A 1 754 ? -35.032 -17.166 77.531 1.00 82.94 754 ALA A O 1
ATOM 5862 N N . THR A 1 755 ? -34.453 -18.315 79.372 1.00 82.94 755 THR A N 1
ATOM 5863 C CA . THR A 1 755 ? -33.129 -18.740 78.881 1.00 82.94 755 THR A CA 1
ATOM 5864 C C . THR A 1 755 ? -33.260 -19.698 77.689 1.00 82.94 755 THR A C 1
ATOM 5866 O O . THR A 1 755 ? -32.540 -19.570 76.699 1.00 82.94 755 THR A O 1
ATOM 5869 N N . ALA A 1 756 ? -34.211 -20.637 77.742 1.00 83.06 756 ALA A N 1
ATOM 5870 C CA . ALA A 1 756 ? -34.506 -21.534 76.624 1.00 83.06 756 ALA A CA 1
ATOM 5871 C C . ALA A 1 756 ? -35.048 -20.774 75.399 1.00 83.06 756 ALA A C 1
ATOM 5873 O O . ALA A 1 756 ? -34.695 -21.086 74.263 1.00 83.06 756 ALA A O 1
ATOM 5874 N N . ARG A 1 757 ? -35.847 -19.720 75.621 1.00 83.19 757 ARG A N 1
ATOM 5875 C CA . ARG A 1 757 ? -36.331 -18.844 74.548 1.00 83.19 757 ARG A CA 1
ATOM 5876 C C . ARG A 1 757 ? -35.197 -18.082 73.858 1.00 83.19 757 ARG A C 1
ATOM 5878 O O . ARG A 1 757 ? -35.174 -18.014 72.636 1.00 83.19 757 ARG A O 1
ATOM 5885 N N . GLU A 1 758 ? -34.245 -17.559 74.625 1.00 83.56 758 GLU A N 1
ATOM 5886 C CA . GLU A 1 758 ? -33.081 -16.846 74.086 1.00 83.56 758 GLU A CA 1
ATOM 5887 C C . GLU A 1 758 ? -32.178 -17.764 73.245 1.00 83.56 758 GLU A C 1
ATOM 5889 O O . GLU A 1 758 ? -31.683 -17.361 72.192 1.00 83.56 758 GLU A O 1
ATOM 5894 N N . LYS A 1 759 ? -32.004 -19.028 73.652 1.00 81.06 759 LYS A N 1
ATOM 5895 C CA . LYS A 1 759 ? -31.308 -20.042 72.840 1.00 81.06 759 LYS A CA 1
ATOM 5896 C C . LYS A 1 759 ? -32.027 -20.326 71.518 1.00 81.06 759 LYS A C 1
ATOM 5898 O O . LYS A 1 759 ? -31.363 -20.449 70.492 1.00 81.06 759 LYS A O 1
ATOM 5903 N N . LEU A 1 760 ? -33.359 -20.406 71.535 1.00 80.69 760 LEU A N 1
ATOM 5904 C CA . LEU A 1 760 ? -34.174 -20.624 70.337 1.00 80.69 760 LEU A CA 1
ATOM 5905 C C . LEU A 1 760 ? -34.058 -19.454 69.349 1.00 80.69 760 LEU A C 1
ATOM 5907 O O . LEU A 1 760 ? -33.813 -19.670 68.163 1.00 80.69 760 LEU A O 1
ATOM 5911 N N . ASP A 1 761 ? -34.191 -18.220 69.843 1.00 81.88 761 ASP A N 1
ATOM 5912 C CA . ASP A 1 761 ? -34.098 -17.013 69.016 1.00 81.88 761 ASP A CA 1
ATOM 5913 C C . ASP A 1 761 ? -32.669 -16.853 68.431 1.00 81.88 761 ASP A C 1
ATOM 5915 O O . ASP A 1 761 ? -32.514 -16.517 67.254 1.00 81.88 761 ASP A O 1
ATOM 5919 N N . ASN A 1 762 ? -31.620 -17.197 69.195 1.00 80.06 762 ASN A N 1
ATOM 5920 C CA . ASN A 1 762 ? -30.237 -17.248 68.695 1.00 80.06 762 ASN A CA 1
ATOM 5921 C C . ASN A 1 762 ? -30.024 -18.334 67.628 1.00 80.06 762 ASN A C 1
ATOM 5923 O O . ASN A 1 762 ? -29.383 -18.062 66.613 1.00 80.06 762 ASN A O 1
ATOM 5927 N N . GLY A 1 763 ? -30.581 -19.536 67.816 1.00 83.19 763 GLY A N 1
ATOM 5928 C CA . GLY A 1 763 ? -30.515 -20.608 66.817 1.00 83.19 763 GLY A CA 1
ATOM 5929 C C . GLY A 1 763 ? -31.174 -20.216 65.491 1.00 83.19 763 GLY A C 1
ATOM 5930 O O . GLY A 1 763 ? -30.664 -20.545 64.422 1.00 83.19 763 GLY A O 1
ATOM 5931 N N . TRP A 1 764 ? -32.266 -19.446 65.544 1.00 80.25 764 TRP A N 1
ATOM 5932 C CA . TRP A 1 764 ? -32.951 -18.937 64.351 1.00 80.25 764 TRP A CA 1
ATOM 5933 C C . TRP A 1 764 ? -32.118 -17.884 63.608 1.00 80.25 764 TRP A C 1
ATOM 5935 O O . TRP A 1 764 ? -32.026 -17.912 62.382 1.00 80.25 764 TRP A O 1
ATOM 5945 N N . SER A 1 765 ? -31.480 -16.977 64.354 1.00 82.31 765 SER A N 1
ATOM 5946 C CA . SER A 1 765 ? -30.577 -15.961 63.800 1.00 82.31 765 SER A CA 1
ATOM 5947 C C . SER A 1 765 ? -29.362 -16.594 63.109 1.00 82.31 765 SER A C 1
ATOM 5949 O O . SER A 1 765 ? -29.030 -16.234 61.980 1.00 82.31 765 SER A O 1
ATOM 5951 N N . GLN A 1 766 ? -28.751 -17.600 63.742 1.00 81.25 766 GLN A N 1
ATOM 5952 C CA . GLN A 1 766 ? -27.617 -18.335 63.177 1.00 81.25 766 GLN A CA 1
ATOM 5953 C C . GLN A 1 766 ? -27.998 -19.087 61.895 1.00 81.25 766 GLN A C 1
ATOM 5955 O O . GLN A 1 766 ? -27.295 -18.948 60.899 1.00 81.25 766 GLN A O 1
ATOM 5960 N N . LEU A 1 767 ? -29.144 -19.783 61.879 1.00 83.44 767 LEU A N 1
ATOM 5961 C CA . LEU A 1 767 ? -29.636 -20.500 60.694 1.00 83.44 767 LEU A CA 1
ATOM 5962 C C . LEU A 1 767 ? -29.861 -19.576 59.486 1.00 83.44 767 LEU A C 1
ATOM 5964 O O . LEU A 1 767 ? -29.607 -19.967 58.345 1.00 83.44 767 LEU A O 1
ATOM 5968 N N . ASN A 1 768 ? -30.348 -18.356 59.715 1.00 82.69 768 ASN A N 1
ATOM 5969 C CA . ASN A 1 768 ? -30.516 -17.370 58.648 1.00 82.69 768 ASN A CA 1
ATOM 5970 C C . ASN A 1 768 ? -29.174 -16.870 58.104 1.00 82.69 768 ASN A C 1
ATOM 5972 O O . ASN A 1 768 ? -29.013 -16.812 56.887 1.00 82.69 768 ASN A O 1
ATOM 5976 N N . ALA A 1 769 ? -28.208 -16.584 58.980 1.00 81.62 769 ALA A N 1
ATOM 5977 C CA . ALA A 1 769 ? -26.860 -16.206 58.564 1.00 81.62 769 ALA A CA 1
ATOM 5978 C C . ALA A 1 769 ? -26.184 -17.322 57.742 1.00 81.62 769 ALA A C 1
ATOM 5980 O O . ALA A 1 769 ? -25.603 -17.047 56.694 1.00 81.62 769 ALA A O 1
ATOM 5981 N N . GLY A 1 770 ? -26.341 -18.592 58.143 1.00 82.50 770 GLY A N 1
ATOM 5982 C CA . GLY A 1 770 ? -25.842 -19.741 57.378 1.00 82.50 770 GLY A CA 1
ATOM 5983 C C . GLY A 1 770 ? -26.467 -19.861 55.981 1.00 82.50 770 GLY A C 1
ATOM 5984 O O . GLY A 1 770 ? -25.775 -20.179 55.014 1.00 82.50 770 GLY A O 1
ATOM 5985 N N . LYS A 1 771 ? -27.762 -19.545 55.833 1.00 83.12 771 LYS A N 1
ATOM 5986 C CA . LYS A 1 771 ? -28.449 -19.521 54.525 1.00 83.12 771 LYS A CA 1
ATOM 5987 C C . LYS A 1 771 ? -27.981 -18.381 53.620 1.00 83.12 771 LYS A C 1
ATOM 5989 O O . LYS A 1 771 ? -27.851 -18.597 52.418 1.00 83.12 771 LYS A O 1
ATOM 5994 N N . GLU A 1 772 ? -27.727 -17.196 54.173 1.00 83.25 772 GLU A N 1
ATOM 5995 C CA . GLU A 1 772 ? -27.163 -16.065 53.420 1.00 83.25 772 GLU A CA 1
ATOM 5996 C C . GLU A 1 772 ? -25.738 -16.369 52.944 1.00 83.25 772 GLU A C 1
ATOM 5998 O O . GLU A 1 772 ? -25.407 -16.126 51.783 1.00 83.25 772 GLU A O 1
ATOM 6003 N N . GLN A 1 773 ? -24.921 -16.990 53.796 1.00 82.69 773 GLN A N 1
ATOM 6004 C CA . GLN A 1 773 ? -23.564 -17.401 53.444 1.00 82.69 773 GLN A CA 1
ATOM 6005 C C . GLN A 1 773 ? -23.554 -18.474 52.343 1.00 82.69 773 GLN A C 1
ATOM 6007 O O . GLN A 1 773 ? -22.788 -18.358 51.389 1.00 82.69 773 GLN A O 1
ATOM 6012 N N . LEU A 1 774 ? -24.466 -19.455 52.398 1.00 83.75 774 LEU A N 1
ATOM 6013 C CA . LEU A 1 774 ? -24.624 -20.459 51.339 1.00 83.75 774 LEU A CA 1
ATOM 6014 C C . LEU A 1 774 ? -25.049 -19.837 49.995 1.00 83.75 774 LEU A C 1
ATOM 6016 O O . LEU A 1 774 ? -24.580 -20.265 48.940 1.00 83.75 774 LEU A O 1
ATOM 6020 N N . ALA A 1 775 ? -25.922 -18.825 50.021 1.00 83.44 775 ALA A N 1
ATOM 6021 C CA . ALA A 1 775 ? -26.320 -18.091 48.820 1.00 83.44 775 ALA A CA 1
ATOM 6022 C C . ALA A 1 775 ? -25.142 -17.308 48.212 1.00 83.44 775 ALA A C 1
ATOM 6024 O O . ALA A 1 775 ? -24.979 -17.300 46.993 1.00 83.44 775 ALA A O 1
ATOM 6025 N N . SER A 1 776 ? -24.285 -16.716 49.051 1.00 80.50 776 SER A N 1
ATOM 6026 C CA . SER A 1 776 ? -23.055 -16.050 48.608 1.00 80.50 776 SER A CA 1
ATOM 6027 C C . SER A 1 776 ? -22.086 -17.023 47.926 1.00 80.50 776 SER A C 1
ATOM 6029 O O . SER A 1 776 ? -21.609 -16.733 46.832 1.00 80.50 776 SER A O 1
ATOM 6031 N N . SER A 1 777 ? -21.852 -18.206 48.507 1.00 85.25 777 SER A N 1
ATOM 6032 C CA . SER A 1 777 ? -20.985 -19.236 47.905 1.00 85.25 777 SER A CA 1
ATOM 6033 C C . SER A 1 777 ? -21.527 -19.766 46.573 1.00 85.25 777 SER A C 1
ATOM 6035 O O . SER A 1 777 ? -20.760 -20.125 45.683 1.00 85.25 777 SER A O 1
ATOM 6037 N N . PHE A 1 778 ? -22.854 -19.796 46.402 1.00 81.56 778 PHE A N 1
ATOM 6038 C CA . PHE A 1 778 ? -23.474 -20.180 45.132 1.00 81.56 778 PHE A CA 1
ATOM 6039 C C . PHE A 1 778 ? -23.229 -19.141 44.028 1.00 81.56 778 PHE A C 1
ATOM 6041 O O . PHE A 1 778 ? -23.004 -19.514 42.878 1.00 81.56 778 PHE A O 1
ATOM 6048 N N . ASN A 1 779 ? -23.235 -17.850 44.375 1.00 82.06 779 ASN A N 1
ATOM 6049 C CA . ASN A 1 779 ? -22.885 -16.786 43.435 1.00 82.06 779 ASN A CA 1
ATOM 6050 C C . ASN A 1 779 ? -21.399 -16.836 43.055 1.00 82.06 779 ASN A C 1
ATOM 6052 O O . ASN A 1 779 ? -21.097 -16.738 41.874 1.00 82.06 779 ASN A O 1
ATOM 6056 N N . GLU A 1 780 ? -20.485 -17.079 44.001 1.00 81.25 780 GLU A N 1
ATOM 6057 C CA . GLU A 1 780 ? -19.056 -17.277 43.688 1.00 81.25 780 GLU A CA 1
ATOM 6058 C C . GLU A 1 780 ? -18.830 -18.460 42.732 1.00 81.25 780 GLU A C 1
ATOM 6060 O O . GLU A 1 780 ? -18.071 -18.348 41.771 1.00 81.25 780 GLU A O 1
ATOM 6065 N N . LEU A 1 781 ? -19.547 -19.572 42.931 1.00 82.25 781 LEU A N 1
ATOM 6066 C CA . LEU A 1 781 ? -19.540 -20.714 42.009 1.00 82.25 781 LEU A CA 1
ATOM 6067 C C . LEU A 1 781 ? -20.066 -20.356 40.613 1.00 82.25 781 LEU A C 1
ATOM 6069 O O . LEU A 1 781 ? -19.552 -20.872 39.621 1.00 82.25 781 LEU A O 1
ATOM 6073 N N . ALA A 1 782 ? -21.101 -19.519 40.521 1.00 82.81 782 ALA A N 1
ATOM 6074 C CA . ALA A 1 782 ? -21.638 -19.065 39.242 1.00 82.81 782 ALA A CA 1
ATOM 6075 C C . ALA A 1 782 ? -20.628 -18.172 38.503 1.00 82.81 782 ALA A C 1
ATOM 6077 O O . ALA A 1 782 ? -20.341 -18.437 37.337 1.00 82.81 782 ALA A O 1
ATOM 6078 N N . THR A 1 783 ? -20.017 -17.211 39.200 1.00 81.44 783 THR A N 1
ATOM 6079 C CA . THR A 1 783 ? -18.979 -16.324 38.651 1.00 81.44 783 THR A CA 1
ATOM 6080 C C . THR A 1 783 ? -17.750 -17.106 38.187 1.00 81.44 783 THR A C 1
ATOM 6082 O O . THR A 1 783 ? -17.266 -16.889 37.078 1.00 81.44 783 THR A O 1
ATOM 6085 N N . GLY A 1 784 ? -17.277 -18.071 38.984 1.00 84.50 784 GLY A N 1
ATOM 6086 C CA . GLY A 1 784 ? -16.144 -18.922 38.610 1.00 84.50 784 GLY A CA 1
ATOM 6087 C C . GLY A 1 784 ? -16.419 -19.754 37.352 1.00 84.50 784 GLY A C 1
ATOM 6088 O O . GLY A 1 784 ? -15.532 -19.918 36.519 1.00 84.50 784 GLY A O 1
ATOM 6089 N N . ARG A 1 785 ? -17.659 -20.235 37.159 1.00 84.44 785 ARG A N 1
ATOM 6090 C CA . ARG A 1 785 ? -18.069 -20.949 35.931 1.00 84.44 785 ARG A CA 1
ATOM 6091 C C . ARG A 1 785 ? -18.133 -20.042 34.712 1.00 84.44 785 ARG A C 1
ATOM 6093 O O . ARG A 1 785 ? -17.786 -20.491 33.625 1.00 84.44 785 ARG A O 1
ATOM 6100 N N . GLU A 1 786 ? -18.609 -18.817 34.888 1.00 85.38 786 GLU A N 1
ATOM 6101 C CA . GLU A 1 786 ? -18.717 -17.839 33.808 1.00 85.38 786 GLU A CA 1
ATOM 6102 C C . GLU A 1 786 ? -17.328 -17.416 33.320 1.00 85.38 786 GLU A C 1
ATOM 6104 O O . GLU A 1 786 ? -17.056 -17.527 32.128 1.00 85.38 786 GLU A O 1
ATOM 6109 N N . LYS A 1 787 ? -16.399 -17.104 34.237 1.00 83.25 787 LYS A N 1
ATOM 6110 C CA . LYS A 1 787 ? -14.983 -16.861 33.903 1.00 83.25 787 LYS A CA 1
ATOM 6111 C C . LYS A 1 787 ? -14.340 -18.037 33.168 1.00 83.25 787 LYS A C 1
ATOM 6113 O O . LYS A 1 787 ? -13.632 -17.836 32.192 1.00 83.25 787 LYS A O 1
ATOM 6118 N N . LEU A 1 788 ? -14.619 -19.270 33.597 1.00 85.75 788 LEU A N 1
ATOM 6119 C CA . LEU A 1 788 ? -14.113 -20.477 32.933 1.00 85.75 788 LEU A CA 1
ATOM 6120 C C . LEU A 1 788 ? -14.637 -20.624 31.500 1.00 85.75 788 LEU A C 1
ATOM 6122 O O . LEU A 1 788 ? -13.902 -21.082 30.628 1.00 85.75 788 LEU A O 1
ATOM 6126 N N . ALA A 1 789 ? -15.902 -20.274 31.262 1.00 84.69 789 ALA A N 1
ATOM 6127 C CA . ALA A 1 789 ? -16.500 -20.319 29.933 1.00 84.69 789 ALA A CA 1
ATOM 6128 C C . ALA A 1 789 ? -15.887 -19.258 29.009 1.00 84.69 789 ALA A C 1
ATOM 6130 O O . ALA A 1 789 ? -15.540 -19.585 27.877 1.00 84.69 789 ALA A O 1
ATOM 6131 N N . THR A 1 790 ? -15.695 -18.032 29.505 1.00 85.44 790 THR A N 1
ATOM 6132 C CA . THR A 1 790 ? -15.029 -16.951 28.764 1.00 85.44 790 THR A CA 1
ATOM 6133 C C . THR A 1 790 ? -13.579 -17.303 28.449 1.00 85.44 790 THR A C 1
ATOM 6135 O O . THR A 1 790 ? -13.192 -17.274 27.288 1.00 85.44 790 THR A O 1
ATOM 6138 N N . ALA A 1 791 ? -12.807 -17.760 29.438 1.00 88.12 791 ALA A N 1
ATOM 6139 C CA . ALA A 1 791 ? -11.410 -18.137 29.237 1.00 88.12 791 ALA A CA 1
ATOM 6140 C C . ALA A 1 791 ? -11.243 -19.302 28.243 1.00 88.12 791 ALA A C 1
ATOM 6142 O O . ALA A 1 791 ? -10.288 -19.335 27.474 1.00 88.12 791 ALA A O 1
ATOM 6143 N N . LEU A 1 792 ? -12.175 -20.265 28.220 1.00 86.56 792 LEU A N 1
ATOM 6144 C CA . LEU A 1 792 ? -12.169 -21.340 27.219 1.00 86.56 792 LEU A CA 1
ATOM 6145 C C . LEU A 1 792 ? -12.437 -20.820 25.801 1.00 86.56 792 LEU A C 1
ATOM 6147 O O . LEU A 1 792 ? -11.802 -21.301 24.866 1.00 86.56 792 LEU A O 1
ATOM 6151 N N . GLN A 1 793 ? -13.343 -19.852 25.655 1.00 86.62 793 GLN A N 1
ATOM 6152 C CA . GLN A 1 793 ? -13.617 -19.193 24.378 1.00 86.62 793 GLN A CA 1
ATOM 6153 C C . GLN A 1 793 ? -12.387 -18.405 23.900 1.00 86.62 793 GLN A C 1
ATOM 6155 O O . GLN A 1 793 ? -11.969 -18.566 22.760 1.00 86.62 793 GLN A O 1
ATOM 6160 N N . GLU A 1 794 ? -11.747 -17.634 24.783 1.00 86.06 794 GLU A N 1
ATOM 6161 C CA . GLU A 1 794 ? -10.532 -16.871 24.459 1.00 86.06 794 GLU A CA 1
ATOM 6162 C C . GLU A 1 794 ? -9.337 -17.763 24.105 1.00 86.06 794 GLU A C 1
ATOM 6164 O O . GLU A 1 794 ? -8.529 -17.406 23.249 1.00 86.06 794 GLU A O 1
ATOM 6169 N N . ILE A 1 795 ? -9.223 -18.942 24.726 1.00 86.25 795 ILE A N 1
ATOM 6170 C CA . ILE A 1 795 ? -8.229 -19.947 24.334 1.00 86.25 795 ILE A CA 1
ATOM 6171 C C . ILE A 1 795 ? -8.521 -20.470 22.922 1.00 86.25 795 ILE A C 1
ATOM 6173 O O . ILE A 1 795 ? -7.591 -20.575 22.130 1.00 86.25 795 ILE A O 1
ATOM 6177 N N . GLU A 1 796 ? -9.773 -20.796 22.592 1.00 86.62 796 GLU A N 1
ATOM 6178 C CA . GLU A 1 796 ? -10.150 -21.300 21.259 1.00 86.62 796 GLU A CA 1
ATOM 6179 C C . GLU A 1 796 ? -9.926 -20.243 20.163 1.00 86.62 796 GLU A C 1
ATOM 6181 O O . GLU A 1 796 ? -9.341 -20.538 19.113 1.00 86.62 796 GLU A O 1
ATOM 6186 N N . ASP A 1 797 ? -10.314 -18.997 20.436 1.00 83.38 797 ASP A N 1
ATOM 6187 C CA . ASP A 1 797 ? -10.097 -17.862 19.540 1.00 83.38 797 ASP A CA 1
ATOM 6188 C C . ASP A 1 797 ? -8.592 -17.575 19.389 1.00 83.38 797 ASP A C 1
ATOM 6190 O O . ASP A 1 797 ? -8.096 -17.433 18.271 1.00 83.38 797 ASP A O 1
ATOM 6194 N N . GLY A 1 798 ? -7.833 -17.594 20.491 1.00 86.19 798 GLY A N 1
ATOM 6195 C CA . GLY A 1 798 ? -6.381 -17.414 20.488 1.00 86.19 798 GLY A CA 1
ATOM 6196 C C . GLY A 1 798 ? -5.618 -18.539 19.779 1.00 86.19 798 GLY A C 1
ATOM 6197 O O . GLY A 1 798 ? -4.624 -18.267 19.111 1.00 86.19 798 GLY A O 1
ATOM 6198 N N . GLU A 1 799 ? -6.061 -19.798 19.872 1.00 85.81 799 GLU A N 1
ATOM 6199 C CA . GLU A 1 799 ? -5.483 -20.919 19.108 1.00 85.81 799 GLU A CA 1
ATOM 6200 C C . GLU A 1 799 ? -5.747 -20.776 17.604 1.00 85.81 799 GLU A C 1
ATOM 6202 O O . GLU A 1 799 ? -4.878 -21.120 16.798 1.00 85.81 799 GLU A O 1
ATOM 6207 N N . THR A 1 800 ? -6.914 -20.246 17.231 1.00 86.06 800 THR A N 1
ATOM 6208 C CA . THR A 1 800 ? -7.280 -19.984 15.834 1.00 86.06 800 THR A CA 1
ATOM 6209 C C . THR A 1 800 ? -6.469 -18.817 15.266 1.00 86.06 800 THR A C 1
ATOM 6211 O O . THR A 1 800 ? -5.798 -18.995 14.252 1.00 86.06 800 THR A O 1
ATOM 6214 N N . GLU A 1 801 ? -6.424 -17.673 15.961 1.00 85.00 801 GLU A N 1
ATOM 6215 C CA . GLU A 1 801 ? -5.603 -16.509 15.579 1.00 85.00 801 GLU A CA 1
ATOM 6216 C C . GLU A 1 801 ? -4.111 -16.878 15.473 1.00 85.00 801 GLU A C 1
ATOM 6218 O O . GLU A 1 801 ? -3.420 -16.434 14.558 1.00 85.00 801 GLU A O 1
ATOM 6223 N N . LEU A 1 802 ? -3.603 -17.739 16.364 1.00 85.31 802 LEU A N 1
ATOM 6224 C CA . LEU A 1 802 ? -2.217 -18.212 16.312 1.00 85.31 802 LEU A CA 1
ATOM 6225 C C . LEU A 1 802 ? -1.940 -19.084 15.075 1.00 85.31 802 LEU A C 1
ATOM 6227 O O . LEU A 1 802 ? -0.846 -19.018 14.510 1.00 85.31 802 LEU A O 1
ATOM 6231 N N . ALA A 1 803 ? -2.893 -19.929 14.676 1.00 85.44 803 ALA A N 1
ATOM 6232 C CA . ALA A 1 803 ? -2.764 -20.786 13.500 1.00 85.44 803 ALA A CA 1
ATOM 6233 C C . ALA A 1 803 ? -2.837 -19.981 12.193 1.00 85.44 803 ALA A C 1
ATOM 6235 O O . ALA A 1 803 ? -2.047 -20.231 11.276 1.00 85.44 803 ALA A O 1
ATOM 6236 N N . ASP A 1 804 ? -3.735 -18.998 12.131 1.00 83.88 804 ASP A N 1
ATOM 6237 C CA . ASP A 1 804 ? -3.864 -18.088 10.993 1.00 83.88 804 ASP A CA 1
ATOM 6238 C C . ASP A 1 804 ? -2.607 -17.216 10.861 1.00 83.88 804 ASP A C 1
ATOM 6240 O O . ASP A 1 804 ? -1.963 -17.238 9.812 1.00 83.88 804 ASP A O 1
ATOM 6244 N N . GLY A 1 805 ? -2.154 -16.590 11.955 1.00 84.88 805 GLY A N 1
ATOM 6245 C CA . GLY A 1 805 ? -0.929 -15.784 11.964 1.00 84.88 805 GLY A CA 1
ATOM 6246 C C . GLY A 1 805 ? 0.335 -16.588 11.634 1.00 84.88 805 GLY A C 1
ATOM 6247 O O . GLY A 1 805 ? 1.258 -16.068 11.015 1.00 84.88 805 GLY A O 1
ATOM 6248 N N . LEU A 1 806 ? 0.393 -17.881 11.982 1.00 85.19 806 LEU A N 1
ATOM 6249 C CA . LEU A 1 806 ? 1.496 -18.754 11.557 1.00 85.19 806 LEU A CA 1
ATOM 6250 C C . LEU A 1 806 ? 1.470 -19.017 10.044 1.00 85.19 806 LEU A C 1
ATOM 6252 O O . LEU A 1 806 ? 2.527 -19.061 9.418 1.00 85.19 806 LEU A O 1
ATOM 6256 N N . THR A 1 807 ? 0.282 -19.194 9.466 1.00 85.12 807 THR A N 1
ATOM 6257 C CA . THR A 1 807 ? 0.115 -19.417 8.022 1.00 85.12 807 THR A CA 1
ATOM 6258 C C . THR A 1 807 ? 0.503 -18.160 7.241 1.00 85.12 807 THR A C 1
ATOM 6260 O O . THR A 1 807 ? 1.261 -18.235 6.279 1.00 85.12 807 THR A O 1
ATOM 6263 N N . GLU A 1 808 ? 0.064 -16.995 7.712 1.00 82.75 808 GLU A N 1
ATOM 6264 C CA . GLU A 1 808 ? 0.374 -15.690 7.123 1.00 82.75 808 GLU A CA 1
ATOM 6265 C C . GLU A 1 808 ? 1.873 -15.354 7.226 1.00 82.75 808 GLU A C 1
ATOM 6267 O O . GLU A 1 808 ? 2.469 -14.850 6.272 1.00 82.75 808 GLU A O 1
ATOM 6272 N N . LEU A 1 809 ? 2.528 -15.738 8.331 1.00 83.62 809 LEU A N 1
ATOM 6273 C CA . LEU A 1 809 ? 3.985 -15.661 8.486 1.00 83.62 809 LEU A CA 1
ATOM 6274 C C . LEU A 1 809 ? 4.729 -16.577 7.496 1.00 83.62 809 LEU A C 1
ATOM 6276 O O . LEU A 1 809 ? 5.765 -16.190 6.956 1.00 83.62 809 LEU A O 1
ATOM 6280 N N . GLU A 1 810 ? 4.244 -17.801 7.264 1.00 85.00 810 GLU A N 1
ATOM 6281 C CA . GLU A 1 810 ? 4.840 -18.722 6.283 1.00 85.00 810 GLU A CA 1
ATOM 6282 C C . GLU A 1 810 ? 4.702 -18.194 4.846 1.00 85.00 810 GLU A C 1
ATOM 6284 O O . GLU A 1 810 ? 5.658 -18.285 4.065 1.00 85.00 810 GLU A O 1
ATOM 6289 N N . ASP A 1 811 ? 3.555 -17.605 4.508 1.00 83.88 811 ASP A N 1
ATOM 6290 C CA . ASP A 1 811 ? 3.306 -17.004 3.196 1.00 83.88 811 ASP A CA 1
ATOM 6291 C C . ASP A 1 811 ? 4.180 -15.758 2.972 1.00 83.88 811 ASP A C 1
ATOM 6293 O O . ASP A 1 811 ? 4.886 -15.684 1.963 1.00 83.88 811 ASP A O 1
ATOM 6297 N N . SER A 1 812 ? 4.258 -14.844 3.944 1.00 83.50 812 SER A N 1
ATOM 6298 C CA . SER A 1 812 ? 5.114 -13.648 3.842 1.00 83.50 812 SER A CA 1
ATOM 6299 C C . SER A 1 812 ? 6.618 -13.984 3.855 1.00 83.50 812 SER A C 1
ATOM 6301 O O . SER A 1 812 ? 7.405 -13.341 3.157 1.00 83.50 812 SER A O 1
ATOM 6303 N N . GLN A 1 813 ? 7.051 -15.064 4.527 1.00 85.12 813 GLN A N 1
ATOM 6304 C CA . GLN A 1 813 ? 8.424 -15.585 4.378 1.00 85.12 813 GLN A CA 1
ATOM 6305 C C . GLN A 1 813 ? 8.721 -16.063 2.957 1.00 85.12 813 GLN A C 1
ATOM 6307 O O . GLN A 1 813 ? 9.844 -15.902 2.464 1.00 85.12 813 GLN A O 1
ATOM 6312 N N . LYS A 1 814 ? 7.743 -16.696 2.310 1.00 86.62 814 LYS A N 1
ATOM 6313 C CA . LYS A 1 814 ? 7.890 -17.206 0.950 1.00 86.62 814 LYS A CA 1
ATOM 6314 C C . LYS A 1 814 ? 7.923 -16.067 -0.066 1.00 86.62 814 LYS A C 1
ATOM 6316 O O . LYS A 1 814 ? 8.797 -16.079 -0.928 1.00 86.62 814 LYS A O 1
ATOM 6321 N N . GLU A 1 815 ? 7.048 -15.077 0.068 1.00 84.31 815 GLU A N 1
ATOM 6322 C CA . GLU A 1 815 ? 7.042 -13.888 -0.792 1.00 84.31 815 GLU A CA 1
ATOM 6323 C C . GLU A 1 815 ? 8.345 -13.091 -0.672 1.00 84.31 815 GLU A C 1
ATOM 6325 O O . GLU A 1 815 ? 8.938 -12.737 -1.690 1.00 84.31 815 GLU A O 1
ATOM 6330 N N . LEU A 1 816 ? 8.880 -12.914 0.543 1.00 87.88 816 LEU A N 1
ATOM 6331 C CA . LEU A 1 816 ? 10.189 -12.284 0.734 1.00 87.88 816 LEU A CA 1
ATOM 6332 C C . LEU A 1 816 ? 11.324 -13.088 0.075 1.00 87.88 816 LEU A C 1
ATOM 6334 O O . LEU A 1 816 ? 12.266 -12.509 -0.470 1.00 87.88 816 LEU A O 1
ATOM 6338 N N . ALA A 1 817 ? 11.259 -14.421 0.117 1.00 85.62 817 ALA A N 1
ATOM 6339 C CA . ALA A 1 817 ? 12.247 -15.275 -0.537 1.00 85.62 817 ALA A CA 1
ATOM 6340 C C . ALA A 1 817 ? 12.180 -15.178 -2.071 1.00 85.62 817 ALA A C 1
ATOM 6342 O O . ALA A 1 817 ? 13.231 -15.158 -2.718 1.00 85.62 817 ALA A O 1
ATOM 6343 N N . ASP A 1 818 ? 10.977 -15.087 -2.640 1.00 85.00 818 ASP A N 1
ATOM 6344 C CA . ASP A 1 818 ? 10.761 -14.904 -4.077 1.00 85.00 818 ASP A CA 1
ATOM 6345 C C . ASP A 1 818 ? 11.214 -13.500 -4.526 1.00 85.00 818 ASP A C 1
ATOM 6347 O O . ASP A 1 818 ? 12.019 -13.396 -5.453 1.00 85.00 818 ASP A O 1
ATOM 6351 N N . ALA A 1 819 ? 10.844 -12.439 -3.796 1.00 85.62 819 ALA A N 1
ATOM 6352 C CA . ALA A 1 819 ? 11.288 -11.065 -4.059 1.00 85.62 819 ALA A CA 1
ATOM 6353 C C . ALA A 1 819 ? 12.816 -10.919 -3.967 1.00 85.62 819 ALA A C 1
ATOM 6355 O O . ALA A 1 819 ? 13.452 -10.267 -4.794 1.00 85.62 819 ALA A O 1
ATOM 6356 N N . LYS A 1 820 ? 13.445 -11.587 -2.991 1.00 86.06 820 LYS A N 1
ATOM 6357 C CA . LYS A 1 820 ? 14.908 -11.631 -2.877 1.00 86.06 820 LYS A CA 1
ATOM 6358 C C . LYS A 1 820 ? 15.556 -12.274 -4.097 1.00 86.06 820 LYS A C 1
ATOM 6360 O O . LYS A 1 820 ? 16.600 -11.816 -4.555 1.00 86.06 820 LYS A O 1
ATOM 6365 N N . LYS A 1 821 ? 14.968 -13.360 -4.592 1.00 85.88 821 LYS A N 1
ATOM 6366 C CA . LYS A 1 821 ? 15.483 -14.075 -5.754 1.00 85.88 821 LYS A CA 1
ATOM 6367 C C . LYS A 1 821 ? 15.366 -13.221 -7.019 1.00 85.88 821 LYS A C 1
ATOM 6369 O O . LYS A 1 821 ? 16.330 -13.163 -7.775 1.00 85.88 821 LYS A O 1
ATOM 6374 N N . GLU A 1 822 ? 14.241 -12.539 -7.220 1.00 81.50 822 GLU A N 1
ATOM 6375 C CA . GLU A 1 822 ? 14.058 -11.603 -8.339 1.00 81.50 822 GLU A CA 1
ATOM 6376 C C . GLU A 1 822 ? 15.049 -10.434 -8.273 1.00 81.50 822 GLU A C 1
ATOM 6378 O O . GLU A 1 822 ? 15.662 -10.099 -9.284 1.00 81.50 822 GLU A O 1
ATOM 6383 N N . LEU A 1 823 ? 15.302 -9.881 -7.081 1.00 84.75 823 LEU A N 1
ATOM 6384 C CA . LEU A 1 823 ? 16.316 -8.844 -6.877 1.00 84.75 823 LEU A CA 1
ATOM 6385 C C . LEU A 1 823 ? 17.732 -9.336 -7.231 1.00 84.75 823 LEU A C 1
ATOM 6387 O O . LEU A 1 823 ? 18.482 -8.637 -7.912 1.00 84.75 823 LEU A O 1
ATOM 6391 N N . GLU A 1 824 ? 18.108 -10.543 -6.797 1.00 85.06 824 GLU A N 1
ATOM 6392 C CA . GLU A 1 824 ? 19.411 -11.142 -7.121 1.00 85.06 824 GLU A CA 1
ATOM 6393 C C . GLU A 1 824 ? 19.559 -11.429 -8.630 1.00 85.06 824 GLU A C 1
ATOM 6395 O O . GLU A 1 824 ? 20.642 -11.237 -9.194 1.00 85.06 824 GLU A O 1
ATOM 6400 N N . GLU A 1 825 ? 18.486 -11.868 -9.295 1.00 82.88 825 GLU A N 1
ATOM 6401 C CA . GLU A 1 825 ? 18.454 -12.110 -10.742 1.00 82.88 825 GLU A CA 1
ATOM 6402 C C . GLU A 1 825 ? 18.539 -10.794 -11.536 1.00 82.88 825 GLU A C 1
ATOM 6404 O O . GLU A 1 825 ? 19.407 -10.676 -12.407 1.00 82.88 825 GLU A O 1
ATOM 6409 N N . GLY A 1 826 ? 17.747 -9.780 -11.173 1.00 83.12 826 GLY A N 1
ATOM 6410 C CA . GLY A 1 826 ? 17.777 -8.450 -11.789 1.00 83.12 826 GLY A CA 1
ATOM 6411 C C . GLY A 1 826 ? 19.112 -7.730 -11.586 1.00 83.12 826 GLY A C 1
ATOM 6412 O O . GLY A 1 826 ? 19.636 -7.106 -12.510 1.00 83.12 826 GLY A O 1
ATOM 6413 N N . GLN A 1 827 ? 19.741 -7.877 -10.414 1.00 83.12 827 GLN A N 1
ATOM 6414 C CA . GLN A 1 827 ? 21.055 -7.281 -10.157 1.00 83.12 827 GLN A CA 1
ATOM 6415 C C . GLN A 1 827 ? 22.137 -7.898 -11.041 1.00 83.12 827 GLN A C 1
ATOM 6417 O O . GLN A 1 827 ? 22.985 -7.188 -11.589 1.00 83.12 827 GLN A O 1
ATOM 6422 N N . LYS A 1 828 ? 22.096 -9.219 -11.213 1.00 83.88 828 LYS A N 1
ATOM 6423 C CA . LYS A 1 828 ? 23.023 -9.926 -12.091 1.00 83.88 828 LYS A CA 1
ATOM 6424 C C . LYS A 1 828 ? 22.833 -9.515 -13.554 1.00 83.88 828 LYS A C 1
ATOM 6426 O O . LYS A 1 828 ? 23.823 -9.275 -14.243 1.00 83.88 828 LYS A O 1
ATOM 6431 N N . GLU A 1 829 ? 21.591 -9.415 -14.021 1.00 80.06 829 GLU A N 1
ATOM 6432 C CA . GLU A 1 829 ? 21.274 -8.989 -15.387 1.00 80.06 829 GLU A CA 1
ATOM 6433 C C . GLU A 1 829 ? 21.725 -7.547 -15.659 1.00 80.06 829 GLU A C 1
ATOM 6435 O O . GLU A 1 829 ? 22.381 -7.284 -16.670 1.00 80.06 829 GLU A O 1
ATOM 6440 N N . TYR A 1 830 ? 21.485 -6.625 -14.723 1.00 83.62 830 TYR A N 1
ATOM 6441 C CA . TYR A 1 830 ? 21.970 -5.249 -14.819 1.00 83.62 830 TYR A CA 1
ATOM 6442 C C . TYR A 1 830 ? 23.503 -5.173 -14.888 1.00 83.62 830 TYR A C 1
ATOM 6444 O O . TYR A 1 830 ? 24.050 -4.442 -15.717 1.00 83.62 830 TYR A O 1
ATOM 6452 N N . GLU A 1 831 ? 24.225 -5.940 -14.063 1.00 83.88 831 GLU A N 1
ATOM 6453 C CA . GLU A 1 831 ? 25.693 -5.976 -14.094 1.00 83.88 831 GLU A CA 1
ATOM 6454 C C . GLU A 1 831 ? 26.240 -6.530 -15.421 1.00 83.88 831 GLU A C 1
ATOM 6456 O O . GLU A 1 831 ? 27.206 -5.981 -15.969 1.00 83.88 831 GLU A O 1
ATOM 6461 N N . GLU A 1 832 ? 25.617 -7.579 -15.966 1.00 82.62 832 GLU A N 1
ATOM 6462 C CA . GLU A 1 832 ? 25.969 -8.158 -17.267 1.00 82.62 832 GLU A CA 1
ATOM 6463 C C . GLU A 1 832 ? 25.694 -7.167 -18.416 1.00 82.62 832 GLU A C 1
ATOM 6465 O O . GLU A 1 832 ? 26.580 -6.930 -19.249 1.00 82.62 832 GLU A O 1
ATOM 6470 N N . ASN A 1 833 ? 24.529 -6.511 -18.419 1.00 80.94 833 ASN A N 1
ATOM 6471 C CA . ASN A 1 833 ? 24.146 -5.506 -19.416 1.00 80.94 833 ASN A CA 1
ATOM 6472 C C . ASN A 1 833 ? 25.029 -4.253 -19.339 1.00 80.94 833 ASN A C 1
ATOM 6474 O O . ASN A 1 833 ? 25.488 -3.753 -20.367 1.00 80.94 833 ASN A O 1
ATOM 6478 N N . LEU A 1 834 ? 25.371 -3.788 -18.135 1.00 84.25 834 LEU A N 1
ATOM 6479 C CA . LEU A 1 834 ? 26.285 -2.664 -17.926 1.00 84.25 834 LEU A CA 1
ATOM 6480 C C . LEU A 1 834 ? 27.694 -2.970 -18.449 1.00 84.25 834 LEU A C 1
ATOM 6482 O O . LEU A 1 834 ? 28.346 -2.104 -19.044 1.00 84.25 834 LEU A O 1
ATOM 6486 N N . ALA A 1 835 ? 28.194 -4.185 -18.209 1.00 82.75 835 ALA A N 1
ATOM 6487 C CA . ALA A 1 835 ? 29.501 -4.613 -18.695 1.00 82.75 835 ALA A CA 1
ATOM 6488 C C . ALA A 1 835 ? 29.528 -4.699 -20.228 1.00 82.75 835 ALA A C 1
ATOM 6490 O O . ALA A 1 835 ? 30.476 -4.208 -20.851 1.00 82.75 835 ALA A O 1
ATOM 6491 N N . LYS A 1 836 ? 28.474 -5.264 -20.826 1.00 79.12 836 LYS A N 1
ATOM 6492 C CA . LYS A 1 836 ? 28.299 -5.366 -22.276 1.00 79.12 836 LYS A CA 1
ATOM 6493 C C . LYS A 1 836 ? 28.197 -3.984 -22.930 1.00 79.12 836 LYS A C 1
ATOM 6495 O O . LYS A 1 836 ? 29.003 -3.681 -23.807 1.00 79.12 836 LYS A O 1
ATOM 6500 N N . PHE A 1 837 ? 27.334 -3.106 -22.420 1.00 84.69 837 PHE A N 1
ATOM 6501 C CA . PHE A 1 837 ? 27.174 -1.734 -22.910 1.00 84.69 837 PHE A CA 1
ATOM 6502 C C . PHE A 1 837 ? 28.485 -0.940 -22.859 1.00 84.69 837 PHE A C 1
ATOM 6504 O O . PHE A 1 837 ? 28.844 -0.267 -23.820 1.00 84.69 837 PHE A O 1
ATOM 6511 N N . LYS A 1 838 ? 29.260 -1.040 -21.769 1.00 81.31 838 LYS A N 1
ATOM 6512 C CA . LYS A 1 838 ? 30.565 -0.357 -21.664 1.00 81.31 838 LYS A CA 1
ATOM 6513 C C . LYS A 1 838 ? 31.577 -0.850 -22.698 1.00 81.31 838 LYS A C 1
ATOM 6515 O O . LYS A 1 838 ? 32.365 -0.042 -23.197 1.00 81.31 838 LYS A O 1
ATOM 6520 N N . ALA A 1 839 ? 31.593 -2.152 -22.979 1.00 80.25 839 ALA A N 1
ATOM 6521 C CA . ALA A 1 839 ? 32.469 -2.728 -23.992 1.00 80.25 839 ALA A CA 1
ATOM 6522 C C . ALA A 1 839 ? 32.045 -2.278 -25.399 1.00 80.25 839 ALA A C 1
ATOM 6524 O O . ALA A 1 839 ? 32.859 -1.719 -26.132 1.00 80.25 839 ALA A O 1
ATOM 6525 N N . GLU A 1 840 ? 30.762 -2.423 -25.725 1.00 79.94 840 GLU A N 1
ATOM 6526 C CA . GLU A 1 840 ? 30.201 -2.103 -27.041 1.00 79.94 840 GLU A CA 1
ATOM 6527 C C . GLU A 1 840 ? 30.238 -0.597 -27.336 1.00 79.94 840 GLU A C 1
ATOM 6529 O O . GLU A 1 840 ? 30.675 -0.204 -28.413 1.00 79.94 840 GLU A O 1
ATOM 6534 N N . LYS A 1 841 ? 29.925 0.272 -26.360 1.00 82.69 841 LYS A N 1
ATOM 6535 C CA . LYS A 1 841 ? 30.011 1.740 -26.500 1.00 82.69 841 LYS A CA 1
ATOM 6536 C C . LYS A 1 841 ? 31.416 2.204 -26.862 1.00 82.69 841 LYS A C 1
ATOM 6538 O O . LYS A 1 841 ? 31.586 3.115 -27.669 1.00 82.69 841 LYS A O 1
ATOM 6543 N N . LYS A 1 842 ? 32.441 1.595 -26.261 1.00 82.00 842 LYS A N 1
ATOM 6544 C CA . LYS A 1 842 ? 33.838 1.951 -26.531 1.00 82.00 842 LYS A CA 1
ATOM 6545 C C . LYS A 1 842 ? 34.236 1.612 -27.967 1.00 82.00 842 LYS A C 1
ATOM 6547 O O . LYS A 1 842 ? 34.911 2.421 -28.604 1.00 82.00 842 LYS A O 1
ATOM 6552 N N . ASP A 1 843 ? 33.853 0.433 -28.442 1.00 80.00 843 ASP A N 1
ATOM 6553 C CA . ASP A 1 843 ? 34.200 -0.028 -29.784 1.00 80.00 843 ASP A CA 1
ATOM 6554 C C . ASP A 1 843 ? 33.366 0.706 -30.849 1.00 80.00 843 ASP A C 1
ATOM 6556 O O . ASP A 1 843 ? 33.937 1.217 -31.812 1.00 80.00 843 ASP A O 1
ATOM 6560 N N . ALA A 1 844 ? 32.066 0.908 -30.617 1.00 82.75 844 ALA A N 1
ATOM 6561 C CA . ALA A 1 844 ? 31.182 1.675 -31.497 1.00 82.75 844 ALA A CA 1
ATOM 6562 C C . ALA A 1 844 ? 31.633 3.138 -31.662 1.00 82.75 844 ALA A C 1
ATOM 6564 O O . ALA A 1 844 ? 31.763 3.618 -32.784 1.00 82.75 844 ALA A O 1
ATOM 6565 N N . LEU A 1 845 ? 31.979 3.841 -30.574 1.00 84.12 845 LEU A N 1
ATOM 6566 C CA . LEU A 1 845 ? 32.486 5.222 -30.658 1.00 84.12 845 LEU A CA 1
ATOM 6567 C C . LEU A 1 845 ? 33.821 5.327 -31.402 1.00 84.12 845 LEU A C 1
ATOM 6569 O O . LEU A 1 845 ? 34.147 6.378 -31.957 1.00 84.12 845 LEU A O 1
ATOM 6573 N N . LYS A 1 846 ? 34.633 4.269 -31.379 1.00 84.88 846 LYS A N 1
ATOM 6574 C CA . LYS A 1 846 ? 35.896 4.234 -32.115 1.00 84.88 846 LYS A CA 1
ATOM 6575 C C . LYS A 1 846 ? 35.651 4.084 -33.617 1.00 84.88 846 LYS A C 1
ATOM 6577 O O . LYS A 1 846 ? 36.306 4.786 -34.385 1.00 84.88 846 LYS A O 1
ATOM 6582 N N . GLU A 1 847 ? 34.735 3.206 -34.018 1.00 81.88 847 GLU A N 1
ATOM 6583 C CA . GLU A 1 847 ? 34.380 3.018 -35.428 1.00 81.88 847 GLU A CA 1
ATOM 6584 C C . GLU A 1 847 ? 33.612 4.228 -35.988 1.00 81.88 847 GLU A C 1
ATOM 6586 O O . GLU A 1 847 ? 33.956 4.696 -37.069 1.00 81.88 847 GLU A O 1
ATOM 6591 N N . LEU A 1 848 ? 32.694 4.837 -35.224 1.00 84.94 848 LEU A N 1
ATOM 6592 C CA . LEU A 1 848 ? 31.985 6.061 -35.635 1.00 84.94 848 LEU A CA 1
ATOM 6593 C C . LEU A 1 848 ? 32.938 7.240 -35.870 1.00 84.94 848 LEU A C 1
ATOM 6595 O O . LEU A 1 848 ? 32.850 7.908 -36.894 1.00 84.94 848 LEU A O 1
ATOM 6599 N N . LYS A 1 849 ? 33.927 7.451 -34.990 1.00 84.81 849 LYS A N 1
ATOM 6600 C CA . LYS A 1 849 ? 34.959 8.487 -35.200 1.00 84.81 849 LYS A CA 1
ATOM 6601 C C . LYS A 1 849 ? 35.809 8.252 -36.441 1.00 84.81 849 LYS A C 1
ATOM 6603 O O . LYS A 1 849 ? 36.323 9.200 -37.030 1.00 84.81 849 LYS A O 1
ATOM 6608 N N . LYS A 1 850 ? 36.034 6.987 -36.787 1.00 83.19 850 LYS A N 1
ATOM 6609 C CA . LYS A 1 850 ? 36.750 6.631 -38.006 1.00 83.19 850 LYS A CA 1
ATOM 6610 C C . LYS A 1 850 ? 35.879 6.930 -39.228 1.00 83.19 850 LYS A C 1
ATOM 6612 O O . LYS A 1 850 ? 36.371 7.583 -40.136 1.00 83.19 850 LYS A O 1
ATOM 6617 N N . ALA A 1 851 ? 34.599 6.559 -39.198 1.00 79.62 851 ALA A N 1
ATOM 6618 C CA . ALA A 1 851 ? 33.643 6.872 -40.258 1.00 79.62 851 ALA A CA 1
ATOM 6619 C C . ALA A 1 851 ? 33.477 8.389 -40.476 1.00 79.62 851 ALA A C 1
ATOM 6621 O O . ALA A 1 851 ? 33.488 8.842 -41.613 1.00 79.62 851 ALA A O 1
ATOM 6622 N N . GLU A 1 852 ? 33.423 9.196 -39.409 1.00 79.06 852 GLU A N 1
ATOM 6623 C CA . GLU A 1 852 ? 33.407 10.669 -39.496 1.00 79.06 852 GLU A CA 1
ATOM 6624 C C . GLU A 1 852 ? 34.663 11.234 -40.183 1.00 79.06 852 GLU A C 1
ATOM 6626 O O . GLU A 1 852 ? 34.577 12.179 -40.970 1.00 79.06 852 GLU A O 1
ATOM 6631 N N . ALA A 1 853 ? 35.837 10.667 -39.884 1.00 79.62 853 ALA A N 1
ATOM 6632 C CA . ALA A 1 853 ? 37.090 11.072 -40.514 1.00 79.62 853 ALA A CA 1
ATOM 6633 C C . ALA A 1 853 ? 37.129 10.673 -41.998 1.00 79.62 853 ALA A C 1
ATOM 6635 O O . ALA A 1 853 ? 37.479 11.501 -42.838 1.00 79.62 853 ALA A O 1
ATOM 6636 N N . ASP A 1 854 ? 36.707 9.448 -42.317 1.00 77.81 854 ASP A N 1
ATOM 6637 C CA . ASP A 1 854 ? 36.634 8.935 -43.687 1.00 77.81 854 ASP A CA 1
ATOM 6638 C C . ASP A 1 854 ? 35.620 9.748 -44.529 1.00 77.81 854 ASP A C 1
ATOM 6640 O O . ASP A 1 854 ? 35.899 10.083 -45.681 1.00 77.81 854 ASP A O 1
ATOM 6644 N N . LEU A 1 855 ? 34.488 10.165 -43.942 1.00 81.19 855 LEU A N 1
ATOM 6645 C CA . LEU A 1 855 ? 33.498 11.056 -44.567 1.00 81.19 855 LEU A CA 1
ATOM 6646 C C . LEU A 1 855 ? 34.096 12.436 -44.895 1.00 81.19 855 LEU A C 1
ATOM 6648 O O . LEU A 1 855 ? 33.888 12.973 -45.985 1.00 81.19 855 LEU A O 1
ATOM 6652 N N . ALA A 1 856 ? 34.850 13.017 -43.957 1.00 76.69 856 ALA A N 1
ATOM 6653 C CA . ALA A 1 856 ? 35.497 14.314 -44.144 1.00 76.69 856 ALA A CA 1
ATOM 6654 C C . ALA A 1 856 ? 36.590 14.267 -45.225 1.00 76.69 856 ALA A C 1
ATOM 6656 O O . ALA A 1 856 ? 36.714 15.202 -46.023 1.00 76.69 856 ALA A O 1
ATOM 6657 N N . ASP A 1 857 ? 37.361 13.180 -45.269 1.00 76.56 857 ASP A N 1
ATOM 6658 C CA . ASP A 1 857 ? 38.358 12.949 -46.312 1.00 76.56 857 ASP A CA 1
ATOM 6659 C C . ASP A 1 857 ? 37.687 12.741 -47.682 1.00 76.56 857 ASP A C 1
ATOM 6661 O O . ASP A 1 857 ? 38.092 13.380 -48.655 1.00 76.56 857 ASP A O 1
ATOM 6665 N N . GLY A 1 858 ? 36.600 11.965 -47.757 1.00 78.56 858 GLY A N 1
ATOM 6666 C CA . GLY A 1 858 ? 35.819 11.776 -48.985 1.00 78.56 858 GLY A CA 1
ATOM 6667 C C . GLY A 1 858 ? 35.222 13.079 -49.530 1.00 78.56 858 GLY A C 1
ATOM 6668 O O . GLY A 1 858 ? 35.333 13.361 -50.723 1.00 78.56 858 GLY A O 1
ATOM 6669 N N . GLN A 1 859 ? 34.675 13.939 -48.664 1.00 77.62 859 GLN A N 1
ATOM 6670 C CA . GLN A 1 859 ? 34.168 15.257 -49.069 1.00 77.62 859 GLN A CA 1
ATOM 6671 C C . GLN A 1 859 ? 35.271 16.140 -49.669 1.00 77.62 859 GLN A C 1
ATOM 6673 O O . GLN A 1 859 ? 35.050 16.848 -50.655 1.00 77.62 859 GLN A O 1
ATOM 6678 N N . LYS A 1 860 ? 36.478 16.082 -49.103 1.00 76.56 860 LYS A N 1
ATOM 6679 C CA . LYS A 1 860 ? 37.629 16.829 -49.610 1.00 76.56 860 LYS A CA 1
ATOM 6680 C C . LYS A 1 860 ? 38.076 16.329 -50.986 1.00 76.56 860 LYS A C 1
ATOM 6682 O O . LYS A 1 860 ? 38.429 17.143 -51.837 1.00 76.56 860 LYS A O 1
ATOM 6687 N N . GLU A 1 861 ? 38.036 15.019 -51.224 1.00 76.75 861 GLU A N 1
ATOM 6688 C CA . GLU A 1 861 ? 38.330 14.447 -52.543 1.00 76.75 861 GLU A CA 1
ATOM 6689 C C . GLU A 1 861 ? 37.310 14.893 -53.603 1.00 76.75 861 GLU A C 1
ATOM 6691 O O . GLU A 1 861 ? 37.712 15.232 -54.718 1.00 76.75 861 GLU A O 1
ATOM 6696 N N . VAL A 1 862 ? 36.020 14.983 -53.253 1.00 78.25 862 VAL A N 1
ATOM 6697 C CA . VAL A 1 862 ? 34.963 15.516 -54.138 1.00 78.25 862 VAL A CA 1
ATOM 6698 C C . VAL A 1 862 ? 35.204 16.988 -54.489 1.00 78.25 862 VAL A C 1
ATOM 6700 O O . VAL A 1 862 ? 35.038 17.394 -55.647 1.00 78.25 862 VAL A O 1
ATOM 6703 N N . ASP A 1 863 ? 35.621 17.794 -53.512 1.00 76.69 863 ASP A N 1
ATOM 6704 C CA . ASP A 1 863 ? 35.903 19.219 -53.706 1.00 76.69 863 ASP A CA 1
ATOM 6705 C C . ASP A 1 863 ? 37.122 19.459 -54.618 1.00 76.69 863 ASP A C 1
ATOM 6707 O O . ASP A 1 863 ? 37.116 20.402 -55.417 1.00 76.69 863 ASP A O 1
ATOM 6711 N N . ASP A 1 864 ? 38.128 18.580 -54.557 1.00 80.25 864 ASP A N 1
ATOM 6712 C CA . ASP A 1 864 ? 39.381 18.665 -55.321 1.00 80.25 864 ASP A CA 1
ATOM 6713 C C . ASP A 1 864 ? 39.272 18.146 -56.780 1.00 80.25 864 ASP A C 1
ATOM 6715 O O . ASP A 1 864 ? 40.227 18.287 -57.563 1.00 80.25 864 ASP A O 1
ATOM 6719 N N . LEU A 1 865 ? 38.122 17.588 -57.193 1.00 78.19 865 LEU A N 1
ATOM 6720 C CA . LEU A 1 865 ? 37.889 17.101 -58.561 1.00 78.19 865 LEU A CA 1
ATOM 6721 C C . LEU A 1 865 ? 37.942 18.223 -59.612 1.00 78.19 865 LEU A C 1
ATOM 6723 O O . LEU A 1 865 ? 37.315 19.277 -59.483 1.00 78.19 865 LEU A O 1
ATOM 6727 N N . LYS A 1 866 ? 38.656 17.957 -60.713 1.00 80.12 866 LYS A N 1
ATOM 6728 C CA . LYS A 1 866 ? 38.839 18.875 -61.852 1.00 80.12 866 LYS A CA 1
ATOM 6729 C C . LYS A 1 866 ? 38.066 18.407 -63.081 1.00 80.12 866 LYS A C 1
ATOM 6731 O O . LYS A 1 866 ? 37.817 17.217 -63.242 1.00 80.12 866 LYS A O 1
ATOM 6736 N N . GLU A 1 867 ? 37.752 19.341 -63.976 1.00 80.44 867 GLU A N 1
ATOM 6737 C CA . GLU A 1 867 ? 37.099 19.040 -65.254 1.00 80.44 867 GLU A CA 1
ATOM 6738 C C . GLU A 1 867 ? 37.917 18.038 -66.096 1.00 80.44 867 GLU A C 1
ATOM 6740 O O . GLU A 1 867 ? 39.140 18.198 -66.226 1.00 80.44 867 GLU A O 1
ATOM 6745 N N . PRO A 1 868 ? 37.275 17.013 -66.693 1.00 83.56 868 PRO A N 1
ATOM 6746 C CA . PRO A 1 868 ? 37.955 16.100 -67.593 1.00 83.56 868 PRO A CA 1
ATOM 6747 C C . PRO A 1 868 ? 38.314 16.777 -68.914 1.00 83.56 868 PRO A C 1
ATOM 6749 O O . PRO A 1 868 ? 37.564 17.586 -69.454 1.00 83.56 868 PRO A O 1
ATOM 6752 N N . THR A 1 869 ? 39.455 16.395 -69.480 1.00 85.44 869 THR A N 1
ATOM 6753 C CA . THR A 1 869 ? 39.861 16.813 -70.826 1.00 85.44 869 THR A CA 1
ATOM 6754 C C . THR A 1 869 ? 39.548 15.705 -71.825 1.00 85.44 869 THR A C 1
ATOM 6756 O O . THR A 1 869 ? 40.018 14.580 -71.649 1.00 85.44 869 THR A O 1
ATOM 6759 N N . TYR A 1 870 ? 38.795 16.033 -72.881 1.00 88.19 870 TYR A N 1
ATOM 6760 C CA . TYR A 1 870 ? 38.554 15.145 -74.020 1.00 88.19 870 TYR A CA 1
ATOM 6761 C C . TYR A 1 870 ? 39.537 15.453 -75.154 1.00 88.19 870 TYR A C 1
ATOM 6763 O O . TYR A 1 870 ? 39.682 16.603 -75.568 1.00 88.19 870 TYR A O 1
ATOM 6771 N N . TYR A 1 871 ? 40.195 14.422 -75.675 1.00 87.94 871 TYR A N 1
ATOM 6772 C CA . TYR A 1 871 ? 41.068 14.504 -76.842 1.00 87.94 871 TYR A CA 1
ATOM 6773 C C . TYR A 1 871 ? 40.358 13.885 -78.042 1.00 87.94 871 TYR A C 1
ATOM 6775 O O . TYR A 1 871 ? 40.135 12.677 -78.064 1.00 87.94 871 TYR A O 1
ATOM 6783 N N . LEU A 1 872 ? 40.009 14.713 -79.028 1.00 91.00 872 LEU A N 1
ATOM 6784 C CA . LEU A 1 872 ? 39.345 14.315 -80.271 1.00 91.00 872 LEU A CA 1
ATOM 6785 C C . LEU A 1 872 ? 40.388 14.228 -81.392 1.00 91.00 872 LEU A C 1
ATOM 6787 O O . LEU A 1 872 ? 40.672 15.220 -82.059 1.00 91.00 872 LEU A O 1
ATOM 6791 N N . ASN A 1 873 ? 40.996 13.057 -81.562 1.00 88.06 873 ASN A N 1
ATOM 6792 C CA . ASN A 1 873 ? 42.084 12.842 -82.513 1.00 88.06 873 ASN A CA 1
ATOM 6793 C C . ASN A 1 873 ? 41.562 12.263 -83.833 1.00 88.06 873 ASN A C 1
ATOM 6795 O O . ASN A 1 873 ? 40.699 11.381 -83.844 1.00 88.06 873 ASN A O 1
ATOM 6799 N N . GLN A 1 874 ? 42.151 12.687 -84.946 1.00 88.12 874 GLN A N 1
ATOM 6800 C CA . GLN A 1 874 ? 41.952 12.076 -86.265 1.00 88.12 874 GLN A CA 1
ATOM 6801 C C . GLN A 1 874 ? 43.229 11.388 -86.743 1.00 88.12 874 GLN A C 1
ATOM 6803 O O . GLN A 1 874 ? 44.252 11.397 -86.058 1.00 88.12 874 GLN A O 1
ATOM 6808 N N . ARG A 1 875 ? 43.199 10.787 -87.939 1.00 85.38 875 ARG A N 1
ATOM 6809 C CA . ARG A 1 875 ? 44.387 10.140 -88.519 1.00 85.38 875 ARG A CA 1
ATOM 6810 C C . ARG A 1 875 ? 45.611 11.056 -88.588 1.00 85.38 875 ARG A C 1
ATOM 6812 O O . ARG A 1 875 ? 46.705 10.593 -88.289 1.00 85.38 875 ARG A O 1
ATOM 6819 N N . ASP A 1 876 ? 45.440 12.322 -88.951 1.00 79.25 876 ASP A N 1
ATOM 6820 C CA . ASP A 1 876 ? 46.529 13.305 -89.052 1.00 79.25 876 ASP A CA 1
ATOM 6821 C C . ASP A 1 876 ? 47.104 13.741 -87.697 1.00 79.25 876 ASP A C 1
ATOM 6823 O O . ASP A 1 876 ? 48.245 14.188 -87.621 1.00 79.25 876 ASP A O 1
ATOM 6827 N N . SER A 1 877 ? 46.359 13.525 -86.614 1.00 81.88 877 SER A N 1
ATOM 6828 C CA . SER A 1 877 ? 46.811 13.765 -85.246 1.00 81.88 877 SER A CA 1
ATOM 6829 C C . SER A 1 877 ? 47.864 12.737 -84.811 1.00 81.88 877 SER A C 1
ATOM 6831 O O . SER A 1 877 ? 48.585 12.954 -83.835 1.00 81.88 877 SER A O 1
ATOM 6833 N N . PHE A 1 878 ? 47.985 11.617 -85.534 1.00 79.56 878 PHE A N 1
ATOM 6834 C CA . PHE A 1 878 ? 49.048 10.642 -85.329 1.00 79.56 878 PHE A CA 1
ATOM 6835 C C . PHE A 1 878 ? 50.262 10.973 -86.203 1.00 79.56 878 PHE A C 1
ATOM 6837 O O . PHE A 1 878 ? 50.211 10.918 -87.432 1.00 79.56 878 PHE A O 1
ATOM 6844 N N . ASP A 1 879 ? 51.402 11.193 -85.547 1.00 77.75 879 ASP A N 1
ATOM 6845 C CA . ASP A 1 879 ? 52.702 11.483 -86.172 1.00 77.75 879 ASP A CA 1
ATOM 6846 C C . ASP A 1 879 ? 53.091 10.480 -87.282 1.00 77.75 879 ASP A C 1
ATOM 6848 O O . ASP A 1 879 ? 53.726 10.828 -88.276 1.00 77.75 879 ASP A O 1
ATOM 6852 N N . SER A 1 880 ? 52.658 9.221 -87.176 1.00 78.12 880 SER A N 1
ATOM 6853 C CA . SER A 1 880 ? 52.890 8.194 -88.196 1.00 78.12 880 SER A CA 1
ATOM 6854 C C . SER A 1 880 ? 52.189 8.476 -89.533 1.00 78.12 880 SER A C 1
ATOM 6856 O O . SER A 1 880 ? 52.785 8.226 -90.584 1.00 78.12 880 SER A O 1
ATOM 6858 N N . TYR A 1 881 ? 50.955 8.993 -89.521 1.00 81.94 881 TYR A N 1
ATOM 6859 C CA . TYR A 1 881 ? 50.182 9.311 -90.729 1.00 81.94 881 TYR A CA 1
ATOM 6860 C C . TYR A 1 881 ? 50.743 10.545 -91.431 1.00 81.94 881 TYR A C 1
ATOM 6862 O O . TYR A 1 881 ? 50.968 10.504 -92.647 1.00 81.94 881 TYR A O 1
ATOM 6870 N N . ASP A 1 882 ? 50.999 11.603 -90.657 1.00 80.88 882 ASP A N 1
ATOM 6871 C CA . ASP A 1 882 ? 51.492 12.882 -91.165 1.00 80.88 882 ASP A CA 1
ATOM 6872 C C . ASP A 1 882 ? 52.920 12.740 -91.708 1.00 80.88 882 ASP A C 1
ATOM 6874 O O . ASP A 1 882 ? 53.186 13.058 -92.868 1.00 80.88 882 ASP A O 1
ATOM 6878 N N . SER A 1 883 ? 53.820 12.100 -90.950 1.00 82.25 883 SER A N 1
ATOM 6879 C CA . SER A 1 883 ? 55.209 11.892 -91.382 1.00 82.25 883 SER A CA 1
ATOM 6880 C C . SER A 1 883 ? 55.326 11.094 -92.683 1.00 82.25 883 SER A C 1
ATOM 6882 O O . SER A 1 883 ? 56.213 11.366 -93.496 1.00 82.25 883 SER A O 1
ATOM 6884 N N . LEU A 1 884 ? 54.452 10.115 -92.939 1.00 83.38 884 LEU A N 1
ATOM 6885 C CA . LEU A 1 884 ? 54.456 9.365 -94.196 1.00 83.38 884 LEU A CA 1
ATOM 6886 C C . LEU A 1 884 ? 54.026 10.238 -95.382 1.00 83.38 884 LEU A C 1
ATOM 6888 O O . LEU A 1 884 ? 54.668 10.199 -96.439 1.00 83.38 884 LEU A O 1
ATOM 6892 N N . TYR A 1 885 ? 52.962 11.023 -95.210 1.00 83.81 885 TYR A N 1
ATOM 6893 C CA . TYR A 1 885 ? 52.468 11.941 -96.232 1.00 83.81 885 TYR A CA 1
ATOM 6894 C C . TYR A 1 885 ? 53.488 13.036 -96.540 1.00 83.81 885 TYR A C 1
ATOM 6896 O O . TYR A 1 885 ? 53.796 13.296 -97.709 1.00 83.81 885 TYR A O 1
ATOM 6904 N N . ASP A 1 886 ? 54.097 13.598 -95.501 1.00 84.81 886 ASP A N 1
ATOM 6905 C CA . ASP A 1 886 ? 55.177 14.567 -95.608 1.00 84.81 886 ASP A CA 1
ATOM 6906 C C . ASP A 1 886 ? 56.401 13.981 -96.306 1.00 84.81 886 ASP A C 1
ATOM 6908 O O . ASP A 1 886 ? 56.925 14.591 -97.240 1.00 84.81 886 ASP A O 1
ATOM 6912 N N . ASN A 1 887 ? 56.820 12.765 -95.953 1.00 86.19 887 ASN A N 1
ATOM 6913 C CA . ASN A 1 887 ? 57.910 12.069 -96.639 1.00 86.19 887 ASN A CA 1
ATOM 6914 C C . ASN A 1 887 ? 57.602 11.859 -98.133 1.00 86.19 887 ASN A C 1
ATOM 6916 O O . ASN A 1 887 ? 58.451 12.118 -98.997 1.00 86.19 887 ASN A O 1
ATOM 6920 N N . ALA A 1 888 ? 56.375 11.449 -98.469 1.00 85.50 888 ALA A N 1
ATOM 6921 C CA . ALA A 1 888 ? 55.944 11.297 -99.856 1.00 85.50 888 ALA A CA 1
ATOM 6922 C C . ALA A 1 888 ? 55.934 12.645 -100.602 1.00 85.50 888 ALA A C 1
ATOM 6924 O O . ALA A 1 888 ? 56.345 12.717 -101.769 1.00 85.50 888 ALA A O 1
ATOM 6925 N N . ASN A 1 889 ? 55.518 13.730 -99.948 1.00 85.19 889 ASN A N 1
ATOM 6926 C CA . ASN A 1 889 ? 55.532 15.081 -100.509 1.00 85.19 889 ASN A CA 1
ATOM 6927 C C . ASN A 1 889 ? 56.952 15.633 -100.678 1.00 85.19 889 ASN A C 1
ATOM 6929 O O . ASN A 1 889 ? 57.252 16.240 -101.712 1.00 85.19 889 ASN A O 1
ATOM 6933 N N . GLN A 1 890 ? 57.861 15.370 -99.742 1.00 86.75 890 GLN A N 1
ATOM 6934 C CA . GLN A 1 890 ? 59.274 15.725 -99.868 1.00 86.75 890 GLN A CA 1
ATOM 6935 C C . GLN A 1 890 ? 59.907 15.026 -101.080 1.00 86.75 890 GLN A C 1
ATOM 6937 O O . GLN A 1 890 ? 60.563 15.679 -101.898 1.00 86.75 890 GLN A O 1
ATOM 6942 N N . ILE A 1 891 ? 59.631 13.734 -101.296 1.00 86.75 891 ILE A N 1
ATOM 6943 C CA . ILE A 1 891 ? 60.090 12.996 -102.489 1.00 86.75 891 ILE A CA 1
ATOM 6944 C C . ILE A 1 891 ? 59.522 13.602 -103.778 1.00 86.75 891 ILE A C 1
ATOM 6946 O O . ILE A 1 891 ? 60.246 13.761 -104.767 1.00 86.75 891 ILE A O 1
ATOM 6950 N N . LYS A 1 892 ? 58.249 14.015 -103.778 1.00 85.00 892 LYS A N 1
ATOM 6951 C CA . LYS A 1 892 ? 57.625 14.717 -104.912 1.00 85.00 892 LYS A CA 1
ATOM 6952 C C . LYS A 1 892 ? 58.344 16.030 -105.231 1.00 85.00 892 LYS A C 1
ATOM 6954 O O . LYS A 1 892 ? 58.614 16.303 -106.408 1.00 85.00 892 LYS A O 1
ATOM 6959 N N . GLN A 1 893 ? 58.689 16.820 -104.215 1.00 85.06 893 GLN A N 1
ATOM 6960 C CA . GLN A 1 893 ? 59.434 18.072 -104.378 1.00 85.06 893 GLN A CA 1
ATOM 6961 C C . GLN A 1 893 ? 60.852 17.812 -104.918 1.00 85.06 893 GLN A C 1
ATOM 6963 O O . GLN A 1 893 ? 61.242 18.418 -105.922 1.00 85.06 893 GLN A O 1
ATOM 6968 N N . ILE A 1 894 ? 61.577 16.835 -104.357 1.00 85.25 894 ILE A N 1
ATOM 6969 C CA . ILE A 1 894 ? 62.901 16.390 -104.837 1.00 85.25 894 ILE A CA 1
ATOM 6970 C C . ILE A 1 894 ? 62.832 15.968 -106.315 1.00 85.25 894 ILE A C 1
ATOM 6972 O O . ILE A 1 894 ? 63.656 16.409 -107.123 1.00 85.25 894 ILE A O 1
ATOM 6976 N N . SER A 1 895 ? 61.812 15.190 -106.702 1.00 83.88 895 SER A N 1
ATOM 6977 C CA . SER A 1 895 ? 61.609 14.721 -108.085 1.00 83.88 895 SER A CA 1
ATOM 6978 C C . SER A 1 895 ? 61.397 15.850 -109.098 1.00 83.88 895 SER A C 1
ATOM 6980 O O . SER A 1 895 ? 61.620 15.665 -110.294 1.00 83.88 895 SER A O 1
ATOM 6982 N N . THR A 1 896 ? 60.960 17.025 -108.642 1.00 83.06 896 THR A N 1
ATOM 6983 C CA . THR A 1 896 ? 60.684 18.171 -109.513 1.00 83.06 896 THR A CA 1
ATOM 6984 C C . THR A 1 896 ? 61.949 18.994 -109.763 1.00 83.06 896 THR A C 1
ATOM 6986 O O . THR A 1 896 ? 62.168 19.458 -110.882 1.00 83.06 896 THR A O 1
ATOM 6989 N N . VAL A 1 897 ? 62.816 19.137 -108.754 1.00 85.75 897 VAL A N 1
ATOM 6990 C CA . VAL A 1 897 ? 64.020 19.981 -108.837 1.00 85.75 897 VAL A CA 1
ATOM 6991 C C . VAL A 1 897 ? 65.210 19.240 -109.458 1.00 85.75 897 VAL A C 1
ATOM 6993 O O . VAL A 1 897 ? 65.869 19.773 -110.351 1.00 85.75 897 VAL A O 1
ATOM 6996 N N . PHE A 1 898 ? 65.501 18.007 -109.033 1.00 82.69 898 PHE A N 1
ATOM 6997 C CA . PHE A 1 898 ? 66.734 17.309 -109.431 1.00 82.69 898 PHE A CA 1
ATOM 6998 C C . PHE A 1 898 ? 66.872 17.039 -110.941 1.00 82.69 898 PHE A C 1
ATOM 7000 O O . PHE A 1 898 ? 67.958 17.236 -111.498 1.00 82.69 898 PHE A O 1
ATOM 7007 N N . PRO A 1 899 ? 65.813 16.621 -111.651 1.00 84.44 899 PRO A N 1
ATOM 7008 C CA . PRO A 1 899 ? 65.892 16.356 -113.084 1.00 84.44 899 PRO A CA 1
ATOM 7009 C C . PRO A 1 899 ? 66.205 17.585 -113.930 1.00 84.44 899 PRO A C 1
ATOM 7011 O O . PRO A 1 899 ? 66.789 17.443 -115.003 1.00 84.44 899 PRO A O 1
ATOM 7014 N N . LEU A 1 900 ? 65.913 18.792 -113.435 1.00 85.00 900 LEU A N 1
ATOM 7015 C CA . LEU A 1 900 ? 66.323 20.032 -114.090 1.00 85.00 900 LEU A CA 1
ATOM 7016 C C . LEU A 1 900 ? 67.854 20.115 -114.217 1.00 85.00 900 LEU A C 1
ATOM 7018 O O . LEU A 1 900 ? 68.354 20.498 -115.276 1.00 85.00 900 LEU A O 1
ATOM 7022 N N . PHE A 1 901 ? 68.606 19.668 -113.202 1.00 87.25 901 PHE A N 1
ATOM 7023 C CA . PHE A 1 901 ? 70.067 19.575 -113.276 1.00 87.25 901 PHE A CA 1
ATOM 7024 C C . PHE A 1 901 ? 70.521 18.511 -114.277 1.00 87.25 901 PHE A C 1
ATOM 7026 O O . PHE A 1 901 ? 71.384 18.791 -115.108 1.00 87.25 901 PHE A O 1
ATOM 7033 N N . PHE A 1 902 ? 69.920 17.316 -114.263 1.00 86.75 902 PHE A N 1
ATOM 7034 C CA . PHE A 1 902 ? 70.272 16.263 -115.221 1.00 86.75 902 PHE A CA 1
ATOM 7035 C C . PHE A 1 902 ? 69.973 16.667 -116.667 1.00 86.75 902 PHE A C 1
ATOM 7037 O O . PHE A 1 902 ? 70.800 16.424 -117.544 1.00 86.75 902 PHE A O 1
ATOM 7044 N N . PHE A 1 903 ? 68.850 17.341 -116.926 1.00 87.44 903 PHE A N 1
ATOM 7045 C CA . PHE A 1 903 ? 68.535 17.870 -118.251 1.00 87.44 903 PHE A CA 1
ATOM 7046 C C . PHE A 1 903 ? 69.453 19.029 -118.643 1.00 87.44 903 PHE A C 1
ATOM 7048 O O . PHE A 1 903 ? 69.895 19.068 -119.789 1.00 87.44 903 PHE A O 1
ATOM 7055 N N . ALA A 1 904 ? 69.821 19.927 -117.725 1.00 88.69 904 ALA A N 1
ATOM 7056 C CA . ALA A 1 904 ? 70.793 20.986 -118.006 1.00 88.69 904 ALA A CA 1
ATOM 7057 C C . ALA A 1 904 ? 72.172 20.409 -118.372 1.00 88.69 904 ALA A C 1
ATOM 7059 O O . ALA A 1 904 ? 72.774 20.821 -119.369 1.00 88.69 904 ALA A O 1
ATOM 7060 N N . ILE A 1 905 ? 72.644 19.405 -117.623 1.00 87.69 905 ILE A N 1
ATOM 7061 C CA . ILE A 1 905 ? 73.885 18.681 -117.926 1.00 87.69 905 ILE A CA 1
ATOM 7062 C C . ILE A 1 905 ? 73.745 17.949 -119.266 1.00 87.69 905 ILE A C 1
ATOM 7064 O O . ILE A 1 905 ? 74.644 18.039 -120.101 1.00 87.69 905 ILE A O 1
ATOM 7068 N N . ALA A 1 906 ? 72.619 17.282 -119.525 1.00 87.75 906 ALA A N 1
ATOM 7069 C CA . ALA A 1 906 ? 72.384 16.587 -120.787 1.00 87.75 906 ALA A CA 1
ATOM 7070 C C . ALA A 1 906 ? 72.375 17.549 -121.986 1.00 87.75 906 ALA A C 1
ATOM 7072 O O . ALA A 1 906 ? 72.997 17.250 -123.008 1.00 87.75 906 ALA A O 1
ATOM 7073 N N . VAL A 1 907 ? 71.753 18.727 -121.866 1.00 89.75 907 VAL A N 1
ATOM 7074 C CA . VAL A 1 907 ? 71.770 19.779 -122.895 1.00 89.75 907 VAL A CA 1
ATOM 7075 C C . VAL A 1 907 ? 73.190 20.296 -123.109 1.00 89.75 907 VAL A C 1
ATOM 7077 O O . VAL A 1 907 ? 73.625 20.392 -124.256 1.00 89.75 907 VAL A O 1
ATOM 7080 N N . LEU A 1 908 ? 73.947 20.574 -122.043 1.00 88.50 908 LEU A N 1
ATOM 7081 C CA . LEU A 1 908 ? 75.326 21.063 -122.138 1.00 88.50 908 LEU A CA 1
ATOM 7082 C C . LEU A 1 908 ? 76.264 20.025 -122.774 1.00 88.50 908 LEU A C 1
ATOM 7084 O O . LEU A 1 908 ? 77.046 20.355 -123.670 1.00 88.50 908 LEU A O 1
ATOM 7088 N N . VAL A 1 909 ? 76.178 18.763 -122.352 1.00 87.00 909 VAL A N 1
ATOM 7089 C CA . VAL A 1 909 ? 76.982 17.657 -122.894 1.00 87.00 909 VAL A CA 1
ATOM 7090 C C . VAL A 1 909 ? 76.598 17.382 -124.345 1.00 87.00 909 VAL A C 1
ATOM 7092 O O . VAL A 1 909 ? 77.479 17.231 -125.193 1.00 87.00 909 VAL A O 1
ATOM 7095 N N . THR A 1 910 ? 75.307 17.400 -124.676 1.00 88.88 910 THR A N 1
ATOM 7096 C CA . THR A 1 910 ? 74.842 17.259 -126.063 1.00 88.88 910 THR A CA 1
ATOM 7097 C C . THR A 1 910 ? 75.331 18.428 -126.912 1.00 88.88 910 THR A C 1
ATOM 7099 O O . THR A 1 910 ? 75.912 18.211 -127.973 1.00 88.88 910 THR A O 1
ATOM 7102 N N . PHE A 1 911 ? 75.195 19.667 -126.437 1.00 89.12 911 PHE A N 1
ATOM 7103 C CA . PHE A 1 911 ? 75.643 20.861 -127.150 1.00 89.12 911 PHE A CA 1
ATOM 7104 C C . PHE A 1 911 ? 77.152 20.855 -127.392 1.00 89.12 911 PHE A C 1
ATOM 7106 O O . PHE A 1 911 ? 77.587 21.061 -128.522 1.00 89.12 911 PHE A O 1
ATOM 7113 N N . THR A 1 912 ? 77.963 20.590 -126.367 1.00 88.75 912 THR A N 1
ATOM 7114 C CA . THR A 1 912 ? 79.429 20.530 -126.500 1.00 88.75 912 THR A CA 1
ATOM 7115 C C . THR A 1 912 ? 79.860 19.392 -127.420 1.00 88.75 912 THR A C 1
ATOM 7117 O O . THR A 1 912 ? 80.731 19.586 -128.272 1.00 88.75 912 THR A O 1
ATOM 7120 N N . THR A 1 913 ? 79.203 18.235 -127.327 1.00 87.94 913 THR A N 1
ATOM 7121 C CA . THR A 1 913 ? 79.486 17.072 -128.173 1.00 87.94 913 THR A CA 1
ATOM 7122 C C . THR A 1 913 ? 79.128 17.335 -129.632 1.00 87.94 913 THR A C 1
ATOM 7124 O O . THR A 1 913 ? 79.960 17.096 -130.511 1.00 87.94 913 THR A O 1
ATOM 7127 N N . ILE A 1 914 ? 77.942 17.885 -129.902 1.00 88.19 914 ILE A N 1
ATOM 7128 C CA . ILE A 1 914 ? 77.495 18.232 -131.254 1.00 88.19 914 ILE A CA 1
ATOM 7129 C C . ILE A 1 914 ? 78.315 19.396 -131.811 1.00 88.19 914 ILE A C 1
ATOM 7131 O O . ILE A 1 914 ? 78.778 19.309 -132.941 1.00 88.19 914 ILE A O 1
ATOM 7135 N N . LYS A 1 915 ? 78.601 20.445 -131.031 1.00 87.75 915 LYS A N 1
ATOM 7136 C CA . LYS A 1 915 ? 79.465 21.564 -131.454 1.00 87.75 915 LYS A CA 1
ATOM 7137 C C . LYS A 1 915 ? 80.861 21.078 -131.835 1.00 87.75 915 LYS A C 1
ATOM 7139 O O . LYS A 1 915 ? 81.388 21.487 -132.870 1.00 87.75 915 LYS A O 1
ATOM 7144 N N . ARG A 1 916 ? 81.452 20.186 -131.033 1.00 87.31 916 ARG A N 1
ATOM 7145 C CA . ARG A 1 916 ? 82.746 19.569 -131.349 1.00 87.31 916 ARG A CA 1
ATOM 7146 C C . ARG A 1 916 ? 82.657 18.745 -132.633 1.00 87.31 916 ARG A C 1
ATOM 7148 O O . ARG A 1 916 ? 83.512 18.891 -133.499 1.00 87.31 916 ARG A O 1
ATOM 7155 N N . MET A 1 917 ? 81.604 17.946 -132.791 1.00 85.38 917 MET A N 1
ATOM 7156 C CA . MET A 1 917 ? 81.367 17.149 -133.998 1.00 85.38 917 MET A CA 1
ATOM 7157 C C . MET A 1 917 ? 81.211 18.027 -135.251 1.00 85.38 917 MET A C 1
ATOM 7159 O O . MET A 1 917 ? 81.836 17.761 -136.272 1.00 85.38 917 MET A O 1
ATOM 7163 N N . VAL A 1 918 ? 80.451 19.117 -135.157 1.00 86.06 918 VAL A N 1
ATOM 7164 C CA . VAL A 1 918 ? 80.281 20.121 -136.216 1.00 86.06 918 VAL A CA 1
ATOM 7165 C C . VAL A 1 918 ? 81.626 20.775 -136.560 1.00 86.06 918 VAL A C 1
ATOM 7167 O O . VAL A 1 918 ? 81.950 20.924 -137.735 1.00 86.06 918 VAL A O 1
ATOM 7170 N N . SER A 1 919 ? 82.449 21.120 -135.565 1.00 85.00 919 SER A N 1
ATOM 7171 C CA . SER A 1 919 ? 83.780 21.701 -135.797 1.00 85.00 919 SER A CA 1
ATOM 7172 C C . SER A 1 919 ? 84.739 20.726 -136.485 1.00 85.00 919 SER A C 1
ATOM 7174 O O . SER A 1 919 ? 85.446 21.114 -137.413 1.00 85.00 919 SER A O 1
ATOM 7176 N N . GLU A 1 920 ? 84.759 19.460 -136.068 1.00 85.94 920 GLU A N 1
ATOM 7177 C CA . GLU A 1 920 ? 85.584 18.415 -136.691 1.00 85.94 920 GLU A CA 1
ATOM 7178 C C . GLU A 1 920 ? 85.144 18.126 -138.132 1.00 85.94 920 GLU A C 1
ATOM 7180 O O . GLU A 1 920 ? 85.970 17.882 -139.008 1.00 85.94 920 GLU A O 1
ATOM 7185 N N . GLN A 1 921 ? 83.843 18.226 -138.406 1.00 86.06 921 GLN A N 1
ATOM 7186 C CA . GLN A 1 921 ? 83.264 18.013 -139.732 1.00 86.06 921 GLN A CA 1
ATOM 7187 C C . GLN A 1 921 ? 83.114 19.304 -140.549 1.00 86.06 921 GLN A C 1
ATOM 7189 O O . GLN A 1 921 ? 82.369 19.343 -141.531 1.00 86.06 921 GLN A O 1
ATOM 7194 N N . ARG A 1 922 ? 83.852 20.367 -140.207 1.00 83.62 922 ARG A N 1
ATOM 7195 C CA . ARG A 1 922 ? 83.772 21.659 -140.906 1.00 83.62 922 ARG A CA 1
ATOM 7196 C C . ARG A 1 922 ? 84.126 21.564 -142.389 1.00 83.62 922 ARG A C 1
ATOM 7198 O O . ARG A 1 922 ? 83.431 22.164 -143.206 1.00 83.62 922 ARG A O 1
ATOM 7205 N N . ASN A 1 923 ? 85.140 20.771 -142.738 1.00 84.44 923 ASN A N 1
ATOM 7206 C CA . ASN A 1 923 ? 85.518 20.535 -144.136 1.00 84.44 923 ASN A CA 1
ATOM 7207 C C . ASN A 1 923 ? 84.400 19.821 -144.904 1.00 84.44 923 ASN A C 1
ATOM 7209 O O . ASN A 1 923 ? 84.040 20.254 -145.993 1.00 84.44 923 ASN A O 1
ATOM 7213 N N . TYR A 1 924 ? 83.792 18.797 -144.298 1.00 83.25 924 TYR A N 1
ATOM 7214 C CA . TYR A 1 924 ? 82.657 18.082 -144.883 1.00 83.25 924 TYR A CA 1
ATOM 7215 C C . TYR A 1 924 ? 81.477 19.024 -145.163 1.00 83.25 924 TYR A C 1
ATOM 7217 O O . TYR A 1 924 ? 80.936 19.034 -146.270 1.00 83.25 924 TYR A O 1
ATOM 7225 N N . MET A 1 925 ? 81.118 19.877 -144.197 1.00 84.12 925 MET A N 1
ATOM 7226 C CA . MET A 1 925 ? 80.067 20.880 -144.396 1.00 84.12 925 MET A CA 1
ATOM 7227 C C . MET A 1 925 ? 80.425 21.884 -145.501 1.00 84.12 925 MET A C 1
ATOM 7229 O O . MET A 1 925 ? 79.552 22.259 -146.282 1.00 84.12 925 MET A O 1
ATOM 7233 N N . GLY A 1 926 ? 81.694 22.299 -145.594 1.00 83.94 926 GLY A N 1
ATOM 7234 C CA . GLY A 1 926 ? 82.194 23.179 -146.653 1.00 83.94 926 GLY A CA 1
ATOM 7235 C C . GLY A 1 926 ? 82.041 22.571 -148.049 1.00 83.94 926 GLY A C 1
ATOM 7236 O O . GLY A 1 926 ? 81.494 23.223 -148.939 1.00 83.94 926 GLY A O 1
ATOM 7237 N N . THR A 1 927 ? 82.436 21.305 -148.222 1.00 84.94 927 THR A N 1
ATOM 7238 C CA . THR A 1 927 ? 82.286 20.568 -149.487 1.00 84.94 927 THR A CA 1
ATOM 7239 C C . THR A 1 927 ? 80.817 20.400 -149.868 1.00 84.94 927 THR A C 1
ATOM 7241 O O . THR A 1 927 ? 80.437 20.701 -150.997 1.00 84.94 927 THR A O 1
ATOM 7244 N N . MET A 1 928 ? 79.960 20.000 -148.924 1.00 84.38 928 MET A N 1
ATOM 7245 C CA . MET A 1 928 ? 78.520 19.863 -149.175 1.00 84.38 928 MET A CA 1
ATOM 7246 C C . MET A 1 928 ? 77.887 21.195 -149.598 1.00 84.38 928 MET A C 1
ATOM 7248 O O . MET A 1 928 ? 77.070 21.232 -150.518 1.00 84.38 928 MET A O 1
ATOM 7252 N N . LYS A 1 929 ? 78.298 22.309 -148.983 1.00 84.50 929 LYS A N 1
ATOM 7253 C CA . LYS A 1 929 ? 77.793 23.641 -149.337 1.00 84.50 929 LYS A CA 1
ATOM 7254 C C . LYS A 1 929 ? 78.263 24.091 -150.727 1.00 84.50 929 LYS A C 1
ATOM 7256 O O . LYS A 1 929 ? 77.469 24.666 -151.464 1.00 84.50 929 LYS A O 1
ATOM 7261 N N . GLN A 1 930 ? 79.505 23.779 -151.116 1.00 88.75 930 GLN A N 1
ATOM 7262 C CA . GLN A 1 930 ? 80.002 23.997 -152.486 1.00 88.75 930 GLN A CA 1
ATOM 7263 C C . GLN A 1 930 ? 79.256 23.157 -153.531 1.00 88.75 930 GLN A C 1
ATOM 7265 O O . GLN A 1 930 ? 79.031 23.633 -154.638 1.00 88.75 930 GLN A O 1
ATOM 7270 N N . MET A 1 931 ? 78.824 21.944 -153.179 1.00 82.94 931 MET A N 1
ATOM 7271 C CA . MET A 1 931 ? 78.011 21.082 -154.048 1.00 82.94 931 MET A CA 1
ATOM 7272 C C . MET A 1 931 ? 76.538 21.520 -154.162 1.00 82.94 931 MET A C 1
ATOM 7274 O O . MET A 1 931 ? 75.745 20.830 -154.797 1.00 82.94 931 MET A O 1
ATOM 7278 N N . GLY A 1 932 ? 76.153 22.645 -153.551 1.00 86.12 932 GLY A N 1
ATOM 7279 C CA . GLY A 1 932 ? 74.801 23.197 -153.641 1.00 86.12 932 GLY A CA 1
ATOM 7280 C C . GLY A 1 932 ? 73.803 22.630 -152.629 1.00 86.12 932 GLY A C 1
ATOM 7281 O O . GLY A 1 932 ? 72.607 22.888 -152.756 1.00 86.12 932 GLY A O 1
ATOM 7282 N N . TYR A 1 933 ? 74.246 21.885 -151.608 1.00 83.62 933 TYR A N 1
ATOM 7283 C CA . TYR A 1 933 ? 73.330 21.425 -150.562 1.00 83.62 933 TYR A CA 1
ATOM 7284 C C . TYR A 1 933 ? 72.915 22.581 -149.637 1.00 83.62 933 TYR A C 1
ATOM 7286 O O . TYR A 1 933 ? 73.774 23.314 -149.134 1.00 83.62 933 TYR A O 1
ATOM 7294 N N . PRO A 1 934 ? 71.611 22.735 -149.349 1.00 85.81 934 PRO A N 1
ATOM 7295 C CA . PRO A 1 934 ? 71.131 23.797 -148.478 1.00 85.81 934 PRO A CA 1
ATOM 7296 C C . PRO A 1 934 ? 71.448 23.502 -147.002 1.00 85.81 934 PRO A C 1
ATOM 7298 O O . PRO A 1 934 ? 71.489 22.346 -146.571 1.00 85.81 934 PRO A O 1
ATOM 7301 N N . ASN A 1 935 ? 71.615 24.563 -146.199 1.00 86.06 935 ASN A N 1
ATOM 7302 C CA . ASN A 1 935 ? 72.018 24.471 -144.785 1.00 86.06 935 ASN A CA 1
ATOM 7303 C C . ASN A 1 935 ? 71.137 23.512 -143.960 1.00 86.06 935 ASN A C 1
ATOM 7305 O O . ASN A 1 935 ? 71.651 22.819 -143.087 1.00 86.06 935 ASN A O 1
ATOM 7309 N N . HIS A 1 936 ? 69.830 23.442 -144.239 1.00 84.56 936 HIS A N 1
ATOM 7310 C CA . HIS A 1 936 ? 68.904 22.586 -143.492 1.00 84.56 936 HIS A CA 1
ATOM 7311 C C . HIS A 1 936 ? 69.181 21.086 -143.690 1.00 84.56 936 HIS A C 1
ATOM 7313 O O . HIS A 1 936 ? 69.038 20.309 -142.749 1.00 84.56 936 HIS A O 1
ATOM 7319 N N . VAL A 1 937 ? 69.639 20.665 -144.877 1.00 82.50 937 VAL A N 1
ATOM 7320 C CA . VAL A 1 937 ? 69.997 19.259 -145.136 1.00 82.50 937 VAL A CA 1
ATOM 7321 C C . VAL A 1 937 ? 71.258 18.886 -144.360 1.00 82.50 937 VAL A C 1
ATOM 7323 O O . VAL A 1 937 ? 71.306 17.825 -143.744 1.00 82.50 937 VAL A O 1
ATOM 7326 N N . ILE A 1 938 ? 72.251 19.777 -144.324 1.00 81.56 938 ILE A N 1
ATOM 7327 C CA . ILE A 1 938 ? 73.493 19.571 -143.564 1.00 81.56 938 ILE A CA 1
ATOM 7328 C C . ILE A 1 938 ? 73.200 19.541 -142.056 1.00 81.56 938 ILE A C 1
ATOM 7330 O O . ILE A 1 938 ? 73.676 18.653 -141.351 1.00 81.56 938 ILE A O 1
ATOM 7334 N N . LEU A 1 939 ? 72.360 20.461 -141.571 1.00 83.50 939 LEU A N 1
ATOM 7335 C CA . LEU A 1 939 ? 71.925 20.511 -140.175 1.00 83.50 939 LEU A CA 1
ATOM 7336 C C . LEU A 1 939 ? 71.194 19.226 -139.756 1.00 83.50 939 LEU A C 1
ATOM 7338 O O . LEU A 1 939 ? 71.434 18.716 -138.662 1.00 83.50 939 LEU A O 1
ATOM 7342 N N . SER A 1 940 ? 70.348 18.674 -140.636 1.00 82.81 940 SER A N 1
ATOM 7343 C CA . SER A 1 940 ? 69.535 17.488 -140.336 1.00 82.81 940 SER A CA 1
ATOM 7344 C C . SER A 1 940 ? 70.359 16.265 -139.917 1.00 82.81 940 SER A C 1
ATOM 7346 O O . SER A 1 940 ? 69.883 15.470 -139.113 1.00 82.81 940 SER A O 1
ATOM 7348 N N . LYS A 1 941 ? 71.611 16.131 -140.383 1.00 83.50 941 LYS A N 1
ATOM 7349 C CA . LYS A 1 941 ? 72.527 15.053 -139.969 1.00 83.50 941 LYS A CA 1
ATOM 7350 C C . LYS A 1 941 ? 72.838 15.116 -138.472 1.00 83.50 941 LYS A C 1
ATOM 7352 O O . LYS A 1 941 ? 72.630 14.135 -137.763 1.00 83.50 941 LYS A O 1
ATOM 7357 N N . PHE A 1 942 ? 73.289 16.271 -137.983 1.00 86.00 942 PHE A N 1
ATOM 7358 C CA . PHE A 1 942 ? 73.658 16.448 -136.574 1.00 86.00 942 PHE A CA 1
ATOM 7359 C C . PHE A 1 942 ? 72.439 16.397 -135.654 1.00 86.00 942 PHE A C 1
ATOM 7361 O O . PHE A 1 942 ? 72.497 15.797 -134.583 1.00 86.00 942 PHE A O 1
ATOM 7368 N N . VAL A 1 943 ? 71.320 16.973 -136.102 1.00 86.25 943 VAL A N 1
ATOM 7369 C CA . VAL A 1 943 ? 70.055 16.920 -135.362 1.00 86.25 943 VAL A CA 1
ATOM 7370 C C . VAL A 1 943 ? 69.552 15.482 -135.256 1.00 86.25 943 VAL A C 1
ATOM 7372 O O . VAL A 1 943 ? 69.231 15.041 -134.160 1.00 86.25 943 VAL A O 1
ATOM 7375 N N . MET A 1 944 ? 69.542 14.715 -136.351 1.00 85.25 944 MET A N 1
ATOM 7376 C CA . MET A 1 944 ? 69.057 13.331 -136.333 1.00 85.25 944 MET A CA 1
ATOM 7377 C C . MET A 1 944 ? 69.959 12.405 -135.506 1.00 85.25 944 MET A C 1
ATOM 7379 O O . MET A 1 944 ? 69.456 11.493 -134.856 1.00 85.25 944 MET A O 1
ATOM 7383 N N . TYR A 1 945 ? 71.271 12.659 -135.479 1.00 86.69 945 TYR A N 1
ATOM 7384 C CA . TYR A 1 945 ? 72.205 11.948 -134.604 1.00 86.69 945 TYR A CA 1
ATOM 7385 C C . TYR A 1 945 ? 71.867 12.150 -133.121 1.00 86.69 945 TYR A C 1
ATOM 7387 O O . TYR A 1 945 ? 71.742 11.174 -132.383 1.00 86.69 945 TYR A O 1
ATOM 7395 N N . ALA A 1 946 ? 71.698 13.407 -132.695 1.00 87.44 946 ALA A N 1
ATOM 7396 C CA . ALA A 1 946 ? 71.327 13.725 -131.318 1.00 87.44 946 ALA A CA 1
ATOM 7397 C C . ALA A 1 946 ? 69.942 13.157 -130.976 1.00 87.44 946 ALA A C 1
ATOM 7399 O O . ALA A 1 946 ? 69.784 12.502 -129.953 1.00 87.44 946 ALA A O 1
ATOM 7400 N N . LEU A 1 947 ? 68.970 13.328 -131.876 1.00 89.88 947 LEU A N 1
ATOM 7401 C CA . LEU A 1 947 ? 67.590 12.890 -131.679 1.00 89.88 947 LEU A CA 1
ATOM 7402 C C . LEU A 1 947 ? 67.494 11.373 -131.477 1.00 89.88 947 LEU A C 1
ATOM 7404 O O . LEU A 1 947 ? 66.812 10.933 -130.558 1.00 89.88 947 LEU A O 1
ATOM 7408 N N . LEU A 1 948 ? 68.201 10.568 -132.276 1.00 89.94 948 LEU A N 1
ATOM 7409 C CA . LEU A 1 948 ? 68.201 9.110 -132.109 1.00 89.94 948 LEU A CA 1
ATOM 7410 C C . LEU A 1 948 ? 68.802 8.676 -130.765 1.00 89.94 948 LEU A C 1
ATOM 7412 O O . LEU A 1 948 ? 68.231 7.809 -130.105 1.00 89.94 948 LEU A O 1
ATOM 7416 N N . ALA A 1 949 ? 69.920 9.280 -130.346 1.00 90.00 949 ALA A N 1
ATOM 7417 C CA . ALA A 1 949 ? 70.520 8.995 -129.041 1.00 90.00 949 ALA A CA 1
ATOM 7418 C C . ALA A 1 949 ? 69.557 9.351 -127.899 1.00 90.00 949 ALA A C 1
ATOM 7420 O O . ALA A 1 949 ? 69.383 8.565 -126.969 1.00 90.00 949 ALA A O 1
ATOM 7421 N N . THR A 1 950 ? 68.895 10.506 -128.006 1.00 91.38 950 THR A N 1
ATOM 7422 C CA . THR A 1 950 ? 67.918 10.975 -127.025 1.00 91.38 950 THR A CA 1
ATOM 7423 C C . THR A 1 950 ? 66.700 10.064 -126.945 1.00 91.38 950 THR A C 1
ATOM 7425 O O . THR A 1 950 ? 66.372 9.632 -125.851 1.00 91.38 950 THR A O 1
ATOM 7428 N N . VAL A 1 951 ? 66.061 9.713 -128.065 1.00 93.75 951 VAL A N 1
ATOM 7429 C CA . VAL A 1 951 ? 64.849 8.871 -128.058 1.00 93.75 951 VAL A CA 1
ATOM 7430 C C . VAL A 1 951 ? 65.130 7.495 -127.458 1.00 93.75 951 VAL A C 1
ATOM 7432 O O . VAL A 1 951 ? 64.364 7.030 -126.617 1.00 93.75 951 VAL A O 1
ATOM 7435 N N . ILE A 1 952 ? 66.240 6.856 -127.843 1.00 92.81 952 ILE A N 1
ATOM 7436 C CA . ILE A 1 952 ? 66.612 5.546 -127.291 1.00 92.81 952 ILE A CA 1
ATOM 7437 C C . ILE A 1 952 ? 66.919 5.669 -125.795 1.00 92.81 952 ILE A C 1
ATOM 7439 O O . ILE A 1 952 ? 66.434 4.861 -125.005 1.00 92.81 952 ILE A O 1
ATOM 7443 N N . GLY A 1 953 ? 67.681 6.696 -125.400 1.00 93.12 953 GLY A N 1
ATOM 7444 C CA . GLY A 1 953 ? 67.974 6.969 -123.995 1.00 93.12 953 GLY A CA 1
ATOM 7445 C C . GLY A 1 953 ? 66.703 7.182 -123.175 1.00 93.12 953 GLY A C 1
ATOM 7446 O O . GLY A 1 953 ? 66.554 6.575 -122.124 1.00 93.12 953 GLY A O 1
ATOM 7447 N N . THR A 1 954 ? 65.747 7.962 -123.682 1.00 93.81 954 THR A N 1
ATOM 7448 C CA . THR A 1 954 ? 64.461 8.222 -123.026 1.00 93.81 954 THR A CA 1
ATOM 7449 C C . THR A 1 954 ? 63.631 6.954 -122.851 1.00 93.81 954 THR A C 1
ATOM 7451 O O . THR A 1 954 ? 63.174 6.707 -121.743 1.00 93.81 954 THR A O 1
ATOM 7454 N N . VAL A 1 955 ? 63.449 6.129 -123.890 1.00 94.81 955 VAL A N 1
ATOM 7455 C CA . VAL A 1 955 ? 62.625 4.905 -123.789 1.00 94.81 955 VAL A CA 1
ATOM 7456 C C . VAL A 1 955 ? 63.203 3.930 -122.764 1.00 94.81 955 VAL A C 1
ATOM 7458 O O . VAL A 1 955 ? 62.478 3.446 -121.900 1.00 94.81 955 VAL A O 1
ATOM 7461 N N . ILE A 1 956 ? 64.517 3.684 -122.818 1.00 94.38 956 ILE A N 1
ATOM 7462 C CA . ILE A 1 956 ? 65.185 2.805 -121.848 1.00 94.38 956 ILE A CA 1
ATOM 7463 C C . ILE A 1 956 ? 65.161 3.439 -120.450 1.00 94.38 956 ILE A C 1
ATOM 7465 O O . ILE A 1 956 ? 64.962 2.742 -119.459 1.00 94.38 956 ILE A O 1
ATOM 7469 N N . GLY A 1 957 ? 65.335 4.759 -120.371 1.00 93.12 957 GLY A N 1
ATOM 7470 C CA . GLY A 1 957 ? 65.302 5.509 -119.123 1.00 93.12 957 GLY A CA 1
ATOM 7471 C C . GLY A 1 957 ? 63.953 5.403 -118.416 1.00 93.12 957 GLY A C 1
ATOM 7472 O O . GLY A 1 957 ? 63.932 5.107 -117.230 1.00 93.12 957 GLY A O 1
ATOM 7473 N N . ILE A 1 958 ? 62.834 5.571 -119.129 1.00 93.81 958 ILE A N 1
ATOM 7474 C CA . ILE A 1 958 ? 61.480 5.435 -118.561 1.00 93.81 958 ILE A CA 1
ATOM 7475 C C . ILE A 1 958 ? 61.293 4.041 -117.947 1.00 93.81 958 ILE A C 1
ATOM 7477 O O . ILE A 1 958 ? 60.899 3.938 -116.788 1.00 93.81 958 ILE A O 1
ATOM 7481 N N . GLU A 1 959 ? 61.619 2.985 -118.699 1.00 92.94 959 GLU A N 1
ATOM 7482 C CA . GLU A 1 959 ? 61.414 1.599 -118.263 1.00 92.94 959 GLU A CA 1
ATOM 7483 C C . GLU A 1 959 ? 62.265 1.247 -117.033 1.00 92.94 959 GLU A C 1
ATOM 7485 O O . GLU A 1 959 ? 61.762 0.683 -116.060 1.00 92.94 959 GLU A O 1
ATOM 7490 N N . LEU A 1 960 ? 63.554 1.608 -117.049 1.00 92.06 960 LEU A N 1
ATOM 7491 C CA . LEU A 1 960 ? 64.455 1.359 -115.920 1.00 92.06 960 LEU A CA 1
ATOM 7492 C C . LEU A 1 960 ? 64.105 2.231 -114.710 1.00 92.06 960 LEU A C 1
ATOM 7494 O O . LEU A 1 960 ? 64.139 1.747 -113.583 1.00 92.06 960 LEU A O 1
ATOM 7498 N N . GLY A 1 961 ? 63.755 3.498 -114.936 1.00 90.56 961 GLY A N 1
ATOM 7499 C CA . GLY A 1 961 ? 63.358 4.431 -113.886 1.00 90.56 961 GLY A CA 1
ATOM 7500 C C . GLY A 1 961 ? 62.152 3.924 -113.108 1.00 90.56 961 GLY A C 1
ATOM 7501 O O . GLY A 1 961 ? 62.217 3.805 -111.887 1.00 90.56 961 GLY A O 1
ATOM 7502 N N . TYR A 1 962 ? 61.087 3.562 -113.826 1.00 89.94 962 TYR A N 1
ATOM 7503 C CA . TYR A 1 962 ? 59.835 3.099 -113.230 1.00 89.94 962 TYR A CA 1
ATOM 7504 C C . TYR A 1 962 ? 59.975 1.761 -112.489 1.00 89.94 962 TYR A C 1
ATOM 7506 O O . TYR A 1 962 ? 59.390 1.604 -111.425 1.00 89.94 962 TYR A O 1
ATOM 7514 N N . ARG A 1 963 ? 60.771 0.808 -112.997 1.00 88.06 963 ARG A N 1
ATOM 7515 C CA . ARG A 1 963 ? 60.922 -0.510 -112.347 1.00 88.06 963 ARG A CA 1
ATOM 7516 C C . ARG A 1 963 ? 61.907 -0.540 -111.181 1.00 88.06 963 ARG A C 1
ATOM 7518 O O . ARG A 1 963 ? 61.779 -1.404 -110.323 1.00 88.06 963 ARG A O 1
ATOM 7525 N N . ILE A 1 964 ? 62.925 0.323 -111.173 1.00 87.75 964 ILE A N 1
ATOM 7526 C CA . ILE A 1 964 ? 64.018 0.232 -110.189 1.00 87.75 964 ILE A CA 1
ATOM 7527 C C . ILE A 1 964 ? 63.788 1.166 -109.001 1.00 87.75 964 ILE A C 1
ATOM 7529 O O . ILE A 1 964 ? 63.959 0.748 -107.861 1.00 87.75 964 ILE A O 1
ATOM 7533 N N . PHE A 1 965 ? 63.429 2.430 -109.236 1.00 87.94 965 PHE A N 1
ATOM 7534 C CA . PHE A 1 965 ? 63.450 3.437 -108.169 1.00 87.94 965 PHE A CA 1
ATOM 7535 C C . PHE A 1 965 ? 62.320 3.283 -107.139 1.00 87.94 965 PHE A C 1
ATOM 7537 O O . PHE A 1 965 ? 62.645 3.322 -105.951 1.00 87.94 965 PHE A O 1
ATOM 7544 N N . PRO A 1 966 ? 61.036 3.086 -107.513 1.00 87.69 966 PRO A N 1
ATOM 7545 C CA . PRO A 1 966 ? 59.966 2.956 -106.525 1.00 87.69 966 PRO A CA 1
ATOM 7546 C C . PRO A 1 966 ? 60.180 1.799 -105.535 1.00 87.69 966 PRO A C 1
ATOM 7548 O O . PRO A 1 966 ? 60.182 2.088 -104.339 1.00 87.69 966 PRO A O 1
ATOM 7551 N N . PRO A 1 967 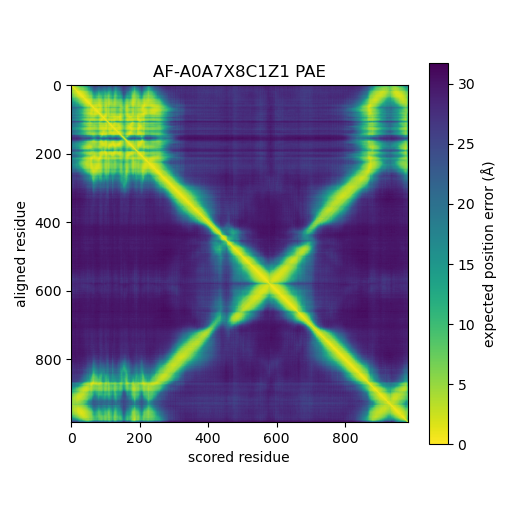? 60.494 0.552 -105.955 1.00 83.44 967 PRO A N 1
ATOM 7552 C CA . PRO A 1 967 ? 60.712 -0.542 -105.003 1.00 83.44 967 PRO A CA 1
ATOM 7553 C C . PRO A 1 967 ? 61.946 -0.340 -104.117 1.00 83.44 967 PRO A C 1
ATOM 7555 O O . PRO A 1 967 ? 61.933 -0.698 -102.943 1.00 83.44 967 PRO A O 1
ATOM 7558 N N . VAL A 1 968 ? 63.029 0.238 -104.654 1.00 85.62 968 VAL A N 1
ATOM 7559 C CA . VAL A 1 968 ? 64.255 0.495 -103.877 1.00 85.62 968 VAL A CA 1
ATOM 7560 C C . VAL A 1 968 ? 64.012 1.552 -102.805 1.00 85.62 968 VAL A C 1
ATOM 7562 O O . VAL A 1 968 ? 64.426 1.359 -101.663 1.00 85.62 968 VAL A O 1
ATOM 7565 N N . ILE A 1 969 ? 63.336 2.650 -103.153 1.00 84.12 969 ILE A N 1
ATOM 7566 C CA . ILE A 1 969 ? 63.037 3.706 -102.184 1.00 84.12 969 ILE A CA 1
ATOM 7567 C C . ILE A 1 969 ? 62.009 3.200 -101.169 1.00 84.12 969 ILE A C 1
ATOM 7569 O O . ILE A 1 969 ? 62.231 3.369 -99.977 1.00 84.12 969 ILE A O 1
ATOM 7573 N N . MET A 1 970 ? 60.955 2.497 -101.593 1.00 80.38 970 MET A N 1
ATOM 7574 C CA . MET A 1 970 ? 59.962 1.955 -100.659 1.00 80.38 970 MET A CA 1
ATOM 7575 C C . MET A 1 970 ? 60.576 0.965 -99.665 1.00 80.38 970 MET A C 1
ATOM 7577 O O . MET A 1 970 ? 60.321 1.054 -98.470 1.00 80.38 970 MET A O 1
ATOM 7581 N N . ASN A 1 971 ? 61.468 0.081 -100.121 1.00 82.00 971 ASN A N 1
ATOM 7582 C CA . ASN A 1 971 ? 62.183 -0.826 -99.224 1.00 82.00 971 ASN A CA 1
ATOM 7583 C C . ASN A 1 971 ? 63.088 -0.093 -98.222 1.00 82.00 971 ASN A C 1
ATOM 7585 O O . ASN A 1 971 ? 63.283 -0.593 -97.118 1.00 82.00 971 ASN A O 1
ATOM 7589 N N . ALA A 1 972 ? 63.618 1.083 -98.569 1.00 81.75 972 ALA A N 1
ATOM 7590 C CA . ALA A 1 972 ? 64.324 1.921 -97.603 1.00 81.75 972 ALA A CA 1
ATOM 7591 C C . ALA A 1 972 ? 63.365 2.515 -96.554 1.00 81.75 972 ALA A C 1
ATOM 7593 O O . ALA A 1 972 ? 63.740 2.629 -95.394 1.00 81.75 972 ALA A O 1
ATOM 7594 N N . TYR A 1 973 ? 62.121 2.834 -96.926 1.00 79.81 973 TYR A N 1
ATOM 7595 C CA . TYR A 1 973 ? 61.089 3.290 -95.986 1.00 79.81 973 TYR A CA 1
ATOM 7596 C C . TYR A 1 973 ? 60.462 2.152 -95.159 1.00 79.81 973 TYR A C 1
ATOM 7598 O O . TYR A 1 973 ? 59.984 2.407 -94.057 1.00 79.81 973 TYR A O 1
ATOM 7606 N N . ASN A 1 974 ? 60.556 0.889 -95.592 1.00 75.94 974 ASN A N 1
ATOM 7607 C CA . ASN A 1 974 ? 60.128 -0.280 -94.802 1.00 75.94 974 ASN A CA 1
ATOM 7608 C C . ASN A 1 974 ? 60.928 -0.475 -93.497 1.00 75.94 974 ASN A C 1
ATOM 7610 O O . ASN A 1 974 ? 60.515 -1.242 -92.624 1.00 75.94 974 ASN A O 1
ATOM 7614 N N . SER A 1 975 ? 62.072 0.198 -93.317 1.00 74.81 975 SER A N 1
ATOM 7615 C CA . SER A 1 975 ? 62.734 0.240 -92.005 1.00 74.81 975 SER A CA 1
ATOM 7616 C C . SER A 1 975 ? 62.032 1.171 -91.014 1.00 74.81 975 SER A C 1
ATOM 7618 O O . SER A 1 975 ? 62.236 1.024 -89.815 1.00 74.81 975 SER A O 1
ATOM 7620 N N . LEU A 1 976 ? 61.224 2.116 -91.502 1.00 76.75 976 LEU A N 1
ATOM 7621 C CA . LEU A 1 976 ? 60.488 3.102 -90.705 1.00 76.75 976 LEU A CA 1
ATOM 7622 C C . LEU A 1 976 ? 59.018 2.704 -90.504 1.00 76.75 976 LEU A C 1
ATOM 7624 O O . LEU A 1 976 ? 58.443 3.043 -89.475 1.00 76.75 976 LEU A O 1
ATOM 7628 N N . PHE A 1 977 ? 58.436 1.948 -91.441 1.00 80.88 977 PHE A N 1
ATOM 7629 C CA . PHE A 1 977 ? 57.024 1.554 -91.428 1.00 80.88 977 PHE A CA 1
ATOM 7630 C C . PHE A 1 977 ? 56.827 0.032 -91.589 1.00 80.88 977 PHE A C 1
ATOM 7632 O O . PHE A 1 977 ? 57.666 -0.665 -92.166 1.00 80.88 977 PHE A O 1
ATOM 7639 N N . HIS A 1 978 ? 55.722 -0.498 -91.067 1.00 71.25 978 HIS A N 1
ATOM 7640 C CA . HIS A 1 978 ? 55.270 -1.887 -91.190 1.00 71.25 978 HIS A CA 1
ATOM 7641 C C . HIS A 1 978 ? 54.423 -2.074 -92.464 1.00 71.25 978 HIS A C 1
ATOM 7643 O O . HIS A 1 978 ? 53.218 -2.275 -92.386 1.00 71.25 978 HIS A O 1
ATOM 7649 N N . PHE A 1 979 ? 55.039 -1.997 -93.650 1.00 74.44 979 PHE A N 1
ATOM 7650 C CA . PHE A 1 979 ? 54.369 -2.357 -94.909 1.00 74.44 979 PHE A CA 1
ATOM 7651 C C . PHE A 1 979 ? 54.843 -3.729 -95.403 1.00 74.44 979 PHE A C 1
ATOM 7653 O O . PHE A 1 979 ? 56.047 -3.962 -95.554 1.00 74.44 979 PHE A O 1
ATOM 7660 N N . ASP A 1 980 ? 53.906 -4.633 -95.688 1.00 62.00 980 ASP A N 1
ATOM 7661 C CA . ASP A 1 980 ? 54.202 -5.929 -96.300 1.00 62.00 980 ASP A CA 1
ATOM 7662 C C . ASP A 1 980 ? 54.560 -5.730 -97.777 1.00 62.00 980 ASP A C 1
ATOM 7664 O O . ASP A 1 980 ? 53.705 -5.387 -98.580 1.00 62.00 980 ASP A O 1
ATOM 7668 N N . SER A 1 981 ? 55.843 -5.913 -98.116 1.00 52.62 981 SER A N 1
ATOM 7669 C CA . SER A 1 981 ? 56.439 -5.906 -99.469 1.00 52.62 981 SER A CA 1
ATOM 7670 C C . SER A 1 981 ? 55.806 -4.954 -100.505 1.00 52.62 981 SER A C 1
ATOM 7672 O O . SER A 1 981 ? 54.766 -5.242 -101.088 1.00 52.62 981 SER A O 1
ATOM 7674 N N . ALA A 1 982 ? 56.520 -3.870 -100.822 1.00 44.84 982 ALA A N 1
ATOM 7675 C CA . ALA A 1 982 ? 56.143 -2.882 -101.835 1.00 44.84 982 ALA A CA 1
ATOM 7676 C C . ALA A 1 982 ? 55.719 -3.508 -103.184 1.00 44.84 982 ALA A C 1
ATOM 7678 O O . ALA A 1 982 ? 56.463 -4.327 -103.735 1.00 44.84 982 ALA A O 1
ATOM 7679 N N . VAL A 1 983 ? 54.572 -3.075 -103.723 1.00 44.41 983 VAL A N 1
ATOM 7680 C CA . VAL A 1 983 ? 54.130 -3.357 -105.106 1.00 44.41 983 VAL A CA 1
ATOM 7681 C C . VAL A 1 983 ? 54.806 -2.414 -106.095 1.00 44.41 983 VAL A C 1
ATOM 7683 O O . VAL A 1 983 ? 54.818 -1.188 -105.838 1.00 44.41 983 VAL A O 1
#

InterPro domains:
  IPR003838 ABC3 transporter permease, C-terminal [PF02687] (897-972)
  IPR038766 Membrane component of ABC transporter, predicted [PTHR30287] (834-963)